Protein AF-0000000075628827 (afdb_homodimer)

Organism: Aeropyrum pernix (strain ATCC 700893 / DSM 11879 / JCM 9820 / NBRC 100138 / K1) (NCBI:txid272557)

Secondary structure (DSSP, 8-state):
-----------------------------------------SB---EEEEEE-SS-GGGSSHHHHHHHHHHHHHHH-TTEEEEEE-S--GGGHHHHHHHHHHHH--SEEEE-SGGGHHHHHHHHHH-TTSEEEEESS-GGGGTT-TTEEEEEE--HHHHHHHHHHHHHH-SSSEEEEE-S--SHHHHHHHHHHHHHHHHHHHHHT-TTTTTT-EEEEPPP-S-SS-HHHHHHHHHHHHHHH---EEEE--SSSHHHHHHHHHHTTT---BEEEEES-HHHHHHHTT---SSEEEEEEE--HHHHHHHHHHHHTT-----EEEE-TTTT-SS-PPPPGGG--TTS--SSEEEPPP-TTTS-HHHHHHHHHHHHHHHTTS--SSBB-EEEEEB-TT--B-S--EEEE-BT-B--HHHHHT--EEETTEEE-/-----------------------------------------SB---EEEEEE-SS-GGGSSHHHHHHHHHHHHHHH-TTEEEEEE-S--GGGHHHHHHHHHHHH--SEEEE-SGGGHHHHHHHHHH-TTSEEEEESS-GGGGTT-TTEEEEEE--HHHHHHHHHHHHHH-SSSEEEEE-S--SHHHHHHHHHHHHHHHHHHHHHT-TTTTTT-EEEEPPP-S-SS-HHHHHHHHHHHHHHH---EEEE--SSSHHHHHHHHHHTTT---BEEEEES-HHHHHHHTT---SSEEEEEEE--HHHHHHHHHHHHTT-----EEEE-TTTT-SS-PPPPGGG--TTS--SSEEEPPP-TTTS-HHHHHHHHHHHHHHHTTS--SSBB-EEEEEB-TT--B-S--EEEE-BT-B--HHHHHT--EEETTEEE-

Solvent-accessible surface area (backbone atoms only — not comparable to full-atom values): 44488 Å² total; per-residue (Å²): 136,87,85,73,88,83,78,79,70,92,70,82,76,78,85,81,82,85,81,76,77,77,73,81,74,77,76,72,75,69,72,76,75,71,74,67,72,71,63,85,61,67,52,37,62,65,46,36,37,37,38,42,26,55,40,48,59,84,39,53,3,55,34,22,22,50,47,52,14,48,54,47,28,45,69,62,31,84,45,50,44,74,50,72,48,59,56,41,49,50,93,46,38,43,63,56,51,49,53,48,44,74,72,69,55,50,47,30,36,39,35,62,38,53,65,35,50,66,35,46,60,52,47,43,68,75,36,66,83,30,37,37,38,35,27,67,47,67,54,74,83,39,69,90,38,73,39,43,27,21,35,39,68,51,53,35,66,42,29,18,49,46,11,27,47,42,35,44,51,45,88,69,36,25,30,32,33,42,34,14,47,60,46,22,68,45,34,38,29,52,32,25,20,49,54,18,23,30,50,30,10,37,77,69,64,32,49,76,49,19,72,54,41,35,34,39,27,47,54,47,66,74,37,54,78,43,51,68,60,40,34,51,52,48,49,48,39,37,76,75,61,51,28,30,32,43,48,69,60,46,30,45,58,35,51,40,52,49,20,36,55,35,45,77,72,74,39,81,27,30,20,44,22,51,28,24,58,46,65,61,54,39,38,75,72,74,38,81,71,85,16,48,44,26,27,37,26,44,39,44,21,64,58,50,41,52,55,51,49,33,48,55,67,63,60,65,66,54,31,49,44,70,41,39,48,31,38,82,32,47,73,37,66,62,52,55,47,93,69,41,57,72,28,36,94,49,37,37,35,34,37,28,53,65,31,70,84,58,29,42,69,71,50,51,47,49,48,23,42,51,52,24,32,33,27,66,48,61,47,64,87,65,39,26,66,38,46,19,24,37,40,50,75,66,50,51,72,73,50,73,67,39,86,73,34,54,72,79,38,51,70,53,66,70,62,50,63,63,31,56,47,38,37,63,52,53,40,64,96,140,80,81,76,91,77,84,74,96,75,90,79,90,81,80,87,73,84,75,76,80,78,76,80,75,80,77,73,75,71,70,75,75,70,72,68,72,72,65,85,61,67,52,38,64,65,46,37,34,38,38,42,24,54,39,48,59,84,41,53,3,55,34,21,23,50,48,53,14,49,52,47,29,45,71,61,30,84,44,51,44,74,53,73,48,58,55,41,50,51,92,45,37,42,63,56,52,48,52,47,44,73,73,68,55,50,47,30,38,37,36,63,36,53,65,35,51,68,36,48,61,54,47,45,68,76,36,66,82,30,37,36,37,36,27,67,47,69,53,75,82,39,70,89,38,72,38,44,27,24,34,40,68,52,54,35,66,42,29,18,48,46,11,28,46,43,35,44,52,45,85,67,37,24,32,32,34,41,33,14,46,60,46,23,68,46,34,39,29,50,33,25,22,51,54,19,23,30,49,30,11,37,75,69,64,32,48,75,49,20,72,54,41,36,35,40,27,48,55,48,66,76,36,55,79,45,52,68,60,42,36,51,52,48,48,48,40,35,75,74,61,52,30,32,31,43,49,69,60,46,30,44,57,36,50,38,50,48,22,35,54,34,45,77,71,75,38,81,25,29,21,46,23,51,29,24,58,45,64,60,54,39,40,75,71,74,37,81,71,85,16,48,42,25,26,39,26,45,37,45,20,63,59,51,41,52,56,52,49,32,47,55,67,62,61,66,67,55,31,51,45,69,41,38,47,31,37,82,33,46,75,35,67,61,53,55,46,93,69,43,57,74,28,37,94,50,37,38,35,33,37,27,55,65,31,72,84,58,30,44,67,70,51,51,47,48,47,23,40,50,53,22,32,31,26,67,49,60,46,64,88,63,40,26,67,39,46,20,22,37,39,49,76,66,49,48,71,73,51,73,66,37,86,74,34,54,72,79,38,51,70,53,67,70,63,50,63,63,30,55,46,38,36,64,51,52,40,62,97

Structure (mmCIF, N/CA/C/O backbone):
data_AF-0000000075628827-model_v1
#
loop_
_entity.id
_entity.type
_entity.pdbx_description
1 polymer 'ABC transporter substrate-binding protein PnrA-like domain-containing protein'
#
loop_
_atom_site.group_PDB
_atom_site.id
_atom_site.type_symbol
_atom_site.label_atom_id
_atom_site.label_alt_id
_atom_site.label_comp_id
_atom_site.label_asym_id
_atom_site.label_entity_id
_atom_site.label_seq_id
_atom_site.pdbx_PDB_ins_code
_atom_site.Cartn_x
_atom_site.Cartn_y
_atom_site.Cartn_z
_atom_site.occupancy
_atom_site.B_iso_or_equiv
_atom_site.auth_seq_id
_atom_site.auth_comp_id
_atom_site.auth_asym_id
_atom_site.auth_atom_id
_atom_site.pdbx_PDB_model_num
ATOM 1 N N . MET A 1 1 ? 26.922 -72.75 51.25 1 20.17 1 MET A N 1
ATOM 2 C CA . MET A 1 1 ? 28.25 -72.688 51.844 1 20.17 1 MET A CA 1
ATOM 3 C C . MET A 1 1 ? 28.453 -71.312 52.5 1 20.17 1 MET A C 1
ATOM 5 O O . MET A 1 1 ? 27.688 -70.375 52.25 1 20.17 1 MET A O 1
ATOM 9 N N . SER A 1 2 ? 29.734 -70.875 52.812 1 21.8 2 SER A N 1
ATOM 10 C CA . SER A 1 2 ? 30.562 -70 53.656 1 21.8 2 SER A CA 1
ATOM 11 C C . SER A 1 2 ? 30.484 -68.562 53.219 1 21.8 2 SER A C 1
ATOM 13 O O . SER A 1 2 ? 30.688 -68.25 52.062 1 21.8 2 SER A O 1
ATOM 15 N N . MET A 1 3 ? 29.766 -67.625 53.938 1 24.52 3 MET A N 1
ATOM 16 C CA . MET A 1 3 ? 29.109 -66.312 53.969 1 24.52 3 MET A CA 1
ATOM 17 C C . MET A 1 3 ? 30.125 -65.188 53.906 1 24.52 3 MET A C 1
ATOM 19 O O . MET A 1 3 ? 29.781 -64 54.062 1 24.52 3 MET A O 1
ATOM 23 N N . ASN A 1 4 ? 31.484 -65.562 53.438 1 21.02 4 ASN A N 1
ATOM 24 C CA . ASN A 1 4 ? 32.656 -64.875 54 1 21.02 4 ASN A CA 1
ATOM 25 C C . ASN A 1 4 ? 32.656 -63.375 53.625 1 21.02 4 ASN A C 1
ATOM 27 O O . ASN A 1 4 ? 32.062 -63 52.594 1 21.02 4 ASN A O 1
ATOM 31 N N . ARG A 1 5 ? 33.219 -62.5 54.469 1 22 5 ARG A N 1
ATOM 32 C CA . ARG A 1 5 ? 33.375 -61.125 55 1 22 5 ARG A CA 1
ATOM 33 C C . ARG A 1 5 ? 34.031 -60.219 53.969 1 22 5 ARG A C 1
ATOM 35 O O . ARG A 1 5 ? 35.25 -60.156 53.875 1 22 5 ARG A O 1
ATOM 42 N N . ARG A 1 6 ? 33.812 -60.281 52.531 1 19.89 6 ARG A N 1
ATOM 43 C CA . ARG A 1 6 ? 34.438 -59.75 51.312 1 19.89 6 ARG A CA 1
ATOM 44 C C . ARG A 1 6 ? 34.469 -58.25 51.344 1 19.89 6 ARG A C 1
ATOM 46 O O . ARG A 1 6 ? 34.438 -57.594 50.281 1 19.89 6 ARG A O 1
ATOM 53 N N . ASP A 1 7 ? 33.969 -57.5 52.438 1 21.62 7 ASP A N 1
ATOM 54 C CA . ASP A 1 7 ? 33.594 -56.094 52.562 1 21.62 7 ASP A CA 1
ATOM 55 C C . ASP A 1 7 ? 34.812 -55.188 52.312 1 21.62 7 ASP A C 1
ATOM 57 O O . ASP A 1 7 ? 34.656 -53.969 52.281 1 21.62 7 ASP A O 1
ATOM 61 N N . PHE A 1 8 ? 36.094 -55.719 52.531 1 19.27 8 PHE A N 1
ATOM 62 C CA . PHE A 1 8 ? 37.062 -54.844 53.156 1 19.27 8 PHE A CA 1
ATOM 63 C C . PHE A 1 8 ? 37.406 -53.656 52.281 1 19.27 8 PHE A C 1
ATOM 65 O O . PHE A 1 8 ? 37.312 -52.5 52.719 1 19.27 8 PHE A O 1
ATOM 72 N N . LEU A 1 9 ? 38.781 -53.188 52.125 1 19.64 9 LEU A N 1
ATOM 73 C CA . LEU A 1 9 ? 39.75 -52.156 52.469 1 19.64 9 LEU A CA 1
ATOM 74 C C . LEU A 1 9 ? 40.125 -51.312 51.25 1 19.64 9 LEU A C 1
ATOM 76 O O . LEU A 1 9 ? 40.781 -50.281 51.375 1 19.64 9 LEU A O 1
ATOM 80 N N . LYS A 1 10 ? 39.812 -51.625 50 1 18.67 10 LYS A N 1
ATOM 81 C CA . LYS A 1 10 ? 40.969 -51.469 49.094 1 18.67 10 LYS A CA 1
ATOM 82 C C . LYS A 1 10 ? 41.188 -50 48.75 1 18.67 10 LYS A C 1
ATOM 84 O O . LYS A 1 10 ? 40.406 -49.406 48 1 18.67 10 LYS A O 1
ATOM 89 N N . LEU A 1 11 ? 41.688 -49.156 49.688 1 20.42 11 LEU A N 1
ATOM 90 C CA . LEU A 1 11 ? 42 -47.719 49.75 1 20.42 11 LEU A CA 1
ATOM 91 C C . LEU A 1 11 ? 43.094 -47.375 48.75 1 20.42 11 LEU A C 1
ATOM 93 O O . LEU A 1 11 ? 43.781 -46.344 48.875 1 20.42 11 LEU A O 1
ATOM 97 N N . ALA A 1 12 ? 43.188 -47.906 47.531 1 19.22 12 ALA A N 1
ATOM 98 C CA . ALA A 1 12 ? 44.438 -47.844 46.812 1 19.22 12 ALA A CA 1
ATOM 99 C C . ALA A 1 12 ? 44.875 -46.375 46.562 1 19.22 12 ALA A C 1
ATOM 101 O O . ALA A 1 12 ? 44.094 -45.594 46 1 19.22 12 ALA A O 1
ATOM 102 N N . GLY A 1 13 ? 45.938 -45.906 47.156 1 20.45 13 GLY A N 1
ATOM 103 C CA . GLY A 1 13 ? 46.75 -44.719 47.344 1 20.45 13 GLY A CA 1
ATOM 104 C C . GLY A 1 13 ? 47.406 -44.219 46.031 1 20.45 13 GLY A C 1
ATOM 105 O O . GLY A 1 13 ? 48.281 -43.344 46.062 1 20.45 13 GLY A O 1
ATOM 106 N N . ALA A 1 14 ? 47.062 -44.75 44.875 1 18.7 14 ALA A N 1
ATOM 107 C CA . ALA A 1 14 ? 48.125 -44.719 43.906 1 18.7 14 ALA A CA 1
ATOM 108 C C . ALA A 1 14 ? 48.625 -43.281 43.688 1 18.7 14 ALA A C 1
ATOM 110 O O . ALA A 1 14 ? 47.875 -42.344 43.875 1 18.7 14 ALA A O 1
ATOM 111 N N . ALA A 1 15 ? 49.781 -43.219 43 1 19.42 15 ALA A N 1
ATOM 112 C CA . ALA A 1 15 ? 51.125 -42.625 42.844 1 19.42 15 ALA A CA 1
ATOM 113 C C . ALA A 1 15 ? 51.031 -41.281 42.156 1 19.42 15 ALA A C 1
ATOM 115 O O . ALA A 1 15 ? 49.969 -40.719 42 1 19.42 15 ALA A O 1
ATOM 116 N N . GLY A 1 16 ? 51.75 -41.156 41.031 1 19.33 16 GLY A N 1
ATOM 117 C CA . GLY A 1 16 ? 52.969 -40.406 40.75 1 19.33 16 GLY A CA 1
ATOM 118 C C . GLY A 1 16 ? 52.719 -39 40.219 1 19.33 16 GLY A C 1
ATOM 119 O O . GLY A 1 16 ? 53.25 -38.031 40.75 1 19.33 16 GLY A O 1
ATOM 120 N N . ALA A 1 17 ? 52.656 -38.875 38.844 1 20.12 17 ALA A N 1
ATOM 121 C CA . ALA A 1 17 ? 53.719 -38.281 38.062 1 20.12 17 ALA A CA 1
ATOM 122 C C . ALA A 1 17 ? 53.5 -36.781 37.906 1 20.12 17 ALA A C 1
ATOM 124 O O . ALA A 1 17 ? 54.188 -35.969 38.531 1 20.12 17 ALA A O 1
ATOM 125 N N . GLY A 1 18 ? 53.406 -36.312 36.594 1 21.91 18 GLY A N 1
ATOM 126 C CA . GLY A 1 18 ? 54.219 -35.406 35.812 1 21.91 18 GLY A CA 1
ATOM 127 C C . GLY A 1 18 ? 53.75 -33.969 35.906 1 21.91 18 GLY A C 1
ATOM 128 O O . GLY A 1 18 ? 52.562 -33.688 36 1 21.91 18 GLY A O 1
ATOM 129 N N . LEU A 1 19 ? 54.594 -33.125 36.438 1 22.03 19 LEU A N 1
ATOM 130 C CA . LEU A 1 19 ? 54.688 -31.688 36.75 1 22.03 19 LEU A CA 1
ATOM 131 C C . LEU A 1 19 ? 54.375 -30.844 35.531 1 22.03 19 LEU A C 1
ATOM 133 O O . LEU A 1 19 ? 55.031 -30.938 34.5 1 22.03 19 LEU A O 1
ATOM 137 N N . VAL A 1 20 ? 53.062 -30.578 35.25 1 22.59 20 VAL A N 1
ATOM 138 C CA . VAL A 1 20 ? 52.531 -29.828 34.125 1 22.59 20 VAL A CA 1
ATOM 139 C C . VAL A 1 20 ? 53.031 -28.391 34.188 1 22.59 20 VAL A C 1
ATOM 141 O O . VAL A 1 20 ? 52.719 -27.641 35.094 1 22.59 20 VAL A O 1
ATOM 144 N N . VAL A 1 21 ? 54.312 -28.219 33.812 1 24.62 21 VAL A N 1
ATOM 145 C CA . VAL A 1 21 ? 54.938 -26.906 33.844 1 24.62 21 VAL A CA 1
ATOM 146 C C . VAL A 1 21 ? 54.094 -25.922 33.031 1 24.62 21 VAL A C 1
ATOM 148 O O . VAL A 1 21 ? 53.75 -26.172 31.859 1 24.62 21 VAL A O 1
ATOM 151 N N . GLY A 1 22 ? 53.312 -25.031 33.625 1 24.16 22 GLY A N 1
ATOM 152 C CA . GLY A 1 22 ? 52.375 -23.984 33.281 1 24.16 22 GLY A CA 1
ATOM 153 C C . GLY A 1 22 ? 52.969 -22.859 32.469 1 24.16 22 GLY A C 1
ATOM 154 O O . GLY A 1 22 ? 53.719 -22.031 32.969 1 24.16 22 GLY A O 1
ATOM 155 N N . GLY A 1 23 ? 53.75 -23.266 31.375 1 23.16 23 GLY A N 1
ATOM 156 C CA . GLY A 1 23 ? 54.438 -22.172 30.703 1 23.16 23 GLY A CA 1
ATOM 157 C C . GLY A 1 23 ? 53.531 -21 30.391 1 23.16 23 GLY A C 1
ATOM 158 O O . GLY A 1 23 ? 52.344 -21.172 30.188 1 23.16 23 GLY A O 1
ATOM 159 N N . LEU A 1 24 ? 53.906 -19.797 30.891 1 24.38 24 LEU A N 1
ATOM 160 C CA . LEU A 1 24 ? 53.469 -18.422 30.875 1 24.38 24 LEU A CA 1
ATOM 161 C C . LEU A 1 24 ? 53.281 -17.922 29.438 1 24.38 24 LEU A C 1
ATOM 163 O O . LEU A 1 24 ? 54.281 -17.672 28.734 1 24.38 24 LEU A O 1
ATOM 167 N N . GLY A 1 25 ? 52.656 -18.734 28.516 1 22.97 25 GLY A N 1
ATOM 168 C CA . GLY A 1 25 ? 52.625 -18.234 27.156 1 22.97 25 GLY A CA 1
ATOM 169 C C . GLY A 1 25 ? 52.094 -16.828 27.062 1 22.97 25 GLY A C 1
ATOM 170 O O . GLY A 1 25 ? 51.094 -16.484 27.703 1 22.97 25 GLY A O 1
ATOM 171 N N . GLY A 1 26 ? 52.938 -15.82 26.812 1 22.89 26 GLY A N 1
ATOM 172 C CA . GLY A 1 26 ? 52.781 -14.406 26.516 1 22.89 26 GLY A CA 1
ATOM 173 C C . GLY A 1 26 ? 51.656 -14.117 25.516 1 22.89 26 GLY A C 1
ATOM 174 O O . GLY A 1 26 ? 51.562 -14.797 24.5 1 22.89 26 GLY A O 1
ATOM 175 N N . TYR A 1 27 ? 50.5 -13.695 26.062 1 22.31 27 TYR A N 1
ATOM 176 C CA . TYR A 1 27 ? 49.281 -13.242 25.375 1 22.31 27 TYR A CA 1
ATOM 177 C C . TYR A 1 27 ? 49.625 -12.164 24.344 1 22.31 27 TYR A C 1
ATOM 179 O O . TYR A 1 27 ? 50 -11.055 24.703 1 22.31 27 TYR A O 1
ATOM 187 N N . ILE A 1 28 ? 50.406 -12.547 23.312 1 21.55 28 ILE A N 1
ATOM 188 C CA . ILE A 1 28 ? 50.5 -11.484 22.312 1 21.55 28 ILE A CA 1
ATOM 189 C C . ILE A 1 28 ? 49.094 -11.031 21.938 1 21.55 28 ILE A C 1
ATOM 191 O O . ILE A 1 28 ? 48.281 -11.828 21.469 1 21.55 28 ILE A O 1
ATOM 195 N N . LEU A 1 29 ? 48.562 -10.094 22.734 1 23.94 29 LEU A N 1
ATOM 196 C CA . LEU A 1 29 ? 47.375 -9.312 22.375 1 23.94 29 LEU A CA 1
ATOM 197 C C . LEU A 1 29 ? 47.438 -8.898 20.922 1 23.94 29 LEU A C 1
ATOM 199 O O . LEU A 1 29 ? 48.281 -8.102 20.516 1 23.94 29 LEU A O 1
ATOM 203 N N . SER A 1 30 ? 47.406 -9.875 20 1 23.91 30 SER A N 1
ATOM 204 C CA . SER A 1 30 ? 47.281 -9.406 18.625 1 23.91 30 SER A CA 1
ATOM 205 C C . SER A 1 30 ? 46.156 -8.406 18.469 1 23.91 30 SER A C 1
ATOM 207 O O . SER A 1 30 ? 45.094 -8.57 19.062 1 23.91 30 SER A O 1
ATOM 209 N N . ALA A 1 31 ? 46.5 -7.125 18.203 1 26.25 31 ALA A N 1
ATOM 210 C CA . ALA A 1 31 ? 45.656 -5.977 17.891 1 26.25 31 ALA A CA 1
ATOM 211 C C . ALA A 1 31 ? 44.594 -6.355 16.875 1 26.25 31 ALA A C 1
ATOM 213 O O . ALA A 1 31 ? 44.875 -7.062 15.898 1 26.25 31 ALA A O 1
ATOM 214 N N . PRO A 1 32 ? 43.344 -6.352 17.359 1 28.45 32 PRO A N 1
ATOM 215 C CA . PRO A 1 32 ? 42.25 -6.633 16.406 1 28.45 32 PRO A CA 1
ATOM 216 C C . PRO A 1 32 ? 42.469 -5.938 15.062 1 28.45 32 PRO A C 1
ATOM 218 O O . PRO A 1 32 ? 42.906 -4.781 15.023 1 28.45 32 PRO A O 1
ATOM 221 N N . ARG A 1 33 ? 42.969 -6.711 14.086 1 27.97 33 ARG A N 1
ATOM 222 C CA . ARG A 1 33 ? 42.906 -6.113 12.758 1 27.97 33 ARG A CA 1
ATOM 223 C C . ARG A 1 33 ? 41.625 -5.32 12.562 1 27.97 33 ARG A C 1
ATOM 225 O O . ARG A 1 33 ? 40.531 -5.871 12.688 1 27.97 33 ARG A O 1
ATOM 232 N N . LYS A 1 34 ? 41.688 -4.039 12.883 1 26.09 34 LYS A N 1
ATOM 233 C CA . LYS A 1 34 ? 40.625 -3.127 12.492 1 26.09 34 LYS A CA 1
ATOM 234 C C . LYS A 1 34 ? 40.156 -3.402 11.062 1 26.09 34 LYS A C 1
ATOM 236 O O . LYS A 1 34 ? 40.906 -3.227 10.109 1 26.09 34 LYS A O 1
ATOM 241 N N . GLN A 1 35 ? 39.344 -4.461 10.859 1 28.52 35 GLN A N 1
ATOM 242 C CA . GLN A 1 35 ? 38.688 -4.438 9.562 1 28.52 35 GLN A CA 1
ATOM 243 C C . GLN A 1 35 ? 38.219 -3.027 9.211 1 28.52 35 GLN A C 1
ATOM 245 O O . GLN A 1 35 ? 37.375 -2.447 9.914 1 28.52 35 GLN A O 1
ATOM 250 N N . GLN A 1 36 ? 39.188 -2.248 8.727 1 28.53 36 GLN A N 1
ATOM 251 C CA . GLN A 1 36 ? 38.781 -0.987 8.109 1 28.53 36 GLN A CA 1
ATOM 252 C C . GLN A 1 36 ? 37.469 -1.147 7.328 1 28.53 36 GLN A C 1
ATOM 254 O O . GLN A 1 36 ? 37.438 -1.904 6.359 1 28.53 36 GLN A O 1
ATOM 259 N N . SER A 1 37 ? 36.406 -1.079 8.023 1 30.11 37 SER A N 1
ATOM 260 C CA . SER A 1 37 ? 35.25 -0.718 7.199 1 30.11 37 SER A CA 1
ATOM 261 C C . SER A 1 37 ? 35.656 0.279 6.117 1 30.11 37 SER A C 1
ATOM 263 O O . SER A 1 37 ? 36.125 1.377 6.414 1 30.11 37 SER A O 1
ATOM 265 N N . GLN A 1 38 ? 36.344 -0.163 5.102 1 28.72 38 GLN A N 1
ATOM 266 C CA . GLN A 1 38 ? 36.625 0.75 3.99 1 28.72 38 GLN A CA 1
ATOM 267 C C . GLN A 1 38 ? 35.469 1.743 3.818 1 28.72 38 GLN A C 1
ATOM 269 O O . GLN A 1 38 ? 34.344 1.347 3.547 1 28.72 38 GLN A O 1
ATOM 274 N N . ALA A 1 39 ? 35.531 2.812 4.461 1 32.78 39 ALA A N 1
ATOM 275 C CA . ALA A 1 39 ? 34.75 3.98 4.066 1 32.78 39 ALA A CA 1
ATOM 276 C C . ALA A 1 39 ? 34.656 4.086 2.549 1 32.78 39 ALA A C 1
ATOM 278 O O . ALA A 1 39 ? 35.625 3.783 1.834 1 32.78 39 ALA A O 1
ATOM 279 N N . PRO A 1 40 ? 33.375 4.176 1.906 1 34.84 40 PRO A N 1
ATOM 280 C CA . PRO A 1 40 ? 33.312 4.277 0.446 1 34.84 40 PRO A CA 1
ATOM 281 C C . PRO A 1 40 ? 34.344 5.254 -0.118 1 34.84 40 PRO A C 1
ATOM 283 O O . PRO A 1 40 ? 34.406 6.402 0.323 1 34.84 40 PRO A O 1
ATOM 286 N N . THR A 1 41 ? 35.5 4.898 -0.396 1 31.27 41 THR A N 1
ATOM 287 C CA . THR A 1 41 ? 36.312 5.723 -1.291 1 31.27 41 THR A CA 1
ATOM 288 C C . THR A 1 41 ? 35.438 6.402 -2.338 1 31.27 41 THR A C 1
ATOM 290 O O . THR A 1 41 ? 34.344 5.938 -2.627 1 31.27 41 THR A O 1
ATOM 293 N N . GLY A 1 42 ? 35.656 7.539 -2.867 1 37.34 42 GLY A N 1
ATOM 294 C CA . GLY A 1 42 ? 35 8.43 -3.818 1 37.34 42 GLY A CA 1
ATOM 295 C C . GLY A 1 42 ? 34.281 7.684 -4.926 1 37.34 42 GLY A C 1
ATOM 296 O O . GLY A 1 42 ? 33.938 8.273 -5.953 1 37.34 42 GLY A O 1
ATOM 297 N N . GLY A 1 43 ? 34.406 6.285 -5.172 1 45.97 43 GLY A N 1
ATOM 298 C CA . GLY A 1 43 ? 34 5.539 -6.352 1 45.97 43 GLY A CA 1
ATOM 299 C C . GLY A 1 43 ? 32.5 5.375 -6.469 1 45.97 43 GLY A C 1
ATOM 300 O O . GLY A 1 43 ? 31.781 5.523 -5.484 1 45.97 43 GLY A O 1
ATOM 301 N N . GLY A 1 44 ? 31.812 5.449 -7.727 1 64.88 44 GLY A N 1
ATOM 302 C CA . GLY A 1 44 ? 30.469 5.184 -8.195 1 64.88 44 GLY A CA 1
ATOM 303 C C . GLY A 1 44 ? 29.797 4.035 -7.461 1 64.88 44 GLY A C 1
ATOM 304 O O . GLY A 1 44 ? 30.406 3.402 -6.598 1 64.88 44 GLY A O 1
ATOM 305 N N . LEU A 1 45 ? 28.469 3.996 -7.402 1 84 45 LEU A N 1
ATOM 306 C CA . LEU A 1 45 ? 27.75 2.85 -6.867 1 84 45 LEU A CA 1
ATOM 307 C C . LEU A 1 45 ? 28.359 1.541 -7.348 1 84 45 LEU A C 1
ATOM 309 O O . LEU A 1 45 ? 28.781 1.436 -8.5 1 84 45 LEU A O 1
ATOM 313 N N . SER A 1 46 ? 28.766 0.698 -6.398 1 91.19 46 SER A N 1
ATOM 314 C CA . SER A 1 46 ? 29.203 -0.648 -6.766 1 91.19 46 SER A CA 1
ATOM 315 C C . SER A 1 46 ? 28.656 -1.686 -5.785 1 91.19 46 SER A C 1
ATOM 317 O O . SER A 1 46 ? 28.734 -1.496 -4.57 1 91.19 46 SER A O 1
ATOM 319 N N . LEU A 1 47 ? 28.016 -2.654 -6.336 1 96.38 47 LEU A N 1
ATOM 320 C CA . LEU A 1 47 ? 27.547 -3.795 -5.559 1 96.38 47 LEU A CA 1
ATOM 321 C C . LEU A 1 47 ? 27.766 -5.098 -6.316 1 96.38 47 LEU A C 1
ATOM 323 O O . LEU A 1 47 ? 27.641 -5.137 -7.543 1 96.38 47 LEU A O 1
ATOM 327 N N . LYS A 1 48 ? 28.219 -6.055 -5.609 1 98.25 48 LYS A N 1
ATOM 328 C CA . LYS A 1 48 ? 28.281 -7.418 -6.129 1 98.25 48 LYS A CA 1
ATOM 329 C C . LYS A 1 48 ? 27.234 -8.312 -5.48 1 98.25 48 LYS A C 1
ATOM 331 O O . LYS A 1 48 ? 27.188 -8.445 -4.254 1 98.25 48 LYS A O 1
ATOM 336 N N . ALA A 1 49 ? 26.344 -8.922 -6.348 1 98.81 49 ALA A N 1
ATOM 337 C CA . ALA A 1 49 ? 25.219 -9.672 -5.805 1 98.81 49 ALA A CA 1
ATOM 338 C C . ALA A 1 49 ? 25.156 -11.07 -6.402 1 98.81 49 ALA A C 1
ATOM 340 O O . ALA A 1 49 ? 25.562 -11.281 -7.547 1 98.81 49 ALA A O 1
ATOM 341 N N . LEU A 1 50 ? 24.688 -12.023 -5.562 1 98.88 50 LEU A N 1
ATOM 342 C CA . LEU A 1 50 ? 24.531 -13.422 -5.953 1 98.88 50 LEU A CA 1
ATOM 343 C C . LEU A 1 50 ? 23.078 -13.859 -5.84 1 98.88 50 LEU A C 1
ATOM 345 O O . LEU A 1 50 ? 22.438 -13.617 -4.82 1 98.88 50 LEU A O 1
ATOM 349 N N . TRP A 1 51 ? 22.562 -14.422 -6.934 1 98.81 51 TRP A N 1
ATOM 350 C CA . TRP A 1 51 ? 21.25 -15.062 -6.898 1 98.81 51 TRP A CA 1
ATOM 351 C C . TRP A 1 51 ? 21.375 -16.578 -6.789 1 98.81 51 TRP A C 1
ATOM 353 O O . TRP A 1 51 ? 22.172 -17.188 -7.5 1 98.81 51 TRP A O 1
ATOM 363 N N . ILE A 1 52 ? 20.562 -17.172 -5.852 1 98.69 52 ILE A N 1
ATOM 364 C CA . ILE A 1 52 ? 20.5 -18.625 -5.676 1 98.69 52 ILE A CA 1
ATOM 365 C C . ILE A 1 52 ? 19.125 -19.125 -6.105 1 98.69 52 ILE A C 1
ATOM 367 O O . ILE A 1 52 ? 18.094 -18.719 -5.559 1 98.69 52 ILE A O 1
ATOM 371 N N . TYR A 1 53 ? 19.141 -20.047 -7.117 1 97.19 53 TYR A N 1
ATOM 372 C CA . TYR A 1 53 ? 17.906 -20.562 -7.68 1 97.19 53 TYR A CA 1
ATOM 373 C C . TYR A 1 53 ? 17.688 -22.016 -7.277 1 97.19 53 TYR A C 1
ATOM 375 O O . TYR A 1 53 ? 18.625 -22.812 -7.262 1 97.19 53 TYR A O 1
ATOM 383 N N . VAL A 1 54 ? 16.469 -22.359 -6.98 1 93.06 54 VAL A N 1
ATOM 384 C CA . VAL A 1 54 ? 16.125 -23.703 -6.555 1 93.06 54 VAL A CA 1
ATOM 385 C C . VAL A 1 54 ? 16.031 -24.625 -7.77 1 93.06 54 VAL A C 1
ATOM 387 O O . VAL A 1 54 ? 16.328 -25.828 -7.68 1 93.06 54 VAL A O 1
ATOM 390 N N . GLY A 1 55 ? 15.547 -24.109 -8.898 1 91.56 55 GLY A N 1
ATOM 391 C CA . GLY A 1 55 ? 15.422 -24.859 -10.133 1 91.56 55 GLY A CA 1
ATOM 392 C C . GLY A 1 55 ? 16.219 -24.266 -11.273 1 91.56 55 GLY A C 1
ATOM 393 O O . GLY A 1 55 ? 16.953 -23.297 -11.094 1 91.56 55 GLY A O 1
ATOM 394 N N . PRO A 1 56 ? 16.125 -24.922 -12.422 1 94.19 56 PRO A N 1
ATOM 395 C CA . PRO A 1 56 ? 16.812 -24.406 -13.594 1 94.19 56 PRO A CA 1
ATOM 396 C C . PRO A 1 56 ? 16.125 -23.172 -14.188 1 94.19 56 PRO A C 1
ATOM 398 O O . PRO A 1 56 ? 14.906 -23.047 -14.117 1 94.19 56 PRO A O 1
ATOM 401 N N . VAL A 1 57 ? 16.875 -22.281 -14.758 1 94.5 57 VAL A N 1
ATOM 402 C CA . VAL A 1 57 ? 16.359 -21.078 -15.406 1 94.5 57 VAL A CA 1
ATOM 403 C C . VAL A 1 57 ? 15.391 -21.469 -16.516 1 94.5 57 VAL A C 1
ATOM 405 O O . VAL A 1 57 ? 14.438 -20.75 -16.812 1 94.5 57 VAL A O 1
ATOM 408 N N . GLU A 1 58 ? 15.492 -22.672 -17.047 1 91.81 58 GLU A N 1
ATOM 409 C CA . GLU A 1 58 ? 14.727 -23.109 -18.203 1 91.81 58 GLU A CA 1
ATOM 410 C C . GLU A 1 58 ? 13.391 -23.719 -17.781 1 91.81 58 GLU A C 1
ATOM 412 O O . GLU A 1 58 ? 12.617 -24.188 -18.625 1 91.81 58 GLU A O 1
ATOM 417 N N . ASP A 1 59 ? 13.078 -23.625 -16.516 1 87.88 59 ASP A N 1
ATOM 418 C CA . ASP A 1 59 ? 11.797 -24.188 -16.078 1 87.88 59 ASP A CA 1
ATOM 419 C C . ASP A 1 59 ? 10.625 -23.375 -16.625 1 87.88 59 ASP A C 1
ATOM 421 O O . ASP A 1 59 ? 9.492 -23.859 -16.641 1 87.88 59 ASP A O 1
ATOM 425 N N . TYR A 1 60 ? 10.875 -22.141 -16.938 1 91.38 60 TYR A N 1
ATOM 426 C CA . TYR A 1 60 ? 9.922 -21.172 -17.469 1 91.38 60 TYR A CA 1
ATOM 427 C C . TYR A 1 60 ? 8.758 -20.953 -16.5 1 91.38 60 TYR A C 1
ATOM 429 O O . TYR A 1 60 ? 7.621 -20.766 -16.922 1 91.38 60 TYR A O 1
ATOM 437 N N . GLY A 1 61 ? 9.023 -21.125 -15.32 1 93.38 61 GLY A N 1
ATOM 438 C CA . GLY A 1 61 ? 8.117 -20.828 -14.219 1 93.38 61 GLY A CA 1
ATOM 439 C C . GLY A 1 61 ? 8.75 -19.969 -13.141 1 93.38 61 GLY A C 1
ATOM 440 O O . GLY A 1 61 ? 9.141 -18.828 -13.406 1 93.38 61 GLY A O 1
ATOM 441 N N . TRP A 1 62 ? 8.984 -20.562 -12.047 1 93.81 62 TRP A N 1
ATOM 442 C CA . TRP A 1 62 ? 9.445 -19.859 -10.859 1 93.81 62 TRP A CA 1
ATOM 443 C C . TRP A 1 62 ? 10.859 -19.328 -11.062 1 93.81 62 TRP A C 1
ATOM 445 O O . TRP A 1 62 ? 11.109 -18.125 -10.93 1 93.81 62 TRP A O 1
ATOM 455 N N . THR A 1 63 ? 11.766 -20.188 -11.383 1 95.88 63 THR A N 1
ATOM 456 C CA . THR A 1 63 ? 13.172 -19.812 -11.516 1 95.88 63 THR A CA 1
ATOM 457 C C . THR A 1 63 ? 13.367 -18.844 -12.688 1 95.88 63 THR A C 1
ATOM 459 O O . THR A 1 63 ? 14.117 -17.875 -12.578 1 95.88 63 THR A O 1
ATOM 462 N N . ARG A 1 64 ? 12.672 -19.141 -13.758 1 96.38 64 ARG A N 1
ATOM 463 C CA . ARG A 1 64 ? 12.758 -18.25 -14.906 1 96.38 64 ARG A CA 1
ATOM 464 C C . ARG A 1 64 ? 12.336 -16.828 -14.523 1 96.38 64 ARG A C 1
ATOM 466 O O . ARG A 1 64 ? 12.984 -15.859 -14.906 1 96.38 64 ARG A O 1
ATOM 473 N N . ALA A 1 65 ? 11.273 -16.703 -13.828 1 97.38 65 ALA A N 1
ATOM 474 C CA . ALA A 1 65 ? 10.781 -15.398 -13.414 1 97.38 65 ALA A CA 1
ATOM 475 C C . ALA A 1 65 ? 11.828 -14.656 -12.594 1 97.38 65 ALA A C 1
ATOM 477 O O . ALA A 1 65 ? 12.062 -13.461 -12.797 1 97.38 65 ALA A O 1
ATOM 478 N N . HIS A 1 66 ? 12.484 -15.336 -11.656 1 98.25 66 HIS A N 1
ATOM 479 C CA . HIS A 1 66 ? 13.547 -14.734 -10.867 1 98.25 66 HIS A CA 1
ATOM 480 C C . HIS A 1 66 ? 14.727 -14.32 -11.742 1 98.25 66 HIS A C 1
ATOM 482 O O . HIS A 1 66 ? 15.297 -13.242 -11.555 1 98.25 66 HIS A O 1
ATOM 488 N N . HIS A 1 67 ? 15.055 -15.188 -12.664 1 98.38 67 HIS A N 1
ATOM 489 C CA . HIS A 1 67 ? 16.156 -14.875 -13.57 1 98.38 67 HIS A CA 1
ATOM 490 C C . HIS A 1 67 ? 15.844 -13.648 -14.414 1 98.38 67 HIS A C 1
ATOM 492 O O . HIS A 1 67 ? 16.703 -12.781 -14.594 1 98.38 67 HIS A O 1
ATOM 498 N N . ASP A 1 68 ? 14.68 -13.641 -14.953 1 98.06 68 ASP A N 1
ATOM 499 C CA . ASP A 1 68 ? 14.273 -12.477 -15.727 1 98.06 68 ASP A CA 1
ATOM 500 C C . ASP A 1 68 ? 14.352 -11.195 -14.891 1 98.06 68 ASP A C 1
ATOM 502 O O . ASP A 1 68 ? 14.797 -10.156 -15.375 1 98.06 68 ASP A O 1
ATOM 506 N N . GLY A 1 69 ? 13.898 -11.242 -13.641 1 98.38 69 GLY A N 1
ATOM 507 C CA . GLY A 1 69 ? 14.031 -10.117 -12.734 1 98.38 69 GLY A CA 1
ATOM 508 C C . GLY A 1 69 ? 15.469 -9.711 -12.492 1 98.38 69 GLY A C 1
ATOM 509 O O . GLY A 1 69 ? 15.789 -8.523 -12.461 1 98.38 69 GLY A O 1
ATOM 510 N N . HIS A 1 70 ? 16.344 -10.695 -12.328 1 98.69 70 HIS A N 1
ATOM 511 C CA . HIS A 1 70 ? 17.781 -10.492 -12.18 1 98.69 70 HIS A CA 1
ATOM 512 C C . HIS A 1 70 ? 18.359 -9.766 -13.391 1 98.69 70 HIS A C 1
ATOM 514 O O . HIS A 1 70 ? 19.078 -8.766 -13.234 1 98.69 70 HIS A O 1
ATOM 520 N N . MET A 1 71 ? 18.047 -10.242 -14.547 1 98.44 71 MET A N 1
ATOM 521 C CA . MET A 1 71 ? 18.562 -9.633 -15.766 1 98.44 71 MET A CA 1
ATOM 522 C C . MET A 1 71 ? 18.047 -8.203 -15.922 1 98.44 71 MET A C 1
ATOM 524 O O . MET A 1 71 ? 18.797 -7.324 -16.375 1 98.44 71 MET A O 1
ATOM 528 N N . LYS A 1 72 ? 16.828 -7.992 -15.562 1 97.69 72 LYS A N 1
ATOM 529 C CA . LYS A 1 72 ? 16.281 -6.645 -15.602 1 97.69 72 LYS A CA 1
ATOM 530 C C . LYS A 1 72 ? 17.031 -5.711 -14.656 1 97.69 72 LYS A C 1
ATOM 532 O O . LYS A 1 72 ? 17.359 -4.582 -15.016 1 97.69 72 LYS A O 1
ATOM 537 N N . ALA A 1 73 ? 17.281 -6.148 -13.453 1 98.12 73 ALA A N 1
ATOM 538 C CA . ALA A 1 73 ? 18.031 -5.355 -12.484 1 98.12 73 ALA A CA 1
ATOM 539 C C . ALA A 1 73 ? 19.422 -5.039 -13 1 98.12 73 ALA A C 1
ATOM 541 O O . ALA A 1 73 ? 19.891 -3.898 -12.906 1 98.12 73 ALA A O 1
ATOM 542 N N . ARG A 1 74 ? 20.062 -6.051 -13.562 1 97.38 74 ARG A N 1
ATOM 543 C CA . ARG A 1 74 ? 21.406 -5.871 -14.102 1 97.38 74 ARG A CA 1
ATOM 544 C C . ARG A 1 74 ? 21.406 -4.84 -15.227 1 97.38 74 ARG A C 1
ATOM 546 O O . ARG A 1 74 ? 22.328 -4.023 -15.32 1 97.38 74 ARG A O 1
ATOM 553 N N . SER A 1 75 ? 20.422 -4.898 -16.016 1 97.19 75 SER A N 1
ATOM 554 C CA . SER A 1 75 ? 20.312 -3.969 -17.125 1 97.19 75 SER A CA 1
ATOM 555 C C . SER A 1 75 ? 20.078 -2.543 -16.641 1 97.19 75 SER A C 1
ATOM 557 O O . SER A 1 75 ? 20.594 -1.589 -17.219 1 97.19 75 SER A O 1
ATOM 559 N N . LYS A 1 76 ? 19.375 -2.385 -15.602 1 96.12 76 LYS A N 1
ATOM 560 C CA . LYS A 1 76 ? 18.984 -1.07 -15.102 1 96.12 76 LYS A CA 1
ATOM 561 C C . LYS A 1 76 ? 20.094 -0.455 -14.242 1 96.12 76 LYS A C 1
ATOM 563 O O . LYS A 1 76 ? 20.203 0.77 -14.156 1 96.12 76 LYS A O 1
ATOM 568 N N . LEU A 1 77 ? 20.766 -1.359 -13.609 1 97 77 LEU A N 1
ATOM 569 C CA . LEU A 1 77 ? 21.797 -0.913 -12.664 1 97 77 LEU A CA 1
ATOM 570 C C . LEU A 1 77 ? 23.188 -1.146 -13.227 1 97 77 LEU A C 1
ATOM 572 O O . LEU A 1 77 ? 23.828 -2.158 -12.922 1 97 77 LEU A O 1
ATOM 576 N N . GLY A 1 78 ? 23.734 -0.176 -13.922 1 93.75 78 GLY A N 1
ATOM 577 C CA . GLY A 1 78 ? 25.031 -0.28 -14.594 1 93.75 78 GLY A CA 1
ATOM 578 C C . GLY A 1 78 ? 26.172 -0.535 -13.648 1 93.75 78 GLY A C 1
ATOM 579 O O . GLY A 1 78 ? 27.234 -1.001 -14.062 1 93.75 78 GLY A O 1
ATOM 580 N N . TRP A 1 79 ? 25.953 -0.358 -12.398 1 94.31 79 TRP A N 1
ATOM 581 C CA . TRP A 1 79 ? 27 -0.501 -11.383 1 94.31 79 TRP A CA 1
ATOM 582 C C . TRP A 1 79 ? 26.891 -1.85 -10.68 1 94.31 79 TRP A C 1
ATOM 584 O O . TRP A 1 79 ? 27.672 -2.146 -9.773 1 94.31 79 TRP A O 1
ATOM 594 N N . LEU A 1 80 ? 25.969 -2.682 -11.07 1 97.12 80 LEU A N 1
ATOM 595 C CA . LEU A 1 80 ? 25.734 -3.973 -10.43 1 97.12 80 LEU A CA 1
ATOM 596 C C . LEU A 1 80 ? 26.547 -5.07 -11.109 1 97.12 80 LEU A C 1
ATOM 598 O O . LEU A 1 80 ? 26.438 -5.277 -12.32 1 97.12 80 LEU A O 1
ATOM 602 N N . GLU A 1 81 ? 27.422 -5.648 -10.344 1 97.81 81 GLU A N 1
ATOM 603 C CA . GLU A 1 81 ? 27.969 -6.945 -10.711 1 97.81 81 GLU A CA 1
ATOM 604 C C . GLU A 1 81 ? 27.156 -8.086 -10.117 1 97.81 81 GLU A C 1
ATOM 606 O O . GLU A 1 81 ? 26.812 -8.062 -8.93 1 97.81 81 GLU A O 1
ATOM 611 N N . SER A 1 82 ? 26.781 -9.039 -10.977 1 97.88 82 SER A N 1
ATOM 612 C CA . SER A 1 82 ? 25.922 -10.078 -10.406 1 97.88 82 SER A CA 1
ATOM 613 C C . SER A 1 82 ? 26.234 -11.438 -11.031 1 97.88 82 SER A C 1
ATOM 615 O O . SER A 1 82 ? 26.797 -11.516 -12.125 1 97.88 82 SER A O 1
ATOM 617 N N . SER A 1 83 ? 25.984 -12.469 -10.258 1 98.31 83 SER A N 1
ATOM 618 C CA . SER A 1 83 ? 26.062 -13.867 -10.664 1 98.31 83 SER A CA 1
ATOM 619 C C . SER A 1 83 ? 24.875 -14.664 -10.125 1 98.31 83 SER A C 1
ATOM 621 O O . SER A 1 83 ? 24.078 -14.148 -9.344 1 98.31 83 SER A O 1
ATOM 623 N N . TYR A 1 84 ? 24.734 -15.836 -10.688 1 98.62 84 TYR A N 1
ATOM 624 C CA . TYR A 1 84 ? 23.703 -16.719 -10.164 1 98.62 84 TYR A CA 1
ATOM 625 C C . TYR A 1 84 ? 24.172 -18.172 -10.195 1 98.62 84 TYR A C 1
ATOM 627 O O . TYR A 1 84 ? 25.078 -18.531 -10.938 1 98.62 84 TYR A O 1
ATOM 635 N N . ILE A 1 85 ? 23.641 -18.984 -9.281 1 98.31 85 ILE A N 1
ATOM 636 C CA . ILE A 1 85 ? 23.781 -20.438 -9.273 1 98.31 85 ILE A CA 1
ATOM 637 C C . ILE A 1 85 ? 22.391 -21.078 -9.305 1 98.31 85 ILE A C 1
ATOM 639 O O . ILE A 1 85 ? 21.516 -20.719 -8.531 1 98.31 85 ILE A O 1
ATOM 643 N N . GLU A 1 86 ? 22.125 -21.969 -10.266 1 96.75 86 GLU A N 1
ATOM 644 C CA . GLU A 1 86 ? 20.812 -22.594 -10.406 1 96.75 86 GLU A CA 1
ATOM 645 C C . GLU A 1 86 ? 20.844 -24.031 -9.898 1 96.75 86 GLU A C 1
ATOM 647 O O . GLU A 1 86 ? 21.906 -24.578 -9.609 1 96.75 86 GLU A O 1
ATOM 652 N N . THR A 1 87 ? 19.688 -24.609 -9.719 1 95.06 87 THR A N 1
ATOM 653 C CA . THR A 1 87 ? 19.484 -26 -9.32 1 95.06 87 THR A CA 1
ATOM 654 C C . THR A 1 87 ? 20.188 -26.281 -7.996 1 95.06 87 THR A C 1
ATOM 656 O O . THR A 1 87 ? 20.906 -27.281 -7.875 1 95.06 87 THR A O 1
ATOM 659 N N . VAL A 1 88 ? 20.094 -25.359 -7.094 1 96.12 88 VAL A N 1
ATOM 660 C CA . VAL A 1 88 ? 20.625 -25.562 -5.746 1 96.12 88 VAL A CA 1
ATOM 661 C C . VAL A 1 88 ? 19.516 -26.094 -4.836 1 96.12 88 VAL A C 1
ATOM 663 O O . VAL A 1 88 ? 18.594 -25.359 -4.477 1 96.12 88 VAL A O 1
ATOM 666 N N . SER A 1 89 ? 19.656 -27.328 -4.516 1 93.38 89 SER A N 1
ATOM 667 C CA . SER A 1 89 ? 18.672 -27.875 -3.605 1 93.38 89 SER A CA 1
ATOM 668 C C . SER A 1 89 ? 18.672 -27.156 -2.264 1 93.38 89 SER A C 1
ATOM 670 O O . SER A 1 89 ? 19.719 -26.641 -1.837 1 93.38 89 SER A O 1
ATOM 672 N N . GLU A 1 90 ? 17.578 -27.062 -1.614 1 91.25 90 GLU A N 1
ATOM 673 C CA . GLU A 1 90 ? 17.406 -26.297 -0.381 1 91.25 90 GLU A CA 1
ATOM 674 C C . GLU A 1 90 ? 18.328 -26.828 0.722 1 91.25 90 GLU A C 1
ATOM 676 O O . GLU A 1 90 ? 18.844 -26.047 1.522 1 91.25 90 GLU A O 1
ATOM 681 N N . ASP A 1 91 ? 18.562 -28.172 0.719 1 93.94 91 ASP A N 1
ATOM 682 C CA . ASP A 1 91 ? 19.391 -28.797 1.749 1 93.94 91 ASP A CA 1
ATOM 683 C C . ASP A 1 91 ? 20.875 -28.484 1.508 1 93.94 91 ASP A C 1
ATOM 685 O O . ASP A 1 91 ? 21.703 -28.672 2.402 1 93.94 91 ASP A O 1
ATOM 689 N N . LYS A 1 92 ? 21.234 -27.969 0.348 1 97 92 LYS A N 1
ATOM 690 C CA . LYS A 1 92 ? 22.625 -27.703 0.005 1 97 92 LYS A CA 1
ATOM 691 C C . LYS A 1 92 ? 22.906 -26.203 -0.02 1 97 92 LYS A C 1
ATOM 693 O O . LYS A 1 92 ? 24.031 -25.781 -0.268 1 97 92 LYS A O 1
ATOM 698 N N . ALA A 1 93 ? 21.969 -25.422 0.29 1 97.75 93 ALA A N 1
ATOM 699 C CA . ALA A 1 93 ? 22.047 -23.984 0.127 1 97.75 93 ALA A CA 1
ATOM 700 C C . ALA A 1 93 ? 23.172 -23.391 0.975 1 97.75 93 ALA A C 1
ATOM 702 O O . ALA A 1 93 ? 23.938 -22.547 0.503 1 97.75 93 ALA A O 1
ATOM 703 N N . TYR A 1 94 ? 23.281 -23.844 2.213 1 98.5 94 TYR A N 1
ATOM 704 C CA . TYR A 1 94 ? 24.297 -23.297 3.111 1 98.5 94 TYR A CA 1
ATOM 705 C C . TYR A 1 94 ? 25.688 -23.469 2.516 1 98.5 94 TYR A C 1
ATOM 707 O O . TYR A 1 94 ? 26.438 -22.5 2.391 1 98.5 94 TYR A O 1
ATOM 715 N N . ASP A 1 95 ? 26 -24.672 2.104 1 98.56 95 ASP A N 1
ATOM 716 C CA . ASP A 1 95 ? 27.328 -25 1.617 1 98.56 95 ASP A CA 1
ATOM 717 C C . ASP A 1 95 ? 27.641 -24.25 0.318 1 98.56 95 ASP A C 1
ATOM 719 O O . ASP A 1 95 ? 28.75 -23.719 0.145 1 98.56 95 ASP A O 1
ATOM 723 N N . VAL A 1 96 ? 26.688 -24.234 -0.556 1 98.5 96 VAL A N 1
ATOM 724 C CA . VAL A 1 96 ? 26.875 -23.625 -1.868 1 98.5 96 VAL A CA 1
ATOM 725 C C . VAL A 1 96 ? 27.094 -22.125 -1.716 1 98.5 96 VAL A C 1
ATOM 727 O O . VAL A 1 96 ? 28.031 -21.547 -2.285 1 98.5 96 VAL A O 1
ATOM 730 N N . ILE A 1 97 ? 26.281 -21.406 -0.918 1 98.69 97 ILE A N 1
ATOM 731 C CA . ILE A 1 97 ? 26.344 -19.969 -0.744 1 98.69 97 ILE A CA 1
ATOM 732 C C . ILE A 1 97 ? 27.641 -19.609 -0.011 1 98.69 97 ILE A C 1
ATOM 734 O O . ILE A 1 97 ? 28.344 -18.672 -0.403 1 98.69 97 ILE A O 1
ATOM 738 N N . LYS A 1 98 ? 27.938 -20.359 1.03 1 98.56 98 LYS A N 1
ATOM 739 C CA . LYS A 1 98 ? 29.156 -20.094 1.784 1 98.56 98 LYS A CA 1
ATOM 740 C C . LYS A 1 98 ? 30.391 -20.188 0.889 1 98.56 98 LYS A C 1
ATOM 742 O O . LYS A 1 98 ? 31.281 -19.359 0.964 1 98.56 98 LYS A O 1
ATOM 747 N N . ALA A 1 99 ? 30.469 -21.234 0.107 1 98.5 99 ALA A N 1
ATOM 748 C CA . ALA A 1 99 ? 31.594 -21.422 -0.801 1 98.5 99 ALA A CA 1
ATOM 749 C C . ALA A 1 99 ? 31.766 -20.219 -1.718 1 98.5 99 ALA A C 1
ATOM 751 O O . ALA A 1 99 ? 32.906 -19.766 -1.965 1 98.5 99 ALA A O 1
ATOM 752 N N . GLN A 1 100 ? 30.641 -19.703 -2.211 1 98.25 100 GLN A N 1
ATOM 753 C CA . GLN A 1 100 ? 30.688 -18.547 -3.104 1 98.25 100 GLN A CA 1
ATOM 754 C C . GLN A 1 100 ? 31.125 -17.297 -2.354 1 98.25 100 GLN A C 1
ATOM 756 O O . GLN A 1 100 ? 31.906 -16.5 -2.877 1 98.25 100 GLN A O 1
ATOM 761 N N . LEU A 1 101 ? 30.609 -17.078 -1.142 1 98.25 101 LEU A N 1
ATOM 762 C CA . LEU A 1 101 ? 30.969 -15.922 -0.329 1 98.25 101 LEU A CA 1
ATOM 763 C C . LEU A 1 101 ? 32.469 -15.938 0.001 1 98.25 101 LEU A C 1
ATOM 765 O O . LEU A 1 101 ? 33.125 -14.898 -0.081 1 98.25 101 LEU A O 1
ATOM 769 N N . ASP A 1 102 ? 32.969 -17.078 0.306 1 97.81 102 ASP A N 1
ATOM 770 C CA . ASP A 1 102 ? 34.375 -17.219 0.666 1 97.81 102 ASP A CA 1
ATOM 771 C C . ASP A 1 102 ? 35.281 -17 -0.547 1 97.81 102 ASP A C 1
ATOM 773 O O . ASP A 1 102 ? 36.344 -16.391 -0.434 1 97.81 102 ASP A O 1
ATOM 777 N N . ALA A 1 103 ? 34.844 -17.406 -1.665 1 97.5 103 ALA A N 1
ATOM 778 C CA . ALA A 1 103 ? 35.656 -17.391 -2.869 1 97.5 103 ALA A CA 1
ATOM 779 C C . ALA A 1 103 ? 35.656 -16.031 -3.537 1 97.5 103 ALA A C 1
ATOM 781 O O . ALA A 1 103 ? 36.688 -15.531 -3.988 1 97.5 103 ALA A O 1
ATOM 782 N N . GLU A 1 104 ? 34.5 -15.398 -3.691 1 96 104 GLU A N 1
ATOM 783 C CA . GLU A 1 104 ? 34.312 -14.258 -4.578 1 96 104 GLU A CA 1
ATOM 784 C C . GLU A 1 104 ? 33.906 -13.016 -3.795 1 96 104 GLU A C 1
ATOM 786 O O . GLU A 1 104 ? 34.062 -11.891 -4.285 1 96 104 GLU A O 1
ATOM 791 N N . GLY A 1 105 ? 33.375 -13.289 -2.629 1 95.75 105 GLY A N 1
ATOM 792 C CA . GLY A 1 105 ? 32.844 -12.164 -1.895 1 95.75 105 GLY A CA 1
ATOM 793 C C . GLY A 1 105 ? 31.609 -11.57 -2.543 1 95.75 105 GLY A C 1
ATOM 794 O O . GLY A 1 105 ? 31.547 -11.43 -3.768 1 95.75 105 GLY A O 1
ATOM 795 N N . TYR A 1 106 ? 30.594 -11.312 -1.908 1 98.25 106 TYR A N 1
ATOM 796 C CA . TYR A 1 106 ? 29.359 -10.672 -2.354 1 98.25 106 TYR A CA 1
ATOM 797 C C . TYR A 1 106 ? 28.828 -9.711 -1.299 1 98.25 106 TYR A C 1
ATOM 799 O O . TYR A 1 106 ? 29.062 -9.898 -0.102 1 98.25 106 TYR A O 1
ATOM 807 N N . ASP A 1 107 ? 28.219 -8.594 -1.766 1 98.38 107 ASP A N 1
ATOM 808 C CA . ASP A 1 107 ? 27.562 -7.633 -0.875 1 98.38 107 ASP A CA 1
ATOM 809 C C . ASP A 1 107 ? 26.141 -8.047 -0.56 1 98.38 107 ASP A C 1
ATOM 811 O O . ASP A 1 107 ? 25.578 -7.66 0.471 1 98.38 107 ASP A O 1
ATOM 815 N N . ALA A 1 108 ? 25.531 -8.797 -1.507 1 98.81 108 ALA A N 1
ATOM 816 C CA . ALA A 1 108 ? 24.125 -9.188 -1.404 1 98.81 108 ALA A CA 1
ATOM 817 C C . ALA A 1 108 ? 23.922 -10.609 -1.919 1 98.81 108 ALA A C 1
ATOM 819 O O . ALA A 1 108 ? 24.547 -11.016 -2.902 1 98.81 108 ALA A O 1
ATOM 820 N N . VAL A 1 109 ? 23.062 -11.328 -1.228 1 98.94 109 VAL A N 1
ATOM 821 C CA . VAL A 1 109 ? 22.641 -12.656 -1.662 1 98.94 109 VAL A CA 1
ATOM 822 C C . VAL A 1 109 ? 21.125 -12.727 -1.72 1 98.94 109 VAL A C 1
ATOM 824 O O . VAL A 1 109 ? 20.438 -12.445 -0.729 1 98.94 109 VAL A O 1
ATOM 827 N N . PHE A 1 110 ? 20.609 -13.016 -2.881 1 98.88 110 PHE A N 1
ATOM 828 C CA . PHE A 1 110 ? 19.188 -13.273 -3.047 1 98.88 110 PHE A CA 1
ATOM 829 C C . PHE A 1 110 ? 18.906 -14.773 -3.012 1 98.88 110 PHE A C 1
ATOM 831 O O . PHE A 1 110 ? 19.266 -15.5 -3.936 1 98.88 110 PHE A O 1
ATOM 838 N N . ALA A 1 111 ? 18.297 -15.203 -1.9 1 98.69 111 ALA A N 1
ATOM 839 C CA . ALA A 1 111 ? 17.844 -16.578 -1.76 1 98.69 111 ALA A CA 1
ATOM 840 C C . ALA A 1 111 ? 16.391 -16.734 -2.174 1 98.69 111 ALA A C 1
ATOM 842 O O . ALA A 1 111 ? 15.484 -16.328 -1.435 1 98.69 111 ALA A O 1
ATOM 843 N N . THR A 1 112 ? 16.141 -17.406 -3.289 1 97.69 112 THR A N 1
ATOM 844 C CA . THR A 1 112 ? 14.859 -17.25 -3.986 1 97.69 112 THR A CA 1
ATOM 845 C C . THR A 1 112 ? 13.977 -18.484 -3.768 1 97.69 112 THR A C 1
ATOM 847 O O . THR A 1 112 ? 13.281 -18.922 -4.684 1 97.69 112 THR A O 1
ATOM 850 N N . SER A 1 113 ? 14.086 -19.141 -2.623 1 93.81 113 SER A N 1
ATOM 851 C CA . SER A 1 113 ? 13.219 -20.25 -2.244 1 93.81 113 SER A CA 1
ATOM 852 C C . SER A 1 113 ? 12.93 -20.234 -0.745 1 93.81 113 SER A C 1
ATOM 854 O O . SER A 1 113 ? 13.82 -19.953 0.058 1 93.81 113 SER A O 1
ATOM 856 N N . TYR A 1 114 ? 11.734 -20.641 -0.47 1 90.56 114 TYR A N 1
ATOM 857 C CA . TYR A 1 114 ? 11.312 -20.703 0.926 1 90.56 114 TYR A CA 1
ATOM 858 C C . TYR A 1 114 ? 12.281 -21.547 1.745 1 90.56 114 TYR A C 1
ATOM 860 O O . TYR A 1 114 ? 12.727 -21.125 2.816 1 90.56 114 TYR A O 1
ATOM 868 N N . GLY A 1 115 ? 12.727 -22.609 1.278 1 91.31 115 GLY A N 1
ATOM 869 C CA . GLY A 1 115 ? 13.508 -23.609 1.992 1 91.31 115 GLY A CA 1
ATOM 870 C C . GLY A 1 115 ? 14.945 -23.188 2.219 1 91.31 115 GLY A C 1
ATOM 871 O O . GLY A 1 115 ? 15.711 -23.891 2.879 1 91.31 115 GLY A O 1
ATOM 872 N N . TYR A 1 116 ? 15.305 -22 1.76 1 96.31 116 TYR A N 1
ATOM 873 C CA . TYR A 1 116 ? 16.656 -21.5 1.983 1 96.31 116 TYR A CA 1
ATOM 874 C C . TYR A 1 116 ? 16.766 -20.797 3.334 1 96.31 116 TYR A C 1
ATOM 876 O O . TYR A 1 116 ? 17.828 -20.312 3.711 1 96.31 116 TYR A O 1
ATOM 884 N N . MET A 1 117 ? 15.703 -20.797 4.102 1 95.75 117 MET A N 1
ATOM 885 C CA . MET A 1 117 ? 15.562 -20.031 5.336 1 95.75 117 MET A CA 1
ATOM 886 C C . MET A 1 117 ? 16.641 -20.422 6.348 1 95.75 117 MET A C 1
ATOM 888 O O . MET A 1 117 ? 17.344 -19.562 6.875 1 95.75 117 MET A O 1
ATOM 892 N N . ASP A 1 118 ? 16.812 -21.703 6.605 1 96.44 118 ASP A N 1
ATOM 893 C CA . ASP A 1 118 ? 17.766 -22.172 7.621 1 96.44 118 ASP A CA 1
ATOM 894 C C . ASP A 1 118 ? 19.203 -21.844 7.227 1 96.44 118 ASP A C 1
ATOM 896 O O . ASP A 1 118 ? 20.016 -21.469 8.07 1 96.44 118 ASP A O 1
ATOM 900 N N . ALA A 1 119 ? 19.5 -22.031 6.012 1 98.12 119 ALA A N 1
ATOM 901 C CA . ALA A 1 119 ? 20.828 -21.672 5.512 1 98.12 119 ALA A CA 1
ATOM 902 C C . ALA A 1 119 ? 21.109 -20.203 5.75 1 98.12 119 ALA A C 1
ATOM 904 O O . ALA A 1 119 ? 22.188 -19.844 6.227 1 98.12 119 ALA A O 1
ATOM 905 N N . LEU A 1 120 ? 20.203 -19.328 5.496 1 98.31 120 LEU A N 1
ATOM 906 C CA . LEU A 1 120 ? 20.406 -17.891 5.605 1 98.31 120 LEU A CA 1
ATOM 907 C C . LEU A 1 120 ? 20.562 -17.469 7.066 1 98.31 120 LEU A C 1
ATOM 909 O O . LEU A 1 120 ? 21.312 -16.547 7.383 1 98.31 120 LEU A O 1
ATOM 913 N N . LYS A 1 121 ? 19.781 -18.125 7.945 1 98.12 121 LYS A N 1
ATOM 914 C CA . LYS A 1 121 ? 19.922 -17.828 9.367 1 98.12 121 LYS A CA 1
ATOM 915 C C . LYS A 1 121 ? 21.359 -18.016 9.836 1 98.12 121 LYS A C 1
ATOM 917 O O . LYS A 1 121 ? 21.906 -17.188 10.562 1 98.12 121 LYS A O 1
ATOM 922 N N . ARG A 1 122 ? 21.938 -19.062 9.367 1 98.25 122 ARG A N 1
ATOM 923 C CA . ARG A 1 122 ? 23.312 -19.359 9.727 1 98.25 122 ARG A CA 1
ATOM 924 C C . ARG A 1 122 ? 24.281 -18.406 9.047 1 98.25 122 ARG A C 1
ATOM 926 O O . ARG A 1 122 ? 25.141 -17.797 9.703 1 98.25 122 ARG A O 1
ATOM 933 N N . LEU A 1 123 ? 24.125 -18.234 7.805 1 98.81 123 LEU A N 1
ATOM 934 C CA . LEU A 1 123 ? 25.047 -17.422 7.012 1 98.81 123 LEU A CA 1
ATOM 935 C C . LEU A 1 123 ? 24.984 -15.953 7.438 1 98.81 123 LEU A C 1
ATOM 937 O O . LEU A 1 123 ? 26.016 -15.273 7.457 1 98.81 123 LEU A O 1
ATOM 941 N N . ALA A 1 124 ? 23.828 -15.445 7.742 1 98.69 124 ALA A N 1
ATOM 942 C CA . ALA A 1 124 ? 23.656 -14.047 8.125 1 98.69 124 ALA A CA 1
ATOM 943 C C . ALA A 1 124 ? 24.453 -13.734 9.398 1 98.69 124 ALA A C 1
ATOM 945 O O . ALA A 1 124 ? 24.938 -12.617 9.57 1 98.69 124 ALA A O 1
ATOM 946 N N . THR A 1 125 ? 24.531 -14.703 10.273 1 98.19 125 THR A N 1
ATOM 947 C CA . THR A 1 125 ? 25.312 -14.555 11.5 1 98.19 125 THR A CA 1
ATOM 948 C C . THR A 1 125 ? 26.812 -14.57 11.195 1 98.19 125 THR A C 1
ATOM 950 O O . THR A 1 125 ? 27.562 -13.797 11.773 1 98.19 125 THR A O 1
ATOM 953 N N . GLU A 1 126 ? 27.172 -15.398 10.32 1 98.31 126 GLU A N 1
ATOM 954 C CA . GLU A 1 126 ? 28.578 -15.594 9.977 1 98.31 126 GLU A CA 1
ATOM 955 C C . GLU A 1 126 ? 29.094 -14.43 9.141 1 98.31 126 GLU A C 1
ATOM 957 O O . GLU A 1 126 ? 30.281 -14.102 9.203 1 98.31 126 GLU A O 1
ATOM 962 N N . TYR A 1 127 ? 28.25 -13.836 8.367 1 98.62 127 TYR A N 1
ATOM 963 C CA . TYR A 1 127 ? 28.641 -12.75 7.469 1 98.62 127 TYR A CA 1
ATOM 964 C C . TYR A 1 127 ? 27.797 -11.508 7.734 1 98.62 127 TYR A C 1
ATOM 966 O O . TYR A 1 127 ? 27 -11.102 6.891 1 98.62 127 TYR A O 1
ATOM 974 N N . PRO A 1 128 ? 28.078 -10.797 8.766 1 97.69 128 PRO A N 1
ATOM 975 C CA . PRO A 1 128 ? 27.219 -9.68 9.18 1 97.69 128 PRO A CA 1
ATOM 976 C C . PRO A 1 128 ? 27.25 -8.516 8.188 1 97.69 128 PRO A C 1
ATOM 978 O O . PRO A 1 128 ? 26.359 -7.664 8.203 1 97.69 128 PRO A O 1
ATOM 981 N N . ASP A 1 129 ? 28.234 -8.477 7.316 1 97.31 129 ASP A N 1
ATOM 982 C CA . ASP A 1 129 ? 28.375 -7.355 6.391 1 97.31 129 ASP A CA 1
ATOM 983 C C . ASP A 1 129 ? 27.625 -7.629 5.09 1 97.31 129 ASP A C 1
ATOM 985 O O . ASP A 1 129 ? 27.422 -6.723 4.273 1 97.31 129 ASP A O 1
ATOM 989 N N . VAL A 1 130 ? 27.25 -8.859 4.855 1 98.69 130 VAL A N 1
ATOM 990 C CA . VAL A 1 130 ? 26.469 -9.234 3.676 1 98.69 130 VAL A CA 1
ATOM 991 C C . VAL A 1 130 ? 24.984 -9.039 3.943 1 98.69 130 VAL A C 1
ATOM 993 O O . VAL A 1 130 ? 24.5 -9.328 5.039 1 98.69 130 VAL A O 1
ATOM 996 N N . LYS A 1 131 ? 24.281 -8.391 3.008 1 98.88 131 LYS A N 1
ATOM 997 C CA . LYS A 1 131 ? 22.828 -8.336 3.102 1 98.88 131 LYS A CA 1
ATOM 998 C C . LYS A 1 131 ? 22.188 -9.547 2.43 1 98.88 131 LYS A C 1
ATOM 1000 O O . LYS A 1 131 ? 22.516 -9.875 1.287 1 98.88 131 LYS A O 1
ATOM 1005 N N . PHE A 1 132 ? 21.359 -10.234 3.186 1 98.88 132 PHE A N 1
ATOM 1006 C CA . PHE A 1 132 ? 20.656 -11.414 2.689 1 98.88 132 PHE A CA 1
ATOM 1007 C C . PHE A 1 132 ? 19.188 -11.094 2.438 1 98.88 132 PHE A C 1
ATOM 1009 O O . PHE A 1 132 ? 18.516 -10.523 3.301 1 98.88 132 PHE A O 1
ATOM 1016 N N . TYR A 1 133 ? 18.75 -11.367 1.255 1 98.81 133 TYR A N 1
ATOM 1017 C CA . TYR A 1 133 ? 17.359 -11.188 0.859 1 98.81 133 TYR A CA 1
ATOM 1018 C C . TYR A 1 133 ? 16.672 -12.531 0.641 1 98.81 133 TYR A C 1
ATOM 1020 O O . TYR A 1 133 ? 17.016 -13.258 -0.3 1 98.81 133 TYR A O 1
ATOM 1028 N N . HIS A 1 134 ? 15.734 -12.867 1.518 1 98.56 134 HIS A N 1
ATOM 1029 C CA . HIS A 1 134 ? 15.031 -14.148 1.471 1 98.56 134 HIS A CA 1
ATOM 1030 C C . HIS A 1 134 ? 13.656 -14 0.836 1 98.56 134 HIS A C 1
ATOM 1032 O O . HIS A 1 134 ? 12.852 -13.172 1.275 1 98.56 134 HIS A O 1
ATOM 1038 N N . CYS A 1 135 ? 13.406 -14.773 -0.172 1 97.25 135 CYS A N 1
ATOM 1039 C CA . CYS A 1 135 ? 12.102 -14.758 -0.831 1 97.25 135 CYS A CA 1
ATOM 1040 C C . CYS A 1 135 ? 11.133 -15.719 -0.158 1 97.25 135 CYS A C 1
ATOM 1042 O O . CYS A 1 135 ? 11.477 -16.875 0.086 1 97.25 135 CYS A O 1
ATOM 1044 N N . SER A 1 136 ? 9.945 -15.234 0.203 1 92.44 136 SER A N 1
ATOM 1045 C CA . SER A 1 136 ? 8.758 -16.031 0.524 1 92.44 136 SER A CA 1
ATOM 1046 C C . SER A 1 136 ? 8.781 -16.484 1.979 1 92.44 136 SER A C 1
ATOM 1048 O O . SER A 1 136 ? 7.84 -17.141 2.441 1 92.44 136 SER A O 1
ATOM 1050 N N . GLY A 1 137 ? 9.797 -16.203 2.707 1 90.44 137 GLY A N 1
ATOM 1051 C CA . GLY A 1 137 ? 9.828 -16.609 4.102 1 90.44 137 GLY A CA 1
ATOM 1052 C C . GLY A 1 137 ? 9.227 -15.57 5.039 1 90.44 137 GLY A C 1
ATOM 1053 O O . GLY A 1 137 ? 9.102 -14.398 4.68 1 90.44 137 GLY A O 1
ATOM 1054 N N . PRO A 1 138 ? 8.828 -16.062 6.25 1 92.62 138 PRO A N 1
ATOM 1055 C CA . PRO A 1 138 ? 8.352 -15.133 7.277 1 92.62 138 PRO A CA 1
ATOM 1056 C C . PRO A 1 138 ? 9.469 -14.289 7.883 1 92.62 138 PRO A C 1
ATOM 1058 O O . PRO A 1 138 ? 10.484 -14.836 8.32 1 92.62 138 PRO A O 1
ATOM 1061 N N . TRP A 1 139 ? 9.25 -12.984 7.949 1 95 139 TRP A N 1
ATOM 1062 C CA . TRP A 1 139 ? 10.273 -12.094 8.492 1 95 139 TRP A CA 1
ATOM 1063 C C . TRP A 1 139 ? 10.547 -12.414 9.961 1 95 139 TRP A C 1
ATOM 1065 O O . TRP A 1 139 ? 11.648 -12.172 10.461 1 95 139 TRP A O 1
ATOM 1075 N N . GLU A 1 140 ? 9.578 -12.992 10.617 1 94.62 140 GLU A N 1
ATOM 1076 C CA . GLU A 1 140 ? 9.664 -13.297 12.039 1 94.62 140 GLU A CA 1
ATOM 1077 C C . GLU A 1 140 ? 10.812 -14.266 12.328 1 94.62 140 GLU A C 1
ATOM 1079 O O . GLU A 1 140 ? 11.43 -14.203 13.391 1 94.62 140 GLU A O 1
ATOM 1084 N N . GLU A 1 141 ? 11.055 -15.109 11.359 1 94.69 141 GLU A N 1
ATOM 1085 C CA . GLU A 1 141 ? 12.117 -16.094 11.508 1 94.69 141 GLU A CA 1
ATOM 1086 C C . GLU A 1 141 ? 13.492 -15.422 11.508 1 94.69 141 GLU A C 1
ATOM 1088 O O . GLU A 1 141 ? 14.484 -16.031 11.914 1 94.69 141 GLU A O 1
ATOM 1093 N N . PHE A 1 142 ? 13.555 -14.211 11.062 1 97 142 PHE A N 1
ATOM 1094 C CA . PHE A 1 142 ? 14.812 -13.477 10.93 1 97 142 PHE A CA 1
ATOM 1095 C C . PHE A 1 142 ? 14.82 -12.258 11.852 1 97 142 PHE A C 1
ATOM 1097 O O . PHE A 1 142 ? 15.602 -11.328 11.648 1 97 142 PHE A O 1
ATOM 1104 N N . ARG A 1 143 ? 13.984 -12.133 12.875 1 94.19 143 ARG A N 1
ATOM 1105 C CA . ARG A 1 143 ? 13.742 -10.938 13.68 1 94.19 143 ARG A CA 1
ATOM 1106 C C . ARG A 1 143 ? 15.031 -10.406 14.281 1 94.19 143 ARG A C 1
ATOM 1108 O O . ARG A 1 143 ? 15.242 -9.195 14.344 1 94.19 143 ARG A O 1
ATOM 1115 N N . ASP A 1 144 ? 15.984 -11.25 14.633 1 95.75 144 ASP A N 1
ATOM 1116 C CA . ASP A 1 144 ? 17.188 -10.836 15.352 1 95.75 144 ASP A CA 1
ATOM 1117 C C . ASP A 1 144 ? 18.391 -10.766 14.406 1 95.75 144 ASP A C 1
ATOM 1119 O O . ASP A 1 144 ? 19.531 -10.68 14.852 1 95.75 144 ASP A O 1
ATOM 1123 N N . LEU A 1 145 ? 18.125 -10.891 13.164 1 98.06 145 LEU A N 1
ATOM 1124 C CA . LEU A 1 145 ? 19.172 -10.812 12.133 1 98.06 145 LEU A CA 1
ATOM 1125 C C . LEU A 1 145 ? 19 -9.547 11.289 1 98.06 145 LEU A C 1
ATOM 1127 O O . LEU A 1 145 ? 18.297 -9.562 10.281 1 98.06 145 LEU A O 1
ATOM 1131 N N . PRO A 1 146 ? 19.688 -8.445 11.664 1 97.44 146 PRO A N 1
ATOM 1132 C CA . PRO A 1 146 ? 19.469 -7.133 11.055 1 97.44 146 PRO A CA 1
ATOM 1133 C C . PRO A 1 146 ? 19.844 -7.094 9.578 1 97.44 146 PRO A C 1
ATOM 1135 O O . PRO A 1 146 ? 19.438 -6.18 8.852 1 97.44 146 PRO A O 1
ATOM 1138 N N . ASN A 1 147 ? 20.672 -8.094 9.117 1 98.5 147 ASN A N 1
ATOM 1139 C CA . ASN A 1 147 ? 21.141 -8.078 7.738 1 98.5 147 ASN A CA 1
ATOM 1140 C C . ASN A 1 147 ? 20.328 -9.016 6.855 1 98.5 147 ASN A C 1
ATOM 1142 O O . ASN A 1 147 ? 20.766 -9.398 5.77 1 98.5 147 ASN A O 1
ATOM 1146 N N . VAL A 1 148 ? 19.109 -9.438 7.336 1 98.69 148 VAL A N 1
ATOM 1147 C CA . VAL A 1 148 ? 18.219 -10.273 6.531 1 98.69 148 VAL A CA 1
ATOM 1148 C C . VAL A 1 148 ? 16.906 -9.531 6.281 1 98.69 148 VAL A C 1
ATOM 1150 O O . VAL A 1 148 ? 16.219 -9.141 7.23 1 98.69 148 VAL A O 1
ATOM 1153 N N . SER A 1 149 ? 16.641 -9.227 5.086 1 98.56 149 SER A N 1
ATOM 1154 C CA . SER A 1 149 ? 15.344 -8.742 4.656 1 98.56 149 SER A CA 1
ATOM 1155 C C . SER A 1 149 ? 14.562 -9.828 3.912 1 98.56 149 SER A C 1
ATOM 1157 O O . SER A 1 149 ? 15.164 -10.742 3.344 1 98.56 149 SER A O 1
ATOM 1159 N N . THR A 1 150 ? 13.25 -9.75 3.98 1 98.19 150 THR A N 1
ATOM 1160 C CA . THR A 1 150 ? 12.383 -10.703 3.295 1 98.19 150 THR A CA 1
ATOM 1161 C C . THR A 1 150 ? 11.523 -10.008 2.248 1 98.19 150 THR A C 1
ATOM 1163 O O . THR A 1 150 ? 11.203 -8.828 2.389 1 98.19 150 THR A O 1
ATOM 1166 N N . TYR A 1 151 ? 11.281 -10.672 1.196 1 97.94 151 TYR A N 1
ATOM 1167 C CA . TYR A 1 151 ? 10.414 -10.141 0.152 1 97.94 151 TYR A CA 1
ATOM 1168 C C . TYR A 1 151 ? 9.586 -11.25 -0.484 1 97.94 151 TYR A C 1
ATOM 1170 O O . TYR A 1 151 ? 10.016 -12.406 -0.533 1 97.94 151 TYR A O 1
ATOM 1178 N N . PHE A 1 152 ? 8.438 -10.859 -0.846 1 96.56 152 PHE A N 1
ATOM 1179 C CA . PHE A 1 152 ? 7.531 -11.75 -1.567 1 96.56 152 PHE A CA 1
ATOM 1180 C C . PHE A 1 152 ? 6.531 -10.945 -2.393 1 96.56 152 PHE A C 1
ATOM 1182 O O . PHE A 1 152 ? 6.512 -9.719 -2.332 1 96.56 152 PHE A O 1
ATOM 1189 N N . ALA A 1 153 ? 5.902 -11.562 -3.285 1 92.94 153 ALA A N 1
ATOM 1190 C CA . ALA A 1 153 ? 4.781 -11 -4.035 1 92.94 153 ALA A CA 1
ATOM 1191 C C . ALA A 1 153 ? 3.492 -11.766 -3.748 1 92.94 153 ALA A C 1
ATOM 1193 O O . ALA A 1 153 ? 3.508 -12.992 -3.607 1 92.94 153 ALA A O 1
ATOM 1194 N N . GLU A 1 154 ? 2.459 -10.992 -3.615 1 87.56 154 GLU A N 1
ATOM 1195 C CA . GLU A 1 154 ? 1.16 -11.562 -3.264 1 87.56 154 GLU A CA 1
ATOM 1196 C C . GLU A 1 154 ? 0.468 -12.156 -4.488 1 87.56 154 GLU A C 1
ATOM 1198 O O . GLU A 1 154 ? -0.109 -11.422 -5.297 1 87.56 154 GLU A O 1
ATOM 1203 N N . PHE A 1 155 ? 0.299 -13.43 -4.547 1 95.69 155 PHE A N 1
ATOM 1204 C CA . PHE A 1 155 ? -0.277 -14.07 -5.723 1 95.69 155 PHE A CA 1
ATOM 1205 C C . PHE A 1 155 ? -1.743 -14.414 -5.488 1 95.69 155 PHE A C 1
ATOM 1207 O O . PHE A 1 155 ? -2.477 -14.703 -6.438 1 95.69 155 PHE A O 1
ATOM 1214 N N . TYR A 1 156 ? -2.189 -14.422 -4.227 1 97.88 156 TYR A N 1
ATOM 1215 C CA . TYR A 1 156 ? -3.564 -14.836 -3.984 1 97.88 156 TYR A CA 1
ATOM 1216 C C . TYR A 1 156 ? -4.551 -13.914 -4.695 1 97.88 156 TYR A C 1
ATOM 1218 O O . TYR A 1 156 ? -5.621 -14.352 -5.125 1 97.88 156 TYR A O 1
ATOM 1226 N N . GLN A 1 157 ? -4.191 -12.664 -4.836 1 98.31 157 GLN A N 1
ATOM 1227 C CA . GLN A 1 157 ? -5.051 -11.742 -5.57 1 98.31 157 GLN A CA 1
ATOM 1228 C C . GLN A 1 157 ? -5.203 -12.172 -7.027 1 98.31 157 GLN A C 1
ATOM 1230 O O . GLN A 1 157 ? -6.297 -12.094 -7.594 1 98.31 157 GLN A O 1
ATOM 1235 N N . LEU A 1 158 ? -4.113 -12.625 -7.598 1 98.69 158 LEU A N 1
ATOM 1236 C CA . LEU A 1 158 ? -4.137 -13.086 -8.984 1 98.69 158 LEU A CA 1
ATOM 1237 C C . LEU A 1 158 ? -4.871 -14.414 -9.102 1 98.69 158 LEU A C 1
ATOM 1239 O O . LEU A 1 158 ? -5.602 -14.648 -10.062 1 98.69 158 LEU A O 1
ATOM 1243 N N . TYR A 1 159 ? -4.68 -15.312 -8.117 1 98.81 159 TYR A N 1
ATOM 1244 C CA . TYR A 1 159 ? -5.418 -16.578 -8.125 1 98.81 159 TYR A CA 1
ATOM 1245 C C . TYR A 1 159 ? -6.914 -16.328 -7.992 1 98.81 159 TYR A C 1
ATOM 1247 O O . TYR A 1 159 ? -7.723 -17.047 -8.578 1 98.81 159 TYR A O 1
ATOM 1255 N N . TYR A 1 160 ? -7.328 -15.32 -7.199 1 98.94 160 TYR A N 1
ATOM 1256 C CA . TYR A 1 160 ? -8.727 -14.906 -7.137 1 98.94 160 TYR A CA 1
ATOM 1257 C C . TYR A 1 160 ? -9.242 -14.523 -8.516 1 98.94 160 TYR A C 1
ATOM 1259 O O . TYR A 1 160 ? -10.312 -14.977 -8.93 1 98.94 160 TYR A O 1
ATOM 1267 N N . LEU A 1 161 ? -8.461 -13.758 -9.25 1 98.94 161 LEU A N 1
ATOM 1268 C CA . LEU A 1 161 ? -8.852 -13.336 -10.594 1 98.94 161 LEU A CA 1
ATOM 1269 C C . LEU A 1 161 ? -8.875 -14.523 -11.555 1 98.94 161 LEU A C 1
ATOM 1271 O O . LEU A 1 161 ? -9.727 -14.594 -12.438 1 98.94 161 LEU A O 1
ATOM 1275 N N . ASN A 1 162 ? -7.891 -15.453 -11.406 1 98.94 162 ASN A N 1
ATOM 1276 C CA . ASN A 1 162 ? -7.938 -16.703 -12.156 1 98.94 162 ASN A CA 1
ATOM 1277 C C . ASN A 1 162 ? -9.234 -17.469 -11.898 1 98.94 162 ASN A C 1
ATOM 1279 O O . ASN A 1 162 ? -9.789 -18.078 -12.805 1 98.94 162 ASN A O 1
ATOM 1283 N N . GLY A 1 163 ? -9.711 -17.438 -10.648 1 98.94 163 GLY A N 1
ATOM 1284 C CA . GLY A 1 163 ? -10.984 -18.062 -10.312 1 98.94 163 GLY A CA 1
ATOM 1285 C C . GLY A 1 163 ? -12.156 -17.453 -11.062 1 98.94 163 GLY A C 1
ATOM 1286 O O . GLY A 1 163 ? -13.031 -18.172 -11.547 1 98.94 163 GLY A O 1
ATOM 1287 N N . LEU A 1 164 ? -12.164 -16.141 -11.141 1 98.94 164 LEU A N 1
ATOM 1288 C CA . LEU A 1 164 ? -13.188 -15.469 -11.93 1 98.94 164 LEU A CA 1
ATOM 1289 C C . LEU A 1 164 ? -13.156 -15.945 -13.383 1 98.94 164 LEU A C 1
ATOM 1291 O O . LEU A 1 164 ? -14.195 -16.266 -13.961 1 98.94 164 LEU A O 1
ATOM 1295 N N . ALA A 1 165 ? -11.953 -15.992 -13.953 1 98.94 165 ALA A N 1
ATOM 1296 C CA . ALA A 1 165 ? -11.781 -16.453 -15.336 1 98.94 165 ALA A CA 1
ATOM 1297 C C . ALA A 1 165 ? -12.258 -17.891 -15.5 1 98.94 165 ALA A C 1
ATOM 1299 O O . ALA A 1 165 ? -12.922 -18.219 -16.484 1 98.94 165 ALA A O 1
ATOM 1300 N N . ALA A 1 166 ? -11.938 -18.719 -14.539 1 98.94 166 ALA A N 1
ATOM 1301 C CA . ALA A 1 166 ? -12.336 -20.125 -14.57 1 98.94 166 ALA A CA 1
ATOM 1302 C C . ALA A 1 166 ? -13.852 -20.266 -14.586 1 98.94 166 ALA A C 1
ATOM 1304 O O . ALA A 1 166 ? -14.406 -21.078 -15.336 1 98.94 166 ALA A O 1
ATOM 1305 N N . ALA A 1 167 ? -14.523 -19.484 -13.75 1 98.88 167 ALA A N 1
ATOM 1306 C CA . ALA A 1 167 ? -15.984 -19.5 -13.719 1 98.88 167 ALA A CA 1
ATOM 1307 C C . ALA A 1 167 ? -16.562 -19.109 -15.07 1 98.88 167 ALA A C 1
ATOM 1309 O O . ALA A 1 167 ? -17.609 -19.625 -15.477 1 98.88 167 ALA A O 1
ATOM 1310 N N . GLY A 1 168 ? -15.922 -18.188 -15.719 1 98.75 168 GLY A N 1
ATOM 1311 C CA . GLY A 1 168 ? -16.359 -17.781 -17.047 1 98.75 168 GLY A CA 1
ATOM 1312 C C . GLY A 1 168 ? -16.219 -18.875 -18.078 1 98.75 168 GLY A C 1
ATOM 1313 O O . GLY A 1 168 ? -17.109 -19.062 -18.906 1 98.75 168 GLY A O 1
ATOM 1314 N N . ALA A 1 169 ? -15.172 -19.656 -18 1 98.81 169 ALA A N 1
ATOM 1315 C CA . ALA A 1 169 ? -14.805 -20.578 -19.062 1 98.81 169 ALA A CA 1
ATOM 1316 C C . ALA A 1 169 ? -15.422 -21.969 -18.828 1 98.81 169 ALA A C 1
ATOM 1318 O O . ALA A 1 169 ? -15.68 -22.703 -19.781 1 98.81 169 ALA A O 1
ATOM 1319 N N . THR A 1 170 ? -15.695 -22.328 -17.609 1 98.88 170 THR A N 1
ATOM 1320 C CA . THR A 1 170 ? -16.078 -23.703 -17.281 1 98.88 170 THR A CA 1
ATOM 1321 C C . THR A 1 170 ? -17.438 -24.031 -17.859 1 98.88 170 THR A C 1
ATOM 1323 O O . THR A 1 170 ? -18.344 -23.188 -17.891 1 98.88 170 THR A O 1
ATOM 1326 N N . GLU A 1 171 ? -17.547 -25.25 -18.312 1 98 171 GLU A N 1
ATOM 1327 C CA . GLU A 1 171 ? -18.812 -25.797 -18.781 1 98 171 GLU A CA 1
ATOM 1328 C C . GLU A 1 171 ? -19.312 -26.922 -17.859 1 98 171 GLU A C 1
ATOM 1330 O O . GLU A 1 171 ? -20.484 -27.281 -17.906 1 98 171 GLU A O 1
ATOM 1335 N N . THR A 1 172 ? -18.438 -27.375 -17.016 1 98.5 172 THR A N 1
ATOM 1336 C CA . THR A 1 172 ? -18.766 -28.547 -16.203 1 98.5 172 THR A CA 1
ATOM 1337 C C . THR A 1 172 ? -19.016 -28.156 -14.75 1 98.5 172 THR A C 1
ATOM 1339 O O . THR A 1 172 ? -19.594 -28.922 -13.984 1 98.5 172 THR A O 1
ATOM 1342 N N . CYS A 1 173 ? -18.531 -27 -14.352 1 98.69 173 CYS A N 1
ATOM 1343 C CA . CYS A 1 173 ? -18.562 -26.5 -12.984 1 98.69 173 CYS A CA 1
ATOM 1344 C C . CYS A 1 173 ? -17.594 -27.266 -12.094 1 98.69 173 CYS A C 1
ATOM 1346 O O . CYS A 1 173 ? -17.547 -27.047 -10.883 1 98.69 173 CYS A O 1
ATOM 1348 N N . ASN A 1 174 ? -16.781 -28.188 -12.719 1 98.81 174 ASN A N 1
ATOM 1349 C CA . ASN A 1 174 ? -15.703 -28.875 -12.039 1 98.81 174 ASN A CA 1
ATOM 1350 C C . ASN A 1 174 ? -14.344 -28.281 -12.383 1 98.81 174 ASN A C 1
ATOM 1352 O O . ASN A 1 174 ? -13.875 -28.406 -13.516 1 98.81 174 ASN A O 1
ATOM 1356 N N . LEU A 1 175 ? -13.773 -27.641 -11.383 1 98.94 175 LEU A N 1
ATOM 1357 C CA . LEU A 1 175 ? -12.445 -27.047 -11.508 1 98.94 175 LEU A CA 1
ATOM 1358 C C . LEU A 1 175 ? -11.406 -27.875 -10.742 1 98.94 175 LEU A C 1
ATOM 1360 O O . LEU A 1 175 ? -11.758 -28.703 -9.914 1 98.94 175 LEU A O 1
ATOM 1364 N N . GLY A 1 176 ? -10.172 -27.641 -11.086 1 98.94 176 GLY A N 1
ATOM 1365 C CA . GLY A 1 176 ? -9.109 -28.406 -10.445 1 98.94 176 GLY A CA 1
ATOM 1366 C C . GLY A 1 176 ? -7.969 -27.547 -9.945 1 98.94 176 GLY A C 1
ATOM 1367 O O . GLY A 1 176 ? -7.777 -26.422 -10.43 1 98.94 176 GLY A O 1
ATOM 1368 N N . TYR A 1 177 ? -7.277 -28 -8.984 1 98.94 177 TYR A N 1
ATOM 1369 C CA . TYR A 1 177 ? -6.039 -27.406 -8.492 1 98.94 177 TYR A CA 1
ATOM 1370 C C . TYR A 1 177 ? -5.004 -28.484 -8.18 1 98.94 177 TYR A C 1
ATOM 1372 O O . TYR A 1 177 ? -5.297 -29.453 -7.48 1 98.94 177 TYR A O 1
ATOM 1380 N N . ILE A 1 178 ? -3.814 -28.312 -8.695 1 98.88 178 ILE A N 1
ATOM 1381 C CA . ILE A 1 178 ? -2.705 -29.219 -8.438 1 98.88 178 ILE A CA 1
ATOM 1382 C C . ILE A 1 178 ? -1.649 -28.531 -7.582 1 98.88 178 ILE A C 1
ATOM 1384 O O . ILE A 1 178 ? -0.868 -27.719 -8.094 1 98.88 178 ILE A O 1
ATOM 1388 N N . PRO A 1 179 ? -1.586 -28.812 -6.328 1 98.31 179 PRO A N 1
ATOM 1389 C CA . PRO A 1 179 ? -0.601 -28.172 -5.453 1 98.31 179 PRO A CA 1
ATOM 1390 C C . PRO A 1 179 ? 0.747 -28.891 -5.457 1 98.31 179 PRO A C 1
ATOM 1392 O O . PRO A 1 179 ? 0.794 -30.125 -5.426 1 98.31 179 PRO A O 1
ATOM 1395 N N . ALA A 1 180 ? 1.819 -28.078 -5.5 1 95 180 ALA A N 1
ATOM 1396 C CA . ALA A 1 180 ? 3.141 -28.656 -5.27 1 95 180 ALA A CA 1
ATOM 1397 C C . ALA A 1 180 ? 3.301 -29.094 -3.818 1 95 180 ALA A C 1
ATOM 1399 O O . ALA A 1 180 ? 3.789 -30.203 -3.551 1 95 180 ALA A O 1
ATOM 1400 N N . PHE A 1 181 ? 2.986 -28.25 -2.977 1 92.5 181 PHE A N 1
ATOM 1401 C CA . PHE A 1 181 ? 2.898 -28.438 -1.534 1 92.5 181 PHE A CA 1
ATOM 1402 C C . PHE A 1 181 ? 1.631 -27.812 -0.978 1 92.5 181 PHE A C 1
ATOM 1404 O O . PHE A 1 181 ? 1.014 -26.969 -1.634 1 92.5 181 PHE A O 1
ATOM 1411 N N . LEU A 1 182 ? 1.289 -28.266 0.227 1 95.81 182 LEU A N 1
ATOM 1412 C CA . LEU A 1 182 ? 0.161 -27.625 0.887 1 95.81 182 LEU A CA 1
ATOM 1413 C C . LEU A 1 182 ? 0.63 -26.797 2.086 1 95.81 182 LEU A C 1
ATOM 1415 O O . LEU A 1 182 ? 0.116 -26.969 3.195 1 95.81 182 LEU A O 1
ATOM 1419 N N . ILE A 1 183 ? 1.578 -25.969 1.818 1 92 183 ILE A N 1
ATOM 1420 C CA . ILE A 1 183 ? 2.008 -24.953 2.779 1 92 183 ILE A CA 1
ATOM 1421 C C . ILE A 1 183 ? 1.037 -23.781 2.758 1 92 183 ILE A C 1
ATOM 1423 O O . ILE A 1 183 ? 0.243 -23.641 1.824 1 92 183 ILE A O 1
ATOM 1427 N N . PRO A 1 184 ? 1.074 -22.922 3.752 1 94.56 184 PRO A N 1
ATOM 1428 C CA . PRO A 1 184 ? 0.089 -21.844 3.869 1 94.56 184 PRO A CA 1
ATOM 1429 C C . PRO A 1 184 ? -0.014 -21 2.6 1 94.56 184 PRO A C 1
ATOM 1431 O O . PRO A 1 184 ? -1.111 -20.594 2.219 1 94.56 184 PRO A O 1
ATOM 1434 N N . GLU A 1 185 ? 1.094 -20.688 1.924 1 94.81 185 GLU A N 1
ATOM 1435 C CA . GLU A 1 185 ? 1.094 -19.938 0.677 1 94.81 185 GLU A CA 1
ATOM 1436 C C . GLU A 1 185 ? 0.173 -20.578 -0.358 1 94.81 185 GLU A C 1
ATOM 1438 O O . GLU A 1 185 ? -0.67 -19.891 -0.95 1 94.81 185 GLU A O 1
ATOM 1443 N N . VAL A 1 186 ? 0.344 -21.859 -0.526 1 96.62 186 VAL A N 1
ATOM 1444 C CA . VAL A 1 186 ? -0.422 -22.578 -1.54 1 96.62 186 VAL A CA 1
ATOM 1445 C C . VAL A 1 186 ? -1.881 -22.688 -1.104 1 96.62 186 VAL A C 1
ATOM 1447 O O . VAL A 1 186 ? -2.793 -22.531 -1.921 1 96.62 186 VAL A O 1
ATOM 1450 N N . VAL A 1 187 ? -2.115 -22.938 0.18 1 98.06 187 VAL A N 1
ATOM 1451 C CA . VAL A 1 187 ? -3.473 -23 0.712 1 98.06 187 VAL A CA 1
ATOM 1452 C C . VAL A 1 187 ? -4.199 -21.688 0.442 1 98.06 187 VAL A C 1
ATOM 1454 O O . VAL A 1 187 ? -5.348 -21.672 0.001 1 98.06 187 VAL A O 1
ATOM 1457 N N . ARG A 1 188 ? -3.518 -20.578 0.65 1 97.81 188 ARG A N 1
ATOM 1458 C CA . ARG A 1 188 ? -4.07 -19.25 0.381 1 97.81 188 ARG A CA 1
ATOM 1459 C C . ARG A 1 188 ? -4.387 -19.094 -1.101 1 97.81 188 ARG A C 1
ATOM 1461 O O . ARG A 1 188 ? -5.402 -18.484 -1.46 1 97.81 188 ARG A O 1
ATOM 1468 N N . HIS A 1 189 ? -3.553 -19.609 -1.97 1 98.38 189 HIS A N 1
ATOM 1469 C CA . HIS A 1 189 ? -3.791 -19.562 -3.408 1 98.38 189 HIS A CA 1
ATOM 1470 C C . HIS A 1 189 ? -5.047 -20.344 -3.785 1 98.38 189 HIS A C 1
ATOM 1472 O O . HIS A 1 189 ? -5.875 -19.859 -4.559 1 98.38 189 HIS A O 1
ATOM 1478 N N . ILE A 1 190 ? -5.172 -21.516 -3.219 1 98.81 190 ILE A N 1
ATOM 1479 C CA . ILE A 1 190 ? -6.32 -22.375 -3.504 1 98.81 190 ILE A CA 1
ATOM 1480 C C . ILE A 1 190 ? -7.605 -21.672 -3.076 1 98.81 190 ILE A C 1
ATOM 1482 O O . ILE A 1 190 ? -8.562 -21.594 -3.854 1 98.81 190 ILE A O 1
ATOM 1486 N N . ASN A 1 191 ? -7.559 -21.156 -1.868 1 98.88 191 ASN A N 1
ATOM 1487 C CA . ASN A 1 191 ? -8.742 -20.484 -1.346 1 98.88 191 ASN A CA 1
ATOM 1488 C C . ASN A 1 191 ? -9.125 -19.281 -2.193 1 98.88 191 ASN A C 1
ATOM 1490 O O . ASN A 1 191 ? -10.305 -19.062 -2.473 1 98.88 191 ASN A O 1
ATOM 1494 N N . ALA A 1 192 ? -8.164 -18.484 -2.557 1 98.88 192 ALA A N 1
ATOM 1495 C CA . ALA A 1 192 ? -8.438 -17.328 -3.4 1 98.88 192 ALA A CA 1
ATOM 1496 C C . ALA A 1 192 ? -9.047 -17.734 -4.734 1 98.88 192 ALA A C 1
ATOM 1498 O O . ALA A 1 192 ? -10 -17.109 -5.211 1 98.88 192 ALA A O 1
ATOM 1499 N N . TYR A 1 193 ? -8.516 -18.797 -5.305 1 98.94 193 TYR A N 1
ATOM 1500 C CA . TYR A 1 193 ? -9.031 -19.359 -6.547 1 98.94 193 TYR A CA 1
ATOM 1501 C C . TYR A 1 193 ? -10.492 -19.781 -6.387 1 98.94 193 TYR A C 1
ATOM 1503 O O . TYR A 1 193 ? -11.328 -19.469 -7.234 1 98.94 193 TYR A O 1
ATOM 1511 N N . VAL A 1 194 ? -10.812 -20.438 -5.305 1 98.94 194 VAL A N 1
ATOM 1512 C CA . VAL A 1 194 ? -12.172 -20.906 -5.023 1 98.94 194 VAL A CA 1
ATOM 1513 C C . VAL A 1 194 ? -13.102 -19.719 -4.84 1 98.94 194 VAL A C 1
ATOM 1515 O O . VAL A 1 194 ? -14.188 -19.672 -5.414 1 98.94 194 VAL A O 1
ATOM 1518 N N . ILE A 1 195 ? -12.664 -18.734 -4.051 1 98.88 195 ILE A N 1
ATOM 1519 C CA . ILE A 1 195 ? -13.469 -17.547 -3.787 1 98.88 195 ILE A CA 1
ATOM 1520 C C . ILE A 1 195 ? -13.805 -16.844 -5.102 1 98.88 195 ILE A C 1
ATOM 1522 O O . ILE A 1 195 ? -14.961 -16.469 -5.34 1 98.88 195 ILE A O 1
ATOM 1526 N N . GLY A 1 196 ? -12.789 -16.719 -5.984 1 98.94 196 GLY A N 1
ATOM 1527 C CA . GLY A 1 196 ? -13.008 -16.109 -7.289 1 98.94 196 GLY A CA 1
ATOM 1528 C C . GLY A 1 196 ? -13.977 -16.906 -8.148 1 98.94 196 GLY A C 1
ATOM 1529 O O . GLY A 1 196 ? -14.859 -16.328 -8.797 1 98.94 196 GLY A O 1
ATOM 1530 N N . ALA A 1 197 ? -13.828 -18.188 -8.172 1 98.94 197 ALA A N 1
ATOM 1531 C CA . ALA A 1 197 ? -14.672 -19.062 -8.984 1 98.94 197 ALA A CA 1
ATOM 1532 C C . ALA A 1 197 ? -16.125 -18.969 -8.547 1 98.94 197 ALA A C 1
ATOM 1534 O O . ALA A 1 197 ? -17.031 -18.859 -9.383 1 98.94 197 ALA A O 1
ATOM 1535 N N . VAL A 1 198 ? -16.359 -19.016 -7.262 1 98.81 198 VAL A N 1
ATOM 1536 C CA . VAL A 1 198 ? -17.719 -18.953 -6.715 1 98.81 198 VAL A CA 1
ATOM 1537 C C . VAL A 1 198 ? -18.344 -17.609 -7.043 1 98.81 198 VAL A C 1
ATOM 1539 O O . VAL A 1 198 ? -19.484 -17.531 -7.523 1 98.81 198 VAL A O 1
ATOM 1542 N N . GLU A 1 199 ? -17.578 -16.547 -6.855 1 98.62 199 GLU A N 1
ATOM 1543 C CA . GLU A 1 199 ? -18.094 -15.219 -7.176 1 98.62 199 GLU A CA 1
ATOM 1544 C C . GLU A 1 199 ? -18.406 -15.094 -8.664 1 98.62 199 GLU A C 1
ATOM 1546 O O . GLU A 1 199 ? -19.453 -14.57 -9.047 1 98.62 199 GLU A O 1
ATOM 1551 N N . GLY A 1 200 ? -17.391 -15.516 -9.469 1 98.88 200 GLY A N 1
ATOM 1552 C CA . GLY A 1 200 ? -17.594 -15.43 -10.906 1 98.88 200 GLY A CA 1
ATOM 1553 C C . GLY A 1 200 ? -18.844 -16.141 -11.375 1 98.88 200 GLY A C 1
ATOM 1554 O O . GLY A 1 200 ? -19.609 -15.617 -12.195 1 98.88 200 GLY A O 1
ATOM 1555 N N . ALA A 1 201 ? -19.094 -17.328 -10.859 1 98.81 201 ALA A N 1
ATOM 1556 C CA . ALA A 1 201 ? -20.281 -18.094 -11.219 1 98.81 201 ALA A CA 1
ATOM 1557 C C . ALA A 1 201 ? -21.562 -17.375 -10.797 1 98.81 201 ALA A C 1
ATOM 1559 O O . ALA A 1 201 ? -22.547 -17.359 -11.531 1 98.81 201 ALA A O 1
ATOM 1560 N N . LYS A 1 202 ? -21.516 -16.75 -9.625 1 98.56 202 LYS A N 1
ATOM 1561 C CA . LYS A 1 202 ? -22.656 -15.977 -9.148 1 98.56 202 LYS A CA 1
ATOM 1562 C C . LYS A 1 202 ? -22.938 -14.797 -10.07 1 98.56 202 LYS A C 1
ATOM 1564 O O . LYS A 1 202 ? -24.094 -14.547 -10.43 1 98.56 202 LYS A O 1
ATOM 1569 N N . VAL A 1 203 ? -21.922 -14.102 -10.469 1 98.44 203 VAL A N 1
ATOM 1570 C CA . VAL A 1 203 ? -22.031 -12.93 -11.328 1 98.44 203 VAL A CA 1
ATOM 1571 C C . VAL A 1 203 ? -22.641 -13.32 -12.672 1 98.44 203 VAL A C 1
ATOM 1573 O O . VAL A 1 203 ? -23.438 -12.578 -13.242 1 98.44 203 VAL A O 1
ATOM 1576 N N . LEU A 1 204 ? -22.281 -14.539 -13.125 1 98.56 204 LEU A N 1
ATOM 1577 C CA . LEU A 1 204 ? -22.719 -14.977 -14.445 1 98.56 204 LEU A CA 1
ATOM 1578 C C . LEU A 1 204 ? -24.031 -15.766 -14.344 1 98.56 204 LEU A C 1
ATOM 1580 O O . LEU A 1 204 ? -24.609 -16.125 -15.367 1 98.56 204 LEU A O 1
ATOM 1584 N N . GLY A 1 205 ? -24.5 -16.047 -13.164 1 98.19 205 GLY A N 1
ATOM 1585 C CA . GLY A 1 205 ? -25.672 -16.891 -12.992 1 98.19 205 GLY A CA 1
ATOM 1586 C C . GLY A 1 205 ? -25.453 -18.328 -13.438 1 98.19 205 GLY A C 1
ATOM 1587 O O . GLY A 1 205 ? -26.375 -18.969 -13.961 1 98.19 205 GLY A O 1
ATOM 1588 N N . LYS A 1 206 ? -24.203 -18.781 -13.227 1 97.44 206 LYS A N 1
ATOM 1589 C CA . LYS A 1 206 ? -23.812 -20.125 -13.617 1 97.44 206 LYS A CA 1
ATOM 1590 C C . LYS A 1 206 ? -23.625 -21.031 -12.398 1 97.44 206 LYS A C 1
ATOM 1592 O O . LYS A 1 206 ? -23.469 -20.531 -11.273 1 97.44 206 LYS A O 1
ATOM 1597 N N . CYS A 1 207 ? -23.719 -22.406 -12.656 1 98.25 207 CYS A N 1
ATOM 1598 C CA . CYS A 1 207 ? -23.375 -23.391 -11.641 1 98.25 207 CYS A CA 1
ATOM 1599 C C . CYS A 1 207 ? -24.188 -23.156 -10.367 1 98.25 207 CYS A C 1
ATOM 1601 O O . CYS A 1 207 ? -23.609 -23.109 -9.273 1 98.25 207 CYS A O 1
ATOM 1603 N N . GLY A 1 208 ? -25.5 -22.906 -10.508 1 97.94 208 GLY A N 1
ATOM 1604 C CA . GLY A 1 208 ? -26.359 -22.656 -9.367 1 97.94 208 GLY A CA 1
ATOM 1605 C C . GLY A 1 208 ? -25.984 -21.406 -8.602 1 97.94 208 GLY A C 1
ATOM 1606 O O . GLY A 1 208 ? -25.938 -21.406 -7.367 1 97.94 208 GLY A O 1
ATOM 1607 N N . ASP A 1 209 ? -25.594 -20.391 -9.312 1 97.44 209 ASP A N 1
ATOM 1608 C CA . ASP A 1 209 ? -25.125 -19.141 -8.719 1 97.44 209 ASP A CA 1
ATOM 1609 C C . ASP A 1 209 ? -23.922 -19.359 -7.82 1 97.44 209 ASP A C 1
ATOM 1611 O O . ASP A 1 209 ? -23.859 -18.844 -6.707 1 97.44 209 ASP A O 1
ATOM 1615 N N . GLY A 1 210 ? -23.016 -20.281 -8.289 1 97.19 210 GLY A N 1
ATOM 1616 C CA . GLY A 1 210 ? -21.766 -20.516 -7.59 1 97.19 210 GLY A CA 1
ATOM 1617 C C . GLY A 1 210 ? -21.844 -21.672 -6.609 1 97.19 210 GLY A C 1
ATOM 1618 O O . GLY A 1 210 ? -20.812 -22.219 -6.184 1 97.19 210 GLY A O 1
ATOM 1619 N N . ARG A 1 211 ? -23.078 -22.203 -6.297 1 95.94 211 ARG A N 1
ATOM 1620 C CA . ARG A 1 211 ? -23.25 -23.234 -5.281 1 95.94 211 ARG A CA 1
ATOM 1621 C C . ARG A 1 211 ? -22.719 -24.578 -5.766 1 95.94 211 ARG A C 1
ATOM 1623 O O . ARG A 1 211 ? -22.281 -25.406 -4.961 1 95.94 211 ARG A O 1
ATOM 1630 N N . ASN A 1 212 ? -22.656 -24.734 -7.066 1 97.69 212 ASN A N 1
ATOM 1631 C CA . ASN A 1 212 ? -22.297 -26.031 -7.633 1 97.69 212 ASN A CA 1
ATOM 1632 C C . ASN A 1 212 ? -20.859 -26.062 -8.117 1 97.69 212 ASN A C 1
ATOM 1634 O O . ASN A 1 212 ? -20.406 -27.047 -8.711 1 97.69 212 ASN A O 1
ATOM 1638 N N . ILE A 1 213 ? -20.141 -24.938 -7.918 1 98.62 213 ILE A N 1
ATOM 1639 C CA . ILE A 1 213 ? -18.719 -24.938 -8.219 1 98.62 213 ILE A CA 1
ATOM 1640 C C . ILE A 1 213 ? -18 -25.938 -7.305 1 98.62 213 ILE A C 1
ATOM 1642 O O . ILE A 1 213 ? -18.172 -25.922 -6.086 1 98.62 213 ILE A O 1
ATOM 1646 N N . ARG A 1 214 ? -17.234 -26.797 -7.922 1 98.25 214 ARG A N 1
ATOM 1647 C CA . ARG A 1 214 ? -16.328 -27.703 -7.215 1 98.25 214 ARG A CA 1
ATOM 1648 C C . ARG A 1 214 ? -14.875 -27.469 -7.645 1 98.25 214 ARG A C 1
ATOM 1650 O O . ARG A 1 214 ? -14.578 -27.422 -8.836 1 98.25 214 ARG A O 1
ATOM 1657 N N . VAL A 1 215 ? -14.062 -27.219 -6.625 1 98.88 215 VAL A N 1
ATOM 1658 C CA . VAL A 1 215 ? -12.633 -27.172 -6.918 1 98.88 215 VAL A CA 1
ATOM 1659 C C . VAL A 1 215 ? -11.945 -28.406 -6.328 1 98.88 215 VAL A C 1
ATOM 1661 O O . VAL A 1 215 ? -11.758 -28.5 -5.113 1 98.88 215 VAL A O 1
ATOM 1664 N N . LEU A 1 216 ? -11.641 -29.312 -7.211 1 98.88 216 LEU A N 1
ATOM 1665 C CA . LEU A 1 216 ? -10.992 -30.562 -6.816 1 98.88 216 LEU A CA 1
ATOM 1666 C C . LEU A 1 216 ? -9.492 -30.375 -6.66 1 98.88 216 LEU A C 1
ATOM 1668 O O . LEU A 1 216 ? -8.797 -30.031 -7.625 1 98.88 216 LEU A O 1
ATOM 1672 N N . VAL A 1 217 ? -9 -30.578 -5.434 1 98.81 217 VAL A N 1
ATOM 1673 C CA . VAL A 1 217 ? -7.59 -30.391 -5.109 1 98.81 217 VAL A CA 1
ATOM 1674 C C . VAL A 1 217 ? -6.902 -31.75 -5.004 1 98.81 217 VAL A C 1
ATOM 1676 O O . VAL A 1 217 ? -7.262 -32.562 -4.156 1 98.81 217 VAL A O 1
ATOM 1679 N N . THR A 1 218 ? -5.953 -32 -5.84 1 98.56 218 THR A N 1
ATOM 1680 C CA . THR A 1 218 ? -5.227 -33.281 -5.809 1 98.56 218 THR A CA 1
ATOM 1681 C C . THR A 1 218 ? -4.309 -33.344 -4.59 1 98.56 218 THR A C 1
ATOM 1683 O O . THR A 1 218 ? -4.039 -32.312 -3.955 1 98.56 218 THR A O 1
ATOM 1686 N N . PRO A 1 219 ? -3.859 -34.562 -4.254 1 97.19 219 PRO A N 1
ATOM 1687 C CA . PRO A 1 219 ? -2.754 -34.625 -3.295 1 97.19 219 PRO A CA 1
ATOM 1688 C C . PRO A 1 219 ? -1.536 -33.812 -3.764 1 97.19 219 PRO A C 1
ATOM 1690 O O . PRO A 1 219 ? -1.297 -33.719 -4.969 1 97.19 219 PRO A O 1
ATOM 1693 N N . PRO A 1 220 ? -0.831 -33.25 -2.783 1 98 220 PRO A N 1
ATOM 1694 C CA . PRO A 1 220 ? 0.35 -32.469 -3.193 1 98 220 PRO A CA 1
ATOM 1695 C C . PRO A 1 220 ? 1.397 -33.344 -3.893 1 98 220 PRO A C 1
ATOM 1697 O O . PRO A 1 220 ? 1.561 -34.531 -3.553 1 98 220 PRO A O 1
ATOM 1700 N N . LEU A 1 221 ? 2.102 -32.719 -4.797 1 97.31 221 LEU A N 1
ATOM 1701 C CA . LEU A 1 221 ? 3.154 -33.406 -5.531 1 97.31 221 LEU A CA 1
ATOM 1702 C C . LEU A 1 221 ? 4.371 -33.656 -4.645 1 97.31 221 LEU A C 1
ATOM 1704 O O . LEU A 1 221 ? 5.223 -34.469 -4.961 1 97.31 221 LEU A O 1
ATOM 1708 N N . ASN A 1 222 ? 4.5 -32.844 -3.652 1 93.56 222 ASN A N 1
ATOM 1709 C CA . ASN A 1 222 ? 5.613 -32.844 -2.711 1 93.56 222 ASN A CA 1
ATOM 1710 C C . ASN A 1 222 ? 6.934 -32.5 -3.4 1 93.56 222 ASN A C 1
ATOM 1712 O O . ASN A 1 222 ? 7.969 -33.094 -3.094 1 93.56 222 ASN A O 1
ATOM 1716 N N . SER A 1 223 ? 6.809 -31.734 -4.383 1 90.19 223 SER A N 1
ATOM 1717 C CA . SER A 1 223 ? 7.938 -31.172 -5.125 1 90.19 223 SER A CA 1
ATOM 1718 C C . SER A 1 223 ? 7.535 -29.922 -5.895 1 90.19 223 SER A C 1
ATOM 1720 O O . SER A 1 223 ? 6.441 -29.859 -6.469 1 90.19 223 SER A O 1
ATOM 1722 N N . TRP A 1 224 ? 8.406 -28.953 -5.949 1 90.69 224 TRP A N 1
ATOM 1723 C CA . TRP A 1 224 ? 8.133 -27.75 -6.73 1 90.69 224 TRP A CA 1
ATOM 1724 C C . TRP A 1 224 ? 8.344 -28 -8.219 1 90.69 224 TRP A C 1
ATOM 1726 O O . TRP A 1 224 ? 7.746 -27.328 -9.062 1 90.69 224 TRP A O 1
ATOM 1736 N N . PHE A 1 225 ? 9.242 -28.875 -8.5 1 90.62 225 PHE A N 1
ATOM 1737 C CA . PHE A 1 225 ? 9.57 -29.234 -9.875 1 90.62 225 PHE A CA 1
ATOM 1738 C C . PHE A 1 225 ? 9.297 -30.719 -10.125 1 90.62 225 PHE A C 1
ATOM 1740 O O . PHE A 1 225 ? 10.125 -31.578 -9.797 1 90.62 225 PHE A O 1
ATOM 1747 N N . ALA A 1 226 ? 8.133 -31.062 -10.664 1 93.62 226 ALA A N 1
ATOM 1748 C CA . ALA A 1 226 ? 7.703 -32.438 -10.945 1 93.62 226 ALA A CA 1
ATOM 1749 C C . ALA A 1 226 ? 6.734 -32.469 -12.125 1 93.62 226 ALA A C 1
ATOM 1751 O O . ALA A 1 226 ? 5.582 -32.875 -11.977 1 93.62 226 ALA A O 1
ATOM 1752 N N . PRO A 1 227 ? 7.32 -32.156 -13.328 1 95.5 227 PRO A N 1
ATOM 1753 C CA . PRO A 1 227 ? 6.43 -32.031 -14.484 1 95.5 227 PRO A CA 1
ATOM 1754 C C . PRO A 1 227 ? 5.68 -33.312 -14.797 1 95.5 227 PRO A C 1
ATOM 1756 O O . PRO A 1 227 ? 4.52 -33.281 -15.211 1 95.5 227 PRO A O 1
ATOM 1759 N N . ASP A 1 228 ? 6.301 -34.5 -14.602 1 97.81 228 ASP A N 1
ATOM 1760 C CA . ASP A 1 228 ? 5.641 -35.75 -14.898 1 97.81 228 ASP A CA 1
ATOM 1761 C C . ASP A 1 228 ? 4.469 -36 -13.945 1 97.81 228 ASP A C 1
ATOM 1763 O O . ASP A 1 228 ? 3.379 -36.375 -14.383 1 97.81 228 ASP A O 1
ATOM 1767 N N . LYS A 1 229 ? 4.711 -35.75 -12.68 1 98.06 229 LYS A N 1
ATOM 1768 C CA . LYS A 1 229 ? 3.639 -35.906 -11.703 1 98.06 229 LYS A CA 1
ATOM 1769 C C . LYS A 1 229 ? 2.51 -34.906 -11.961 1 98.06 229 LYS A C 1
ATOM 1771 O O . LYS A 1 229 ? 1.336 -35.25 -11.773 1 98.06 229 LYS A O 1
ATOM 1776 N N . ALA A 1 230 ? 2.865 -33.75 -12.375 1 98.44 230 ALA A N 1
ATOM 1777 C CA . ALA A 1 230 ? 1.88 -32.719 -12.68 1 98.44 230 ALA A CA 1
ATOM 1778 C C . ALA A 1 230 ? 0.991 -33.125 -13.852 1 98.44 230 ALA A C 1
ATOM 1780 O O . ALA A 1 230 ? -0.227 -32.938 -13.805 1 98.44 230 ALA A O 1
ATOM 1781 N N . ARG A 1 231 ? 1.598 -33.719 -14.883 1 98.62 231 ARG A N 1
ATOM 1782 C CA . ARG A 1 231 ? 0.84 -34.188 -16.031 1 98.62 231 ARG A CA 1
ATOM 1783 C C . ARG A 1 231 ? -0.134 -35.281 -15.633 1 98.62 231 ARG A C 1
ATOM 1785 O O . ARG A 1 231 ? -1.291 -35.281 -16.062 1 98.62 231 ARG A O 1
ATOM 1792 N N . ASP A 1 232 ? 0.387 -36.156 -14.82 1 98.69 232 ASP A N 1
ATOM 1793 C CA . ASP A 1 232 ? -0.447 -37.25 -14.367 1 98.69 232 ASP A CA 1
ATOM 1794 C C . ASP A 1 232 ? -1.632 -36.75 -13.547 1 98.69 232 ASP A C 1
ATOM 1796 O O . ASP A 1 232 ? -2.756 -37.219 -13.711 1 98.69 232 ASP A O 1
ATOM 1800 N N . ALA A 1 233 ? -1.361 -35.812 -12.672 1 98.75 233 ALA A N 1
ATOM 1801 C CA . ALA A 1 233 ? -2.424 -35.25 -11.859 1 98.75 233 ALA A CA 1
ATOM 1802 C C . ALA A 1 233 ? -3.459 -34.531 -12.727 1 98.75 233 ALA A C 1
ATOM 1804 O O . ALA A 1 233 ? -4.664 -34.625 -12.477 1 98.75 233 ALA A O 1
ATOM 1805 N N . ALA A 1 234 ? -3.023 -33.844 -13.734 1 98.88 234 ALA A N 1
ATOM 1806 C CA . ALA A 1 234 ? -3.926 -33.156 -14.656 1 98.88 234 ALA A CA 1
ATOM 1807 C C . ALA A 1 234 ? -4.82 -34.156 -15.391 1 98.88 234 ALA A C 1
ATOM 1809 O O . ALA A 1 234 ? -6.027 -33.938 -15.523 1 98.88 234 ALA A O 1
ATOM 1810 N N . ARG A 1 235 ? -4.227 -35.219 -15.859 1 98.69 235 ARG A N 1
ATOM 1811 C CA . ARG A 1 235 ? -4.992 -36.25 -16.562 1 98.69 235 ARG A CA 1
ATOM 1812 C C . ARG A 1 235 ? -6.051 -36.875 -15.648 1 98.69 235 ARG A C 1
ATOM 1814 O O . ARG A 1 235 ? -7.184 -37.094 -16.078 1 98.69 235 ARG A O 1
ATOM 1821 N N . LEU A 1 236 ? -5.629 -37.125 -14.445 1 98.62 236 LEU A N 1
ATOM 1822 C CA . LEU A 1 236 ? -6.57 -37.656 -13.469 1 98.62 236 LEU A CA 1
ATOM 1823 C C . LEU A 1 236 ? -7.773 -36.75 -13.32 1 98.62 236 LEU A C 1
ATOM 1825 O O . LEU A 1 236 ? -8.922 -37.188 -13.352 1 98.62 236 LEU A O 1
ATOM 1829 N N . LEU A 1 237 ? -7.559 -35.438 -13.164 1 98.88 237 LEU A N 1
ATOM 1830 C CA . LEU A 1 237 ? -8.609 -34.469 -12.961 1 98.88 237 LEU A CA 1
ATOM 1831 C C . LEU A 1 237 ? -9.555 -34.406 -14.156 1 98.88 237 LEU A C 1
ATOM 1833 O O . LEU A 1 237 ? -10.773 -34.375 -13.984 1 98.88 237 LEU A O 1
ATOM 1837 N N . VAL A 1 238 ? -9.023 -34.438 -15.367 1 98.81 238 VAL A N 1
ATOM 1838 C CA . VAL A 1 238 ? -9.82 -34.281 -16.578 1 98.81 238 VAL A CA 1
ATOM 1839 C C . VAL A 1 238 ? -10.586 -35.594 -16.844 1 98.81 238 VAL A C 1
ATOM 1841 O O . VAL A 1 238 ? -11.805 -35.562 -17.016 1 98.81 238 VAL A O 1
ATOM 1844 N N . GLU A 1 239 ? -9.938 -36.719 -16.797 1 98.62 239 GLU A N 1
ATOM 1845 C CA . GLU A 1 239 ? -10.492 -37.969 -17.266 1 98.62 239 GLU A CA 1
ATOM 1846 C C . GLU A 1 239 ? -11.43 -38.594 -16.234 1 98.62 239 GLU A C 1
ATOM 1848 O O . GLU A 1 239 ? -12.438 -39.188 -16.578 1 98.62 239 GLU A O 1
ATOM 1853 N N . THR A 1 240 ? -11.094 -38.438 -14.992 1 98.56 240 THR A N 1
ATOM 1854 C CA . THR A 1 240 ? -11.859 -39.094 -13.945 1 98.56 240 THR A CA 1
ATOM 1855 C C . THR A 1 240 ? -12.922 -38.156 -13.375 1 98.56 240 THR A C 1
ATOM 1857 O O . THR A 1 240 ? -14.008 -38.594 -12.992 1 98.56 240 THR A O 1
ATOM 1860 N N . TYR A 1 241 ? -12.656 -36.844 -13.328 1 98.44 241 TYR A N 1
ATOM 1861 C CA . TYR A 1 241 ? -13.523 -35.938 -12.562 1 98.44 241 TYR A CA 1
ATOM 1862 C C . TYR A 1 241 ? -14.148 -34.875 -13.453 1 98.44 241 TYR A C 1
ATOM 1864 O O . TYR A 1 241 ? -14.805 -33.969 -12.961 1 98.44 241 TYR A O 1
ATOM 1872 N N . ASP A 1 242 ? -13.938 -34.938 -14.727 1 98.38 242 ASP A N 1
ATOM 1873 C CA . ASP A 1 242 ? -14.555 -34.062 -15.711 1 98.38 242 ASP A CA 1
ATOM 1874 C C . ASP A 1 242 ? -14.188 -32.594 -15.453 1 98.38 242 ASP A C 1
ATOM 1876 O O . ASP A 1 242 ? -15.031 -31.703 -15.578 1 98.38 242 ASP A O 1
ATOM 1880 N N . VAL A 1 243 ? -12.961 -32.375 -14.953 1 98.88 243 VAL A N 1
ATOM 1881 C CA . VAL A 1 243 ? -12.438 -31.047 -14.734 1 98.88 243 VAL A CA 1
ATOM 1882 C C . VAL A 1 243 ? -12.117 -30.391 -16.078 1 98.88 243 VAL A C 1
ATOM 1884 O O . VAL A 1 243 ? -11.531 -31.031 -16.969 1 98.88 243 VAL A O 1
ATOM 1887 N N . ASP A 1 244 ? -12.492 -29.094 -16.203 1 98.88 244 ASP A N 1
ATOM 1888 C CA . ASP A 1 244 ? -12.25 -28.469 -17.484 1 98.88 244 ASP A CA 1
ATOM 1889 C C . ASP A 1 244 ? -11.438 -27.188 -17.344 1 98.88 244 ASP A C 1
ATOM 1891 O O . ASP A 1 244 ? -11.133 -26.516 -18.328 1 98.88 244 ASP A O 1
ATOM 1895 N N . VAL A 1 245 ? -11.062 -26.75 -16.156 1 98.94 245 VAL A N 1
ATOM 1896 C CA . VAL A 1 245 ? -10.109 -25.672 -15.898 1 98.94 245 VAL A CA 1
ATOM 1897 C C . VAL A 1 245 ? -9.195 -26.078 -14.742 1 98.94 245 VAL A C 1
ATOM 1899 O O . VAL A 1 245 ? -9.672 -26.422 -13.656 1 98.94 245 VAL A O 1
ATOM 1902 N N . ILE A 1 246 ? -7.875 -26 -14.883 1 98.94 246 ILE A N 1
ATOM 1903 C CA . ILE A 1 246 ? -6.945 -26.5 -13.875 1 98.94 246 ILE A CA 1
ATOM 1904 C C . ILE A 1 246 ? -5.969 -25.391 -13.484 1 98.94 246 ILE A C 1
ATOM 1906 O O . ILE A 1 246 ? -5.219 -24.891 -14.32 1 98.94 246 ILE A O 1
ATOM 1910 N N . ALA A 1 247 ? -5.969 -24.938 -12.227 1 98.88 247 ALA A N 1
ATOM 1911 C CA . ALA A 1 247 ? -4.918 -24.125 -11.633 1 98.88 247 ALA A CA 1
ATOM 1912 C C . ALA A 1 247 ? -3.863 -24.984 -10.953 1 98.88 247 ALA A C 1
ATOM 1914 O O . ALA A 1 247 ? -4.098 -26.172 -10.688 1 98.88 247 ALA A O 1
ATOM 1915 N N . TYR A 1 248 ? -2.691 -24.406 -10.664 1 98.56 248 TYR A N 1
ATOM 1916 C CA . TYR A 1 248 ? -1.599 -25.219 -10.133 1 98.56 248 TYR A CA 1
ATOM 1917 C C . TYR A 1 248 ? -0.492 -24.344 -9.562 1 98.56 248 TYR A C 1
ATOM 1919 O O . TYR A 1 248 ? -0.525 -23.125 -9.711 1 98.56 248 TYR A O 1
ATOM 1927 N N . THR A 1 249 ? 0.482 -24.938 -8.82 1 96.12 249 THR A N 1
ATOM 1928 C CA . THR A 1 249 ? 1.639 -24.219 -8.312 1 96.12 249 THR A CA 1
ATOM 1929 C C . THR A 1 249 ? 2.934 -24.938 -8.68 1 96.12 249 THR A C 1
ATOM 1931 O O . THR A 1 249 ? 4.016 -24.531 -8.242 1 96.12 249 THR A O 1
ATOM 1934 N N . GLU A 1 250 ? 2.875 -26.047 -9.422 1 94 250 GLU A N 1
ATOM 1935 C CA . GLU A 1 250 ? 4.09 -26.688 -9.922 1 94 250 GLU A CA 1
ATOM 1936 C C . GLU A 1 250 ? 4.828 -25.781 -10.898 1 94 250 GLU A C 1
ATOM 1938 O O . GLU A 1 250 ? 4.203 -25.094 -11.719 1 94 250 GLU A O 1
ATOM 1943 N N . ASP A 1 251 ? 6.133 -25.703 -10.922 1 92.5 251 ASP A N 1
ATOM 1944 C CA . ASP A 1 251 ? 6.957 -24.609 -11.406 1 92.5 251 ASP A CA 1
ATOM 1945 C C . ASP A 1 251 ? 7.203 -24.719 -12.906 1 92.5 251 ASP A C 1
ATOM 1947 O O . ASP A 1 251 ? 8.016 -23.984 -13.469 1 92.5 251 ASP A O 1
ATOM 1951 N N . THR A 1 252 ? 6.555 -25.656 -13.656 1 93.81 252 THR A N 1
ATOM 1952 C CA . THR A 1 252 ? 6.805 -25.828 -15.086 1 93.81 252 THR A CA 1
ATOM 1953 C C . THR A 1 252 ? 5.535 -25.547 -15.891 1 93.81 252 THR A C 1
ATOM 1955 O O . THR A 1 252 ? 4.484 -25.266 -15.32 1 93.81 252 THR A O 1
ATOM 1958 N N . THR A 1 253 ? 5.66 -25.688 -17.219 1 95.94 253 THR A N 1
ATOM 1959 C CA . THR A 1 253 ? 4.535 -25.469 -18.125 1 95.94 253 THR A CA 1
ATOM 1960 C C . THR A 1 253 ? 3.711 -26.734 -18.266 1 95.94 253 THR A C 1
ATOM 1962 O O . THR A 1 253 ? 2.754 -26.781 -19.047 1 95.94 253 THR A O 1
ATOM 1965 N N . ALA A 1 254 ? 3.932 -27.781 -17.516 1 97.31 254 ALA A N 1
ATOM 1966 C CA . ALA A 1 254 ? 3.416 -29.125 -17.75 1 97.31 254 ALA A CA 1
ATOM 1967 C C . ALA A 1 254 ? 1.89 -29.141 -17.719 1 97.31 254 ALA A C 1
ATOM 1969 O O . ALA A 1 254 ? 1.248 -29.781 -18.547 1 97.31 254 ALA A O 1
ATOM 1970 N N . VAL A 1 255 ? 1.312 -28.484 -16.781 1 98.5 255 VAL A N 1
ATOM 1971 C CA . VAL A 1 255 ? -0.138 -28.5 -16.625 1 98.5 255 VAL A CA 1
ATOM 1972 C C . VAL A 1 255 ? -0.792 -27.781 -17.797 1 98.5 255 VAL A C 1
ATOM 1974 O O . VAL A 1 255 ? -1.751 -28.297 -18.391 1 98.5 255 VAL A O 1
ATOM 1977 N N . LEU A 1 256 ? -0.274 -26.594 -18.203 1 98.44 256 LEU A N 1
ATOM 1978 C CA . LEU A 1 256 ? -0.809 -25.844 -19.328 1 98.44 256 LEU A CA 1
ATOM 1979 C C . LEU A 1 256 ? -0.659 -26.625 -20.625 1 98.44 256 LEU A C 1
ATOM 1981 O O . LEU A 1 256 ? -1.58 -26.656 -21.438 1 98.44 256 LEU A O 1
ATOM 1985 N N . GLU A 1 257 ? 0.45 -27.297 -20.781 1 97.81 257 GLU A N 1
ATOM 1986 C CA . GLU A 1 257 ? 0.683 -28.125 -21.953 1 97.81 257 GLU A CA 1
ATOM 1987 C C . GLU A 1 257 ? -0.292 -29.297 -22 1 97.81 257 GLU A C 1
ATOM 1989 O O . GLU A 1 257 ? -0.769 -29.672 -23.078 1 97.81 257 GLU A O 1
ATOM 1994 N N . THR A 1 258 ? -0.511 -29.891 -20.859 1 98.69 258 THR A N 1
ATOM 1995 C CA . THR A 1 258 ? -1.464 -31 -20.797 1 98.69 258 THR A CA 1
ATOM 1996 C C . THR A 1 258 ? -2.863 -30.531 -21.188 1 98.69 258 THR A C 1
ATOM 1998 O O . THR A 1 258 ? -3.559 -31.203 -21.953 1 98.69 258 THR A O 1
ATOM 2001 N N . ALA A 1 259 ? -3.262 -29.391 -20.703 1 98.81 259 ALA A N 1
ATOM 2002 C CA . ALA A 1 259 ? -4.551 -28.828 -21.094 1 98.81 259 ALA A CA 1
ATOM 2003 C C . ALA A 1 259 ? -4.645 -28.641 -22.594 1 98.81 259 ALA A C 1
ATOM 2005 O O . ALA A 1 259 ? -5.652 -28.984 -23.219 1 98.81 259 ALA A O 1
ATOM 2006 N N . GLU A 1 260 ? -3.596 -28.109 -23.188 1 98.5 260 GLU A N 1
ATOM 2007 C CA . GLU A 1 260 ? -3.572 -27.875 -24.625 1 98.5 260 GLU A CA 1
ATOM 2008 C C . GLU A 1 260 ? -3.701 -29.188 -25.406 1 98.5 260 GLU A C 1
ATOM 2010 O O . GLU A 1 260 ? -4.348 -29.234 -26.453 1 98.5 260 GLU A O 1
ATOM 2015 N N . SER A 1 261 ? -3.096 -30.234 -24.891 1 98.31 261 SER A N 1
ATOM 2016 C CA . SER A 1 261 ? -3.133 -31.516 -25.578 1 98.31 261 SER A C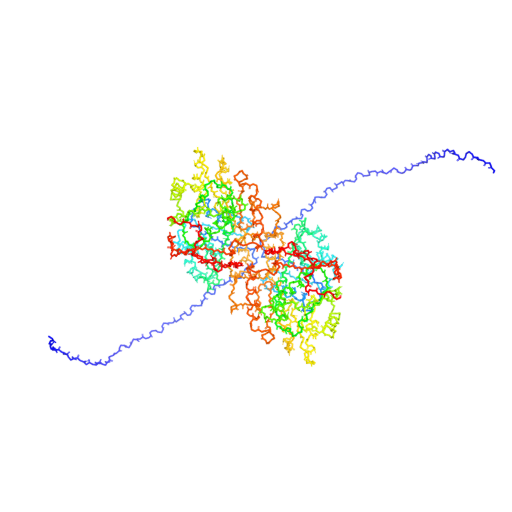A 1
ATOM 2017 C C . SER A 1 261 ? -4.559 -32.031 -25.688 1 98.31 261 SER A C 1
ATOM 2019 O O . SER A 1 261 ? -4.898 -32.75 -26.641 1 98.31 261 SER A O 1
ATOM 2021 N N . TYR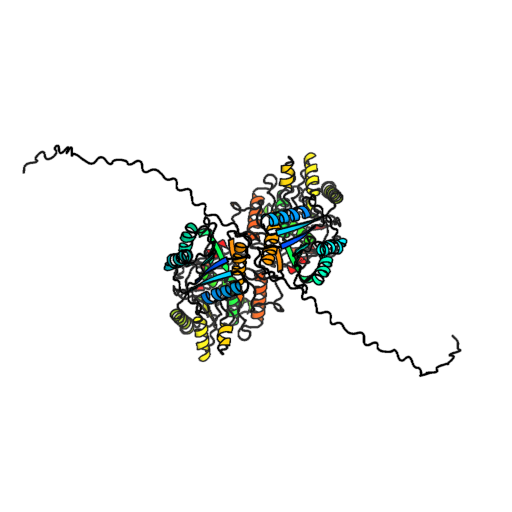 A 1 262 ? -5.367 -31.781 -24.766 1 98.5 262 TYR A N 1
ATOM 2022 C CA . TYR A 1 262 ? -6.766 -32.188 -24.828 1 98.5 262 TYR A CA 1
ATOM 2023 C C . TYR A 1 262 ? -7.504 -31.422 -25.922 1 98.5 262 TYR A C 1
ATOM 2025 O O . TYR A 1 262 ? -8.398 -31.969 -26.578 1 98.5 262 TYR A O 1
ATOM 2033 N N . TRP A 1 263 ? -7.152 -30.172 -26.141 1 97.81 263 TRP A N 1
ATOM 2034 C CA . TRP A 1 263 ? -7.738 -29.406 -27.234 1 97.81 263 TRP A CA 1
ATOM 2035 C C . TRP A 1 263 ? -7.449 -30.078 -28.578 1 97.81 263 TRP A C 1
ATOM 2037 O O . TRP A 1 263 ? -8.297 -30.062 -29.469 1 97.81 263 TRP A O 1
ATOM 2047 N N . ASP A 1 264 ? -6.344 -30.656 -28.688 1 96.88 264 ASP A N 1
ATOM 2048 C CA . ASP A 1 264 ? -5.992 -31.391 -29.906 1 96.88 264 ASP A CA 1
ATOM 2049 C C . ASP A 1 264 ? -6.926 -32.594 -30.109 1 96.88 264 ASP A C 1
ATOM 2051 O O . ASP A 1 264 ? -7.07 -33.062 -31.234 1 96.88 264 ASP A O 1
ATOM 2055 N N . GLN A 1 265 ? -7.539 -32.969 -29.078 1 96.81 265 GLN A N 1
ATOM 2056 C CA . GLN A 1 265 ? -8.445 -34.125 -29.125 1 96.81 265 GLN A CA 1
ATOM 2057 C C . GLN A 1 265 ? -9.898 -33.656 -29.125 1 96.81 265 GLN A C 1
ATOM 2059 O O . GLN A 1 265 ? -10.812 -34.5 -29.031 1 96.81 265 GLN A O 1
ATOM 2064 N N . GLY A 1 266 ? -10.133 -32.406 -29.141 1 96.69 266 GLY A N 1
ATOM 2065 C CA . GLY A 1 266 ? -11.477 -31.875 -29.219 1 96.69 266 GLY A CA 1
ATOM 2066 C C . GLY A 1 266 ? -12.125 -31.688 -27.859 1 96.69 266 GLY A C 1
ATOM 2067 O O . GLY A 1 266 ? -13.328 -31.469 -27.766 1 96.69 266 GLY A O 1
ATOM 2068 N N . VAL A 1 267 ? -11.32 -31.828 -26.781 1 97.88 267 VAL A N 1
ATOM 2069 C CA . VAL A 1 267 ? -11.805 -31.609 -25.422 1 97.88 267 VAL A CA 1
ATOM 2070 C C . VAL A 1 267 ? -11.336 -30.266 -24.906 1 97.88 267 VAL A C 1
ATOM 2072 O O . VAL A 1 267 ? -10.133 -29.969 -24.891 1 97.88 267 VAL A O 1
ATOM 2075 N N . LYS A 1 268 ? -12.242 -29.438 -24.438 1 98.25 268 LYS A N 1
ATOM 2076 C CA . LYS A 1 268 ? -11.914 -28.094 -24 1 98.25 268 LYS A CA 1
ATOM 2077 C C . LYS A 1 268 ? -11.445 -28.078 -22.547 1 98.25 268 LYS A C 1
ATOM 2079 O O . LYS A 1 268 ? -12.266 -28.109 -21.625 1 98.25 268 LYS A O 1
ATOM 2084 N N . VAL A 1 269 ? -10.164 -28.062 -22.391 1 98.88 269 VAL A N 1
ATOM 2085 C CA . VAL A 1 269 ? -9.547 -27.938 -21.078 1 98.88 269 VAL A CA 1
ATOM 2086 C C . VAL A 1 269 ? -8.688 -26.672 -21.016 1 98.88 269 VAL A C 1
ATOM 2088 O O . VAL A 1 269 ? -7.938 -26.391 -21.953 1 98.88 269 VAL A O 1
ATOM 2091 N N . TYR A 1 270 ? -8.852 -25.891 -19.953 1 98.94 270 TYR A N 1
ATOM 2092 C CA . TYR A 1 270 ? -8.133 -24.625 -19.812 1 98.94 270 TYR A CA 1
ATOM 2093 C C . TYR A 1 270 ? -7.184 -24.656 -18.625 1 98.94 270 TYR A C 1
ATOM 2095 O O . TYR A 1 270 ? -7.352 -25.469 -17.719 1 98.94 270 TYR A O 1
ATOM 2103 N N . SER A 1 271 ? -6.172 -23.812 -18.688 1 98.88 271 SER A N 1
ATOM 2104 C CA . SER A 1 271 ? -5.242 -23.578 -17.594 1 98.88 271 SER A CA 1
ATOM 2105 C C . SER A 1 271 ? -4.652 -22.188 -17.641 1 98.88 271 SER A C 1
ATOM 2107 O O . SER A 1 271 ? -5.238 -21.281 -18.25 1 98.88 271 SER A O 1
ATOM 2109 N N . PHE A 1 272 ? -3.611 -21.953 -16.891 1 98.88 272 PHE A N 1
ATOM 2110 C CA . PHE A 1 272 ? -3.111 -20.609 -16.641 1 98.88 272 PHE A CA 1
ATOM 2111 C C . PHE A 1 272 ? -1.598 -20.547 -16.797 1 98.88 272 PHE A C 1
ATOM 2113 O O . PHE A 1 272 ? -0.909 -21.562 -16.609 1 98.88 272 PHE A O 1
ATOM 2120 N N . SER A 1 273 ? -1.119 -19.312 -17.156 1 98.38 273 SER A N 1
ATOM 2121 C CA . SER A 1 273 ? 0.297 -19.031 -16.953 1 98.38 273 SER A CA 1
ATOM 2122 C C . SER A 1 273 ? 0.646 -19.031 -15.469 1 98.38 273 SER A C 1
ATOM 2124 O O . SER A 1 273 ? -0.181 -18.656 -14.633 1 98.38 273 SER A O 1
ATOM 2126 N N . HIS A 1 274 ? 1.827 -19.438 -15.164 1 97.31 274 HIS A N 1
ATOM 2127 C CA . HIS A 1 274 ? 2.293 -19.5 -13.789 1 97.31 274 HIS A CA 1
ATOM 2128 C C . HIS A 1 274 ? 3.684 -18.891 -13.648 1 97.31 274 HIS A C 1
ATOM 2130 O O . HIS A 1 274 ? 4.664 -19.453 -14.141 1 97.31 274 HIS A O 1
ATOM 2136 N N . TYR A 1 275 ? 3.75 -17.703 -13.07 1 96.12 275 TYR A N 1
ATOM 2137 C CA . TYR A 1 275 ? 4.918 -16.906 -12.695 1 96.12 275 TYR A CA 1
ATOM 2138 C C . TYR A 1 275 ? 5.531 -16.234 -13.914 1 96.12 275 TYR A C 1
ATOM 2140 O O . TYR A 1 275 ? 6.082 -15.133 -13.805 1 96.12 275 TYR A O 1
ATOM 2148 N N . THR A 1 276 ? 5.535 -16.891 -15.078 1 97 276 THR A N 1
ATOM 2149 C CA . THR A 1 276 ? 5.918 -16.25 -16.328 1 97 276 THR A CA 1
ATOM 2150 C C . THR A 1 276 ? 4.766 -16.281 -17.328 1 97 276 THR A C 1
ATOM 2152 O O . THR A 1 276 ? 3.812 -17.047 -17.156 1 97 276 THR A O 1
ATOM 2155 N N . ASP A 1 277 ? 4.875 -15.398 -18.297 1 97.31 277 ASP A N 1
ATOM 2156 C CA . ASP A 1 277 ? 3.889 -15.406 -19.375 1 97.31 277 ASP A CA 1
ATOM 2157 C C . ASP A 1 277 ? 4.113 -16.594 -20.328 1 97.31 277 ASP A C 1
ATOM 2159 O O . ASP A 1 277 ? 4.715 -16.438 -21.391 1 97.31 277 ASP A O 1
ATOM 2163 N N . MET A 1 278 ? 3.523 -17.656 -19.969 1 97.38 278 MET A N 1
ATOM 2164 C CA . MET A 1 278 ? 3.699 -18.891 -20.734 1 97.38 278 MET A CA 1
ATOM 2165 C C . MET A 1 278 ? 3.016 -18.812 -22.094 1 97.38 278 MET A C 1
ATOM 2167 O O . MET A 1 278 ? 3.445 -19.453 -23.047 1 97.38 278 MET A O 1
ATOM 2171 N N . TYR A 1 279 ? 1.976 -18 -22.156 1 97.19 279 TYR A N 1
ATOM 2172 C CA . TYR A 1 279 ? 1.315 -17.781 -23.438 1 97.19 279 TYR A CA 1
ATOM 2173 C C . TYR A 1 279 ? 2.275 -17.141 -24.438 1 97.19 279 TYR A C 1
ATOM 2175 O O . TYR A 1 279 ? 2.398 -17.625 -25.578 1 97.19 279 TYR A O 1
ATOM 2183 N N . ALA A 1 280 ? 2.914 -16.094 -24.016 1 95.19 280 ALA A N 1
ATOM 2184 C CA . ALA A 1 280 ? 3.885 -15.406 -24.859 1 95.19 280 ALA A CA 1
ATOM 2185 C C . ALA A 1 280 ? 5.039 -16.344 -25.234 1 95.19 280 ALA A C 1
ATOM 2187 O O . ALA A 1 280 ? 5.555 -16.281 -26.344 1 95.19 280 ALA A O 1
ATOM 2188 N N . TYR A 1 281 ? 5.457 -17.141 -24.312 1 94.31 281 TYR A N 1
ATOM 2189 C CA . TYR A 1 281 ? 6.535 -18.094 -24.562 1 94.31 281 TYR A CA 1
ATOM 2190 C C . TYR A 1 281 ? 6.168 -19.062 -25.672 1 94.31 281 TYR A C 1
ATOM 2192 O O . TYR A 1 281 ? 6.918 -19.219 -26.641 1 94.31 281 TYR A O 1
ATOM 2200 N N . PHE A 1 282 ? 5.043 -19.703 -25.594 1 96.31 282 PHE A N 1
ATOM 2201 C CA . PHE A 1 282 ? 4.625 -20.672 -26.609 1 96.31 282 PHE A CA 1
ATOM 2202 C C . PHE A 1 282 ? 4.355 -19.984 -27.938 1 96.31 282 PHE A C 1
ATOM 2204 O O . PHE A 1 282 ? 4.66 -20.531 -29 1 96.31 282 PHE A O 1
ATOM 2211 N N . LYS A 1 283 ? 3.842 -18.781 -27.844 1 96 283 LYS A N 1
ATOM 2212 C CA . LYS A 1 283 ? 3.633 -18.016 -29.062 1 96 283 LYS A CA 1
ATOM 2213 C C . LYS A 1 283 ? 4.957 -17.75 -29.781 1 96 283 LYS A C 1
ATOM 2215 O O . LYS A 1 283 ? 5.031 -17.828 -31.016 1 96 283 LYS A O 1
ATOM 2220 N N . SER A 1 284 ? 5.949 -17.422 -29.047 1 94.5 284 SER A N 1
ATOM 2221 C CA . SER A 1 284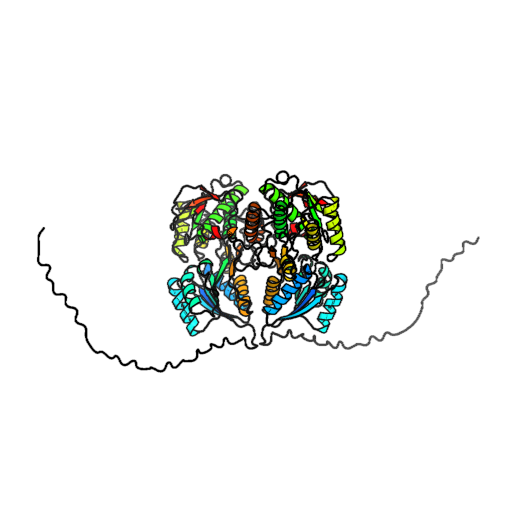 ? 7.273 -17.172 -29.609 1 94.5 284 SER A CA 1
ATOM 2222 C C . SER A 1 284 ? 7.828 -18.406 -30.297 1 94.5 284 SER A C 1
ATOM 2224 O O . SER A 1 284 ? 8.711 -18.312 -31.141 1 94.5 284 SER A O 1
ATOM 2226 N N . GLN A 1 285 ? 7.301 -19.562 -29.906 1 94.75 285 GLN A N 1
ATOM 2227 C CA . GLN A 1 285 ? 7.707 -20.828 -30.516 1 94.75 285 GLN A CA 1
ATOM 2228 C C . GLN A 1 285 ? 6.77 -21.219 -31.641 1 94.75 285 GLN A C 1
ATOM 2230 O O . GLN A 1 285 ? 6.836 -22.328 -32.156 1 94.75 285 GLN A O 1
ATOM 2235 N N . GLY A 1 286 ? 5.812 -20.391 -31.984 1 95.75 286 GLY A N 1
ATOM 2236 C CA . GLY A 1 286 ? 4.918 -20.609 -33.094 1 95.75 286 GLY A CA 1
ATOM 2237 C C . GLY A 1 286 ? 3.637 -21.328 -32.719 1 95.75 286 GLY A C 1
ATOM 2238 O O . GLY A 1 286 ? 2.908 -21.828 -33.562 1 95.75 286 GLY A O 1
ATOM 2239 N N . LYS A 1 287 ? 3.414 -21.391 -31.391 1 95.81 287 LYS A N 1
ATOM 2240 C CA . LYS A 1 287 ? 2.219 -22.078 -30.922 1 95.81 287 LYS A CA 1
ATOM 2241 C C . LYS A 1 287 ? 1.28 -21.125 -30.188 1 95.81 287 LYS A C 1
ATOM 2243 O O . LYS A 1 287 ? 1.661 -20.531 -29.188 1 95.81 287 LYS A O 1
ATOM 2248 N N . THR A 1 288 ? 0.133 -20.984 -30.734 1 95.75 288 THR A N 1
ATOM 2249 C CA . THR A 1 288 ? -0.914 -20.234 -30.031 1 95.75 288 THR A CA 1
ATOM 2250 C C . THR A 1 288 ? -1.783 -21.188 -29.219 1 95.75 288 THR A C 1
ATOM 2252 O O . THR A 1 288 ? -2.486 -22.031 -29.766 1 95.75 288 THR A O 1
ATOM 2255 N N . LEU A 1 289 ? -1.804 -20.984 -27.922 1 97.62 289 LEU A N 1
ATOM 2256 C CA . LEU A 1 289 ? -2.5 -21.922 -27.047 1 97.62 289 LEU A CA 1
ATOM 2257 C C . LEU A 1 289 ? -3.977 -21.562 -26.922 1 97.62 289 LEU A C 1
ATOM 2259 O O . LEU A 1 289 ? -4.316 -20.422 -26.578 1 97.62 289 LEU A O 1
ATOM 2263 N N . ARG A 1 290 ? -4.855 -22.516 -27.188 1 98.12 290 ARG A N 1
ATOM 2264 C CA . ARG A 1 290 ? -6.293 -22.359 -26.984 1 98.12 290 ARG A CA 1
ATOM 2265 C C . ARG A 1 290 ? -6.656 -22.516 -25.516 1 98.12 290 ARG A C 1
ATOM 2267 O O . ARG A 1 290 ? -7.637 -21.938 -25.047 1 98.12 290 ARG A O 1
ATOM 2274 N N . SER A 1 291 ? -5.801 -23.219 -24.781 1 98.56 291 SER A N 1
ATOM 2275 C CA . SER A 1 291 ? -6.059 -23.672 -23.406 1 98.56 291 SER A CA 1
ATOM 2276 C C . SER A 1 291 ? -5.738 -22.578 -22.406 1 98.56 291 SER A C 1
ATOM 2278 O O . SER A 1 291 ? -6.109 -22.672 -21.234 1 98.56 291 SER A O 1
ATOM 2280 N N . HIS A 1 292 ? -5.082 -21.531 -22.812 1 98.81 292 HIS A N 1
ATOM 2281 C CA . HIS A 1 292 ? -4.605 -20.5 -21.891 1 98.81 292 HIS A CA 1
ATOM 2282 C C . HIS A 1 292 ? -5.695 -19.469 -21.594 1 98.81 292 HIS A C 1
ATOM 2284 O O . HIS A 1 292 ? -6.203 -18.812 -22.516 1 98.81 292 HIS A O 1
ATOM 2290 N N . LEU A 1 293 ? -6.004 -19.266 -20.375 1 98.81 293 LEU A N 1
ATOM 2291 C CA . LEU A 1 293 ? -7.031 -18.297 -20 1 98.81 293 LEU A CA 1
ATOM 2292 C C . LEU A 1 293 ? -6.41 -16.938 -19.672 1 98.81 293 LEU A C 1
ATOM 2294 O O . LEU A 1 293 ? -6.898 -15.906 -20.109 1 98.81 293 LEU A O 1
ATOM 2298 N N . THR A 1 294 ? -5.457 -16.906 -18.844 1 98.75 294 THR A N 1
ATOM 2299 C CA . THR A 1 294 ? -4.602 -15.828 -18.359 1 98.75 294 THR A CA 1
ATOM 2300 C C . THR A 1 294 ? -3.484 -16.391 -17.469 1 98.75 294 THR A C 1
ATOM 2302 O O . THR A 1 294 ? -2.646 -17.156 -17.938 1 98.75 294 THR A O 1
ATOM 2305 N N . GLY A 1 295 ? -3.426 -15.953 -16.234 1 98.56 295 GLY A N 1
ATOM 2306 C CA . GLY A 1 295 ? -2.443 -16.516 -15.328 1 98.56 295 GLY A CA 1
ATOM 2307 C C . GLY A 1 295 ? -1.761 -15.477 -14.461 1 98.56 295 GLY A C 1
ATOM 2308 O O . GLY A 1 295 ? -1.956 -14.273 -14.656 1 98.56 295 GLY A O 1
ATOM 2309 N N . GLN A 1 296 ? -1.081 -15.922 -13.453 1 98.19 296 GLN A N 1
ATOM 2310 C CA . GLN A 1 296 ? -0.383 -15.055 -12.5 1 98.19 296 GLN A CA 1
ATOM 2311 C C . GLN A 1 296 ? 1.085 -14.898 -12.883 1 98.19 296 GLN A C 1
ATOM 2313 O O . GLN A 1 296 ? 1.812 -15.883 -13.008 1 98.19 296 GLN A O 1
ATOM 2318 N N . ILE A 1 297 ? 1.49 -13.672 -13.102 1 97.94 297 ILE A N 1
ATOM 2319 C CA . ILE A 1 297 ? 2.852 -13.367 -13.531 1 97.94 297 ILE A CA 1
ATOM 2320 C C . ILE A 1 297 ? 3.574 -12.586 -12.43 1 97.94 297 ILE A C 1
ATOM 2322 O O . ILE A 1 297 ? 2.99 -11.703 -11.805 1 97.94 297 ILE A O 1
ATOM 2326 N N . SER A 1 298 ? 4.781 -12.977 -12.164 1 96.75 298 SER A N 1
ATOM 2327 C CA . SER A 1 298 ? 5.637 -12.234 -11.234 1 96.75 298 SER A CA 1
ATOM 2328 C C . SER A 1 298 ? 6.738 -11.492 -11.977 1 96.75 298 SER A C 1
ATOM 2330 O O . SER A 1 298 ? 7.395 -12.055 -12.859 1 96.75 298 SER A O 1
ATOM 2332 N N . ASP A 1 299 ? 6.887 -10.281 -11.75 1 97.44 299 ASP A N 1
ATOM 2333 C CA . ASP A 1 299 ? 8.062 -9.492 -12.125 1 97.44 299 ASP A CA 1
ATOM 2334 C C . ASP A 1 299 ? 8.852 -9.07 -10.883 1 97.44 299 ASP A C 1
ATOM 2336 O O . ASP A 1 299 ? 8.5 -8.102 -10.211 1 97.44 299 ASP A O 1
ATOM 2340 N N . TRP A 1 300 ? 9.953 -9.773 -10.672 1 98.31 300 TRP A N 1
ATOM 2341 C CA . TRP A 1 300 ? 10.758 -9.531 -9.484 1 98.31 300 TRP A CA 1
ATOM 2342 C C . TRP A 1 300 ? 11.664 -8.32 -9.672 1 98.31 300 TRP A C 1
ATOM 2344 O O . TRP A 1 300 ? 12.242 -7.816 -8.711 1 98.31 300 TRP A O 1
ATOM 2354 N N . GLY A 1 301 ? 11.828 -7.844 -10.844 1 98.12 301 GLY A N 1
ATOM 2355 C CA . GLY A 1 301 ? 12.766 -6.789 -11.203 1 98.12 301 GLY A CA 1
ATOM 2356 C C . GLY A 1 301 ? 12.633 -5.551 -10.336 1 98.12 301 GLY A C 1
ATOM 2357 O O . GLY A 1 301 ? 13.602 -5.121 -9.711 1 98.12 301 GLY A O 1
ATOM 2358 N N . PRO A 1 302 ? 11.453 -5.016 -10.266 1 97.69 302 PRO A N 1
ATOM 2359 C CA . PRO A 1 302 ? 11.273 -3.793 -9.484 1 97.69 302 PRO A CA 1
ATOM 2360 C C . PRO A 1 302 ? 11.688 -3.967 -8.023 1 97.69 302 PRO A C 1
ATOM 2362 O O . PRO A 1 302 ? 12.273 -3.059 -7.426 1 97.69 302 PRO A O 1
ATOM 2365 N N . ILE A 1 303 ? 11.383 -5.078 -7.406 1 98.25 303 ILE A N 1
ATOM 2366 C CA . ILE A 1 303 ? 11.758 -5.34 -6.02 1 98.25 303 ILE A CA 1
ATOM 2367 C C . ILE A 1 303 ? 13.273 -5.426 -5.902 1 98.25 303 ILE A C 1
ATOM 2369 O O . ILE A 1 303 ? 13.867 -4.848 -4.988 1 98.25 303 ILE A O 1
ATOM 2373 N N . TYR A 1 304 ? 13.898 -6.172 -6.871 1 98.69 304 TYR A N 1
ATOM 2374 C CA . TYR A 1 304 ? 15.352 -6.297 -6.859 1 98.69 304 TYR A CA 1
ATOM 2375 C C . TYR A 1 304 ? 16.016 -4.934 -6.98 1 98.69 304 TYR A C 1
ATOM 2377 O O . TYR A 1 304 ? 16.938 -4.613 -6.223 1 98.69 304 TYR A O 1
ATOM 2385 N N . VAL A 1 305 ? 15.578 -4.152 -7.898 1 98.19 305 VAL A N 1
ATOM 2386 C CA . VAL A 1 305 ? 16.141 -2.82 -8.109 1 98.19 305 VAL A CA 1
ATOM 2387 C C . VAL A 1 305 ? 15.992 -1.99 -6.836 1 98.19 305 VAL A C 1
ATOM 2389 O O . VAL A 1 305 ? 16.938 -1.328 -6.406 1 98.19 305 VAL A O 1
ATOM 2392 N N . ASP A 1 306 ? 14.883 -1.993 -6.238 1 97.44 306 ASP A N 1
ATOM 2393 C CA . ASP A 1 306 ? 14.609 -1.232 -5.027 1 97.44 306 ASP A CA 1
ATOM 2394 C C . ASP A 1 306 ? 15.57 -1.62 -3.904 1 97.44 306 ASP A C 1
ATOM 2396 O O . ASP A 1 306 ? 16.234 -0.76 -3.324 1 97.44 306 ASP A O 1
ATOM 2400 N N . LEU A 1 307 ? 15.664 -2.916 -3.654 1 98.38 307 LEU A N 1
ATOM 2401 C CA . LEU A 1 307 ? 16.5 -3.422 -2.57 1 98.38 307 LEU A CA 1
ATOM 2402 C C . LEU A 1 307 ? 17.969 -3.109 -2.828 1 98.38 307 LEU A C 1
ATOM 2404 O O . LEU A 1 307 ? 18.688 -2.658 -1.927 1 98.38 307 LEU A O 1
ATOM 2408 N N . LEU A 1 308 ? 18.438 -3.291 -4.043 1 98.44 308 LEU A N 1
ATOM 2409 C CA . LEU A 1 308 ? 19.844 -3.094 -4.402 1 98.44 308 LEU A CA 1
ATOM 2410 C C . LEU A 1 308 ? 20.203 -1.613 -4.371 1 98.44 308 LEU A C 1
ATOM 2412 O O . LEU A 1 308 ? 21.297 -1.247 -3.916 1 98.44 308 LEU A O 1
ATOM 2416 N N . VAL A 1 309 ? 19.344 -0.763 -4.812 1 97.31 309 VAL A N 1
ATOM 2417 C CA . VAL A 1 309 ? 19.594 0.675 -4.824 1 97.31 309 VAL A CA 1
ATOM 2418 C C . VAL A 1 309 ? 19.688 1.196 -3.395 1 97.31 309 VAL A C 1
ATOM 2420 O O . VAL A 1 309 ? 20.594 1.974 -3.074 1 97.31 309 VAL A O 1
ATOM 2423 N N . ARG A 1 310 ? 18.828 0.802 -2.533 1 97.06 310 ARG A N 1
ATOM 2424 C CA . ARG A 1 310 ? 18.875 1.225 -1.138 1 97.06 310 ARG A CA 1
ATOM 2425 C C . ARG A 1 310 ? 20.172 0.787 -0.473 1 97.06 310 ARG A C 1
ATOM 2427 O O . ARG A 1 310 ? 20.797 1.558 0.265 1 97.06 310 ARG A O 1
ATOM 2434 N N . GLN A 1 311 ? 20.531 -0.463 -0.779 1 96.94 311 GLN A N 1
ATOM 2435 C CA . GLN A 1 311 ? 21.781 -0.973 -0.232 1 96.94 311 GLN A CA 1
ATOM 2436 C C . GLN A 1 311 ? 22.984 -0.183 -0.762 1 96.94 311 GLN A C 1
ATOM 2438 O O . GLN A 1 311 ? 23.844 0.239 0.01 1 96.94 311 GLN A O 1
ATOM 2443 N N . ALA A 1 312 ? 23 0.076 -2.023 1 95.75 312 ALA A N 1
ATOM 2444 C CA . ALA A 1 312 ? 24.125 0.751 -2.674 1 95.75 312 ALA A CA 1
ATOM 2445 C C . ALA A 1 312 ? 24.234 2.203 -2.219 1 95.75 312 ALA A C 1
ATOM 2447 O O . ALA A 1 312 ? 25.328 2.748 -2.104 1 95.75 312 ALA A O 1
ATOM 2448 N N . ALA A 1 313 ? 23.094 2.816 -1.894 1 94.25 313 ALA A N 1
ATOM 2449 C CA . ALA A 1 313 ? 23.047 4.227 -1.514 1 94.25 313 ALA A CA 1
ATOM 2450 C C . ALA A 1 313 ? 23.328 4.402 -0.023 1 94.25 313 ALA A C 1
ATOM 2452 O O . ALA A 1 313 ? 23.359 5.527 0.482 1 94.25 313 ALA A O 1
ATOM 2453 N N . GLY A 1 314 ? 23.422 3.287 0.674 1 93.94 314 GLY A N 1
ATOM 2454 C CA . GLY A 1 314 ? 23.766 3.354 2.086 1 93.94 314 GLY A CA 1
ATOM 2455 C C . GLY A 1 314 ? 22.562 3.582 2.982 1 93.94 314 GLY A C 1
ATOM 2456 O O . GLY A 1 314 ? 22.703 4.09 4.098 1 93.94 314 GLY A O 1
ATOM 2457 N N . VAL A 1 315 ? 21.422 3.254 2.453 1 95.75 315 VAL A N 1
ATOM 2458 C CA . VAL A 1 315 ? 20.234 3.488 3.268 1 95.75 315 VAL A CA 1
ATOM 2459 C C . VAL A 1 315 ? 19.516 2.168 3.523 1 95.75 315 VAL A C 1
ATOM 2461 O O . VAL A 1 315 ? 18.297 2.143 3.688 1 95.75 315 VAL A O 1
ATOM 2464 N N . TYR A 1 316 ? 20.266 1.058 3.521 1 96.19 316 TYR A N 1
ATOM 2465 C CA . TYR A 1 316 ? 19.688 -0.25 3.826 1 96.19 316 TYR A CA 1
ATOM 2466 C C . TYR A 1 316 ? 18.984 -0.236 5.176 1 96.19 316 TYR A C 1
ATOM 2468 O O . TYR A 1 316 ? 19.5 0.324 6.145 1 96.19 316 TYR A O 1
ATOM 2476 N N . GLU A 1 317 ? 17.859 -0.751 5.184 1 95.19 317 GLU A N 1
ATOM 2477 C CA . GLU A 1 317 ? 17.125 -1.107 6.391 1 95.19 317 GLU A CA 1
ATOM 2478 C C . GLU A 1 317 ? 16.406 -2.447 6.227 1 95.19 317 GLU A C 1
ATOM 2480 O O . GLU A 1 317 ? 15.883 -2.752 5.152 1 95.19 317 GLU A O 1
ATOM 2485 N N . LYS A 1 318 ? 16.484 -3.246 7.367 1 97.25 318 LYS A N 1
ATOM 2486 C CA . LYS A 1 318 ? 15.734 -4.492 7.336 1 97.25 318 LYS A CA 1
ATOM 2487 C C . LYS A 1 318 ? 14.266 -4.234 7.008 1 97.25 318 LYS A C 1
ATOM 2489 O O . LYS A 1 318 ? 13.641 -3.352 7.598 1 97.25 318 LYS A O 1
ATOM 2494 N N . ILE A 1 319 ? 13.758 -4.961 6.035 1 97.69 319 ILE A N 1
ATOM 2495 C CA . ILE A 1 319 ? 12.383 -4.723 5.59 1 97.69 319 ILE A CA 1
ATOM 2496 C C . ILE A 1 319 ? 11.727 -6.051 5.227 1 97.69 319 ILE A C 1
ATOM 2498 O O . ILE A 1 319 ? 12.406 -7.035 4.945 1 97.69 319 ILE A O 1
ATOM 2502 N N . ASP A 1 320 ? 10.445 -6.148 5.363 1 97.38 320 ASP A N 1
ATOM 2503 C CA . ASP A 1 320 ? 9.609 -7.223 4.844 1 97.38 320 ASP A CA 1
ATOM 2504 C C . ASP A 1 320 ? 8.656 -6.707 3.77 1 97.38 320 ASP A C 1
ATOM 2506 O O . ASP A 1 320 ? 7.727 -5.949 4.066 1 97.38 320 ASP A O 1
ATOM 2510 N N . ILE A 1 321 ? 8.922 -7.113 2.525 1 97.25 321 ILE A N 1
ATOM 2511 C CA . ILE A 1 321 ? 8.102 -6.688 1.396 1 97.25 321 ILE A CA 1
ATOM 2512 C C . ILE A 1 321 ? 7.145 -7.812 1.001 1 97.25 321 ILE A C 1
ATOM 2514 O O . ILE A 1 321 ? 7.57 -8.938 0.741 1 97.25 321 ILE A O 1
ATOM 2518 N N . TRP A 1 322 ? 5.906 -7.598 1.032 1 96.12 322 TRP A N 1
ATOM 2519 C CA . TRP A 1 322 ? 4.883 -8.422 0.395 1 96.12 322 TRP A CA 1
ATOM 2520 C C . TRP A 1 322 ? 4.086 -7.609 -0.62 1 96.12 322 TRP A C 1
ATOM 2522 O O . TRP A 1 322 ? 3.062 -7.012 -0.28 1 96.12 322 TRP A O 1
ATOM 2532 N N . ALA A 1 323 ? 4.617 -7.586 -1.858 1 96.19 323 ALA A N 1
ATOM 2533 C CA . ALA A 1 323 ? 4.078 -6.727 -2.908 1 96.19 323 ALA A CA 1
ATOM 2534 C C . ALA A 1 323 ? 2.721 -7.23 -3.387 1 96.19 323 ALA A C 1
ATOM 2536 O O . ALA A 1 323 ? 2.549 -8.43 -3.637 1 96.19 323 ALA A O 1
ATOM 2537 N N . ARG A 1 324 ? 1.77 -6.348 -3.504 1 95 324 ARG A N 1
ATOM 2538 C CA . ARG A 1 324 ? 0.421 -6.621 -3.992 1 95 324 ARG A CA 1
ATOM 2539 C C . ARG A 1 324 ? 0.191 -5.977 -5.355 1 95 324 ARG A C 1
ATOM 2541 O O . ARG A 1 324 ? 1.054 -5.254 -5.859 1 95 324 ARG A O 1
ATOM 2548 N N . LEU A 1 325 ? -0.97 -6.32 -5.938 1 96.81 325 LEU A N 1
ATOM 2549 C CA . LEU A 1 325 ? -1.35 -5.621 -7.16 1 96.81 325 LEU A CA 1
ATOM 2550 C C . LEU A 1 325 ? -1.277 -4.109 -6.969 1 96.81 325 LEU A C 1
ATOM 2552 O O . LEU A 1 325 ? -1.778 -3.584 -5.969 1 96.81 325 LEU A O 1
ATOM 2556 N N . GLY A 1 326 ? -0.587 -3.424 -7.859 1 95.38 326 GLY A N 1
ATOM 2557 C CA . GLY A 1 326 ? -0.434 -1.981 -7.75 1 95.38 326 GLY A CA 1
ATOM 2558 C C . GLY A 1 326 ? 0.916 -1.564 -7.199 1 95.38 326 GLY A C 1
ATOM 2559 O O . GLY A 1 326 ? 1.398 -0.467 -7.488 1 95.38 326 GLY A O 1
ATOM 2560 N N . ASP A 1 327 ? 1.493 -2.4 -6.328 1 95.75 327 ASP A N 1
ATOM 2561 C CA . ASP A 1 327 ? 2.818 -2.084 -5.805 1 95.75 327 ASP A CA 1
ATOM 2562 C C . ASP A 1 327 ? 3.857 -2.051 -6.922 1 95.75 327 ASP A C 1
ATOM 2564 O O . ASP A 1 327 ? 3.818 -2.875 -7.836 1 95.75 327 ASP A O 1
ATOM 2568 N N . TYR A 1 328 ? 4.773 -1.048 -6.855 1 96.31 328 TYR A N 1
ATOM 2569 C CA . TYR A 1 328 ? 5.84 -0.794 -7.82 1 96.31 328 TYR A CA 1
ATOM 2570 C C . TYR A 1 328 ? 5.266 -0.351 -9.156 1 96.31 328 TYR A C 1
ATOM 2572 O O . TYR A 1 328 ? 5.836 -0.643 -10.211 1 96.31 328 TYR A O 1
ATOM 2580 N N . THR A 1 329 ? 4.039 0.162 -9.164 1 95.88 329 THR A N 1
ATOM 2581 C CA . THR A 1 329 ? 3.439 0.9 -10.266 1 95.88 329 THR A CA 1
ATOM 2582 C C . THR A 1 329 ? 3.527 2.404 -10.023 1 95.88 329 THR A C 1
ATOM 2584 O O . THR A 1 329 ? 3.012 2.908 -9.031 1 95.88 329 THR A O 1
ATOM 2587 N N . PRO A 1 330 ? 4.184 3.145 -10.93 1 93.75 330 PRO A N 1
ATOM 2588 C CA . PRO A 1 330 ? 4.441 4.562 -10.664 1 93.75 330 PRO A CA 1
ATOM 2589 C C . PRO A 1 330 ? 3.164 5.359 -10.406 1 93.75 330 PRO A C 1
ATOM 2591 O O . PRO A 1 330 ? 3.125 6.188 -9.492 1 93.75 330 PRO A O 1
ATOM 2594 N N . ILE A 1 331 ? 2.127 5.188 -11.219 1 93.5 331 ILE A N 1
ATOM 2595 C CA . ILE A 1 331 ? 0.792 5.742 -11.031 1 93.5 331 ILE A CA 1
ATOM 2596 C C . ILE A 1 331 ? -0.211 4.613 -10.805 1 93.5 331 ILE A C 1
ATOM 2598 O O . ILE A 1 331 ? -0.758 4.062 -11.766 1 93.5 331 ILE A O 1
ATOM 2602 N N . ARG A 1 332 ? -0.486 4.254 -9.531 1 93.38 332 ARG A N 1
ATOM 2603 C CA . ARG A 1 332 ? -1.106 2.973 -9.211 1 93.38 332 ARG A CA 1
ATOM 2604 C C . ARG A 1 332 ? -2.609 3.127 -9.008 1 93.38 332 ARG A C 1
ATOM 2606 O O . ARG A 1 332 ? -3.293 2.172 -8.633 1 93.38 332 ARG A O 1
ATOM 2613 N N . TRP A 1 333 ? -3.166 4.281 -9.266 1 95.81 333 TRP A N 1
ATOM 2614 C CA . TRP A 1 333 ? -4.559 4.547 -8.93 1 95.81 333 TRP A CA 1
ATOM 2615 C C . TRP A 1 333 ? -5.5 3.766 -9.836 1 95.81 333 TRP A C 1
ATOM 2617 O O . TRP A 1 333 ? -5.234 3.615 -11.031 1 95.81 333 TRP A O 1
ATOM 2627 N N . ALA A 1 334 ? -6.594 3.363 -9.219 1 96.19 334 ALA A N 1
ATOM 2628 C CA . ALA A 1 334 ? -7.559 2.523 -9.922 1 96.19 334 ALA A CA 1
ATOM 2629 C C . ALA A 1 334 ? -8.094 3.227 -11.164 1 96.19 334 ALA A C 1
ATOM 2631 O O . ALA A 1 334 ? -8.484 4.395 -11.109 1 96.19 334 ALA A O 1
ATOM 2632 N N . LYS A 1 335 ? -8.125 2.502 -12.242 1 95.69 335 LYS A N 1
ATOM 2633 C CA . LYS A 1 335 ? -8.711 2.945 -13.508 1 95.69 335 LYS A CA 1
ATOM 2634 C C . LYS A 1 335 ? -10.078 2.312 -13.734 1 95.69 335 LYS A C 1
ATOM 2636 O O . LYS A 1 335 ? -10.477 1.404 -13 1 95.69 335 LYS A O 1
ATOM 2641 N N . SER A 1 336 ? -10.805 2.912 -14.727 1 95.75 336 SER A N 1
ATOM 2642 C CA . SER A 1 336 ? -12.016 2.244 -15.195 1 95.75 336 SER A CA 1
ATOM 2643 C C . SER A 1 336 ? -11.68 0.934 -15.906 1 95.75 336 SER A C 1
ATOM 2645 O O . SER A 1 336 ? -10.562 0.75 -16.391 1 95.75 336 SER A O 1
ATOM 2647 N N . PRO A 1 337 ? -12.648 0.005 -15.906 1 96.5 337 PRO A N 1
ATOM 2648 C CA . PRO A 1 337 ? -12.391 -1.257 -16.609 1 96.5 337 PRO A CA 1
ATOM 2649 C C . PRO A 1 337 ? -11.93 -1.05 -18.047 1 96.5 337 PRO A C 1
ATOM 2651 O O . PRO A 1 337 ? -11.047 -1.77 -18.516 1 96.5 337 PRO A O 1
ATOM 2654 N N . SER A 1 338 ? -12.469 -0.021 -18.688 1 96.31 338 SER A N 1
ATOM 2655 C CA . SER A 1 338 ? -12.117 0.215 -20.094 1 96.31 338 SER A CA 1
ATOM 2656 C C . SER A 1 338 ? -10.664 0.665 -20.219 1 96.31 338 SER A C 1
ATOM 2658 O O . SER A 1 338 ? -10.047 0.485 -21.266 1 96.31 338 SER A O 1
ATOM 2660 N N . GLU A 1 339 ? -10.078 1.186 -19.156 1 96.25 339 GLU A N 1
ATOM 2661 C CA . GLU A 1 339 ? -8.711 1.689 -19.172 1 96.25 339 GLU A CA 1
ATOM 2662 C C . GLU A 1 339 ? -7.77 0.756 -18.422 1 96.25 339 GLU A C 1
ATOM 2664 O O . GLU A 1 339 ? -6.582 1.056 -18.266 1 96.25 339 GLU A O 1
ATOM 2669 N N . SER A 1 340 ? -8.305 -0.366 -17.984 1 97.56 340 SER A N 1
ATOM 2670 C CA . SER A 1 340 ? -7.555 -1.291 -17.156 1 97.56 340 SER A CA 1
ATOM 2671 C C . SER A 1 340 ? -6.387 -1.906 -17.906 1 97.56 340 SER A C 1
ATOM 2673 O O . SER A 1 340 ? -6.508 -2.211 -19.109 1 97.56 340 SER A O 1
ATOM 2675 N N . LEU A 1 341 ? -5.344 -2.166 -17.172 1 96.5 341 LEU A N 1
ATOM 2676 C CA . LEU A 1 341 ? -4.18 -2.83 -17.75 1 96.5 341 LEU A CA 1
ATOM 2677 C C . LEU A 1 341 ? -4.148 -4.305 -17.359 1 96.5 341 LEU A C 1
ATOM 2679 O O . LEU A 1 341 ? -3.115 -4.965 -17.5 1 96.5 341 LEU A O 1
ATOM 2683 N N . ALA A 1 342 ? -5.281 -4.805 -16.828 1 97.62 342 ALA A N 1
ATOM 2684 C CA . ALA A 1 342 ? -5.355 -6.238 -16.562 1 97.62 342 ALA A CA 1
ATOM 2685 C C . ALA A 1 342 ? -5.004 -7.043 -17.812 1 97.62 342 ALA A C 1
ATOM 2687 O O . ALA A 1 342 ? -5.617 -6.867 -18.859 1 97.62 342 ALA A O 1
ATOM 2688 N N . GLY A 1 343 ? -4.004 -7.867 -17.672 1 97.5 343 GLY A N 1
ATOM 2689 C CA . GLY A 1 343 ? -3.559 -8.648 -18.812 1 97.5 343 GLY A CA 1
ATOM 2690 C C . GLY A 1 343 ? -2.334 -8.062 -19.5 1 97.5 343 GLY A C 1
ATOM 2691 O O . GLY A 1 343 ? -1.879 -8.586 -20.516 1 97.5 343 GLY A O 1
ATOM 2692 N N . SER A 1 344 ? -1.827 -6.969 -18.875 1 97 344 SER A N 1
ATOM 2693 C CA . SER A 1 344 ? -0.604 -6.328 -19.344 1 97 344 SER A CA 1
ATOM 2694 C C . SER A 1 344 ? 0.391 -6.125 -18.203 1 97 344 SER A C 1
ATOM 2696 O O . SER A 1 344 ? -0.001 -6.035 -17.031 1 97 344 SER A O 1
ATOM 2698 N N . PRO A 1 345 ? 1.658 -6.09 -18.625 1 96.31 345 PRO A N 1
ATOM 2699 C CA . PRO A 1 345 ? 2.684 -5.945 -17.594 1 96.31 345 PRO A CA 1
ATOM 2700 C C . PRO A 1 345 ? 2.539 -4.648 -16.797 1 96.31 345 PRO A C 1
ATOM 2702 O O . PRO A 1 345 ? 2.422 -3.57 -17.391 1 96.31 345 PRO A O 1
ATOM 2705 N N . GLU A 1 346 ? 2.5 -4.781 -15.477 1 95.06 346 GLU A N 1
ATOM 2706 C CA . GLU A 1 346 ? 2.525 -3.65 -14.555 1 95.06 346 GLU A CA 1
ATOM 2707 C C . GLU A 1 346 ? 2.869 -4.102 -13.141 1 95.06 346 GLU A C 1
ATOM 2709 O O . GLU A 1 346 ? 2.326 -5.094 -12.648 1 95.06 346 GLU A O 1
ATOM 2714 N N . GLY A 1 347 ? 3.781 -3.387 -12.508 1 95.69 347 GLY A N 1
ATOM 2715 C CA . GLY A 1 347 ? 4.105 -3.67 -11.117 1 95.69 347 GLY A CA 1
ATOM 2716 C C . GLY A 1 347 ? 4.875 -4.965 -10.938 1 95.69 347 GLY A C 1
ATOM 2717 O O . GLY A 1 347 ? 5.543 -5.434 -11.859 1 95.69 347 GLY A O 1
ATOM 2718 N N . ALA A 1 348 ? 4.812 -5.5 -9.68 1 97.12 348 ALA A N 1
ATOM 2719 C CA . ALA A 1 348 ? 5.578 -6.688 -9.312 1 97.12 348 ALA A CA 1
ATOM 2720 C C . ALA A 1 348 ? 4.805 -7.961 -9.641 1 97.12 348 ALA A C 1
ATOM 2722 O O . ALA A 1 348 ? 5.395 -9.039 -9.766 1 97.12 348 ALA A O 1
ATOM 2723 N N . VAL A 1 349 ? 3.457 -7.859 -9.703 1 97.44 349 VAL A N 1
ATOM 2724 C CA . VAL A 1 349 ? 2.586 -8.969 -10.078 1 97.44 349 VAL A CA 1
ATOM 2725 C C . VAL A 1 349 ? 1.481 -8.469 -11.008 1 97.44 349 VAL A C 1
ATOM 2727 O O . VAL A 1 349 ? 0.965 -7.359 -10.82 1 97.44 349 VAL A O 1
ATOM 2730 N N . TYR A 1 350 ? 1.132 -9.227 -12 1 97.94 350 TYR A N 1
ATOM 2731 C CA . TYR A 1 350 ? 0.071 -8.859 -12.938 1 97.94 350 TYR A CA 1
ATOM 2732 C C . TYR A 1 350 ? -0.489 -10.102 -13.633 1 97.94 350 TYR A C 1
ATOM 2734 O O . TYR A 1 350 ? 0.044 -11.203 -13.477 1 97.94 350 TYR A O 1
ATOM 2742 N N . LEU A 1 351 ? -1.554 -9.938 -14.32 1 98.44 351 LEU A N 1
ATOM 2743 C CA . LEU A 1 351 ? -2.172 -11.023 -15.078 1 98.44 351 LEU A CA 1
ATOM 2744 C C . LEU A 1 351 ? -1.529 -11.164 -16.453 1 98.44 351 LEU A C 1
ATOM 2746 O O . LEU A 1 351 ? -1.229 -10.164 -17.109 1 98.44 351 LEU A O 1
ATOM 2750 N N . ALA A 1 352 ? -1.378 -12.398 -16.812 1 98.31 352 ALA A N 1
ATOM 2751 C CA . ALA A 1 352 ? -1.098 -12.664 -18.219 1 98.31 352 ALA A CA 1
ATOM 2752 C C . ALA A 1 352 ? -2.262 -12.219 -19.109 1 98.31 352 ALA A C 1
ATOM 2754 O O . ALA A 1 352 ? -3.342 -11.898 -18.594 1 98.31 352 ALA A O 1
ATOM 2755 N N . PRO A 1 353 ? -2.02 -12.148 -20.422 1 98.19 353 PRO A N 1
ATOM 2756 C CA . PRO A 1 353 ? -3.105 -11.742 -21.312 1 98.19 353 PRO A CA 1
ATOM 2757 C C . PRO A 1 353 ? -4.383 -12.547 -21.094 1 98.19 353 PRO A C 1
ATOM 2759 O O . PRO A 1 353 ? -4.32 -13.758 -20.859 1 98.19 353 PRO A O 1
ATOM 2762 N N . LEU A 1 354 ? -5.484 -11.867 -21.188 1 98.62 354 LEU A N 1
ATOM 2763 C CA . LEU A 1 354 ? -6.789 -12.484 -20.984 1 98.62 354 LEU A CA 1
ATOM 2764 C C . LEU A 1 354 ? -7.293 -13.141 -22.266 1 98.62 354 LEU A C 1
ATOM 2766 O O . LEU A 1 354 ? -7.188 -12.555 -23.344 1 98.62 354 LEU A O 1
ATOM 2770 N N . ASN A 1 355 ? -7.766 -14.32 -22.141 1 98.62 355 ASN A N 1
ATOM 2771 C CA . ASN A 1 355 ? -8.391 -15.008 -23.266 1 98.62 355 ASN A CA 1
ATOM 2772 C C . ASN A 1 355 ? -9.789 -14.461 -23.547 1 98.62 355 ASN A C 1
ATOM 2774 O O . ASN A 1 355 ? -10.773 -14.938 -22.984 1 98.62 355 ASN A O 1
ATOM 2778 N N . THR A 1 356 ? -9.891 -13.609 -24.531 1 97.38 356 THR A N 1
ATOM 2779 C CA . THR A 1 356 ? -11.148 -12.914 -24.781 1 97.38 356 THR A CA 1
ATOM 2780 C C . THR A 1 356 ? -12.125 -13.812 -25.531 1 97.38 356 THR A C 1
ATOM 2782 O O . THR A 1 356 ? -13.312 -13.508 -25.625 1 97.38 356 THR A O 1
ATOM 2785 N N . GLU A 1 357 ? -11.711 -14.898 -26.031 1 97.56 357 GLU A N 1
ATOM 2786 C CA . GLU A 1 357 ? -12.586 -15.852 -26.719 1 97.56 357 GLU A CA 1
ATOM 2787 C C . GLU A 1 357 ? -13.273 -16.781 -25.719 1 97.56 357 GLU A C 1
ATOM 2789 O O . GLU A 1 357 ? -14.453 -17.094 -25.859 1 97.56 357 GLU A O 1
ATOM 2794 N N . ALA A 1 358 ? -12.523 -17.172 -24.734 1 98.31 358 ALA A N 1
ATOM 2795 C CA . ALA A 1 358 ? -13.016 -18.172 -23.781 1 98.31 358 ALA A CA 1
ATOM 2796 C C . ALA A 1 358 ? -13.758 -17.516 -22.625 1 98.31 358 ALA A C 1
ATOM 2798 O O . ALA A 1 358 ? -14.672 -18.109 -22.047 1 98.31 358 ALA A O 1
ATOM 2799 N N . ILE A 1 359 ? -13.383 -16.312 -22.219 1 98.69 359 ILE A N 1
ATOM 2800 C CA . ILE A 1 359 ? -13.977 -15.609 -21.094 1 98.69 359 ILE A CA 1
ATOM 2801 C C . ILE A 1 359 ? -15.062 -14.664 -21.594 1 98.69 359 ILE A C 1
ATOM 2803 O O . ILE A 1 359 ? -14.797 -13.773 -22.406 1 98.69 359 ILE A O 1
ATOM 2807 N N . PRO A 1 360 ? -16.25 -14.82 -21.109 1 98.62 360 PRO A N 1
ATOM 2808 C CA . PRO A 1 360 ? -17.344 -13.953 -21.547 1 98.62 360 PRO A CA 1
ATOM 2809 C C . PRO A 1 360 ? -17.078 -12.477 -21.25 1 98.62 360 PRO A C 1
ATOM 2811 O O . PRO A 1 360 ? -16.438 -12.148 -20.25 1 98.62 360 PRO A O 1
ATOM 2814 N N . ALA A 1 361 ? -17.703 -11.609 -22.047 1 98.38 361 ALA A N 1
ATOM 2815 C CA . ALA A 1 361 ? -17.484 -10.172 -21.969 1 98.38 361 ALA A CA 1
ATOM 2816 C C . ALA A 1 361 ? -17.828 -9.641 -20.562 1 98.38 361 ALA A C 1
ATOM 2818 O O . ALA A 1 361 ? -17.094 -8.82 -20.016 1 98.38 361 ALA A O 1
ATOM 2819 N N . LYS A 1 362 ? -18.922 -10.094 -20.047 1 98.62 362 LYS A N 1
ATOM 2820 C CA . LYS A 1 362 ? -19.344 -9.656 -18.719 1 98.62 362 LYS A CA 1
ATOM 2821 C C . LYS A 1 362 ? -18.281 -10 -17.672 1 98.62 362 LYS A C 1
ATOM 2823 O O . LYS A 1 362 ? -18.016 -9.195 -16.781 1 98.62 362 LYS A O 1
ATOM 2828 N N . MET A 1 363 ? -17.734 -11.18 -17.781 1 98.75 363 MET A N 1
ATOM 2829 C CA . MET A 1 363 ? -16.719 -11.617 -16.828 1 98.75 363 MET A CA 1
ATOM 2830 C C . MET A 1 363 ? -15.414 -10.859 -17.047 1 98.75 363 MET A C 1
ATOM 2832 O O . MET A 1 363 ? -14.719 -10.531 -16.078 1 98.75 363 MET A O 1
ATOM 2836 N N . LEU A 1 364 ? -15.07 -10.602 -18.312 1 98.75 364 LEU A N 1
ATOM 2837 C CA . LEU A 1 364 ? -13.891 -9.797 -18.594 1 98.75 364 LEU A CA 1
ATOM 2838 C C . LEU A 1 364 ? -13.984 -8.438 -17.922 1 98.75 364 LEU A C 1
ATOM 2840 O O . LEU A 1 364 ? -13.016 -7.977 -17.297 1 98.75 364 LEU A O 1
ATOM 2844 N N . GLU A 1 365 ? -15.102 -7.809 -18 1 98.62 365 GLU A N 1
ATOM 2845 C CA . GLU A 1 365 ? -15.328 -6.512 -17.375 1 98.62 365 GLU A CA 1
ATOM 2846 C C . GLU A 1 365 ? -15.203 -6.609 -15.852 1 98.62 365 GLU A C 1
ATOM 2848 O O . GLU A 1 365 ? -14.625 -5.734 -15.219 1 98.62 365 GLU A O 1
ATOM 2853 N N . HIS A 1 366 ? -15.75 -7.688 -15.336 1 98.69 366 HIS A N 1
ATOM 2854 C CA . HIS A 1 366 ? -15.703 -7.891 -13.891 1 98.69 366 HIS A CA 1
ATOM 2855 C C . HIS A 1 366 ? -14.273 -8.125 -13.414 1 98.69 366 HIS A C 1
ATOM 2857 O O . HIS A 1 366 ? -13.875 -7.605 -12.367 1 98.69 366 HIS A O 1
ATOM 2863 N N . ILE A 1 367 ? -13.508 -8.906 -14.164 1 98.88 367 ILE A N 1
ATOM 2864 C CA . ILE A 1 367 ? -12.102 -9.148 -13.859 1 98.88 367 ILE A CA 1
ATOM 2865 C C . ILE A 1 367 ? -11.344 -7.828 -13.844 1 98.88 367 ILE A C 1
ATOM 2867 O O . ILE A 1 367 ? -10.578 -7.551 -12.914 1 98.88 367 ILE A O 1
ATOM 2871 N N . LYS A 1 368 ? -11.539 -7.031 -14.812 1 98.75 368 LYS A N 1
ATOM 2872 C CA . LYS A 1 368 ? -10.875 -5.734 -14.906 1 98.75 368 LYS A CA 1
ATOM 2873 C C . LYS A 1 368 ? -11.266 -4.82 -13.75 1 98.75 368 LYS A C 1
ATOM 2875 O O . LYS A 1 368 ? -10.422 -4.121 -13.195 1 98.75 368 LYS A O 1
ATOM 2880 N N . LEU A 1 369 ? -12.547 -4.82 -13.43 1 98.31 369 LEU A N 1
ATOM 2881 C CA . LEU A 1 369 ? -13.031 -4.031 -12.305 1 98.31 369 LEU A CA 1
ATOM 2882 C C . LEU A 1 369 ? -12.328 -4.434 -11.008 1 98.31 369 LEU A C 1
ATOM 2884 O O . LEU A 1 369 ? -11.797 -3.582 -10.297 1 98.31 369 LEU A O 1
ATOM 2888 N N . ARG A 1 370 ? -12.289 -5.734 -10.703 1 98.56 370 ARG A N 1
ATOM 2889 C CA . ARG A 1 370 ? -11.68 -6.246 -9.477 1 98.56 370 ARG A CA 1
ATOM 2890 C C . ARG A 1 370 ? -10.18 -5.988 -9.461 1 98.56 370 ARG A C 1
ATOM 2892 O O . ARG A 1 370 ? -9.617 -5.637 -8.43 1 98.56 370 ARG A O 1
ATOM 2899 N N . TYR A 1 371 ? -9.539 -6.23 -10.664 1 98.56 371 TYR A N 1
ATOM 2900 C CA . TYR A 1 371 ? -8.117 -5.953 -10.805 1 98.56 371 TYR A CA 1
ATOM 2901 C C . TYR A 1 371 ? -7.793 -4.527 -10.375 1 98.56 371 TYR A C 1
ATOM 2903 O O . TYR A 1 371 ? -6.914 -4.309 -9.531 1 98.56 371 TYR A O 1
ATOM 2911 N N . GLU A 1 372 ? -8.523 -3.568 -10.852 1 97.88 372 GLU A N 1
ATOM 2912 C CA . GLU A 1 372 ? -8.281 -2.156 -10.57 1 97.88 372 GLU A CA 1
ATOM 2913 C C . GLU A 1 372 ? -8.633 -1.817 -9.125 1 97.88 372 GLU A C 1
ATOM 2915 O O . GLU A 1 372 ? -7.922 -1.047 -8.469 1 97.88 372 GLU A O 1
ATOM 2920 N N . GLN A 1 373 ? -9.68 -2.389 -8.617 1 97.06 373 GLN A N 1
ATOM 2921 C CA . GLN A 1 373 ? -10.039 -2.166 -7.223 1 97.06 373 GLN A CA 1
ATOM 2922 C C . GLN A 1 373 ? -8.945 -2.676 -6.281 1 97.06 373 GLN A C 1
ATOM 2924 O O . GLN A 1 373 ? -8.656 -2.047 -5.262 1 97.06 373 GLN A O 1
ATOM 2929 N N . MET A 1 374 ? -8.32 -3.777 -6.625 1 97.19 374 MET A N 1
ATOM 2930 C CA . MET A 1 374 ? -7.332 -4.387 -5.738 1 97.19 374 MET A CA 1
ATOM 2931 C C . MET A 1 374 ? -6.012 -3.635 -5.801 1 97.19 374 MET A C 1
ATOM 2933 O O . MET A 1 374 ? -5.199 -3.717 -4.875 1 97.19 374 MET A O 1
ATOM 2937 N N . LYS A 1 375 ? -5.781 -2.834 -6.848 1 95.94 375 LYS A N 1
ATOM 2938 C CA . LYS A 1 375 ? -4.574 -2.016 -6.922 1 95.94 375 LYS A CA 1
ATOM 2939 C C . LYS A 1 375 ? -4.52 -1.011 -5.777 1 95.94 375 LYS A C 1
ATOM 2941 O O . LYS A 1 375 ? -3.436 -0.638 -5.32 1 95.94 375 LYS A O 1
ATOM 2946 N N . GLU A 1 376 ? -5.727 -0.604 -5.285 1 94.31 376 GLU A N 1
ATOM 2947 C CA . GLU A 1 376 ? -5.805 0.346 -4.18 1 94.31 376 GLU A CA 1
ATOM 2948 C C . GLU A 1 376 ? -6.391 -0.307 -2.932 1 94.31 376 GLU A C 1
ATOM 2950 O O . GLU A 1 376 ? -6.758 0.382 -1.978 1 94.31 376 GLU A O 1
ATOM 2955 N N . LEU A 1 377 ? -6.582 -1.595 -3.021 1 93.44 377 LEU A N 1
ATOM 2956 C CA . LEU A 1 377 ? -7.152 -2.4 -1.947 1 93.44 377 LEU A CA 1
ATOM 2957 C C . LEU A 1 377 ? -8.547 -1.904 -1.573 1 93.44 377 LEU A C 1
ATOM 2959 O O . LEU A 1 377 ? -8.906 -1.886 -0.395 1 93.44 377 LEU A O 1
ATOM 2963 N N . LEU A 1 378 ? -9.312 -1.474 -2.574 1 95.25 378 LEU A N 1
ATOM 2964 C CA . LEU A 1 378 ? -10.719 -1.134 -2.398 1 95.25 378 LEU A CA 1
ATOM 2965 C C . LEU A 1 378 ? -11.57 -2.391 -2.254 1 95.25 378 LEU A C 1
ATOM 2967 O O . LEU A 1 378 ? -12.688 -2.336 -1.731 1 95.25 378 LEU A O 1
ATOM 2971 N N . PHE A 1 379 ? -11 -3.463 -2.779 1 95.69 379 PHE A N 1
ATOM 2972 C CA . PHE A 1 379 ? -11.547 -4.809 -2.648 1 95.69 379 PHE A CA 1
ATOM 2973 C C . PHE A 1 379 ? -10.484 -5.785 -2.168 1 95.69 379 PHE A C 1
ATOM 2975 O O . PHE A 1 379 ? -9.312 -5.668 -2.541 1 95.69 379 PHE A O 1
ATOM 2982 N N . GLU A 1 380 ? -10.953 -6.703 -1.308 1 96.25 380 GLU A N 1
ATOM 2983 C CA . GLU A 1 380 ? -10.102 -7.777 -0.803 1 96.25 380 GLU A CA 1
ATOM 2984 C C . GLU A 1 380 ? -10.828 -9.117 -0.85 1 96.25 380 GLU A C 1
ATOM 2986 O O . GLU A 1 380 ? -11.891 -9.281 -0.256 1 96.25 380 GLU A O 1
ATOM 2991 N N . PRO A 1 381 ? -10.242 -10.094 -1.552 1 97.88 381 PRO A N 1
ATOM 2992 C CA . PRO A 1 381 ? -10.898 -11.398 -1.689 1 97.88 381 PRO A CA 1
ATOM 2993 C C . PRO A 1 381 ? -11.203 -12.047 -0.343 1 97.88 381 PRO A C 1
ATOM 2995 O O . PRO A 1 381 ? -12.273 -12.641 -0.167 1 97.88 381 PRO A O 1
ATOM 2998 N N . PHE A 1 382 ? -10.305 -11.961 0.581 1 98.25 382 PHE A N 1
ATOM 2999 C CA . PHE A 1 382 ? -10.484 -12.602 1.878 1 98.25 382 PHE A CA 1
ATOM 3000 C C . PHE A 1 382 ? -11.281 -11.703 2.82 1 98.25 382 PHE A C 1
ATOM 3002 O O . PHE A 1 382 ? -10.805 -11.359 3.904 1 98.25 382 PHE A O 1
ATOM 3009 N N . THR A 1 383 ? -12.398 -11.367 2.41 1 97 383 THR A N 1
ATOM 3010 C CA . THR A 1 383 ? -13.406 -10.664 3.191 1 97 383 THR A CA 1
ATOM 3011 C C . THR A 1 383 ? -14.578 -11.586 3.518 1 97 383 THR A C 1
ATOM 3013 O O . THR A 1 383 ? -15.102 -12.266 2.633 1 97 383 THR A O 1
ATOM 3016 N N . GLY A 1 384 ? -15.031 -11.68 4.684 1 96.62 384 GLY A N 1
ATOM 3017 C CA . GLY A 1 384 ? -16.062 -12.625 5.105 1 96.62 384 GLY A CA 1
ATOM 3018 C C . GLY A 1 384 ? -17.453 -12.227 4.656 1 96.62 384 GLY A C 1
ATOM 3019 O O . GLY A 1 384 ? -17.656 -11.109 4.168 1 96.62 384 GLY A O 1
ATOM 3020 N N . PRO A 1 385 ? -18.344 -13.148 4.84 1 97.38 385 PRO A N 1
ATOM 3021 C CA . PRO A 1 385 ? -18.141 -14.422 5.535 1 97.38 385 PRO A CA 1
ATOM 3022 C C . PRO A 1 385 ? -17.5 -15.484 4.648 1 97.38 385 PRO A C 1
ATOM 3024 O O . PRO A 1 385 ? -17.797 -15.555 3.453 1 97.38 385 PRO A O 1
ATOM 3027 N N . ILE A 1 386 ? -16.609 -16.266 5.195 1 98.44 386 ILE A N 1
ATOM 3028 C CA . ILE A 1 386 ? -15.992 -17.391 4.512 1 98.44 386 ILE A CA 1
ATOM 3029 C C . ILE A 1 386 ? -16.031 -18.625 5.41 1 98.44 386 ILE A C 1
ATOM 3031 O O . ILE A 1 386 ? -15.68 -18.562 6.59 1 98.44 386 ILE A O 1
ATOM 3035 N N . ARG A 1 387 ? -16.531 -19.672 4.891 1 98.44 387 ARG A N 1
ATOM 3036 C CA . ARG A 1 387 ? -16.547 -20.953 5.578 1 98.44 387 ARG A CA 1
ATOM 3037 C C . ARG A 1 387 ? -15.5 -21.906 5.004 1 98.44 387 ARG A C 1
ATOM 3039 O O . ARG A 1 387 ? -15.219 -21.875 3.805 1 98.44 387 ARG A O 1
ATOM 3046 N N . GLY A 1 388 ? -14.914 -22.672 5.852 1 98.56 388 GLY A N 1
ATOM 3047 C CA . GLY A 1 388 ? -13.883 -23.609 5.441 1 98.56 388 GLY A CA 1
ATOM 3048 C C . GLY A 1 388 ? -13.602 -24.672 6.488 1 98.56 388 GLY A C 1
ATOM 3049 O O . GLY A 1 388 ? -14.312 -24.781 7.484 1 98.56 388 GLY A O 1
ATOM 3050 N N . TYR A 1 389 ? -12.641 -25.547 6.188 1 98.62 389 TYR A N 1
ATOM 3051 C CA . TYR A 1 389 ? -12.258 -26.641 7.078 1 98.62 389 TYR A CA 1
ATOM 3052 C C . TYR A 1 389 ? -10.742 -26.766 7.164 1 98.62 389 TYR A C 1
ATOM 3054 O O . TYR A 1 389 ? -10.039 -26.531 6.18 1 98.62 389 TYR A O 1
ATOM 3062 N N . SER A 1 390 ? -10.242 -27.047 8.242 1 98.19 390 SER A N 1
ATOM 3063 C CA . SER A 1 390 ? -8.812 -27.234 8.453 1 98.19 390 SER A CA 1
ATOM 3064 C C . SER A 1 390 ? -8.305 -28.484 7.75 1 98.19 390 SER A C 1
ATOM 3066 O O . SER A 1 390 ? -9.047 -29.453 7.582 1 98.19 390 SER A O 1
ATOM 3068 N N . ILE A 1 391 ? -7.074 -28.406 7.379 1 98.06 391 ILE A N 1
ATOM 3069 C CA . ILE A 1 391 ? -6.477 -29.547 6.688 1 98.06 391 ILE A CA 1
ATOM 3070 C C . ILE A 1 391 ? -5.137 -29.891 7.332 1 98.06 391 ILE A C 1
ATOM 3072 O O . ILE A 1 391 ? -4.543 -29.078 8.031 1 98.06 391 ILE A O 1
ATOM 3076 N N . ASP A 1 392 ? -4.727 -31.062 7.129 1 95.19 392 ASP A N 1
ATOM 3077 C CA . ASP A 1 392 ? -3.352 -31.422 7.469 1 95.19 392 ASP A CA 1
ATOM 3078 C C . ASP A 1 392 ? -2.422 -31.219 6.273 1 95.19 392 ASP A C 1
ATOM 3080 O O . ASP A 1 392 ? -2.822 -30.641 5.258 1 95.19 392 ASP A O 1
ATOM 3084 N N . ALA A 1 393 ? -1.145 -31.656 6.34 1 89.75 393 ALA A N 1
ATOM 3085 C CA . ALA A 1 393 ? -0.101 -31.375 5.355 1 89.75 393 ALA A CA 1
ATOM 3086 C C . ALA A 1 393 ? -0.384 -32.094 4.039 1 89.75 393 ALA A C 1
ATOM 3088 O O . ALA A 1 393 ? 0.186 -31.75 3.002 1 89.75 393 ALA A O 1
ATOM 3089 N N . GLN A 1 394 ? -1.258 -33.062 4.082 1 92.25 394 GLN A N 1
ATOM 3090 C CA . GLN A 1 394 ? -1.592 -33.812 2.877 1 92.25 394 GLN A CA 1
ATOM 3091 C C . GLN A 1 394 ? -2.947 -33.375 2.32 1 92.25 394 GLN A C 1
ATOM 3093 O O . GLN A 1 394 ? -3.391 -33.906 1.292 1 92.25 394 GLN A O 1
ATOM 3098 N N . GLY A 1 395 ? -3.578 -32.375 2.926 1 95.44 395 GLY A N 1
ATOM 3099 C CA . GLY A 1 395 ? -4.832 -31.812 2.439 1 95.44 395 GLY A CA 1
ATOM 3100 C C . GLY A 1 395 ? -6.055 -32.531 3.004 1 95.44 395 GLY A C 1
ATOM 3101 O O . GLY A 1 395 ? -7.184 -32.219 2.605 1 95.44 395 GLY A O 1
ATOM 3102 N N . ARG A 1 396 ? -5.918 -33.562 3.984 1 94.94 396 ARG A N 1
ATOM 3103 C CA . ARG A 1 396 ? -7.047 -34.281 4.562 1 94.94 396 ARG A CA 1
ATOM 3104 C C . ARG A 1 396 ? -7.844 -33.375 5.504 1 94.94 396 ARG A C 1
ATOM 3106 O O . ARG A 1 396 ? -7.277 -32.75 6.398 1 94.94 396 ARG A O 1
ATOM 3113 N N . PRO A 1 397 ? -9.047 -33.312 5.254 1 97.31 397 PRO A N 1
ATOM 3114 C CA . PRO A 1 397 ? -9.875 -32.531 6.16 1 97.31 397 PRO A CA 1
ATOM 3115 C C . PRO A 1 397 ? -9.766 -32.969 7.613 1 97.31 397 PRO A C 1
ATOM 3117 O O . PRO A 1 397 ? -9.742 -34.188 7.898 1 97.31 397 PRO A O 1
ATOM 3120 N N . GLN A 1 398 ? -9.727 -32 8.508 1 97.56 398 GLN A N 1
ATOM 3121 C CA . GLN A 1 398 ? -9.594 -32.312 9.93 1 97.56 398 GLN A CA 1
ATOM 3122 C C . GLN A 1 398 ? -10.852 -31.906 10.695 1 97.56 398 GLN A C 1
ATOM 3124 O O . GLN A 1 398 ? -10.945 -32.125 11.906 1 97.56 398 GLN A O 1
ATOM 3129 N N . GLU A 1 399 ? -11.773 -31.281 10.062 1 97.69 399 GLU A N 1
ATOM 3130 C CA . GLU A 1 399 ? -13.039 -30.828 10.625 1 97.69 399 GLU A CA 1
ATOM 3131 C C . GLU A 1 399 ? -14.07 -30.578 9.531 1 97.69 399 GLU A C 1
ATOM 3133 O O . GLU A 1 399 ? -13.742 -30.609 8.344 1 97.69 399 GLU A O 1
ATOM 3138 N N . ASP A 1 400 ? -15.336 -30.484 10 1 97.38 400 ASP A N 1
ATOM 3139 C CA . ASP A 1 400 ? -16.375 -30.016 9.086 1 97.38 400 ASP A CA 1
ATOM 3140 C C . ASP A 1 400 ? -16.25 -28.531 8.812 1 97.38 400 ASP A C 1
ATOM 3142 O O . ASP A 1 400 ? -15.672 -27.797 9.617 1 97.38 400 ASP A O 1
ATOM 3146 N N . PRO A 1 401 ? -16.75 -28.062 7.672 1 97.75 401 PRO A N 1
ATOM 3147 C CA . PRO A 1 401 ? -16.688 -26.625 7.379 1 97.75 401 PRO A CA 1
ATOM 3148 C C . PRO A 1 401 ? -17.359 -25.781 8.453 1 97.75 401 PRO A C 1
ATOM 3150 O O . PRO A 1 401 ? -18.422 -26.141 8.953 1 97.75 401 PRO A O 1
ATOM 3153 N N . LYS A 1 402 ? -16.734 -24.734 8.766 1 98.31 402 LYS A N 1
ATOM 3154 C CA . LYS A 1 402 ? -17.25 -23.75 9.711 1 98.31 402 LYS A CA 1
ATOM 3155 C C . LYS A 1 402 ? -16.844 -22.328 9.312 1 98.31 402 LYS A C 1
ATOM 3157 O O . LYS A 1 402 ? -16.109 -22.141 8.336 1 98.31 402 LYS A O 1
ATOM 3162 N N . LEU A 1 403 ? -17.422 -21.375 10.094 1 98.38 403 LEU A N 1
ATOM 3163 C CA . LEU A 1 403 ? -17.094 -19.984 9.812 1 98.38 403 LEU A CA 1
ATOM 3164 C C . LEU A 1 403 ? -15.625 -19.719 10.117 1 98.38 403 LEU A C 1
ATOM 3166 O O . LEU A 1 403 ? -15.156 -19.969 11.227 1 98.38 403 LEU A O 1
ATOM 3170 N N . LYS A 1 404 ? -14.836 -19.312 9.109 1 98.38 404 LYS A N 1
ATOM 3171 C CA . LYS A 1 404 ? -13.406 -19.031 9.258 1 98.38 404 LYS A CA 1
ATOM 3172 C C . LYS A 1 404 ? -13.133 -17.531 9.273 1 98.38 404 LYS A C 1
ATOM 3174 O O . LYS A 1 404 ? -12.188 -17.078 9.914 1 98.38 404 LYS A O 1
ATOM 3179 N N . VAL A 1 405 ? -13.914 -16.734 8.531 1 98.25 405 VAL A N 1
ATOM 3180 C CA . VAL A 1 405 ? -13.836 -15.281 8.461 1 98.25 405 VAL A CA 1
ATOM 3181 C C . VAL A 1 405 ? -15.219 -14.672 8.664 1 98.25 405 VAL A C 1
ATOM 3183 O O . VAL A 1 405 ? -16.141 -14.953 7.902 1 98.25 405 VAL A O 1
ATOM 3186 N N . ARG A 1 406 ? -15.391 -13.789 9.602 1 96.31 406 ARG A N 1
ATOM 3187 C CA . ARG A 1 406 ? -16.688 -13.203 9.953 1 96.31 406 ARG A CA 1
ATOM 3188 C C . ARG A 1 406 ? -17.125 -12.188 8.906 1 96.31 406 ARG A C 1
ATOM 3190 O O . ARG A 1 406 ? -16.297 -11.648 8.164 1 96.31 406 ARG A O 1
ATOM 3197 N N . GLU A 1 407 ? -18.406 -11.984 8.875 1 94.94 407 GLU A N 1
ATOM 3198 C CA . GLU A 1 407 ? -18.969 -11.031 7.938 1 94.94 407 GLU A CA 1
ATOM 3199 C C . GLU A 1 407 ? -18.328 -9.648 8.094 1 94.94 407 GLU A C 1
ATOM 3201 O O . GLU A 1 407 ? -18.234 -9.125 9.203 1 94.94 407 GLU A O 1
ATOM 3206 N N . GLY A 1 408 ? -17.844 -9.133 7 1 90.81 408 GLY A N 1
ATOM 3207 C CA . GLY A 1 408 ? -17.297 -7.789 6.996 1 90.81 408 GLY A CA 1
ATOM 3208 C C . GLY A 1 408 ? -15.828 -7.754 7.398 1 90.81 408 GLY A C 1
ATOM 3209 O O . GLY A 1 408 ? -15.141 -6.754 7.18 1 90.81 408 GLY A O 1
ATOM 3210 N N . GLU A 1 409 ? -15.359 -8.844 7.941 1 94.06 409 GLU A N 1
ATOM 3211 C CA . GLU A 1 409 ? -13.961 -8.922 8.352 1 94.06 409 GLU A CA 1
ATOM 3212 C C . GLU A 1 409 ? -13.039 -9.141 7.148 1 94.06 409 GLU A C 1
ATOM 3214 O O . GLU A 1 409 ? -13.359 -9.922 6.254 1 94.06 409 GLU A O 1
ATOM 3219 N N . ARG A 1 410 ? -11.969 -8.406 7.086 1 96.31 410 ARG A N 1
ATOM 3220 C CA . ARG A 1 410 ? -10.914 -8.594 6.094 1 96.31 410 ARG A CA 1
ATOM 3221 C C . ARG A 1 410 ? -9.648 -9.156 6.738 1 96.31 410 ARG A C 1
ATOM 3223 O O . ARG A 1 410 ? -9.203 -8.656 7.777 1 96.31 410 ARG A O 1
ATOM 3230 N N . LEU A 1 411 ? -9.156 -10.18 6.145 1 97.06 411 LEU A N 1
ATOM 3231 C CA . LEU A 1 411 ? -7.938 -10.766 6.691 1 97.06 411 LEU A CA 1
ATOM 3232 C C . LEU A 1 411 ? -6.711 -9.969 6.266 1 97.06 411 LEU A C 1
ATOM 3234 O O . LEU A 1 411 ? -6.617 -9.531 5.117 1 97.06 411 LEU A O 1
ATOM 3238 N N . GLY A 1 412 ? -5.816 -9.766 7.223 1 95.25 412 GLY A N 1
ATOM 3239 C CA . GLY A 1 412 ? -4.539 -9.125 6.957 1 95.25 412 GLY A CA 1
ATOM 3240 C C . GLY A 1 412 ? -3.416 -10.117 6.715 1 95.25 412 GLY A C 1
ATOM 3241 O O . GLY A 1 412 ? -3.66 -11.32 6.566 1 95.25 412 GLY A O 1
ATOM 3242 N N . ARG A 1 413 ? -2.182 -9.602 6.699 1 95.75 413 ARG A N 1
ATOM 3243 C CA . ARG A 1 413 ? -0.982 -10.367 6.379 1 95.75 413 ARG A CA 1
ATOM 3244 C C . ARG A 1 413 ? -0.801 -11.531 7.344 1 95.75 413 ARG A C 1
ATOM 3246 O O . ARG A 1 413 ? -0.533 -12.656 6.926 1 95.75 413 ARG A O 1
ATOM 3253 N N . ASN A 1 414 ? -0.99 -11.312 8.602 1 95.12 414 ASN A N 1
ATOM 3254 C CA . ASN A 1 414 ? -0.623 -12.312 9.602 1 95.12 414 ASN A CA 1
ATOM 3255 C C . ASN A 1 414 ? -1.482 -13.562 9.477 1 95.12 414 ASN A C 1
ATOM 3257 O O . ASN A 1 414 ? -0.959 -14.672 9.312 1 95.12 414 ASN A O 1
ATOM 3261 N N . PRO A 1 415 ? -2.791 -13.406 9.422 1 96.25 415 PRO A N 1
ATOM 3262 C CA . PRO A 1 415 ? -3.594 -14.617 9.258 1 96.25 415 PRO A CA 1
ATOM 3263 C C . PRO A 1 415 ? -3.418 -15.258 7.879 1 96.25 415 PRO A C 1
ATOM 3265 O O . PRO A 1 415 ? -3.475 -16.484 7.746 1 96.25 415 PRO A O 1
ATOM 3268 N N . LEU A 1 416 ? -3.234 -14.516 6.871 1 96.88 416 LEU A N 1
ATOM 3269 C CA . LEU A 1 416 ? -3.057 -15.055 5.523 1 96.88 416 LEU A CA 1
ATOM 3270 C C . LEU A 1 416 ? -1.761 -15.852 5.422 1 96.88 416 LEU A C 1
ATOM 3272 O O . LEU A 1 416 ? -1.702 -16.859 4.723 1 96.88 416 LEU A O 1
ATOM 3276 N N . TRP A 1 417 ? -0.804 -15.414 6.133 1 94.88 417 TRP A N 1
ATOM 3277 C CA . TRP A 1 417 ? 0.534 -15.992 6.039 1 94.88 417 TRP A CA 1
ATOM 3278 C C . TRP A 1 417 ? 0.569 -17.391 6.652 1 94.88 417 TRP A C 1
ATOM 3280 O O . TRP A 1 417 ? 1.439 -18.188 6.324 1 94.88 417 TRP A O 1
ATOM 3290 N N . VAL A 1 418 ? -0.398 -17.703 7.562 1 94.5 418 VAL A N 1
ATOM 3291 C CA . VAL A 1 418 ? -0.339 -18.984 8.266 1 94.5 418 VAL A CA 1
ATOM 3292 C C . VAL A 1 418 ? -1.596 -19.797 7.961 1 94.5 418 VAL A C 1
ATOM 3294 O O . VAL A 1 418 ? -1.941 -20.719 8.703 1 94.5 418 VAL A O 1
ATOM 3297 N N . MET A 1 419 ? -2.23 -19.516 6.938 1 97 419 MET A N 1
ATOM 3298 C CA . MET A 1 419 ? -3.51 -20.141 6.602 1 97 419 MET A CA 1
ATOM 3299 C C . MET A 1 419 ? -3.365 -21.656 6.473 1 97 419 MET A C 1
ATOM 3301 O O . MET A 1 419 ? -2.471 -22.141 5.773 1 97 419 MET A O 1
ATOM 3305 N N . ASP A 1 420 ? -4.316 -22.375 7.141 1 97.38 420 ASP A N 1
ATOM 3306 C CA . ASP A 1 420 ? -4.23 -23.828 7.156 1 97.38 420 ASP A CA 1
ATOM 3307 C C . ASP A 1 420 ? -5.605 -24.453 6.961 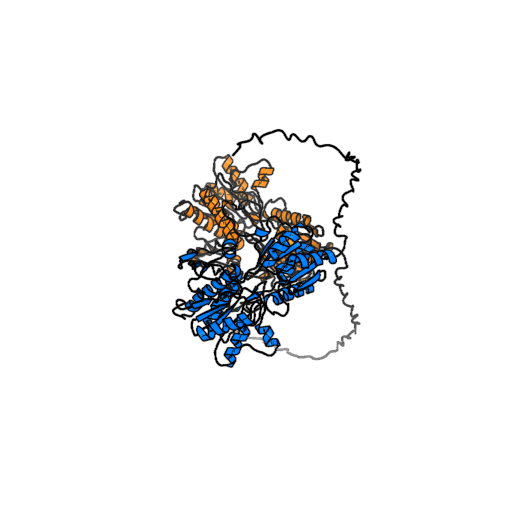1 97.38 420 ASP A C 1
ATOM 3309 O O . ASP A 1 420 ? -5.855 -25.578 7.43 1 97.38 420 ASP A O 1
ATOM 3313 N N . TRP A 1 421 ? -6.453 -23.766 6.387 1 98.69 421 TRP A N 1
ATOM 3314 C CA . TRP A 1 421 ? -7.797 -24.25 6.098 1 98.69 421 TRP A CA 1
ATOM 3315 C C . TRP A 1 421 ? -8.172 -24 4.645 1 98.69 421 TRP A C 1
ATOM 3317 O O . TRP A 1 421 ? -7.645 -23.078 4.016 1 98.69 421 TRP A O 1
ATOM 3327 N N . LEU A 1 422 ? -9.023 -24.812 4.141 1 98.75 422 LEU A N 1
ATOM 3328 C CA . LEU A 1 422 ? -9.516 -24.656 2.777 1 98.75 422 LEU A CA 1
ATOM 3329 C C . LEU A 1 422 ? -10.977 -24.219 2.779 1 98.75 422 LEU A C 1
ATOM 3331 O O . LEU A 1 422 ? -11.742 -24.594 3.674 1 98.75 422 LEU A O 1
ATOM 3335 N N . HIS A 1 423 ? -11.359 -23.391 1.824 1 98.62 423 HIS A N 1
ATOM 3336 C CA . HIS A 1 423 ? -12.734 -22.984 1.574 1 98.62 423 HIS A CA 1
ATOM 3337 C C . HIS A 1 423 ? -13.648 -24.203 1.428 1 98.62 423 HIS A C 1
ATOM 3339 O O . HIS A 1 423 ? -13.227 -25.25 0.909 1 98.62 423 HIS A O 1
ATOM 3345 N N . GLU A 1 424 ? -14.883 -24.125 1.688 1 97.94 424 GLU A N 1
ATOM 3346 C CA . GLU A 1 424 ? -15.789 -25.266 1.745 1 97.94 424 GLU A CA 1
ATOM 3347 C C . GLU A 1 424 ? -16.062 -25.828 0.352 1 97.94 424 GLU A C 1
ATOM 3349 O O . GLU A 1 424 ? -16.391 -27.016 0.208 1 97.94 424 GLU A O 1
ATOM 3354 N N . ASN A 1 425 ? -15.828 -25.047 -0.662 1 97.94 425 ASN A N 1
ATOM 3355 C CA . ASN A 1 425 ? -16.031 -25.531 -2.025 1 97.94 425 ASN A CA 1
ATOM 3356 C C . ASN A 1 425 ? -14.781 -26.234 -2.561 1 97.94 425 ASN A C 1
ATOM 3358 O O . ASN A 1 425 ? -14.797 -26.766 -3.672 1 97.94 425 ASN A O 1
ATOM 3362 N N . ALA A 1 426 ? -13.688 -26.203 -1.837 1 98.56 426 ALA A N 1
ATOM 3363 C CA . ALA A 1 426 ? -12.508 -27 -2.176 1 98.56 426 ALA A CA 1
ATOM 3364 C C . ALA A 1 426 ? -12.664 -28.438 -1.682 1 98.56 426 ALA A C 1
ATOM 3366 O O . ALA A 1 426 ? -12.992 -28.656 -0.517 1 98.56 426 ALA A O 1
ATOM 3367 N N . GLU A 1 427 ? -12.469 -29.312 -2.605 1 97.38 427 GLU A N 1
ATOM 3368 C CA . GLU A 1 427 ? -12.578 -30.734 -2.299 1 97.38 427 GLU A CA 1
ATOM 3369 C C . GLU A 1 427 ? -11.234 -31.438 -2.479 1 97.38 427 GLU A C 1
ATOM 3371 O O . GLU A 1 427 ? -10.75 -31.594 -3.602 1 97.38 427 GLU A O 1
ATOM 3376 N N . THR A 1 428 ? -10.711 -31.875 -1.417 1 96.81 428 THR A N 1
ATOM 3377 C CA . THR A 1 428 ? -9.438 -32.594 -1.497 1 96.81 428 THR A CA 1
ATOM 3378 C C . THR A 1 428 ? -9.648 -34.031 -1.907 1 96.81 428 THR A C 1
ATOM 3380 O O . THR A 1 428 ? -10.562 -34.719 -1.406 1 96.81 428 THR A O 1
ATOM 3383 N N . LEU A 1 429 ? -8.898 -34.406 -2.848 1 96.19 429 LEU A N 1
ATOM 3384 C CA . LEU A 1 429 ? -9.016 -35.75 -3.369 1 96.19 429 LEU A CA 1
ATOM 3385 C C . LEU A 1 429 ? -8.164 -36.719 -2.557 1 96.19 429 LEU A C 1
ATOM 3387 O O . LEU A 1 429 ? -7.098 -36.375 -2.057 1 96.19 429 LEU A O 1
ATOM 3391 N N . MET B 1 1 ? -35.25 58.812 -44.125 1 22.7 1 MET B N 1
ATOM 3392 C CA . MET B 1 1 ? -35 57.438 -44.594 1 22.7 1 MET B CA 1
ATOM 3393 C C . MET B 1 1 ? -33.875 57.375 -45.625 1 22.7 1 MET B C 1
ATOM 3395 O O . MET B 1 1 ? -33.531 56.312 -46.125 1 22.7 1 MET B O 1
ATOM 3399 N N . SER B 1 2 ? -33.531 58.469 -46.188 1 18.47 2 SER B N 1
ATOM 3400 C CA . SER B 1 2 ? -33.219 58.875 -47.562 1 18.47 2 SER B CA 1
ATOM 3401 C C . SER B 1 2 ? -31.828 58.406 -47.969 1 18.47 2 SER B C 1
ATOM 3403 O O . SER B 1 2 ? -31 58.094 -47.125 1 18.47 2 SER B O 1
ATOM 3405 N N . MET B 1 3 ? -31.359 59.062 -48.969 1 18.98 3 MET B N 1
ATOM 3406 C CA . MET B 1 3 ? -30.812 58.625 -50.25 1 18.98 3 MET B CA 1
ATOM 3407 C C . MET B 1 3 ? -29.344 58.25 -50.125 1 18.98 3 MET B C 1
ATOM 3409 O O . MET B 1 3 ? -28.953 57.156 -50.531 1 18.98 3 MET B O 1
ATOM 3413 N N . ASN B 1 4 ? -28.328 59.062 -50.25 1 18 4 ASN B N 1
ATOM 3414 C CA . ASN B 1 4 ? -27.781 59.281 -51.562 1 18 4 ASN B CA 1
ATOM 3415 C C . ASN B 1 4 ? -26.406 58.656 -51.719 1 18 4 ASN B C 1
ATOM 3417 O O . ASN B 1 4 ? -26.172 57.906 -52.656 1 18 4 ASN B O 1
ATOM 3421 N N . ARG B 1 5 ? -25.375 59.469 -51.688 1 17.8 5 ARG B N 1
ATOM 3422 C CA . ARG B 1 5 ? -24.359 59.688 -52.719 1 17.8 5 ARG B CA 1
ATOM 3423 C C . ARG B 1 5 ? -23.188 58.719 -52.531 1 17.8 5 ARG B C 1
ATOM 3425 O O . ARG B 1 5 ? -22.5 58.75 -51.531 1 17.8 5 ARG B O 1
ATOM 3432 N N . ARG B 1 6 ? -23.078 57.406 -53.031 1 20.5 6 ARG B N 1
ATOM 3433 C CA . ARG B 1 6 ? -22.516 56.094 -53.344 1 20.5 6 ARG B CA 1
ATOM 3434 C C . ARG B 1 6 ? -21.172 56.25 -54.062 1 20.5 6 ARG B C 1
ATOM 3436 O O . ARG B 1 6 ? -20.719 55.312 -54.75 1 20.5 6 ARG B O 1
ATOM 3443 N N . ASP B 1 7 ? -20.641 57.406 -53.969 1 18.55 7 ASP B N 1
ATOM 3444 C CA . ASP B 1 7 ? -19.609 57.781 -54.938 1 18.55 7 ASP B CA 1
ATOM 3445 C C . ASP B 1 7 ? -18.484 56.75 -54.969 1 18.55 7 ASP B C 1
ATOM 3447 O O . ASP B 1 7 ? -18.062 56.25 -53.938 1 18.55 7 ASP B O 1
ATOM 3451 N N . PHE B 1 8 ? -17.891 56.25 -56.125 1 18.55 8 PHE B N 1
ATOM 3452 C CA . PHE B 1 8 ? -17.453 55.219 -57.062 1 18.55 8 PHE B CA 1
ATOM 3453 C C . PHE B 1 8 ? -15.977 54.906 -56.875 1 18.55 8 PHE B C 1
ATOM 3455 O O . PHE B 1 8 ? -15.578 53.75 -56.938 1 18.55 8 PHE B O 1
ATOM 3462 N N . LEU B 1 9 ? -14.914 55.812 -56.75 1 18.52 9 LEU B N 1
ATOM 3463 C CA . LEU B 1 9 ? -13.789 55.688 -57.656 1 18.52 9 LEU B CA 1
ATOM 3464 C C . LEU B 1 9 ? -12.867 54.531 -57.25 1 18.52 9 LEU B C 1
ATOM 3466 O O . LEU B 1 9 ? -12.367 54.5 -56.125 1 18.52 9 LEU B O 1
ATOM 3470 N N . LYS B 1 10 ? -12.648 53.312 -57.938 1 18.36 10 LYS B N 1
ATOM 3471 C CA . LYS B 1 10 ? -12.289 51.906 -58.125 1 18.36 10 LYS B CA 1
ATOM 3472 C C . LYS B 1 10 ? -10.773 51.75 -58.25 1 18.36 10 LYS B C 1
ATOM 3474 O O . LYS B 1 10 ? -10.195 50.781 -57.75 1 18.36 10 LYS B O 1
ATOM 3479 N N . LEU B 1 11 ? -10.039 52.5 -59.094 1 18.12 11 LEU B N 1
ATOM 3480 C CA . LEU B 1 11 ? -9.18 51.781 -60.031 1 18.12 11 LEU B CA 1
ATOM 3481 C C . LEU B 1 11 ? -7.965 51.188 -59.312 1 18.12 11 LEU B C 1
ATOM 3483 O O . LEU B 1 11 ? -7.473 51.75 -58.344 1 18.12 11 LEU B O 1
ATOM 3487 N N . ALA B 1 12 ? -7.121 50 -59.906 1 20.06 12 ALA B N 1
ATOM 3488 C CA . ALA B 1 12 ? -6.418 48.719 -59.875 1 20.06 12 ALA B CA 1
ATOM 3489 C C . ALA B 1 12 ? -4.906 48.938 -59.844 1 20.06 12 ALA B C 1
ATOM 3491 O O . ALA B 1 12 ? -4.141 47.969 -59.719 1 20.06 12 ALA B O 1
ATOM 3492 N N . GLY B 1 13 ? -4.332 50.125 -59.906 1 18.41 13 GLY B N 1
ATOM 3493 C CA . GLY B 1 13 ? -3.1 50.062 -60.688 1 18.41 13 GLY B CA 1
ATOM 3494 C C . GLY B 1 13 ? -2.037 49.188 -60.031 1 18.41 13 GLY B C 1
ATOM 3495 O O . GLY B 1 13 ? -2.01 49.031 -58.812 1 18.41 13 GLY B O 1
ATOM 3496 N N . ALA B 1 14 ? -1.13 48.406 -60.844 1 19.36 14 ALA B N 1
ATOM 3497 C CA . ALA B 1 14 ? -0.294 47.25 -61.125 1 19.36 14 ALA B CA 1
ATOM 3498 C C . ALA B 1 14 ? 1.064 47.344 -60.438 1 19.36 14 ALA B C 1
ATOM 3500 O O . ALA B 1 14 ? 1.58 46.375 -59.906 1 19.36 14 ALA B O 1
ATOM 3501 N N . ALA B 1 15 ? 1.882 48.375 -60.688 1 18.59 15 ALA B N 1
ATOM 3502 C CA . ALA B 1 15 ? 3.16 48.062 -61.344 1 18.59 15 ALA B CA 1
ATOM 3503 C C . ALA B 1 15 ? 4.176 47.562 -60.312 1 18.59 15 ALA B C 1
ATOM 3505 O O . ALA B 1 15 ? 4.816 46.531 -60.531 1 18.59 15 ALA B O 1
ATOM 3506 N N . GLY B 1 16 ? 4.887 48.438 -59.594 1 18.69 16 GLY B N 1
ATOM 3507 C CA . GLY B 1 16 ? 6.324 48.594 -59.75 1 18.69 16 GLY B CA 1
ATOM 3508 C C . GLY B 1 16 ? 7.133 47.562 -59 1 18.69 16 GLY B C 1
ATOM 3509 O O . GLY B 1 16 ? 6.598 46.844 -58.156 1 18.69 16 GLY B O 1
ATOM 3510 N N . ALA B 1 17 ? 8.445 47.844 -58.656 1 20.55 17 ALA B N 1
ATOM 3511 C CA . ALA B 1 17 ? 9.852 47.531 -58.906 1 20.55 17 ALA B CA 1
ATOM 3512 C C . ALA B 1 17 ? 10.477 46.812 -57.719 1 20.55 17 ALA B C 1
ATOM 3514 O O . ALA B 1 17 ? 11.555 46.219 -57.844 1 20.55 17 ALA B O 1
ATOM 3515 N N . GLY B 1 18 ? 9.961 46.812 -56.469 1 20.31 18 GLY B N 1
ATOM 3516 C CA . GLY B 1 18 ? 11.055 46.906 -55.531 1 20.31 18 GLY B CA 1
ATOM 3517 C C . GLY B 1 18 ? 11.844 45.625 -55.375 1 20.31 18 GLY B C 1
ATOM 3518 O O . GLY B 1 18 ? 11.281 44.594 -55.062 1 20.31 18 GLY B O 1
ATOM 3519 N N . LEU B 1 19 ? 12.875 45.438 -56.156 1 22.97 19 LEU B N 1
ATOM 3520 C CA . LEU B 1 19 ? 13.773 44.281 -56.281 1 22.97 19 LEU B CA 1
ATOM 3521 C C . LEU B 1 19 ? 14.484 44 -54.969 1 22.97 19 LEU B C 1
ATOM 3523 O O . LEU B 1 19 ? 15.312 44.781 -54.531 1 22.97 19 LEU B O 1
ATOM 3527 N N . VAL B 1 20 ? 13.797 43.656 -53.875 1 22.78 20 VAL B N 1
ATOM 3528 C CA . VAL B 1 20 ? 14.492 43.531 -52.625 1 22.78 20 VAL B CA 1
ATOM 3529 C C . VAL B 1 20 ? 15.539 42.438 -52.688 1 22.78 20 VAL B C 1
ATOM 3531 O O . VAL B 1 20 ? 15.211 41.281 -53.062 1 22.78 20 VAL B O 1
ATOM 3534 N N . VAL B 1 21 ? 16.75 42.781 -52.844 1 25.05 21 VAL B N 1
ATOM 3535 C CA . VAL B 1 21 ? 18 42.062 -52.969 1 25.05 21 VAL B CA 1
ATOM 3536 C C . VAL B 1 21 ? 18.172 41.125 -51.75 1 25.05 21 VAL B C 1
ATOM 3538 O O . VAL B 1 21 ? 18.062 41.562 -50.625 1 25.05 21 VAL B O 1
ATOM 3541 N N . GLY B 1 22 ? 17.984 39.781 -51.938 1 24.36 22 GLY B N 1
ATOM 3542 C CA . GLY B 1 22 ? 17.969 38.562 -51.125 1 24.36 22 GLY B CA 1
ATOM 3543 C C . GLY B 1 22 ? 19.312 38.281 -50.469 1 24.36 22 GLY B C 1
ATOM 3544 O O . GLY B 1 22 ? 20.281 37.938 -51.156 1 24.36 22 GLY B O 1
ATOM 3545 N N . GLY B 1 23 ? 19.859 39.25 -49.688 1 23.19 23 GLY B N 1
ATOM 3546 C CA . GLY B 1 23 ? 21.188 38.969 -49.156 1 23.19 23 GLY B CA 1
ATOM 3547 C C . GLY B 1 23 ? 21.297 37.594 -48.531 1 23.19 23 GLY B C 1
ATOM 3548 O O . GLY B 1 23 ? 20.344 37.125 -47.906 1 23.19 23 GLY B O 1
ATOM 3549 N N . LEU B 1 24 ? 22.125 36.719 -49.094 1 24.64 24 LEU B N 1
ATOM 3550 C CA . LEU B 1 24 ? 22.594 35.344 -48.875 1 24.64 24 LEU B CA 1
ATOM 3551 C C . LEU B 1 24 ? 23.172 35.188 -47.469 1 24.64 24 LEU B C 1
ATOM 3553 O O . LEU B 1 24 ? 24.359 35.469 -47.25 1 24.64 24 LEU B O 1
ATOM 3557 N N . GLY B 1 25 ? 22.625 35.812 -46.406 1 23.48 25 GLY B N 1
ATOM 3558 C CA . GLY B 1 25 ? 23.406 35.688 -45.188 1 23.48 25 GLY B CA 1
ATOM 3559 C C . GLY B 1 25 ? 23.703 34.219 -44.844 1 23.48 25 GLY B C 1
ATOM 3560 O O . GLY B 1 25 ? 22.859 33.344 -45.031 1 23.48 25 GLY B O 1
ATOM 3561 N N . GLY B 1 26 ? 24.938 33.812 -44.812 1 23.14 26 GLY B N 1
ATOM 3562 C CA . GLY B 1 26 ? 25.656 32.594 -44.5 1 23.14 26 GLY B CA 1
ATOM 3563 C C . GLY B 1 26 ? 25.234 31.984 -43.156 1 23.14 26 GLY B C 1
ATOM 3564 O O . GLY B 1 26 ? 25.141 32.688 -42.156 1 23.14 26 GLY B O 1
ATOM 3565 N N . TYR B 1 27 ? 24.297 31.016 -43.219 1 22.88 27 TYR B N 1
ATOM 3566 C CA . TYR B 1 27 ? 23.797 30.172 -42.125 1 22.88 27 TYR B CA 1
ATOM 3567 C C . TYR B 1 27 ? 24.953 29.531 -41.344 1 22.88 27 TYR B C 1
ATOM 3569 O O . TYR B 1 27 ? 25.656 28.688 -41.875 1 22.88 27 TYR B O 1
ATOM 3577 N N . ILE B 1 28 ? 25.75 30.375 -40.688 1 21.88 28 ILE B N 1
ATOM 3578 C CA . ILE B 1 28 ? 26.688 29.656 -39.844 1 21.88 28 ILE B CA 1
ATOM 3579 C C . ILE B 1 28 ? 25.922 28.672 -38.938 1 21.88 28 ILE B C 1
ATOM 3581 O O . ILE B 1 28 ? 25.047 29.062 -38.188 1 21.88 28 ILE B O 1
ATOM 3585 N N . LEU B 1 29 ? 25.672 27.469 -39.5 1 24.45 29 LEU B N 1
ATOM 3586 C CA . LEU B 1 29 ? 25.234 26.297 -38.75 1 24.45 29 LEU B CA 1
ATOM 3587 C C . LEU B 1 29 ? 26 26.172 -37.438 1 24.45 29 LEU B C 1
ATOM 3589 O O . LEU B 1 29 ? 27.203 25.922 -37.438 1 24.45 29 LEU B O 1
ATOM 3593 N N . SER B 1 30 ? 25.844 27.141 -36.531 1 24.23 30 SER B N 1
ATOM 3594 C CA . SER B 1 30 ? 26.453 26.875 -35.25 1 24.23 30 SER B CA 1
ATOM 3595 C C . SER B 1 30 ? 26.047 25.5 -34.719 1 24.23 30 SER B C 1
ATOM 3597 O O . SER B 1 30 ? 24.875 25.109 -34.812 1 24.23 30 SER B O 1
ATOM 3599 N N . ALA B 1 31 ? 27.016 24.562 -34.688 1 26 31 ALA B N 1
ATOM 3600 C CA . ALA B 1 31 ? 26.969 23.219 -34.156 1 26 31 ALA B CA 1
ATOM 3601 C C . ALA B 1 31 ? 26.344 23.203 -32.75 1 26 31 ALA B C 1
ATOM 3603 O O . ALA B 1 31 ? 26.656 24.047 -31.922 1 26 31 ALA B O 1
ATOM 3604 N N . PRO B 1 32 ? 25.125 22.625 -32.688 1 28.56 32 PRO B N 1
ATOM 3605 C CA . PRO B 1 32 ? 24.547 22.5 -31.344 1 28.56 32 PRO B CA 1
ATOM 3606 C C . PRO B 1 32 ? 25.578 22.062 -30.297 1 28.56 32 PRO B C 1
ATOM 3608 O O . PRO B 1 32 ? 26.375 21.172 -30.547 1 28.56 32 PRO B O 1
ATOM 3611 N N . ARG B 1 33 ? 26.031 23.047 -29.516 1 27.88 33 ARG B N 1
ATOM 3612 C CA . ARG B 1 33 ? 26.781 22.609 -28.344 1 27.88 33 ARG B CA 1
ATOM 3613 C C . ARG B 1 33 ? 26.172 21.359 -27.719 1 27.88 33 ARG B C 1
ATOM 3615 O O . ARG B 1 33 ? 25.016 21.359 -27.328 1 27.88 33 ARG B O 1
ATOM 3622 N N . LYS B 1 34 ? 26.625 20.234 -28.219 1 26.5 34 LYS B N 1
ATOM 3623 C CA . LYS B 1 34 ? 26.328 18.984 -27.531 1 26.5 34 LYS B CA 1
ATOM 3624 C C . LYS B 1 34 ? 26.484 19.156 -26.016 1 26.5 34 LYS B C 1
ATOM 3626 O O . LYS B 1 34 ? 27.594 19.391 -25.516 1 26.5 34 LYS B O 1
ATOM 3631 N N . GLN B 1 35 ? 25.516 19.797 -25.344 1 28.91 35 GLN B N 1
ATOM 3632 C CA . GLN B 1 35 ? 25.578 19.562 -23.906 1 28.91 35 GLN B CA 1
ATOM 3633 C C . GLN B 1 35 ? 25.922 18.109 -23.594 1 28.91 35 GLN B C 1
ATOM 3635 O O . GLN B 1 35 ? 25.188 17.188 -23.984 1 28.91 35 GLN B O 1
ATOM 3640 N N . GLN B 1 36 ? 27.203 17.859 -23.641 1 28.48 36 GLN B N 1
ATOM 3641 C CA . GLN B 1 36 ? 27.656 16.578 -23.109 1 28.48 36 GLN B CA 1
ATOM 3642 C C . GLN B 1 36 ? 26.875 16.188 -21.859 1 28.48 36 GLN B C 1
ATOM 3644 O O . GLN B 1 36 ? 26.906 16.906 -20.844 1 28.48 36 GLN B O 1
ATOM 3649 N N . SER B 1 37 ? 25.75 15.602 -22.062 1 30.05 37 SER B N 1
ATOM 3650 C CA . SER B 1 37 ? 25.328 14.82 -20.891 1 30.05 37 SER B CA 1
ATOM 3651 C C . SER B 1 37 ? 26.516 14.156 -20.219 1 30.05 37 SER B C 1
ATOM 3653 O O . SER B 1 37 ? 27.234 13.359 -20.828 1 30.05 37 SER B O 1
ATOM 3655 N N . GLN B 1 38 ? 27.344 14.906 -19.516 1 28.73 38 GLN B N 1
ATOM 3656 C CA . GLN B 1 38 ? 28.391 14.258 -18.75 1 28.73 38 GLN B CA 1
ATOM 3657 C C . GLN B 1 38 ? 27.938 12.891 -18.25 1 28.73 38 GLN B C 1
ATOM 3659 O O . GLN B 1 38 ? 26.969 12.789 -17.484 1 28.73 38 GLN B O 1
ATOM 3664 N N . ALA B 1 39 ? 28.188 11.914 -18.953 1 32.84 39 ALA B N 1
ATOM 3665 C CA . ALA B 1 39 ? 28.188 10.555 -18.406 1 32.84 39 ALA B CA 1
ATOM 3666 C C . ALA B 1 39 ? 28.797 10.539 -17 1 32.84 39 ALA B C 1
ATOM 3668 O O . ALA B 1 39 ? 29.75 11.25 -16.734 1 32.84 39 ALA B O 1
ATOM 3669 N N . PRO B 1 40 ? 28.047 10 -15.906 1 34.84 40 PRO B N 1
ATOM 3670 C CA . PRO B 1 40 ? 28.656 10 -14.57 1 34.84 40 PRO B CA 1
ATOM 3671 C C . PRO B 1 40 ? 30.109 9.562 -14.594 1 34.84 40 PRO B C 1
ATOM 3673 O O . PRO B 1 40 ? 30.438 8.508 -15.148 1 34.84 40 PRO B O 1
ATOM 3676 N N . THR B 1 41 ? 31.047 10.375 -14.789 1 31.16 41 THR B N 1
ATOM 3677 C CA . THR B 1 41 ? 32.406 10.031 -14.391 1 31.16 41 THR B CA 1
ATOM 3678 C C . THR B 1 41 ? 32.406 9.148 -13.148 1 31.16 41 THR B C 1
ATOM 3680 O O . THR B 1 41 ? 31.422 9.148 -12.383 1 31.16 41 THR B O 1
ATOM 3683 N N . GLY B 1 42 ? 33.25 8.273 -12.852 1 37.34 42 GLY B N 1
ATOM 3684 C CA . GLY B 1 42 ? 33.5 7.289 -11.805 1 37.34 42 GLY B CA 1
ATOM 3685 C C . GLY B 1 42 ? 33.031 7.746 -10.438 1 37.34 42 GLY B C 1
ATOM 3686 O O . GLY B 1 42 ? 33.406 7.172 -9.414 1 37.34 42 GLY B O 1
ATOM 3687 N N . GLY B 1 43 ? 32.656 9.086 -10.148 1 45.97 43 GLY B N 1
ATOM 3688 C CA . GLY B 1 43 ? 32.5 9.688 -8.836 1 45.97 43 GLY B CA 1
ATOM 3689 C C . GLY B 1 43 ? 31.234 9.219 -8.117 1 45.97 43 GLY B C 1
ATOM 3690 O O . GLY B 1 43 ? 30.312 8.688 -8.75 1 45.97 43 GLY B O 1
ATOM 3691 N N . GLY B 1 44 ? 31.203 8.969 -6.707 1 65.19 44 GLY B N 1
ATOM 3692 C CA . GLY B 1 44 ? 30.188 8.68 -5.719 1 65.19 44 GLY B CA 1
ATOM 3693 C C . GLY B 1 44 ? 28.859 9.367 -6.004 1 65.19 44 GLY B C 1
ATOM 3694 O O . GLY B 1 44 ? 28.75 10.109 -6.977 1 65.19 44 GLY B O 1
ATOM 3695 N N . LEU B 1 45 ? 27.734 8.836 -5.512 1 84.06 45 LEU B N 1
ATOM 3696 C CA . LEU B 1 45 ? 26.453 9.516 -5.594 1 84.06 45 LEU B CA 1
ATOM 3697 C C . LEU B 1 45 ? 26.609 11.008 -5.289 1 84.06 45 LEU B C 1
ATOM 3699 O O . LEU B 1 45 ? 27.359 11.383 -4.398 1 84.06 45 LEU B O 1
ATOM 3703 N N . SER B 1 46 ? 26.188 11.852 -6.23 1 91.25 46 SER B N 1
ATOM 3704 C CA . SER B 1 46 ? 26.109 13.281 -5.945 1 91.25 46 SER B CA 1
ATOM 3705 C C . SER B 1 46 ? 24.844 13.898 -6.52 1 91.25 46 SER B C 1
ATOM 3707 O O . SER B 1 46 ? 24.484 13.633 -7.668 1 91.25 46 SER B O 1
ATOM 3709 N N . LEU B 1 47 ? 24.141 14.555 -5.668 1 96.38 47 LEU B N 1
ATOM 3710 C CA . LEU B 1 47 ? 22.969 15.312 -6.074 1 96.38 47 LEU B CA 1
ATOM 3711 C C . LEU B 1 47 ? 22.906 16.656 -5.355 1 96.38 47 LEU B C 1
ATOM 3713 O O . LEU B 1 47 ? 23.297 16.766 -4.191 1 96.38 47 LEU B O 1
ATOM 3717 N N . LYS B 1 48 ? 22.562 17.656 -6.09 1 98.25 48 LYS B N 1
ATOM 3718 C CA . LYS B 1 48 ? 22.266 18.953 -5.523 1 98.25 48 LYS B CA 1
ATOM 3719 C C . LYS B 1 48 ? 20.766 19.266 -5.598 1 98.25 48 LYS B C 1
ATOM 3721 O O . LYS B 1 48 ? 20.188 19.234 -6.68 1 98.25 48 LYS B O 1
ATOM 3726 N N . ALA B 1 49 ? 20.156 19.516 -4.395 1 98.81 49 ALA B N 1
ATOM 3727 C CA . ALA B 1 49 ? 18.703 19.656 -4.359 1 98.81 49 ALA B CA 1
ATOM 3728 C C . ALA B 1 49 ? 18.297 20.953 -3.652 1 98.81 49 ALA B C 1
ATOM 3730 O O . ALA B 1 49 ? 19 21.422 -2.754 1 98.81 49 ALA B O 1
ATOM 3731 N N . LEU B 1 50 ? 17.172 21.531 -4.129 1 98.88 50 LEU B N 1
ATOM 3732 C CA . LEU B 1 50 ? 16.625 22.766 -3.578 1 98.88 50 LEU B CA 1
ATOM 3733 C C . LEU B 1 50 ? 15.211 22.547 -3.049 1 98.88 50 LEU B C 1
ATOM 3735 O O . LEU B 1 50 ? 14.375 21.953 -3.732 1 98.88 50 LEU B O 1
ATOM 3739 N N . TRP B 1 51 ? 14.984 22.938 -1.791 1 98.81 51 TRP B N 1
ATOM 3740 C CA . TRP B 1 51 ? 13.641 22.953 -1.23 1 98.81 51 TRP B CA 1
ATOM 3741 C C . TRP B 1 51 ? 13.062 24.359 -1.238 1 98.81 51 TRP B C 1
ATOM 3743 O O . TRP B 1 51 ? 13.734 25.312 -0.856 1 98.81 51 TRP B O 1
ATOM 3753 N N . ILE B 1 52 ? 11.773 24.469 -1.697 1 98.62 52 ILE B N 1
ATOM 3754 C CA . ILE B 1 52 ? 11.031 25.734 -1.69 1 98.62 52 ILE B CA 1
ATOM 3755 C C . ILE B 1 52 ? 9.883 25.641 -0.692 1 98.62 52 ILE B C 1
ATOM 3757 O O . ILE B 1 52 ? 9 24.781 -0.817 1 98.62 52 ILE B O 1
ATOM 3761 N N . TYR B 1 53 ? 9.914 26.578 0.304 1 97.12 53 TYR B N 1
ATOM 3762 C CA . TYR B 1 53 ? 8.914 26.578 1.368 1 97.12 53 TYR B CA 1
ATOM 3763 C C . TYR B 1 53 ? 7.961 27.75 1.23 1 97.12 53 TYR B C 1
ATOM 3765 O O . TYR B 1 53 ? 8.383 28.859 0.912 1 97.12 53 TYR B O 1
ATOM 3773 N N . VAL B 1 54 ? 6.715 27.5 1.475 1 92.94 54 VAL B N 1
ATOM 3774 C CA . VAL B 1 54 ? 5.695 28.547 1.355 1 92.94 54 VAL B CA 1
ATOM 3775 C C . VAL B 1 54 ? 5.727 29.438 2.586 1 92.94 54 VAL B C 1
ATOM 3777 O O . VAL B 1 54 ? 5.426 30.641 2.494 1 92.94 54 VAL B O 1
ATOM 3780 N N . GLY B 1 55 ? 6.023 28.891 3.766 1 91.5 55 GLY B N 1
ATOM 3781 C CA . GLY B 1 55 ? 6.109 29.625 5.012 1 91.5 55 GLY B CA 1
ATOM 3782 C C . GLY B 1 55 ? 7.473 29.547 5.664 1 91.5 55 GLY B C 1
ATOM 3783 O O . GLY B 1 55 ? 8.398 28.953 5.105 1 91.5 55 GLY B O 1
ATOM 3784 N N . PRO B 1 56 ? 7.578 30.203 6.809 1 94.12 56 PRO B N 1
ATOM 3785 C CA . PRO B 1 56 ? 8.844 30.141 7.539 1 94.12 56 PRO B CA 1
ATOM 3786 C C . PRO B 1 56 ? 9.047 28.797 8.242 1 94.12 56 PRO B C 1
ATOM 3788 O O . PRO B 1 56 ? 8.07 28.172 8.672 1 94.12 56 PRO B O 1
ATOM 3791 N N . VAL B 1 57 ? 10.258 28.359 8.383 1 94.44 57 VAL B N 1
ATOM 3792 C CA . VAL B 1 57 ? 10.602 27.109 9.07 1 94.44 57 VAL B CA 1
ATOM 3793 C C . VAL B 1 57 ? 10.109 27.172 10.516 1 94.44 57 VAL B C 1
ATOM 3795 O O . VAL B 1 57 ? 9.766 26.141 11.102 1 94.44 57 VAL B O 1
ATOM 3798 N N . GLU B 1 58 ? 9.906 28.344 11.062 1 91.69 58 GLU B N 1
ATOM 3799 C CA . GLU B 1 58 ? 9.562 28.531 12.477 1 91.69 58 GLU B CA 1
ATOM 3800 C C . GLU B 1 58 ? 8.055 28.469 12.688 1 91.69 58 GLU B C 1
ATOM 3802 O O . GLU B 1 58 ? 7.578 28.641 13.812 1 91.69 58 GLU B O 1
ATOM 3807 N N . ASP B 1 59 ? 7.32 28.125 11.664 1 87.81 59 ASP B N 1
ATOM 3808 C CA . ASP B 1 59 ? 5.871 28.047 11.828 1 87.81 59 ASP B CA 1
ATOM 3809 C C . ASP B 1 59 ? 5.488 26.875 12.727 1 87.81 59 ASP B C 1
ATOM 3811 O O . ASP B 1 59 ? 4.371 26.828 13.25 1 87.81 59 ASP B O 1
ATOM 3815 N N . TYR B 1 60 ? 6.34 25.891 12.789 1 91.31 60 TYR B N 1
ATOM 3816 C CA . TYR B 1 60 ? 6.195 24.672 13.562 1 91.31 60 TYR B CA 1
ATOM 3817 C C . TYR B 1 60 ? 4.945 23.891 13.133 1 91.31 60 TYR B C 1
ATOM 3819 O O . TYR B 1 60 ? 4.281 23.266 13.961 1 91.31 60 TYR B O 1
ATOM 3827 N N . GLY B 1 61 ? 4.605 24.047 11.969 1 93.31 61 GLY B N 1
ATOM 3828 C CA . GLY B 1 61 ? 3.545 23.312 11.305 1 93.31 61 GLY B CA 1
ATOM 3829 C C . GLY B 1 61 ? 3.984 22.688 9.992 1 93.31 61 GLY B C 1
ATOM 3830 O O . GLY B 1 61 ? 4.883 21.844 9.969 1 93.31 61 GLY B O 1
ATOM 3831 N N . TRP B 1 62 ? 3.471 23.219 8.953 1 93.75 62 TRP B N 1
ATOM 3832 C CA . TRP B 1 62 ? 3.668 22.656 7.625 1 93.75 62 TRP B CA 1
ATOM 3833 C C . TRP B 1 62 ? 5.121 22.797 7.184 1 93.75 62 TRP B C 1
ATOM 3835 O O . TRP B 1 62 ? 5.77 21.797 6.852 1 93.75 62 TRP B O 1
ATOM 3845 N N . THR B 1 63 ? 5.625 23.984 7.184 1 95.88 63 THR B N 1
ATOM 3846 C CA . THR B 1 63 ? 6.973 24.266 6.699 1 95.88 63 THR B CA 1
ATOM 3847 C C . THR B 1 63 ? 8.016 23.578 7.59 1 95.88 63 THR B C 1
ATOM 3849 O O . THR B 1 63 ? 8.984 23.016 7.094 1 95.88 63 THR B O 1
ATOM 3852 N N . ARG B 1 64 ? 7.77 23.656 8.883 1 96.31 64 ARG B N 1
ATOM 3853 C CA . ARG B 1 64 ? 8.68 22.984 9.805 1 96.31 64 ARG B CA 1
ATOM 3854 C C . ARG B 1 64 ? 8.781 21.5 9.492 1 96.31 64 ARG B C 1
ATOM 3856 O O . ARG B 1 64 ? 9.875 20.938 9.484 1 96.31 64 ARG B O 1
ATOM 3863 N N . ALA B 1 65 ? 7.699 20.875 9.281 1 97.38 65 ALA B N 1
ATOM 3864 C CA . ALA B 1 65 ? 7.691 19.438 8.984 1 97.38 65 ALA B CA 1
ATOM 3865 C C . ALA B 1 65 ? 8.516 19.141 7.734 1 97.38 65 ALA B C 1
ATOM 3867 O O . ALA B 1 65 ? 9.289 18.172 7.719 1 97.38 65 ALA B O 1
ATOM 3868 N N . HIS B 1 66 ? 8.367 19.938 6.68 1 98.19 66 HIS B N 1
ATOM 3869 C CA . HIS B 1 66 ? 9.156 19.766 5.465 1 98.19 66 HIS B CA 1
ATOM 3870 C C . HIS B 1 66 ? 10.641 19.969 5.742 1 98.19 66 HIS B C 1
ATOM 3872 O O . HIS B 1 66 ? 11.484 19.234 5.238 1 98.19 66 HIS B O 1
ATOM 3878 N N . HIS B 1 67 ? 10.922 20.984 6.527 1 98.38 67 HIS B N 1
ATOM 3879 C CA . HIS B 1 67 ? 12.312 21.25 6.871 1 98.38 67 HIS B CA 1
ATOM 3880 C C . HIS B 1 67 ? 12.922 20.094 7.656 1 98.38 67 HIS B C 1
ATOM 3882 O O . HIS B 1 67 ? 14.062 19.688 7.391 1 98.38 67 HIS B O 1
ATOM 3888 N N . ASP B 1 68 ? 12.203 19.656 8.625 1 98.06 68 ASP B N 1
ATOM 3889 C CA . ASP B 1 68 ? 12.68 18.5 9.391 1 98.06 68 ASP B CA 1
ATOM 3890 C C . ASP B 1 68 ? 12.938 17.297 8.477 1 98.06 68 ASP B C 1
ATOM 3892 O O . ASP B 1 68 ? 13.938 16.594 8.641 1 98.06 68 ASP B O 1
ATOM 3896 N N . GLY B 1 69 ? 12.039 17.031 7.531 1 98.38 69 GLY B N 1
ATOM 3897 C CA . GLY B 1 69 ? 12.258 15.984 6.547 1 98.38 69 GLY B CA 1
ATOM 3898 C C . GLY B 1 69 ? 13.5 16.203 5.703 1 98.38 69 GLY B C 1
ATOM 3899 O O . GLY B 1 69 ? 14.242 15.266 5.43 1 98.38 69 GLY B O 1
ATOM 3900 N N . HIS B 1 70 ? 13.727 17.453 5.289 1 98.69 70 HIS B N 1
ATOM 3901 C CA . HIS B 1 70 ? 14.914 17.859 4.551 1 98.69 70 HIS B CA 1
ATOM 3902 C C . HIS B 1 70 ? 16.188 17.562 5.34 1 98.69 70 HIS B C 1
ATOM 3904 O O . HIS B 1 70 ? 17.109 16.953 4.82 1 98.69 70 HIS B O 1
ATOM 3910 N N . MET B 1 71 ? 16.203 17.969 6.566 1 98.38 71 MET B N 1
ATOM 3911 C CA . MET B 1 71 ? 17.375 17.766 7.41 1 98.38 71 MET B CA 1
ATOM 3912 C C . MET B 1 71 ? 17.625 16.266 7.621 1 98.38 71 MET B C 1
ATOM 3914 O O . MET B 1 71 ? 18.781 15.828 7.645 1 98.38 71 MET B O 1
ATOM 3918 N N . LYS B 1 72 ? 16.578 15.531 7.77 1 97.69 72 LYS B N 1
ATOM 3919 C CA . LYS B 1 72 ? 16.719 14.078 7.898 1 97.69 72 LYS B CA 1
ATOM 3920 C C . LYS B 1 72 ? 17.328 13.469 6.645 1 97.69 72 LYS B C 1
ATOM 3922 O O . LYS B 1 72 ? 18.219 12.625 6.734 1 97.69 72 LYS B O 1
ATOM 3927 N N . ALA B 1 73 ? 16.859 13.852 5.488 1 98.12 73 ALA B N 1
ATOM 3928 C CA . ALA B 1 73 ? 17.406 13.359 4.227 1 98.12 73 ALA B CA 1
ATOM 3929 C C . ALA B 1 73 ? 18.891 13.711 4.102 1 98.12 73 ALA B C 1
ATOM 3931 O O . ALA B 1 73 ? 19.703 12.867 3.719 1 98.12 73 ALA B O 1
ATOM 3932 N N . ARG B 1 74 ? 19.203 14.953 4.449 1 97.38 74 ARG B N 1
ATOM 3933 C CA . ARG B 1 74 ? 20.578 15.406 4.379 1 97.38 74 ARG B CA 1
ATOM 3934 C C . ARG B 1 74 ? 21.484 14.586 5.301 1 97.38 74 ARG B C 1
ATOM 3936 O O . ARG B 1 74 ? 22.609 14.25 4.941 1 97.38 74 ARG B O 1
ATOM 3943 N N . SER B 1 75 ? 20.969 14.281 6.43 1 97.25 75 SER B N 1
ATOM 3944 C CA . SER B 1 75 ? 21.734 13.508 7.398 1 97.25 75 SER B CA 1
ATOM 3945 C C . SER B 1 75 ? 21.953 12.078 6.922 1 97.25 75 SER B C 1
ATOM 3947 O O . SER B 1 75 ? 23.016 11.492 7.141 1 97.25 75 SER B O 1
ATOM 3949 N N . LYS B 1 76 ? 21.016 11.547 6.238 1 96.12 76 LYS B N 1
ATOM 3950 C CA . LYS B 1 76 ? 21.047 10.148 5.82 1 96.12 76 LYS B CA 1
ATOM 3951 C C . LYS B 1 76 ? 21.859 9.977 4.535 1 96.12 76 LYS B C 1
ATOM 3953 O O . LYS B 1 76 ? 22.422 8.914 4.293 1 96.12 76 LYS B O 1
ATOM 3958 N N . LEU B 1 77 ? 21.766 11.023 3.766 1 97 77 LEU B N 1
ATOM 3959 C CA . LEU B 1 77 ? 22.406 10.961 2.453 1 97 77 LEU B CA 1
ATOM 3960 C C . LEU B 1 77 ? 23.672 11.82 2.416 1 97 77 LEU B C 1
ATOM 3962 O O . LEU B 1 77 ? 23.625 12.977 1.989 1 97 77 LEU B O 1
ATOM 3966 N N . GLY B 1 78 ? 24.812 11.258 2.727 1 93.81 78 GLY B N 1
ATOM 3967 C CA . GLY B 1 78 ? 26.078 11.961 2.824 1 93.81 78 GLY B CA 1
ATOM 3968 C C . GLY B 1 78 ? 26.516 12.586 1.515 1 93.81 78 GLY B C 1
ATOM 3969 O O . GLY B 1 78 ? 27.344 13.5 1.504 1 93.81 78 GLY B O 1
ATOM 3970 N N . TRP B 1 79 ? 25.906 12.195 0.458 1 94.31 79 TRP B N 1
ATOM 3971 C CA . TRP B 1 79 ? 26.281 12.672 -0.872 1 94.31 79 TRP B CA 1
ATOM 3972 C C . TRP B 1 79 ? 25.328 13.773 -1.341 1 94.31 79 TRP B C 1
ATOM 3974 O O . TRP B 1 79 ? 25.469 14.289 -2.451 1 94.31 79 TRP B O 1
ATOM 3984 N N . LEU B 1 80 ? 24.391 14.172 -0.535 1 97.12 80 LEU B N 1
ATOM 3985 C CA . LEU B 1 80 ? 23.406 15.18 -0.902 1 97.12 80 LEU B CA 1
ATOM 3986 C C . LEU B 1 80 ? 23.875 16.578 -0.513 1 97.12 80 LEU B C 1
ATOM 3988 O O . LEU B 1 80 ? 24.188 16.828 0.653 1 97.12 80 LEU B O 1
ATOM 3992 N N . GLU B 1 81 ? 24.016 17.406 -1.505 1 97.81 81 GLU B N 1
ATOM 3993 C CA . GLU B 1 81 ? 24.062 18.844 -1.268 1 97.81 81 GLU B CA 1
ATOM 3994 C C . GLU B 1 81 ? 22.688 19.469 -1.371 1 97.81 81 GLU B C 1
ATOM 3996 O O . GLU B 1 81 ? 21.938 19.188 -2.309 1 97.81 81 GLU B O 1
ATOM 4001 N N . SER B 1 82 ? 22.328 20.25 -0.348 1 97.81 82 SER B N 1
ATOM 4002 C CA . SER B 1 82 ? 20.969 20.766 -0.415 1 97.81 82 SER B CA 1
ATOM 4003 C C . SER B 1 82 ? 20.891 22.172 0.154 1 97.81 82 SER B C 1
ATOM 4005 O O . SER B 1 82 ? 21.75 22.594 0.928 1 97.81 82 SER B O 1
ATOM 4007 N N . SER B 1 83 ? 19.938 22.922 -0.348 1 98.31 83 SER B N 1
ATOM 4008 C CA . SER B 1 83 ? 19.578 24.266 0.118 1 98.31 83 SER B CA 1
ATOM 4009 C C . SER B 1 83 ? 18.062 24.438 0.184 1 98.31 83 SER B C 1
ATOM 4011 O O . SER B 1 83 ? 17.312 23.547 -0.247 1 98.31 83 SER B O 1
ATOM 4013 N N . TYR B 1 84 ? 17.688 25.484 0.872 1 98.62 84 TYR B N 1
ATOM 4014 C CA . TYR B 1 84 ? 16.25 25.797 0.898 1 98.62 84 TYR B CA 1
ATOM 4015 C C . TYR B 1 84 ? 16.031 27.312 0.872 1 98.62 84 TYR B C 1
ATOM 4017 O O . TYR B 1 84 ? 16.938 28.078 1.213 1 98.62 84 TYR B O 1
ATOM 4025 N N . ILE B 1 85 ? 14.891 27.734 0.339 1 98.31 85 ILE B N 1
ATOM 4026 C CA . ILE B 1 85 ? 14.383 29.094 0.415 1 98.31 85 ILE B CA 1
ATOM 4027 C C . ILE B 1 85 ? 13 29.094 1.066 1 98.31 85 ILE B C 1
ATOM 4029 O O . ILE B 1 85 ? 12.125 28.312 0.685 1 98.31 85 ILE B O 1
ATOM 4033 N N . GLU B 1 86 ? 12.805 29.859 2.131 1 96.69 86 GLU B N 1
ATOM 4034 C CA . GLU B 1 86 ? 11.539 29.891 2.854 1 96.69 86 GLU B CA 1
ATOM 4035 C C . GLU B 1 86 ? 10.742 31.141 2.52 1 96.69 86 GLU B C 1
ATOM 4037 O O . GLU B 1 86 ? 11.258 32.062 1.872 1 96.69 86 GLU B O 1
ATOM 4042 N N . THR B 1 87 ? 9.492 31.141 2.877 1 94.94 87 THR B N 1
ATOM 4043 C CA . THR B 1 87 ? 8.578 32.281 2.729 1 94.94 87 THR B CA 1
ATOM 4044 C C . THR B 1 87 ? 8.492 32.719 1.269 1 94.94 87 THR B C 1
ATOM 4046 O O . THR B 1 87 ? 8.602 33.906 0.96 1 94.94 87 THR B O 1
ATOM 4049 N N . VAL B 1 88 ? 8.438 31.766 0.391 1 96.06 88 VAL B N 1
ATOM 4050 C CA . VAL B 1 88 ? 8.227 32.031 -1.027 1 96.06 88 VAL B CA 1
ATOM 4051 C C . VAL B 1 88 ? 6.738 31.969 -1.352 1 96.06 88 VAL B C 1
ATOM 4053 O O . VAL B 1 88 ? 6.152 30.875 -1.371 1 96.06 88 VAL B O 1
ATOM 4056 N N . SER B 1 89 ? 6.211 33.094 -1.593 1 93.31 89 SER B N 1
ATOM 4057 C CA . SER B 1 89 ? 4.801 33.094 -1.961 1 93.31 89 SER B CA 1
ATOM 4058 C C . SER B 1 89 ? 4.566 32.312 -3.254 1 93.31 89 SER B C 1
ATOM 4060 O O . SER B 1 89 ? 5.453 32.25 -4.109 1 93.31 89 SER B O 1
ATOM 4062 N N . GLU B 1 90 ? 3.441 31.703 -3.408 1 91.25 90 GLU B N 1
ATOM 4063 C CA . GLU B 1 90 ? 3.129 30.828 -4.531 1 91.25 90 GLU B CA 1
ATOM 4064 C C . GLU B 1 90 ? 3.203 31.578 -5.855 1 91.25 90 GLU B C 1
ATOM 4066 O O . GLU B 1 90 ? 3.631 31.031 -6.871 1 91.25 90 GLU B O 1
ATOM 4071 N N . ASP B 1 91 ? 2.828 32.906 -5.824 1 93.88 91 ASP B N 1
ATOM 4072 C CA . ASP B 1 91 ? 2.826 33.719 -7.043 1 93.88 91 ASP B CA 1
ATOM 4073 C C . ASP B 1 91 ? 4.25 34.094 -7.453 1 93.88 91 ASP B C 1
ATOM 4075 O O . ASP B 1 91 ? 4.48 34.5 -8.586 1 93.88 91 ASP B O 1
ATOM 4079 N N . LYS B 1 92 ? 5.23 33.875 -6.598 1 97 92 LYS B N 1
ATOM 4080 C CA . LYS B 1 92 ? 6.613 34.25 -6.875 1 97 92 LYS B CA 1
ATOM 4081 C C . LYS B 1 92 ? 7.484 33.031 -7.105 1 97 92 LYS B C 1
ATOM 4083 O O . LYS B 1 92 ? 8.68 33.156 -7.383 1 97 92 LYS B O 1
ATOM 4088 N N . ALA B 1 93 ? 6.934 31.906 -7.078 1 97.75 93 ALA B N 1
ATOM 4089 C CA . ALA B 1 93 ? 7.68 30.641 -7.102 1 97.75 93 ALA B CA 1
ATOM 4090 C C . ALA B 1 93 ? 8.492 30.516 -8.383 1 97.75 93 ALA B C 1
ATOM 4092 O O . ALA B 1 93 ? 9.664 30.125 -8.344 1 97.75 93 ALA B O 1
ATOM 4093 N N . TYR B 1 94 ? 7.875 30.828 -9.5 1 98.44 94 TYR B N 1
ATOM 4094 C CA . TYR B 1 94 ? 8.562 30.703 -10.773 1 98.44 94 TYR B CA 1
ATOM 4095 C C . TYR B 1 94 ? 9.859 31.5 -10.789 1 98.44 94 TYR B C 1
ATOM 4097 O O . TYR B 1 94 ? 10.93 30.953 -11.07 1 98.44 94 TYR B O 1
ATOM 4105 N N . ASP B 1 95 ? 9.781 32.75 -10.438 1 98.56 95 ASP B N 1
ATOM 4106 C CA . ASP B 1 95 ? 10.93 33.656 -10.508 1 98.56 95 ASP B CA 1
ATOM 4107 C C . ASP B 1 95 ? 12.016 33.25 -9.523 1 98.56 95 ASP B C 1
ATOM 4109 O O . ASP B 1 95 ? 13.203 33.25 -9.867 1 98.56 95 ASP B O 1
ATOM 4113 N N . VAL B 1 96 ? 11.609 32.906 -8.352 1 98.5 96 VAL B N 1
ATOM 4114 C CA . VAL B 1 96 ? 12.555 32.562 -7.293 1 98.5 96 VAL B CA 1
ATOM 4115 C C . VAL B 1 96 ? 13.297 31.281 -7.656 1 98.5 96 VAL B C 1
ATOM 4117 O O . VAL B 1 96 ? 14.523 31.219 -7.578 1 98.5 96 VAL B O 1
ATOM 4120 N N . ILE B 1 97 ? 12.609 30.219 -8.117 1 98.62 97 ILE B N 1
ATOM 4121 C CA . ILE B 1 97 ? 13.211 28.938 -8.445 1 98.62 97 ILE B CA 1
ATOM 4122 C C . ILE B 1 97 ? 14.109 29.078 -9.672 1 98.62 97 ILE B C 1
ATOM 4124 O O . ILE B 1 97 ? 15.227 28.562 -9.688 1 98.62 97 ILE B O 1
ATOM 4128 N N . LYS B 1 98 ? 13.602 29.781 -10.656 1 98.56 98 LYS B N 1
ATOM 4129 C CA . LYS B 1 98 ? 14.398 29.984 -11.867 1 98.56 98 LYS B CA 1
ATOM 4130 C C . LYS B 1 98 ? 15.719 30.688 -11.547 1 98.56 98 LYS B C 1
ATOM 4132 O O . LYS B 1 98 ? 16.766 30.297 -12.055 1 98.56 98 LYS B O 1
ATOM 4137 N N . ALA B 1 99 ? 15.656 31.734 -10.773 1 98.44 99 ALA B N 1
ATOM 4138 C CA . ALA B 1 99 ? 16.859 32.469 -10.391 1 98.44 99 ALA B CA 1
ATOM 4139 C C . ALA B 1 99 ? 17.891 31.531 -9.742 1 98.44 99 ALA B C 1
ATOM 4141 O O . ALA B 1 99 ? 19.078 31.625 -10.016 1 98.44 99 ALA B O 1
ATOM 4142 N N . GLN B 1 100 ? 17.406 30.656 -8.883 1 98.25 100 GLN B N 1
ATOM 4143 C CA . GLN B 1 100 ? 18.281 29.719 -8.195 1 98.25 100 GLN B CA 1
ATOM 4144 C C . GLN B 1 100 ? 18.859 28.703 -9.172 1 98.25 100 GLN B C 1
ATOM 4146 O O . GLN B 1 100 ? 20.047 28.344 -9.094 1 98.25 100 GLN B O 1
ATOM 4151 N N . LEU B 1 101 ? 18.031 28.156 -10.078 1 98.25 101 LEU B N 1
ATOM 4152 C CA . LEU B 1 101 ? 18.484 27.203 -11.07 1 98.25 101 LEU B CA 1
ATOM 4153 C C . LEU B 1 101 ? 19.547 27.797 -11.977 1 98.25 101 LEU B C 1
ATOM 4155 O O . LEU B 1 101 ? 20.562 27.156 -12.273 1 98.25 101 LEU B O 1
ATOM 4159 N N . ASP B 1 102 ? 19.359 29.031 -12.352 1 97.81 102 ASP B N 1
ATOM 4160 C CA . ASP B 1 102 ? 20.297 29.719 -13.242 1 97.81 102 ASP B CA 1
ATOM 4161 C C . ASP B 1 102 ? 21.609 30.016 -12.523 1 97.81 102 ASP B C 1
ATOM 4163 O O . ASP B 1 102 ? 22.688 29.891 -13.117 1 97.81 102 ASP B O 1
ATOM 4167 N N . ALA B 1 103 ? 21.547 30.297 -11.297 1 97.44 103 ALA B N 1
ATOM 4168 C CA . ALA B 1 103 ? 22.719 30.75 -10.539 1 97.44 103 ALA B CA 1
ATOM 4169 C C . ALA B 1 103 ? 23.547 29.562 -10.055 1 97.44 103 ALA B C 1
ATOM 4171 O O . ALA B 1 103 ? 24.781 29.609 -10.102 1 97.44 103 ALA B O 1
ATOM 4172 N N . GLU B 1 104 ? 22.938 28.531 -9.516 1 95.88 104 GLU B N 1
ATOM 4173 C CA . GLU B 1 104 ? 23.625 27.516 -8.742 1 95.88 104 GLU B CA 1
ATOM 4174 C C . GLU B 1 104 ? 23.5 26.141 -9.406 1 95.88 104 GLU B C 1
ATOM 4176 O O . GLU B 1 104 ? 24.297 25.234 -9.125 1 95.88 104 GLU B O 1
ATOM 4181 N N . GLY B 1 105 ? 22.484 26.078 -10.219 1 95.69 105 GLY B N 1
ATOM 4182 C CA . GLY B 1 105 ? 22.219 24.75 -10.773 1 95.69 105 GLY B CA 1
ATOM 4183 C C . GLY B 1 105 ? 21.734 23.75 -9.742 1 95.69 105 GLY B C 1
ATOM 4184 O O . GLY B 1 105 ? 22.234 23.719 -8.617 1 95.69 105 GLY B O 1
ATOM 4185 N N . TYR B 1 106 ? 20.766 23.031 -9.93 1 98.25 106 TYR B N 1
ATOM 4186 C CA . TYR B 1 106 ? 20.219 21.984 -9.086 1 98.25 106 TYR B CA 1
ATOM 4187 C C . TYR B 1 106 ? 19.766 20.797 -9.922 1 98.25 106 TYR B C 1
ATOM 4189 O O . TYR B 1 106 ? 19.375 20.953 -11.078 1 98.25 106 TYR B O 1
ATOM 4197 N N . ASP B 1 107 ? 19.922 19.578 -9.336 1 98.38 107 ASP B N 1
ATOM 4198 C CA . ASP B 1 107 ? 19.438 18.359 -9.977 1 98.38 107 ASP B CA 1
ATOM 4199 C C . ASP B 1 107 ? 17.984 18.094 -9.641 1 98.38 107 ASP B C 1
ATOM 4201 O O . ASP B 1 107 ? 17.281 17.406 -10.383 1 98.38 107 ASP B O 1
ATOM 4205 N N . ALA B 1 108 ? 17.562 18.594 -8.469 1 98.81 108 ALA B N 1
ATOM 4206 C CA . ALA B 1 108 ? 16.219 18.344 -7.953 1 98.81 108 ALA B CA 1
ATOM 4207 C C . ALA B 1 108 ? 15.664 19.594 -7.266 1 98.81 108 ALA B C 1
ATOM 4209 O O . ALA B 1 108 ? 16.391 20.312 -6.586 1 98.81 108 ALA B O 1
ATOM 4210 N N . VAL B 1 109 ? 14.391 19.812 -7.477 1 98.94 109 VAL B N 1
ATOM 4211 C CA . VAL B 1 109 ? 13.664 20.875 -6.785 1 98.94 109 VAL B CA 1
ATOM 4212 C C . VAL B 1 109 ? 12.422 20.297 -6.105 1 98.94 109 VAL B C 1
ATOM 4214 O O . VAL B 1 109 ? 11.594 19.672 -6.758 1 98.94 109 VAL B O 1
ATOM 4217 N N . PHE B 1 110 ? 12.359 20.453 -4.824 1 98.88 110 PHE B N 1
ATOM 4218 C CA . PHE B 1 110 ? 11.164 20.094 -4.066 1 98.88 110 PHE B CA 1
ATOM 4219 C C . PHE B 1 110 ? 10.289 21.312 -3.84 1 98.88 110 PHE B C 1
ATOM 4221 O O . PHE B 1 110 ? 10.648 22.219 -3.078 1 98.88 110 PHE B O 1
ATOM 4228 N N . ALA B 1 111 ? 9.164 21.359 -4.562 1 98.69 111 ALA B N 1
ATOM 4229 C CA . ALA B 1 111 ? 8.156 22.391 -4.371 1 98.69 111 ALA B CA 1
ATOM 4230 C C . ALA B 1 111 ? 7.082 21.938 -3.385 1 98.69 111 ALA B C 1
ATOM 4232 O O . ALA B 1 111 ? 6.223 21.125 -3.723 1 98.69 111 ALA B O 1
ATOM 4233 N N . THR B 1 112 ? 7.043 22.547 -2.209 1 97.69 112 THR B N 1
ATOM 4234 C CA . THR B 1 112 ? 6.359 21.938 -1.074 1 97.69 112 THR B CA 1
ATOM 4235 C C . THR B 1 112 ? 5.035 22.656 -0.8 1 97.69 112 THR B C 1
ATOM 4237 O O . THR B 1 112 ? 4.648 22.828 0.357 1 97.69 112 THR B O 1
ATOM 4240 N N . SER B 1 113 ? 4.379 23.188 -1.828 1 93.75 113 SER B N 1
ATOM 4241 C CA . SER B 1 113 ? 3.049 23.781 -1.714 1 93.75 113 SER B CA 1
ATOM 4242 C C . SER B 1 113 ? 2.215 23.516 -2.961 1 93.75 113 SER B C 1
ATOM 4244 O O . SER B 1 113 ? 2.73 23.547 -4.082 1 93.75 113 SER B O 1
ATOM 4246 N N . TYR B 1 114 ? 0.959 23.328 -2.674 1 90.5 114 TYR B N 1
ATOM 4247 C CA . TYR B 1 114 ? 0.026 23.078 -3.768 1 90.5 114 TYR B CA 1
ATOM 4248 C C . TYR B 1 114 ? 0.123 24.156 -4.828 1 90.5 114 TYR B C 1
ATOM 4250 O O . TYR B 1 114 ? 0.224 23.875 -6.02 1 90.5 114 TYR B O 1
ATOM 4258 N N . GLY B 1 115 ? 0.212 25.359 -4.477 1 91.31 115 GLY B N 1
ATOM 4259 C CA . GLY B 1 115 ? 0.136 26.531 -5.348 1 91.31 115 GLY B CA 1
ATOM 4260 C C . GLY B 1 115 ? 1.388 26.734 -6.18 1 91.31 115 GLY B C 1
ATOM 4261 O O . GLY B 1 115 ? 1.437 27.625 -7.027 1 91.31 115 GLY B O 1
ATOM 4262 N N . TYR B 1 116 ? 2.379 25.859 -6.023 1 96.31 116 TYR B N 1
ATOM 4263 C CA . TYR B 1 116 ? 3.594 25.953 -6.824 1 96.31 116 TYR B CA 1
ATOM 4264 C C . TYR B 1 116 ? 3.422 25.234 -8.156 1 96.31 116 TYR B C 1
ATOM 4266 O O . TYR B 1 116 ? 4.336 25.234 -8.984 1 96.31 116 TYR B O 1
ATOM 4274 N N . MET B 1 117 ? 2.252 24.719 -8.43 1 95.75 117 MET B N 1
ATOM 4275 C CA . MET B 1 117 ? 1.959 23.859 -9.562 1 95.75 117 MET B CA 1
ATOM 4276 C C . MET B 1 117 ? 2.246 24.562 -10.883 1 95.75 117 MET B C 1
ATOM 4278 O O . MET B 1 117 ? 2.971 24.031 -11.727 1 95.75 117 MET B O 1
ATOM 4282 N N . ASP B 1 118 ? 1.752 25.781 -11.07 1 96.38 118 ASP B N 1
ATOM 4283 C CA . ASP B 1 118 ? 1.905 26.484 -12.336 1 96.38 118 ASP B CA 1
ATOM 4284 C C . ASP B 1 118 ? 3.369 26.844 -12.594 1 96.38 118 ASP B C 1
ATOM 4286 O O . ASP B 1 118 ? 3.838 26.766 -13.727 1 96.38 118 ASP B O 1
ATOM 4290 N N . ALA B 1 119 ? 4.027 27.266 -11.602 1 98.12 119 ALA B N 1
ATOM 4291 C CA . ALA B 1 119 ? 5.453 27.547 -11.727 1 98.12 119 ALA B CA 1
ATOM 4292 C C . ALA B 1 119 ? 6.219 26.312 -12.195 1 98.12 119 ALA B C 1
ATOM 4294 O O . ALA B 1 119 ? 7.047 26.391 -13.102 1 98.12 119 ALA B O 1
ATOM 4295 N N . LEU B 1 120 ? 5.961 25.156 -11.664 1 98.31 120 LEU B N 1
ATOM 4296 C CA . LEU B 1 120 ? 6.688 23.938 -11.992 1 98.31 120 LEU B CA 1
ATOM 4297 C C . LEU B 1 120 ? 6.383 23.484 -13.414 1 98.31 120 LEU B C 1
ATOM 4299 O O . LEU B 1 120 ? 7.25 22.938 -14.094 1 98.31 120 LEU B O 1
ATOM 4303 N N . LYS B 1 121 ? 5.117 23.672 -13.828 1 98.12 121 LYS B N 1
ATOM 4304 C CA . LYS B 1 121 ? 4.777 23.312 -15.203 1 98.12 121 LYS B CA 1
ATOM 4305 C C . LYS B 1 121 ? 5.664 24.062 -16.203 1 98.12 121 LYS B C 1
ATOM 4307 O O . LYS B 1 121 ? 6.16 23.469 -17.156 1 98.12 121 LYS B O 1
ATOM 4312 N N . ARG B 1 122 ? 5.891 25.281 -15.914 1 98.25 122 ARG B N 1
ATOM 4313 C CA . ARG B 1 122 ? 6.734 26.109 -16.781 1 98.25 122 ARG B CA 1
ATOM 4314 C C . ARG B 1 122 ? 8.203 25.719 -16.641 1 98.25 122 ARG B C 1
ATOM 4316 O O . ARG B 1 122 ? 8.883 25.469 -17.641 1 98.25 122 ARG B O 1
ATOM 4323 N N . LEU B 1 123 ? 8.656 25.609 -15.477 1 98.81 123 LEU B N 1
ATOM 4324 C CA . LEU B 1 123 ? 10.07 25.344 -15.203 1 98.81 123 LEU B CA 1
ATOM 4325 C C . LEU B 1 123 ? 10.469 23.953 -15.703 1 98.81 123 LEU B C 1
ATOM 4327 O O . LEU B 1 123 ? 11.578 23.766 -16.203 1 98.81 123 LEU B O 1
ATOM 4331 N N . ALA B 1 124 ? 9.617 22.984 -15.562 1 98.69 124 ALA B N 1
ATOM 4332 C CA . ALA B 1 124 ? 9.914 21.609 -15.977 1 98.69 124 ALA B CA 1
ATOM 4333 C C . ALA B 1 124 ? 10.172 21.531 -17.484 1 98.69 124 ALA B C 1
ATOM 4335 O O . ALA B 1 124 ? 10.969 20.719 -17.938 1 98.69 124 ALA B O 1
ATOM 4336 N N . THR B 1 125 ? 9.469 22.359 -18.203 1 98.19 125 THR B N 1
ATOM 4337 C CA . THR B 1 125 ? 9.664 22.438 -19.656 1 98.19 125 THR B CA 1
ATOM 4338 C C . THR B 1 125 ? 10.992 23.109 -19.984 1 98.19 125 THR B C 1
ATOM 4340 O O . THR B 1 125 ? 11.703 22.688 -20.891 1 98.19 125 THR B O 1
ATOM 4343 N N . GLU B 1 126 ? 11.297 24.109 -19.25 1 98.31 126 GLU B N 1
ATOM 4344 C CA . GLU B 1 126 ? 12.5 24.906 -19.5 1 98.31 126 GLU B CA 1
ATOM 4345 C C . GLU B 1 126 ? 13.758 24.156 -19.062 1 98.31 126 GLU B C 1
ATOM 4347 O O . GLU B 1 126 ? 14.828 24.344 -19.625 1 98.31 126 GLU B O 1
ATOM 4352 N N . TYR B 1 127 ? 13.633 23.328 -18.062 1 98.62 127 TYR B N 1
ATOM 4353 C CA . TYR B 1 127 ? 14.766 22.609 -17.516 1 98.62 127 TYR B CA 1
ATOM 4354 C C . TYR B 1 127 ? 14.508 21.094 -17.531 1 98.62 127 TYR B C 1
ATOM 4356 O O . TYR B 1 127 ? 14.383 20.469 -16.469 1 98.62 127 TYR B O 1
ATOM 4364 N N . PRO B 1 128 ? 14.602 20.484 -18.641 1 97.69 128 PRO B N 1
ATOM 4365 C CA . PRO B 1 128 ? 14.211 19.078 -18.766 1 97.69 128 PRO B CA 1
ATOM 4366 C C . PRO B 1 128 ? 15.141 18.141 -18 1 97.69 128 PRO B C 1
ATOM 4368 O O . PRO B 1 128 ? 14.773 16.984 -17.734 1 97.69 128 PRO B O 1
ATOM 4371 N N . ASP B 1 129 ? 16.312 18.609 -17.609 1 97.31 129 ASP B N 1
ATOM 4372 C CA . ASP B 1 129 ? 17.266 17.75 -16.938 1 97.31 129 ASP B CA 1
ATOM 4373 C C . ASP B 1 129 ? 17.078 17.797 -15.414 1 97.31 129 ASP B C 1
ATOM 4375 O O . ASP B 1 129 ? 17.641 16.969 -14.688 1 97.31 129 ASP B O 1
ATOM 4379 N N . VAL B 1 130 ? 16.344 18.766 -14.938 1 98.69 130 VAL B N 1
ATOM 4380 C CA . VAL B 1 130 ? 16.047 18.891 -13.523 1 98.69 130 VAL B CA 1
ATOM 4381 C C . VAL B 1 130 ? 14.812 18.062 -13.18 1 98.69 130 VAL B C 1
ATOM 4383 O O . VAL B 1 130 ? 13.852 18.016 -13.945 1 98.69 130 VAL B O 1
ATOM 4386 N N . LYS B 1 131 ? 14.891 17.266 -12.102 1 98.88 131 LYS B N 1
ATOM 4387 C CA . LYS B 1 131 ? 13.695 16.594 -11.602 1 98.88 131 LYS B CA 1
ATOM 4388 C C . LYS B 1 131 ? 12.938 17.484 -10.617 1 98.88 131 LYS B C 1
ATOM 4390 O O . LYS B 1 131 ? 13.531 18.016 -9.68 1 98.88 131 LYS B O 1
ATOM 4395 N N . PHE B 1 132 ? 11.672 17.688 -10.898 1 98.88 132 PHE B N 1
ATOM 4396 C CA . PHE B 1 132 ? 10.805 18.484 -10.047 1 98.88 132 PHE B CA 1
ATOM 4397 C C . PHE B 1 132 ? 9.852 17.609 -9.25 1 98.88 132 PHE B C 1
ATOM 4399 O O . PHE B 1 132 ? 9.188 16.734 -9.812 1 98.88 132 PHE B O 1
ATOM 4406 N N . TYR B 1 133 ? 9.867 17.781 -7.977 1 98.81 133 TYR B N 1
ATOM 4407 C CA . TYR B 1 133 ? 8.977 17.078 -7.07 1 98.81 133 TYR B CA 1
ATOM 4408 C C . TYR B 1 133 ? 7.945 18.016 -6.461 1 98.81 133 TYR B C 1
ATOM 4410 O O . TYR B 1 133 ? 8.289 18.891 -5.672 1 98.81 133 TYR B O 1
ATOM 4418 N N . HIS B 1 134 ? 6.68 17.828 -6.84 1 98.56 134 HIS B N 1
ATOM 4419 C CA . HIS B 1 134 ? 5.594 18.703 -6.391 1 98.56 134 HIS B CA 1
ATOM 4420 C C . HIS B 1 134 ? 4.797 18.047 -5.27 1 98.56 134 HIS B C 1
ATOM 4422 O O . HIS B 1 134 ? 4.312 16.922 -5.418 1 98.56 134 HIS B O 1
ATOM 4428 N N . CYS B 1 135 ? 4.684 18.719 -4.176 1 97.31 135 CYS B N 1
ATOM 4429 C CA . CYS B 1 135 ? 3.902 18.219 -3.051 1 97.31 135 CYS B CA 1
ATOM 4430 C C . CYS B 1 135 ? 2.438 18.625 -3.178 1 97.31 135 CYS B C 1
ATOM 4432 O O . CYS B 1 135 ? 2.131 19.781 -3.428 1 97.31 135 CYS B O 1
ATOM 4434 N N . SER B 1 136 ? 1.527 17.641 -3.064 1 92.44 136 SER B N 1
ATOM 4435 C CA . SER B 1 136 ? 0.103 17.828 -2.801 1 92.44 136 SER B CA 1
ATOM 4436 C C . SER B 1 136 ? -0.664 18.109 -4.086 1 92.44 136 SER B C 1
ATOM 4438 O O . SER B 1 136 ? -1.886 18.266 -4.062 1 92.44 136 SER B O 1
ATOM 4440 N N . GLY B 1 137 ? -0.015 18.203 -5.191 1 90.44 137 GLY B N 1
ATOM 4441 C CA . GLY B 1 137 ? -0.73 18.453 -6.434 1 90.44 137 GLY B CA 1
ATOM 4442 C C . GLY B 1 137 ? -1.155 17.188 -7.141 1 90.44 137 GLY B C 1
ATOM 4443 O O . GLY B 1 137 ? -0.61 16.109 -6.879 1 90.44 137 GLY B O 1
ATOM 4444 N N . PRO B 1 138 ? -2.178 17.344 -8.023 1 92.69 138 PRO B N 1
ATOM 4445 C CA . PRO B 1 138 ? -2.592 16.203 -8.852 1 92.69 138 PRO B CA 1
ATOM 4446 C C . PRO B 1 138 ? -1.576 15.867 -9.938 1 92.69 138 PRO B C 1
ATOM 4448 O O . PRO B 1 138 ? -1.157 16.75 -10.695 1 92.69 138 PRO B O 1
ATOM 4451 N N . TRP B 1 139 ? -1.229 14.586 -10.039 1 95 139 TRP B N 1
ATOM 4452 C CA . TRP B 1 139 ? -0.251 14.164 -11.039 1 95 139 TRP B CA 1
ATOM 4453 C C . TRP B 1 139 ? -0.764 14.43 -12.453 1 95 139 TRP B C 1
ATOM 4455 O O . TRP B 1 139 ? 0.025 14.633 -13.375 1 95 139 TRP B O 1
ATOM 4465 N N . GLU B 1 140 ? -2.053 14.477 -12.594 1 94.69 140 GLU B N 1
ATOM 4466 C CA . GLU B 1 140 ? -2.695 14.664 -13.891 1 94.69 140 GLU B CA 1
ATOM 4467 C C . GLU B 1 140 ? -2.295 15.992 -14.523 1 94.69 140 GLU B C 1
ATOM 4469 O O . GLU B 1 140 ? -2.209 16.094 -15.75 1 94.69 140 GLU B O 1
ATOM 4474 N N . GLU B 1 141 ? -2.059 16.953 -13.672 1 94.81 141 GLU B N 1
ATOM 4475 C CA . GLU B 1 141 ? -1.67 18.281 -14.148 1 94.81 141 GLU B CA 1
ATOM 4476 C C . GLU B 1 141 ? -0.276 18.25 -14.773 1 94.81 141 GLU B C 1
ATOM 4478 O O . GLU B 1 141 ? 0.108 19.172 -15.484 1 94.81 141 GLU B O 1
ATOM 4483 N N . PHE B 1 142 ? 0.48 17.219 -14.508 1 97.06 142 PHE B N 1
ATOM 4484 C CA . PHE B 1 142 ? 1.856 17.094 -14.977 1 97.06 142 PHE B CA 1
ATOM 4485 C C . PHE B 1 142 ? 2.002 15.922 -15.93 1 97.06 142 PHE B C 1
ATOM 4487 O O . PHE B 1 142 ? 3.111 15.43 -16.156 1 97.06 142 PHE B O 1
ATOM 4494 N N . ARG B 1 143 ? 0.96 15.367 -16.531 1 94.19 143 ARG B N 1
ATOM 4495 C CA . ARG B 1 143 ? 0.934 14.117 -17.281 1 94.19 143 ARG B CA 1
ATOM 4496 C C . ARG B 1 143 ? 1.966 14.125 -18.391 1 94.19 143 ARG B C 1
ATOM 4498 O O . ARG B 1 143 ? 2.615 13.109 -18.656 1 94.19 143 ARG B O 1
ATOM 4505 N N . ASP B 1 144 ? 2.236 15.25 -19.016 1 95.75 144 ASP B N 1
ATOM 4506 C CA . ASP B 1 144 ? 3.096 15.312 -20.188 1 95.75 144 ASP B CA 1
ATOM 4507 C C . ASP B 1 144 ? 4.484 15.836 -19.828 1 95.75 144 ASP B C 1
ATOM 4509 O O . ASP B 1 144 ? 5.266 16.203 -20.719 1 95.75 144 ASP B O 1
ATOM 4513 N N . LEU B 1 145 ? 4.734 15.969 -18.594 1 98.06 145 LEU B N 1
ATOM 4514 C CA . LEU B 1 145 ? 6.023 16.422 -18.094 1 98.06 145 LEU B CA 1
ATOM 4515 C C . LEU B 1 145 ? 6.762 15.305 -17.375 1 98.06 145 LEU B C 1
ATOM 4517 O O . LEU B 1 145 ? 6.594 15.109 -16.172 1 98.06 145 LEU B O 1
ATOM 4521 N N . PRO B 1 146 ? 7.648 14.562 -18.094 1 97.38 146 PRO B N 1
ATOM 4522 C CA . PRO B 1 146 ? 8.258 13.344 -17.578 1 97.38 146 PRO B CA 1
ATOM 4523 C C . PRO B 1 146 ? 9.188 13.609 -16.391 1 97.38 146 PRO B C 1
ATOM 4525 O O . PRO B 1 146 ? 9.539 12.68 -15.656 1 97.38 146 PRO B O 1
ATOM 4528 N N . ASN B 1 147 ? 9.602 14.906 -16.203 1 98.5 147 ASN B N 1
ATOM 4529 C CA . ASN B 1 147 ? 10.555 15.211 -15.148 1 98.5 147 ASN B CA 1
ATOM 4530 C C . ASN B 1 147 ? 9.852 15.797 -13.922 1 98.5 147 ASN B C 1
ATOM 4532 O O . ASN B 1 147 ? 10.492 16.438 -13.078 1 98.5 147 ASN B O 1
ATOM 4536 N N . VAL B 1 148 ? 8.5 15.625 -13.828 1 98.69 148 VAL B N 1
ATOM 4537 C CA . VAL B 1 148 ? 7.754 16.062 -12.656 1 98.69 148 VAL B CA 1
ATOM 4538 C C . VAL B 1 148 ? 7.105 14.875 -11.969 1 98.69 148 VAL B C 1
ATOM 4540 O O . VAL B 1 148 ? 6.324 14.141 -12.586 1 98.69 148 VAL B O 1
ATOM 4543 N N . SER B 1 149 ? 7.508 14.594 -10.805 1 98.56 149 SER B N 1
ATOM 4544 C CA . SER B 1 149 ? 6.828 13.648 -9.93 1 98.56 149 SER B CA 1
ATOM 4545 C C . SER B 1 149 ? 6.047 14.367 -8.828 1 98.56 149 SER B C 1
ATOM 4547 O O . SER B 1 149 ? 6.375 15.5 -8.469 1 98.56 149 SER B O 1
ATOM 4549 N N . THR B 1 150 ? 4.984 13.734 -8.367 1 98.19 150 THR B N 1
ATOM 4550 C CA . THR B 1 150 ? 4.16 14.305 -7.301 1 98.19 150 THR B CA 1
ATOM 4551 C C . THR B 1 150 ? 4.184 13.406 -6.066 1 98.19 150 THR B C 1
ATOM 4553 O O . THR B 1 150 ? 4.367 12.195 -6.176 1 98.19 150 THR B O 1
ATOM 4556 N N . TYR B 1 151 ? 4.129 14 -4.938 1 98 151 TYR B N 1
ATOM 4557 C CA . TYR B 1 151 ? 4.074 13.258 -3.686 1 98 151 TYR B CA 1
ATOM 4558 C C . TYR B 1 151 ? 3.191 13.969 -2.666 1 98 151 TYR B C 1
ATOM 4560 O O . TYR B 1 151 ? 3.074 15.195 -2.688 1 98 151 TYR B O 1
ATOM 4568 N N . PHE B 1 152 ? 2.566 13.172 -1.912 1 96.5 152 PHE B N 1
ATOM 4569 C CA . PHE B 1 152 ? 1.751 13.656 -0.805 1 96.5 152 PHE B CA 1
ATOM 4570 C C . PHE B 1 152 ? 1.609 12.586 0.273 1 96.5 152 PHE B C 1
ATOM 4572 O O . PHE B 1 152 ? 2.098 11.469 0.112 1 96.5 152 PHE B O 1
ATOM 4579 N N . ALA B 1 153 ? 1.198 12.953 1.401 1 92.94 153 ALA B N 1
ATOM 4580 C CA . ALA B 1 153 ? 0.826 12.047 2.479 1 92.94 153 ALA B CA 1
ATOM 4581 C C . ALA B 1 153 ? -0.661 12.156 2.803 1 92.94 153 ALA B C 1
ATOM 4583 O O . ALA B 1 153 ? -1.229 13.25 2.771 1 92.94 153 ALA B O 1
ATOM 4584 N N . GLU B 1 154 ? -1.222 11.016 3.039 1 87.75 154 GLU B N 1
ATOM 4585 C CA . GLU B 1 154 ? -2.656 10.922 3.301 1 87.75 154 GLU B CA 1
ATOM 4586 C C . GLU B 1 154 ? -2.977 11.289 4.75 1 87.75 154 GLU B C 1
ATOM 4588 O O . GLU B 1 154 ? -2.824 10.461 5.648 1 87.75 154 GLU B O 1
ATOM 4593 N N . PHE B 1 155 ? -3.598 12.391 5 1 95.69 155 PHE B N 1
ATOM 4594 C CA . PHE B 1 155 ? -3.855 12.836 6.363 1 95.69 155 PHE B CA 1
ATOM 4595 C C . PHE B 1 155 ? -5.281 12.5 6.781 1 95.69 155 PHE B C 1
ATOM 4597 O O . PHE B 1 155 ? -5.609 12.539 7.969 1 95.69 155 PHE B O 1
ATOM 4604 N N . TYR B 1 156 ? -6.164 12.203 5.812 1 97.88 156 TYR B N 1
ATOM 4605 C CA . TYR B 1 156 ? -7.555 11.969 6.195 1 97.88 156 TYR B CA 1
ATOM 4606 C C . TYR B 1 156 ? -7.668 10.789 7.152 1 97.88 156 TYR B C 1
ATOM 4608 O O . TYR B 1 156 ? -8.547 10.773 8.023 1 97.88 156 TYR B O 1
ATOM 4616 N N . GLN B 1 157 ? -6.785 9.828 7.02 1 98.31 157 GLN B N 1
ATOM 4617 C CA . GLN B 1 157 ? -6.793 8.703 7.949 1 98.31 157 GLN B CA 1
ATOM 4618 C C . GLN B 1 157 ? -6.504 9.164 9.375 1 98.31 157 GLN B C 1
ATOM 4620 O O . GLN B 1 157 ? -7.125 8.688 10.328 1 98.31 157 GLN B O 1
ATOM 4625 N N . LEU B 1 158 ? -5.582 10.094 9.492 1 98.69 158 LEU B N 1
ATOM 4626 C CA . LEU B 1 158 ? -5.23 10.625 10.805 1 98.69 158 LEU B CA 1
ATOM 4627 C C . LEU B 1 158 ? -6.34 11.523 11.344 1 98.69 158 LEU B C 1
ATOM 4629 O O . LEU B 1 158 ? -6.633 11.516 12.539 1 98.69 158 LEU B O 1
ATOM 4633 N N . TYR B 1 159 ? -6.969 12.312 10.453 1 98.81 159 TYR B N 1
ATOM 4634 C CA . TYR B 1 159 ? -8.094 13.133 10.883 1 98.81 159 TYR B CA 1
ATOM 4635 C C . TYR B 1 159 ? -9.258 12.266 11.352 1 98.81 159 TYR B C 1
ATOM 4637 O O . TYR B 1 159 ? -9.977 12.633 12.281 1 98.81 159 TYR B O 1
ATOM 4645 N N . TYR B 1 160 ? -9.492 11.109 10.703 1 98.94 160 TYR B N 1
ATOM 4646 C CA . TYR B 1 160 ? -10.469 10.141 11.18 1 98.94 160 TYR B CA 1
ATOM 4647 C C . TYR B 1 160 ? -10.164 9.711 12.609 1 98.94 160 TYR B C 1
ATOM 4649 O O . TYR B 1 160 ? -11.047 9.703 13.469 1 98.94 160 TYR B O 1
ATOM 4657 N N . LEU B 1 161 ? -8.906 9.422 12.883 1 98.94 161 LEU B N 1
ATOM 4658 C CA . LEU B 1 161 ? -8.492 9.008 14.219 1 98.94 161 LEU B CA 1
ATOM 4659 C C . LEU B 1 161 ? -8.625 10.156 15.211 1 98.94 161 LEU B C 1
ATOM 4661 O O . LEU B 1 161 ? -8.984 9.945 16.375 1 98.94 161 LEU B O 1
ATOM 4665 N N . ASN B 1 162 ? -8.289 11.406 14.766 1 98.94 162 ASN B N 1
ATOM 4666 C CA . ASN B 1 162 ? -8.547 12.586 15.586 1 98.94 162 ASN B CA 1
ATOM 4667 C C . ASN B 1 162 ? -10.023 12.703 15.953 1 98.94 162 ASN B C 1
ATOM 4669 O O . ASN B 1 162 ? -10.367 13.102 17.062 1 98.94 162 ASN B O 1
ATOM 4673 N N . GLY B 1 163 ? -10.906 12.359 15.008 1 98.94 163 GLY B N 1
ATOM 4674 C CA . GLY B 1 163 ? -12.336 12.344 15.281 1 98.94 163 GLY B CA 1
ATOM 4675 C C . GLY B 1 163 ? -12.727 11.375 16.391 1 98.94 163 GLY B C 1
ATOM 4676 O O . GLY B 1 163 ? -13.547 11.703 17.25 1 98.94 163 GLY B O 1
ATOM 4677 N N . LEU B 1 164 ? -12.141 10.188 16.328 1 98.94 164 LEU B N 1
ATOM 4678 C CA . LEU B 1 164 ? -12.359 9.227 17.406 1 98.94 164 LEU B CA 1
ATOM 4679 C C . LEU B 1 164 ? -11.945 9.805 18.75 1 98.94 164 LEU B C 1
ATOM 4681 O O . LEU B 1 164 ? -12.688 9.703 19.734 1 98.94 164 LEU B O 1
ATOM 4685 N N . ALA B 1 165 ? -10.766 10.414 18.797 1 98.94 165 ALA B N 1
ATOM 4686 C CA . ALA B 1 165 ? -10.258 11.023 20.016 1 98.94 165 ALA B CA 1
ATOM 4687 C C . ALA B 1 165 ? -11.188 12.133 20.5 1 98.94 165 ALA B C 1
ATOM 4689 O O . ALA B 1 165 ? -11.461 12.242 21.703 1 98.94 165 ALA B O 1
ATOM 4690 N N . ALA B 1 166 ? -11.664 12.938 19.578 1 98.94 166 ALA B N 1
ATOM 4691 C CA . ALA B 1 166 ? -12.57 14.039 19.906 1 98.94 166 ALA B CA 1
ATOM 4692 C C . ALA B 1 166 ? -13.852 13.523 20.547 1 98.94 166 ALA B C 1
ATOM 4694 O O . ALA B 1 166 ? -14.336 14.094 21.531 1 98.94 166 ALA B O 1
ATOM 4695 N N . ALA B 1 167 ? -14.406 12.461 19.984 1 98.88 167 ALA B N 1
ATOM 4696 C CA . ALA B 1 167 ? -15.609 11.844 20.547 1 98.88 167 ALA B CA 1
ATOM 4697 C C . ALA B 1 167 ? -15.359 11.375 21.984 1 98.88 167 ALA B C 1
ATOM 4699 O O . ALA B 1 167 ? -16.266 11.43 22.828 1 98.88 167 ALA B O 1
ATOM 4700 N N . GLY B 1 168 ? -14.188 10.891 22.203 1 98.75 168 GLY B N 1
ATOM 4701 C CA . GLY B 1 168 ? -13.828 10.461 23.547 1 98.75 168 GLY B CA 1
ATOM 4702 C C . GLY B 1 168 ? -13.758 11.609 24.547 1 98.75 168 GLY B C 1
ATOM 4703 O O . GLY B 1 168 ? -14.227 11.484 25.672 1 98.75 168 GLY B O 1
ATOM 4704 N N . ALA B 1 169 ? -13.273 12.742 24.125 1 98.81 169 ALA B N 1
ATOM 4705 C CA . ALA B 1 169 ? -12.938 13.844 25.031 1 98.81 169 ALA B CA 1
ATOM 4706 C C . ALA B 1 169 ? -14.117 14.797 25.203 1 98.81 169 ALA B C 1
ATOM 4708 O O . ALA B 1 169 ? -14.258 15.438 26.25 1 98.81 169 ALA B O 1
ATOM 4709 N N . THR B 1 170 ? -14.992 14.898 24.234 1 98.81 170 THR B N 1
ATOM 4710 C CA . THR B 1 170 ? -16.016 15.938 24.219 1 98.81 170 THR B CA 1
ATOM 4711 C C . THR B 1 170 ? -17.031 15.719 25.344 1 98.81 170 THR B C 1
ATOM 4713 O O . THR B 1 170 ? -17.391 14.578 25.641 1 98.81 170 THR B O 1
ATOM 4716 N N . GLU B 1 171 ? -17.453 16.797 25.906 1 97.94 171 GLU B N 1
ATOM 4717 C CA . GLU B 1 171 ? -18.516 16.797 26.906 1 97.94 171 GLU B CA 1
ATOM 4718 C C . GLU B 1 171 ? -19.766 17.516 26.375 1 97.94 171 GLU B C 1
ATOM 4720 O O . GLU B 1 171 ? -20.859 17.344 26.906 1 97.94 171 GLU B O 1
ATOM 4725 N N . THR B 1 172 ? -19.578 18.234 25.297 1 98.44 172 THR B N 1
ATOM 4726 C CA . THR B 1 172 ? -20.672 19.062 24.812 1 98.44 172 THR B CA 1
ATOM 4727 C C . THR B 1 172 ? -21.312 18.469 23.562 1 98.44 172 THR B C 1
ATOM 4729 O O . THR B 1 172 ? -22.406 18.844 23.172 1 98.44 172 THR B O 1
ATOM 4732 N N . CYS B 1 173 ? -20.594 17.594 22.875 1 98.69 173 CYS B N 1
ATOM 4733 C CA . CYS B 1 173 ? -20.969 17 21.609 1 98.69 173 CYS B CA 1
ATOM 4734 C C . CYS B 1 173 ? -20.859 18.016 20.469 1 98.69 173 CYS B C 1
ATOM 4736 O O . CYS B 1 173 ? -21.219 17.719 19.328 1 98.69 173 CYS B O 1
ATOM 4738 N N . ASN B 1 174 ? -20.344 19.234 20.797 1 98.81 174 ASN B N 1
ATOM 4739 C CA . ASN B 1 174 ? -20.031 20.25 19.797 1 98.81 174 ASN B CA 1
ATOM 4740 C C . ASN B 1 174 ? -18.531 20.312 19.5 1 98.81 174 ASN B C 1
ATOM 4742 O O . ASN B 1 174 ? -17.75 20.75 20.344 1 98.81 174 ASN B O 1
ATOM 4746 N N . LEU B 1 175 ? -18.219 19.891 18.297 1 98.94 175 LEU B N 1
ATOM 4747 C CA . LEU B 1 175 ? -16.844 19.938 17.812 1 98.94 175 LEU B CA 1
ATOM 4748 C C . LEU B 1 175 ? -16.656 21.031 16.781 1 98.94 175 LEU B C 1
ATOM 4750 O O . LEU B 1 175 ? -17.641 21.562 16.25 1 98.94 175 LEU B O 1
ATOM 4754 N N . GLY B 1 176 ? -15.43 21.391 16.547 1 98.94 176 GLY B N 1
ATOM 4755 C CA . GLY B 1 176 ? -15.156 22.453 15.609 1 98.94 176 GLY B CA 1
ATOM 4756 C C . GLY B 1 176 ? -14.062 22.109 14.617 1 98.94 176 GLY B C 1
ATOM 4757 O O . GLY B 1 176 ? -13.242 21.234 14.867 1 98.94 176 GLY B O 1
ATOM 4758 N N . TYR B 1 177 ? -14.094 22.734 13.492 1 98.94 177 TYR B N 1
ATOM 4759 C CA . TYR B 1 177 ? -13.047 22.672 12.484 1 98.94 177 TYR B CA 1
ATOM 4760 C C . TYR B 1 177 ? -12.789 24.047 11.883 1 98.94 177 TYR B C 1
ATOM 4762 O O . TYR B 1 177 ? -13.727 24.734 11.461 1 98.94 177 TYR B O 1
ATOM 4770 N N . ILE B 1 178 ? -11.547 24.453 11.859 1 98.88 178 ILE B N 1
ATOM 4771 C CA . ILE B 1 178 ? -11.133 25.719 11.258 1 98.88 178 ILE B CA 1
ATOM 4772 C C . ILE B 1 178 ? -10.336 25.453 9.984 1 98.88 178 ILE B C 1
ATOM 4774 O O . ILE B 1 178 ? -9.148 25.109 10.055 1 98.88 178 ILE B O 1
ATOM 4778 N N . PRO B 1 179 ? -10.922 25.625 8.844 1 98.25 179 PRO B N 1
ATOM 4779 C CA . PRO B 1 179 ? -10.211 25.375 7.586 1 98.25 179 PRO B CA 1
ATOM 4780 C C . PRO B 1 179 ? -9.422 26.594 7.113 1 98.25 179 PRO B C 1
ATOM 4782 O O . PRO B 1 179 ? -9.922 27.719 7.18 1 98.25 179 PRO B O 1
ATOM 4785 N N . ALA B 1 180 ? -8.195 26.328 6.641 1 94.94 180 ALA B N 1
ATOM 4786 C CA . ALA B 1 180 ? -7.465 27.391 5.949 1 94.94 180 ALA B CA 1
ATOM 4787 C C . ALA B 1 180 ? -8.109 27.719 4.605 1 94.94 180 ALA B C 1
ATOM 4789 O O . ALA B 1 180 ? -8.289 28.891 4.266 1 94.94 180 ALA B O 1
ATOM 4790 N N . PHE B 1 181 ? -8.344 26.734 3.893 1 92.38 181 PHE B N 1
ATOM 4791 C CA . PHE B 1 181 ? -9.078 26.734 2.635 1 92.38 181 PHE B CA 1
ATOM 4792 C C . PHE B 1 181 ? -10.062 25.578 2.588 1 92.38 181 PHE B C 1
ATOM 4794 O O . PHE B 1 181 ? -9.945 24.625 3.357 1 92.38 181 PHE B O 1
ATOM 4801 N N . LEU B 1 182 ? -11.031 25.719 1.66 1 95.81 182 LEU B N 1
ATOM 4802 C CA . LEU B 1 182 ? -11.938 24.594 1.461 1 95.81 182 LEU B CA 1
ATOM 4803 C C . LEU B 1 182 ? -11.695 23.938 0.106 1 95.81 182 LEU B C 1
ATOM 4805 O O . LEU B 1 182 ? -12.633 23.75 -0.673 1 95.81 182 LEU B O 1
ATOM 4809 N N . ILE B 1 183 ? -10.469 23.609 -0.11 1 92.06 183 ILE B N 1
ATOM 4810 C CA . ILE B 1 183 ? -10.086 22.797 -1.252 1 92.06 183 ILE B CA 1
ATOM 4811 C C . ILE B 1 183 ? -10.359 21.328 -0.946 1 92.06 183 ILE B C 1
ATOM 4813 O O . ILE B 1 183 ? -10.562 20.953 0.212 1 92.06 183 ILE B O 1
ATOM 4817 N N . PRO B 1 184 ? -10.383 20.469 -1.948 1 94.56 184 PRO B N 1
ATOM 4818 C CA . PRO B 1 184 ? -10.766 19.062 -1.753 1 94.56 184 PRO B CA 1
ATOM 4819 C C . PRO B 1 184 ? -9.977 18.391 -0.64 1 94.56 184 PRO B C 1
ATOM 4821 O O . PRO B 1 184 ? -10.531 17.578 0.115 1 94.56 184 PRO B O 1
ATOM 4824 N N . GLU B 1 185 ? -8.672 18.656 -0.508 1 94.75 185 GLU B N 1
ATOM 4825 C CA . GLU B 1 185 ? -7.84 18.094 0.552 1 94.75 185 GLU B CA 1
ATOM 4826 C C . GLU B 1 185 ? -8.43 18.375 1.929 1 94.75 185 GLU B C 1
ATOM 4828 O O . GLU B 1 185 ? -8.578 17.469 2.746 1 94.75 185 GLU B O 1
ATOM 4833 N N . VAL B 1 186 ? -8.766 19.609 2.133 1 96.62 186 VAL B N 1
ATOM 4834 C CA . VAL B 1 186 ? -9.281 20.031 3.436 1 96.62 186 VAL B CA 1
ATOM 4835 C C . VAL B 1 186 ? -10.68 19.469 3.646 1 96.62 186 VAL B C 1
ATOM 4837 O O . VAL B 1 186 ? -11.023 19.031 4.746 1 96.62 186 VAL B O 1
ATOM 4840 N N . VAL B 1 187 ? -11.5 19.469 2.602 1 98.06 187 VAL B N 1
ATOM 4841 C CA . VAL B 1 187 ? -12.844 18.906 2.678 1 98.06 187 VAL B CA 1
ATOM 4842 C C . VAL B 1 187 ? -12.758 17.438 3.092 1 98.06 187 VAL B C 1
ATOM 4844 O O . VAL B 1 187 ? -13.508 16.984 3.961 1 98.06 187 VAL B O 1
ATOM 4847 N N . ARG B 1 188 ? -11.836 16.703 2.518 1 97.81 188 ARG B N 1
ATOM 4848 C CA . ARG B 1 188 ? -11.609 15.312 2.863 1 97.81 188 ARG B CA 1
ATOM 4849 C C . ARG B 1 188 ? -11.188 15.164 4.324 1 97.81 188 ARG B C 1
ATOM 4851 O O . ARG B 1 188 ? -11.609 14.234 5.008 1 97.81 188 ARG B O 1
ATOM 4858 N N . HIS B 1 189 ? -10.375 16.078 4.824 1 98.38 189 HIS B N 1
ATOM 4859 C CA . HIS B 1 189 ? -9.961 16.078 6.223 1 98.38 189 HIS B CA 1
ATOM 4860 C C . HIS B 1 189 ? -11.156 16.297 7.148 1 98.38 189 HIS B C 1
ATOM 4862 O O . HIS B 1 189 ? -11.305 15.578 8.148 1 98.38 189 HIS B O 1
ATOM 4868 N N . ILE B 1 190 ? -12 17.234 6.797 1 98.81 190 ILE B N 1
ATOM 4869 C CA . ILE B 1 190 ? -13.172 17.547 7.602 1 98.81 190 ILE B CA 1
ATOM 4870 C C . ILE B 1 190 ? -14.086 16.328 7.676 1 98.81 190 ILE B C 1
ATOM 4872 O O . ILE B 1 190 ? -14.5 15.922 8.758 1 98.81 190 ILE B O 1
ATOM 4876 N N . ASN B 1 191 ? -14.328 15.773 6.516 1 98.88 191 ASN B N 1
ATOM 4877 C CA . ASN B 1 191 ? -15.219 14.617 6.461 1 98.88 191 ASN B CA 1
ATOM 4878 C C . ASN B 1 191 ? -14.664 13.445 7.27 1 98.88 191 ASN B C 1
ATOM 4880 O O . ASN B 1 191 ? -15.406 12.773 7.984 1 98.88 191 ASN B O 1
ATOM 4884 N N . ALA B 1 192 ? -13.398 13.172 7.133 1 98.88 192 ALA B N 1
ATOM 4885 C CA . ALA B 1 192 ? -12.781 12.086 7.898 1 98.88 192 ALA B CA 1
ATOM 4886 C C . ALA B 1 192 ? -12.914 12.336 9.398 1 98.88 192 ALA B C 1
ATOM 4888 O O . ALA B 1 192 ? -13.219 11.414 10.164 1 98.88 192 ALA B O 1
ATOM 4889 N N . TYR B 1 193 ? -12.695 13.578 9.812 1 98.94 193 TYR B N 1
ATOM 4890 C CA . TYR B 1 193 ? -12.852 13.984 11.203 1 98.94 193 TYR B CA 1
ATOM 4891 C C . TYR B 1 193 ? -14.273 13.727 11.688 1 98.94 193 TYR B C 1
ATOM 4893 O O . TYR B 1 193 ? -14.469 13.18 12.773 1 98.94 193 TYR B O 1
ATOM 4901 N N . VAL B 1 194 ? -15.258 14.078 10.891 1 98.94 194 VAL B N 1
ATOM 4902 C CA . VAL B 1 194 ? -16.656 13.898 11.234 1 98.94 194 VAL B CA 1
ATOM 4903 C C . VAL B 1 194 ? -16.984 12.414 11.336 1 98.94 194 VAL B C 1
ATOM 4905 O O . VAL B 1 194 ? -17.625 11.969 12.297 1 98.94 194 VAL B O 1
ATOM 4908 N N . ILE B 1 195 ? -16.531 11.633 10.352 1 98.88 195 ILE B N 1
ATOM 4909 C CA . ILE B 1 195 ? -16.781 10.195 10.328 1 98.88 195 ILE B CA 1
ATOM 4910 C C . ILE B 1 195 ? -16.234 9.547 11.594 1 98.88 195 ILE B C 1
ATOM 4912 O O . ILE B 1 195 ? -16.906 8.75 12.242 1 98.88 195 ILE B O 1
ATOM 4916 N N . GLY B 1 196 ? -14.992 9.945 11.953 1 98.94 196 GLY B N 1
ATOM 4917 C CA . GLY B 1 196 ? -14.391 9.438 13.18 1 98.94 196 GLY B CA 1
ATOM 4918 C C . GLY B 1 196 ? -15.156 9.82 14.43 1 98.94 196 GLY B C 1
ATOM 4919 O O . GLY B 1 196 ? -15.359 8.992 15.312 1 98.94 196 GLY B O 1
ATOM 4920 N N . ALA B 1 197 ? -15.57 11.055 14.5 1 98.94 197 ALA B N 1
ATOM 4921 C CA . ALA B 1 197 ? -16.281 11.555 15.672 1 98.94 197 ALA B CA 1
ATOM 4922 C C . ALA B 1 197 ? -17.609 10.82 15.859 1 98.94 197 ALA B C 1
ATOM 4924 O O . ALA B 1 197 ? -17.953 10.414 16.969 1 98.94 197 ALA B O 1
ATOM 4925 N N . VAL B 1 198 ? -18.344 10.633 14.797 1 98.81 198 VAL B N 1
ATOM 4926 C CA . VAL B 1 198 ? -19.641 9.953 14.844 1 98.81 198 VAL B CA 1
ATOM 4927 C C . VAL B 1 198 ? -19.438 8.492 15.273 1 98.81 198 VAL B C 1
ATOM 4929 O O . VAL B 1 198 ? -20.141 8 16.156 1 98.81 198 VAL B O 1
ATOM 4932 N N . GLU B 1 199 ? -18.453 7.852 14.688 1 98.62 199 GLU B N 1
ATOM 4933 C CA . GLU B 1 199 ? -18.172 6.469 15.062 1 98.62 199 GLU B CA 1
ATOM 4934 C C . GLU B 1 199 ? -17.766 6.363 16.531 1 98.62 199 GLU B C 1
ATOM 4936 O O . GLU B 1 199 ? -18.234 5.488 17.25 1 98.62 199 GLU B O 1
ATOM 4941 N N . GLY B 1 200 ? -16.797 7.254 16.891 1 98.88 200 GLY B N 1
ATOM 4942 C CA . GLY B 1 200 ? -16.344 7.227 18.266 1 98.88 200 GLY B CA 1
ATOM 4943 C C . GLY B 1 200 ? -17.469 7.395 19.266 1 98.88 200 GLY B C 1
ATOM 4944 O O . GLY B 1 200 ? -17.516 6.676 20.266 1 98.88 200 GLY B O 1
ATOM 4945 N N . ALA B 1 201 ? -18.375 8.297 19.016 1 98.81 201 ALA B N 1
ATOM 4946 C CA . ALA B 1 201 ? -19.516 8.523 19.891 1 98.81 201 ALA B CA 1
ATOM 4947 C C . ALA B 1 201 ? -20.406 7.293 19.969 1 98.81 201 ALA B C 1
ATOM 4949 O O . ALA B 1 201 ? -20.906 6.934 21.031 1 98.81 201 ALA B O 1
ATOM 4950 N N . LYS B 1 202 ? -20.594 6.645 18.828 1 98.5 202 LYS B N 1
ATOM 4951 C CA . LYS B 1 202 ? -21.375 5.414 18.781 1 98.5 202 LYS B CA 1
ATOM 4952 C C . LYS B 1 202 ? -20.734 4.32 19.625 1 98.5 202 LYS B C 1
ATOM 4954 O O . LYS B 1 202 ? -21.422 3.641 20.391 1 98.5 202 LYS B O 1
ATOM 4959 N N . VAL B 1 203 ? -19.453 4.172 19.5 1 98.44 203 VAL B N 1
ATOM 4960 C CA . VAL B 1 203 ? -18.688 3.148 20.219 1 98.44 203 VAL B CA 1
ATOM 4961 C C . VAL B 1 203 ? -18.812 3.375 21.719 1 98.44 203 VAL B C 1
ATOM 4963 O O . VAL B 1 203 ? -18.906 2.42 22.5 1 98.44 203 VAL B O 1
ATOM 4966 N N . LEU B 1 204 ? -18.844 4.668 22.109 1 98.56 204 LEU B N 1
ATOM 4967 C CA . LEU B 1 204 ? -18.859 5.004 23.531 1 98.56 204 LEU B CA 1
ATOM 4968 C C . LEU B 1 204 ? -20.281 5.16 24.047 1 98.56 204 LEU B C 1
ATOM 4970 O O . LEU B 1 204 ? -20.5 5.34 25.25 1 98.56 204 LEU B O 1
ATOM 4974 N N . GLY B 1 205 ? -21.266 5.098 23.188 1 98.19 205 GLY B N 1
ATOM 4975 C CA . GLY B 1 205 ? -22.641 5.34 23.594 1 98.19 205 GLY B CA 1
ATOM 4976 C C . GLY B 1 205 ? -22.891 6.77 24.047 1 98.19 205 GLY B C 1
ATOM 4977 O O . GLY B 1 205 ? -23.672 7.008 24.953 1 98.19 205 GLY B O 1
ATOM 4978 N N . LYS B 1 206 ? -22.156 7.688 23.391 1 97.44 206 LYS B N 1
ATOM 4979 C CA . LYS B 1 206 ? -22.25 9.109 23.719 1 97.44 206 LYS B CA 1
ATOM 4980 C C . LYS B 1 206 ? -22.984 9.875 22.625 1 97.44 206 LYS B C 1
ATOM 4982 O O . LYS B 1 206 ? -23.094 9.391 21.484 1 97.44 206 LYS B O 1
ATOM 4987 N N . CYS B 1 207 ? -23.531 11.094 23.031 1 98.25 207 CYS B N 1
ATOM 4988 C CA . CYS B 1 207 ? -24.078 12.031 22.062 1 98.25 207 CYS B CA 1
ATOM 4989 C C . CYS B 1 207 ? -25.156 11.367 21.219 1 98.25 207 CYS B C 1
ATOM 4991 O O . CYS B 1 207 ? -25.125 11.453 19.984 1 98.25 207 CYS B O 1
ATOM 4993 N N . GLY B 1 208 ? -26.062 10.602 21.844 1 97.94 208 GLY B N 1
ATOM 4994 C CA . GLY B 1 208 ? -27.109 9.906 21.141 1 97.94 208 GLY B CA 1
ATOM 4995 C C . GLY B 1 208 ? -26.594 8.859 20.172 1 97.94 208 GLY B C 1
ATOM 4996 O O . GLY B 1 208 ? -27.062 8.758 19.047 1 97.94 208 GLY B O 1
ATOM 4997 N N . ASP B 1 209 ? -25.547 8.188 20.562 1 97.38 209 ASP B N 1
ATOM 4998 C CA . ASP B 1 209 ? -24.875 7.195 19.719 1 97.38 209 ASP B CA 1
ATOM 4999 C C . ASP B 1 209 ? -24.375 7.824 18.422 1 97.38 209 ASP B C 1
ATOM 5001 O O . ASP B 1 209 ? -24.562 7.266 17.344 1 97.38 209 ASP B O 1
ATOM 5005 N N . GLY B 1 210 ? -23.828 9.07 18.562 1 97.12 210 GLY B N 1
ATOM 5006 C CA . GLY B 1 210 ? -23.203 9.75 17.438 1 97.12 210 GLY B CA 1
ATOM 5007 C C . GLY B 1 210 ? -24.172 10.664 16.688 1 97.12 210 GLY B C 1
ATOM 5008 O O . GLY B 1 210 ? -23.734 11.531 15.938 1 97.12 210 GLY B O 1
ATOM 5009 N N . ARG B 1 211 ? -25.516 10.586 16.969 1 95.94 211 ARG B N 1
ATOM 5010 C CA . ARG B 1 211 ? -26.516 11.344 16.203 1 95.94 211 ARG B CA 1
ATOM 5011 C C . ARG B 1 211 ? -26.453 12.828 16.547 1 95.94 211 ARG B C 1
ATOM 5013 O O . ARG B 1 211 ? -26.781 13.672 15.727 1 95.94 211 ARG B O 1
ATOM 5020 N N . ASN B 1 212 ? -25.938 13.117 17.734 1 97.62 212 ASN B N 1
ATOM 5021 C CA . ASN B 1 212 ? -25.969 14.492 18.219 1 97.62 212 ASN B CA 1
ATOM 5022 C C . ASN B 1 212 ? -24.609 15.164 18.078 1 97.62 212 ASN B C 1
ATOM 5024 O O . ASN B 1 212 ? -24.422 16.297 18.516 1 97.62 212 ASN B O 1
ATOM 5028 N N . ILE B 1 213 ? -23.641 14.445 17.5 1 98.62 213 ILE B N 1
ATOM 5029 C CA . ILE B 1 213 ? -22.359 15.086 17.188 1 98.62 213 ILE B CA 1
ATOM 5030 C C . ILE B 1 213 ? -22.578 16.203 16.156 1 98.62 213 ILE B C 1
ATOM 5032 O O . ILE B 1 213 ? -23.203 15.984 15.125 1 98.62 213 ILE B O 1
ATOM 5036 N N . ARG B 1 214 ? -22.062 17.359 16.484 1 98.19 214 ARG B N 1
ATOM 5037 C CA . ARG B 1 214 ? -22 18.484 15.562 1 98.19 214 ARG B CA 1
ATOM 5038 C C . ARG B 1 214 ? -20.562 18.922 15.344 1 98.19 214 ARG B C 1
ATOM 5040 O O . ARG B 1 214 ? -19.812 19.125 16.297 1 98.19 214 ARG B O 1
ATOM 5047 N N . VAL B 1 215 ? -20.203 18.938 14.062 1 98.88 215 VAL B N 1
ATOM 5048 C CA . VAL B 1 215 ? -18.906 19.531 13.742 1 98.88 215 VAL B CA 1
ATOM 5049 C C . VAL B 1 215 ? -19.125 20.875 13.039 1 98.88 215 VAL B C 1
ATOM 5051 O O . VAL B 1 215 ? -19.5 20.922 11.867 1 98.88 215 VAL B O 1
ATOM 5054 N N . LEU B 1 216 ? -18.906 21.906 13.812 1 98.81 216 LEU B N 1
ATOM 5055 C CA . LEU B 1 216 ? -19.078 23.266 13.305 1 98.81 216 LEU B CA 1
ATOM 5056 C C . LEU B 1 216 ? -17.844 23.719 12.531 1 98.81 216 LEU B C 1
ATOM 5058 O O . LEU B 1 216 ? -16.75 23.797 13.094 1 98.81 216 LEU B O 1
ATOM 5062 N N . VAL B 1 217 ? -18.031 24 11.242 1 98.75 217 VAL B N 1
ATOM 5063 C CA . VAL B 1 217 ? -16.938 24.406 10.352 1 98.75 217 VAL B CA 1
ATOM 5064 C C . VAL B 1 217 ? -17 25.906 10.102 1 98.75 217 VAL B C 1
ATOM 5066 O O . VAL B 1 217 ? -17.984 26.422 9.555 1 98.75 217 VAL B O 1
ATOM 5069 N N . THR B 1 218 ? -16.016 26.609 10.5 1 98.5 218 THR B N 1
ATOM 5070 C CA . THR B 1 218 ? -15.969 28.062 10.297 1 98.5 218 THR B CA 1
ATOM 5071 C C . THR B 1 218 ? -15.75 28.391 8.82 1 98.5 218 THR B C 1
ATOM 5073 O O . THR B 1 218 ? -15.352 27.531 8.039 1 98.5 218 THR B O 1
ATOM 5076 N N . PRO B 1 219 ? -16.047 29.656 8.445 1 97.12 219 PRO B N 1
ATOM 5077 C CA . PRO B 1 219 ? -15.555 30.078 7.125 1 97.12 219 PRO B CA 1
ATOM 5078 C C . PRO B 1 219 ? -14.039 29.922 6.98 1 97.12 219 PRO B C 1
ATOM 5080 O O . PRO B 1 219 ? -13.305 30.031 7.965 1 97.12 219 PRO B O 1
ATOM 5083 N N . PRO B 1 220 ? -13.625 29.609 5.75 1 97.94 220 PRO B N 1
ATOM 5084 C CA . PRO B 1 220 ? -12.18 29.453 5.566 1 97.94 220 PRO B CA 1
ATOM 5085 C C . PRO B 1 220 ? -11.414 30.75 5.859 1 97.94 220 PRO B C 1
ATOM 5087 O O . PRO B 1 220 ? -11.922 31.844 5.598 1 97.94 220 PRO B O 1
ATOM 5090 N N . LEU B 1 221 ? -10.211 30.562 6.332 1 97.25 221 LEU B N 1
ATOM 5091 C CA . LEU B 1 221 ? -9.352 31.703 6.637 1 97.25 221 LEU B CA 1
ATOM 5092 C C . LEU B 1 221 ? -8.828 32.344 5.355 1 97.25 221 LEU B C 1
ATOM 5094 O O . LEU B 1 221 ? -8.359 33.469 5.379 1 97.25 221 LEU B O 1
ATOM 5098 N N . ASN B 1 222 ? -8.781 31.578 4.316 1 93.56 222 ASN B N 1
ATOM 5099 C CA . ASN B 1 222 ? -8.266 31.969 3.006 1 93.56 222 ASN B CA 1
ATOM 5100 C C . ASN B 1 222 ? -6.773 32.281 3.062 1 93.56 222 ASN B C 1
ATOM 5102 O O . ASN B 1 222 ? -6.309 33.219 2.412 1 93.56 222 ASN B O 1
ATOM 5106 N N . SER B 1 223 ? -6.141 31.625 3.939 1 90.12 223 SER B N 1
ATOM 5107 C CA . SER B 1 223 ? -4.691 31.672 4.102 1 90.12 223 SER B CA 1
ATOM 5108 C C . SER B 1 223 ? -4.176 30.438 4.844 1 90.12 223 SER B C 1
ATOM 5110 O O . SER B 1 223 ? -4.801 29.984 5.805 1 90.12 223 SER B O 1
ATOM 5112 N N . TRP B 1 224 ? -3.037 29.938 4.449 1 90.56 224 TRP B N 1
ATOM 5113 C CA . TRP B 1 224 ? -2.434 28.812 5.152 1 90.56 224 TRP B CA 1
ATOM 5114 C C . TRP B 1 224 ? -1.77 29.266 6.449 1 90.56 224 TRP B C 1
ATOM 5116 O O . TRP B 1 224 ? -1.624 28.484 7.391 1 90.56 224 TRP B O 1
ATOM 5126 N N . PHE B 1 225 ? -1.295 30.469 6.418 1 90.38 225 PHE B N 1
ATOM 5127 C CA . PHE B 1 225 ? -0.629 31.062 7.574 1 90.38 225 PHE B CA 1
ATOM 5128 C C . PHE B 1 225 ? -1.376 32.312 8.047 1 90.38 225 PHE B C 1
ATOM 5130 O O . PHE B 1 225 ? -1.203 33.406 7.492 1 90.38 225 PHE B O 1
ATOM 5137 N N . ALA B 1 226 ? -2.238 32.188 9.047 1 93.5 226 ALA B N 1
ATOM 5138 C CA . ALA B 1 226 ? -3.049 33.25 9.609 1 93.5 226 ALA B CA 1
ATOM 5139 C C . ALA B 1 226 ? -3.367 33 11.078 1 93.5 226 ALA B C 1
ATOM 5141 O O . ALA B 1 226 ? -4.535 32.844 11.453 1 93.5 226 ALA B O 1
ATOM 5142 N N . PRO B 1 227 ? -2.266 33.062 11.906 1 95.44 227 PRO B N 1
ATOM 5143 C CA . PRO B 1 227 ? -2.461 32.688 13.305 1 95.44 227 PRO B CA 1
ATOM 5144 C C . PRO B 1 227 ? -3.486 33.562 14.023 1 95.44 227 PRO B C 1
ATOM 5146 O O . PRO B 1 227 ? -4.242 33.062 14.859 1 95.44 227 PRO B O 1
ATOM 5149 N N . ASP B 1 228 ? -3.557 34.875 13.711 1 97.75 228 ASP B N 1
ATOM 5150 C CA . ASP B 1 228 ? -4.508 35.75 14.359 1 97.75 228 ASP B CA 1
ATOM 5151 C C . ASP B 1 228 ? -5.945 35.375 13.992 1 97.75 228 ASP B C 1
ATOM 5153 O O . ASP B 1 228 ? -6.812 35.312 14.867 1 97.75 228 ASP B O 1
ATOM 5157 N N . LYS B 1 229 ? -6.168 35.156 12.719 1 98 229 LYS B N 1
ATOM 5158 C CA . LYS B 1 229 ? -7.5 34.75 12.281 1 98 229 LYS B CA 1
ATOM 5159 C C . LYS B 1 229 ? -7.887 33.375 12.891 1 98 229 LYS B C 1
ATOM 5161 O O . LYS B 1 229 ? -9.055 33.156 13.219 1 98 229 LYS B O 1
ATOM 5166 N N . ALA B 1 230 ? -6.938 32.531 13.008 1 98.38 230 ALA B N 1
ATOM 5167 C CA . ALA B 1 230 ? -7.176 31.203 13.578 1 98.38 230 ALA B CA 1
ATOM 5168 C C . ALA B 1 230 ? -7.59 31.312 15.047 1 98.38 230 ALA B C 1
ATOM 5170 O O . ALA B 1 230 ? -8.516 30.625 15.484 1 98.38 230 ALA B O 1
ATOM 5171 N N . ARG B 1 231 ? -6.922 32.188 15.805 1 98.62 231 ARG B N 1
ATOM 5172 C CA . ARG B 1 231 ? -7.27 32.406 17.203 1 98.62 231 ARG B CA 1
ATOM 5173 C C . ARG B 1 231 ? -8.688 32.969 17.344 1 98.62 231 ARG B C 1
ATOM 5175 O O . ARG B 1 231 ? -9.453 32.5 18.188 1 98.62 231 ARG B O 1
ATOM 5182 N N . ASP B 1 232 ? -8.969 33.875 16.453 1 98.62 232 ASP B N 1
ATOM 5183 C CA . ASP B 1 232 ? -10.297 34.469 16.484 1 98.62 232 ASP B CA 1
ATOM 5184 C C . ASP B 1 232 ? -11.375 33.438 16.188 1 98.62 232 ASP B C 1
ATOM 5186 O O . ASP B 1 232 ? -12.422 33.406 16.828 1 98.62 232 ASP B O 1
ATOM 5190 N N . ALA B 1 233 ? -11.125 32.656 15.195 1 98.75 233 ALA B N 1
ATOM 5191 C CA . ALA B 1 233 ? -12.07 31.594 14.828 1 98.75 233 ALA B CA 1
ATOM 5192 C C . ALA B 1 233 ? -12.25 30.609 15.977 1 98.75 233 ALA B C 1
ATOM 5194 O O . ALA B 1 233 ? -13.375 30.156 16.25 1 98.75 233 ALA B O 1
ATOM 5195 N N . ALA B 1 234 ? -11.188 30.25 16.641 1 98.88 234 ALA B N 1
ATOM 5196 C CA . ALA B 1 234 ? -11.25 29.344 17.781 1 98.88 234 ALA B CA 1
ATOM 5197 C C . ALA B 1 234 ? -12.094 29.922 18.906 1 98.88 234 ALA B C 1
ATOM 5199 O O . ALA B 1 234 ? -12.93 29.234 19.484 1 98.88 234 ALA B O 1
ATOM 5200 N N . ARG B 1 235 ? -11.891 31.188 19.203 1 98.69 235 ARG B N 1
ATOM 5201 C CA . ARG B 1 235 ? -12.656 31.859 20.25 1 98.69 235 ARG B CA 1
ATOM 5202 C C . ARG B 1 235 ? -14.148 31.875 19.906 1 98.69 235 ARG B C 1
ATOM 5204 O O . ARG B 1 235 ? -14.992 31.641 20.781 1 98.69 235 ARG B O 1
ATOM 5211 N N . LEU B 1 236 ? -14.406 32.188 18.656 1 98.62 236 LEU B N 1
ATOM 5212 C CA . LEU B 1 236 ? -15.789 32.156 18.203 1 98.62 236 LEU B CA 1
ATOM 5213 C C . LEU B 1 236 ? -16.438 30.797 18.469 1 98.62 236 LEU B C 1
ATOM 5215 O O . LEU B 1 236 ? -17.547 30.734 19.016 1 98.62 236 LEU B O 1
ATOM 5219 N N . LEU B 1 237 ? -15.773 29.703 18.125 1 98.88 237 LEU B N 1
ATOM 5220 C CA . LEU B 1 237 ? -16.297 28.359 18.266 1 98.88 237 LEU B CA 1
ATOM 5221 C C . LEU B 1 237 ? -16.547 28.031 19.734 1 98.88 237 LEU B C 1
ATOM 5223 O O . LEU B 1 237 ? -17.594 27.469 20.078 1 98.88 237 LEU B O 1
ATOM 5227 N N . VAL B 1 238 ? -15.625 28.391 20.625 1 98.81 238 VAL B N 1
ATOM 5228 C CA . VAL B 1 238 ? -15.727 28.047 22.031 1 98.81 238 VAL B CA 1
ATOM 5229 C C . VAL B 1 238 ? -16.781 28.922 22.703 1 98.81 238 VAL B C 1
ATOM 5231 O O . VAL B 1 238 ? -17.688 28.406 23.359 1 98.81 238 VAL B O 1
ATOM 5234 N N . GLU B 1 239 ? -16.75 30.203 22.516 1 98.62 239 GLU B N 1
ATOM 5235 C CA . GLU B 1 239 ? -17.547 31.156 23.297 1 98.62 239 GLU B CA 1
ATOM 5236 C C . GLU B 1 239 ? -18.984 31.203 22.781 1 98.62 239 GLU B C 1
ATOM 5238 O O . GLU B 1 239 ? -19.906 31.375 23.578 1 98.62 239 GLU B O 1
ATOM 5243 N N . THR B 1 240 ? -19.141 31.078 21.516 1 98.56 240 THR B N 1
ATOM 5244 C CA . THR B 1 240 ? -20.469 31.266 20.938 1 98.56 240 THR B CA 1
ATOM 5245 C C . THR B 1 240 ? -21.172 29.922 20.766 1 98.56 240 THR B C 1
ATOM 5247 O O . THR B 1 240 ? -22.391 29.828 20.906 1 98.56 240 THR B O 1
ATOM 5250 N N . TYR B 1 241 ? -20.406 28.828 20.484 1 98.44 241 TYR B N 1
ATOM 5251 C CA . TYR B 1 241 ? -21.062 27.594 20.062 1 98.44 241 TYR B CA 1
ATOM 5252 C C . TYR B 1 241 ? -20.75 26.453 21.031 1 98.44 241 TYR B C 1
ATOM 5254 O O . TYR B 1 241 ? -21.094 25.297 20.766 1 98.44 241 TYR B O 1
ATOM 5262 N N . ASP B 1 242 ? -20.062 26.703 22.094 1 98.38 242 ASP B N 1
ATOM 5263 C CA . ASP B 1 242 ? -19.781 25.75 23.156 1 98.38 242 ASP B CA 1
ATOM 5264 C C . ASP B 1 242 ? -18.984 24.562 22.625 1 98.38 242 ASP B C 1
ATOM 5266 O O . ASP B 1 242 ? -19.234 23.422 23 1 98.38 242 ASP B O 1
ATOM 5270 N N . VAL B 1 243 ? -18.109 24.844 21.672 1 98.88 243 VAL B N 1
ATOM 5271 C CA . VAL B 1 243 ? -17.203 23.844 21.125 1 98.88 243 VAL B CA 1
ATOM 5272 C C . VAL B 1 243 ? -16.109 23.516 22.156 1 98.88 243 VAL B C 1
ATOM 5274 O O . VAL B 1 243 ? -15.547 24.422 22.766 1 98.88 243 VAL B O 1
ATOM 5277 N N . ASP B 1 244 ? -15.828 22.203 22.297 1 98.88 244 ASP B N 1
ATOM 5278 C CA . ASP B 1 244 ? -14.836 21.875 23.312 1 98.88 244 ASP B CA 1
ATOM 5279 C C . ASP B 1 244 ? -13.695 21.047 22.719 1 98.88 244 ASP B C 1
ATOM 5281 O O . ASP B 1 244 ? -12.766 20.656 23.422 1 98.88 244 ASP B O 1
ATOM 5285 N N . VAL B 1 245 ? -13.703 20.688 21.453 1 98.94 245 VAL B N 1
ATOM 5286 C CA . VAL B 1 245 ? -12.578 20.109 20.719 1 98.94 245 VAL B CA 1
ATOM 5287 C C . VAL B 1 245 ? -12.484 20.734 19.328 1 98.94 245 VAL B C 1
ATOM 5289 O O . VAL B 1 245 ? -13.461 20.75 18.578 1 98.94 245 VAL B O 1
ATOM 5292 N N . ILE B 1 246 ? -11.32 21.25 18.922 1 98.94 246 ILE B N 1
ATOM 5293 C CA . ILE B 1 246 ? -11.188 22 17.672 1 98.94 246 ILE B CA 1
ATOM 5294 C C . ILE B 1 246 ? -10.094 21.375 16.812 1 98.94 246 ILE B C 1
ATOM 5296 O O . ILE B 1 246 ? -8.93 21.328 17.219 1 98.94 246 ILE B O 1
ATOM 5300 N N . ALA B 1 247 ? -10.422 20.844 15.625 1 98.88 247 ALA B N 1
ATOM 5301 C CA . ALA B 1 247 ? -9.461 20.484 14.586 1 98.88 247 ALA B CA 1
ATOM 5302 C C . ALA B 1 247 ? -9.25 21.656 13.617 1 98.88 247 ALA B C 1
ATOM 5304 O O . ALA B 1 247 ? -10.039 22.594 13.594 1 98.88 247 ALA B O 1
ATOM 5305 N N . TYR B 1 248 ? -8.172 21.594 12.82 1 98.56 248 TYR B N 1
ATOM 5306 C CA . TYR B 1 248 ? -7.852 22.75 11.977 1 98.56 248 TYR B CA 1
ATOM 5307 C C . TYR B 1 248 ? -6.812 22.375 10.922 1 98.56 248 TYR B C 1
ATOM 5309 O O . TYR B 1 248 ? -6.262 21.266 10.953 1 98.56 248 TYR B O 1
ATOM 5317 N N . THR B 1 249 ? -6.59 23.234 9.898 1 96.12 249 THR B N 1
ATOM 5318 C CA . THR B 1 249 ? -5.551 23.031 8.891 1 96.12 249 THR B CA 1
ATOM 5319 C C . THR B 1 249 ? -4.668 24.266 8.773 1 96.12 249 THR B C 1
ATOM 5321 O O . THR B 1 249 ? -3.811 24.328 7.887 1 96.12 249 THR B O 1
ATOM 5324 N N . GLU B 1 250 ? -4.867 25.312 9.594 1 93.81 250 GLU B N 1
ATOM 5325 C CA . GLU B 1 250 ? -3.955 26.453 9.609 1 93.81 250 GLU B CA 1
ATOM 5326 C C . GLU B 1 250 ? -2.572 26.047 10.109 1 93.81 250 GLU B C 1
ATOM 5328 O O . GLU B 1 250 ? -2.453 25.25 11.039 1 93.81 250 GLU B O 1
ATOM 5333 N N . ASP B 1 251 ? -1.472 26.531 9.594 1 92.44 251 ASP B N 1
ATOM 5334 C CA . ASP B 1 251 ? -0.139 25.938 9.594 1 92.44 251 ASP B CA 1
ATOM 5335 C C . ASP B 1 251 ? 0.623 26.297 10.867 1 92.44 251 ASP B C 1
ATOM 5337 O O . ASP B 1 251 ? 1.825 26.047 10.969 1 92.44 251 ASP B O 1
ATOM 5341 N N . THR B 1 252 ? 0.005 26.938 11.898 1 93.75 252 THR B N 1
ATOM 5342 C CA . THR B 1 252 ? 0.718 27.328 13.109 1 93.75 252 THR B CA 1
ATOM 5343 C C . THR B 1 252 ? 0.135 26.625 14.336 1 93.75 252 THR B C 1
ATOM 5345 O O . THR B 1 252 ? -0.823 25.859 14.219 1 93.75 252 THR B O 1
ATOM 5348 N N . THR B 1 253 ? 0.718 26.922 15.5 1 95.88 253 THR B N 1
ATOM 5349 C CA . THR B 1 253 ? 0.268 26.328 16.75 1 95.88 253 THR B CA 1
ATOM 5350 C C . THR B 1 253 ? -0.878 27.141 17.359 1 95.88 253 THR B C 1
ATOM 5352 O O . THR B 1 253 ? -1.35 26.844 18.453 1 95.88 253 THR B O 1
ATOM 5355 N N . ALA B 1 254 ? -1.443 28.109 16.672 1 97.25 254 ALA B N 1
ATOM 5356 C CA . ALA B 1 254 ? -2.338 29.125 17.219 1 97.25 254 ALA B CA 1
ATOM 5357 C C . ALA B 1 254 ? -3.594 28.484 17.812 1 97.25 254 ALA B C 1
ATOM 5359 O O . ALA B 1 254 ? -4.043 28.859 18.891 1 97.25 254 ALA B O 1
ATOM 5360 N N . VAL B 1 255 ? -4.164 27.547 17.125 1 98.5 255 VAL B N 1
ATOM 5361 C CA . VAL B 1 255 ? -5.41 26.938 17.578 1 98.5 255 VAL B CA 1
ATOM 5362 C C . VAL B 1 255 ? -5.152 26.125 18.844 1 98.5 255 VAL B C 1
ATOM 5364 O O . VAL B 1 255 ? -5.906 26.234 19.828 1 98.5 255 VAL B O 1
ATOM 5367 N N . LEU B 1 256 ? -4.074 25.328 18.891 1 98.38 256 LEU B N 1
ATOM 5368 C CA . LEU B 1 256 ? -3.729 24.531 20.062 1 98.38 256 LEU B CA 1
ATOM 5369 C C . LEU B 1 256 ? -3.41 25.422 21.25 1 98.38 256 LEU B C 1
ATOM 5371 O O . LEU B 1 256 ? -3.834 25.141 22.375 1 98.38 256 LEU B O 1
ATOM 5375 N N . GLU B 1 257 ? -2.734 26.5 21 1 97.75 257 GLU B N 1
ATOM 5376 C CA . GLU B 1 257 ? -2.42 27.469 22.062 1 97.75 257 GLU B CA 1
ATOM 5377 C C . GLU B 1 257 ? -3.686 28.109 22.609 1 97.75 257 GLU B C 1
ATOM 5379 O O . GLU B 1 257 ? -3.791 28.359 23.812 1 97.75 257 GLU B O 1
ATOM 5384 N N . THR B 1 258 ? -4.578 28.438 21.719 1 98.62 258 THR B N 1
ATOM 5385 C CA . THR B 1 258 ? -5.844 29.031 22.156 1 98.62 258 THR B CA 1
ATOM 5386 C C . THR B 1 258 ? -6.617 28.047 23.031 1 98.62 258 THR B C 1
ATOM 5388 O O . THR B 1 258 ? -7.152 28.438 24.078 1 98.62 258 THR B O 1
ATOM 5391 N N . ALA B 1 259 ? -6.656 26.812 22.656 1 98.81 259 ALA B N 1
ATOM 5392 C CA . ALA B 1 259 ? -7.305 25.797 23.484 1 98.81 259 ALA B CA 1
ATOM 5393 C C . ALA B 1 259 ? -6.68 25.734 24.875 1 98.81 259 ALA B C 1
ATOM 5395 O O . ALA B 1 259 ? -7.395 25.672 25.875 1 98.81 259 ALA B O 1
ATOM 5396 N N . GLU B 1 260 ? -5.371 25.766 24.922 1 98.5 260 GLU B N 1
ATOM 5397 C CA . GLU B 1 260 ? -4.668 25.703 26.203 1 98.5 260 GLU B CA 1
ATOM 5398 C C . GLU B 1 260 ? -5.012 26.906 27.078 1 98.5 260 GLU B C 1
ATOM 5400 O O . GLU B 1 260 ? -5.121 26.781 28.297 1 98.5 260 GLU B O 1
ATOM 5405 N N . SER B 1 261 ? -5.168 28.047 26.453 1 98.25 261 SER B N 1
ATOM 5406 C CA . SER B 1 261 ? -5.465 29.25 27.219 1 98.25 261 SER B CA 1
ATOM 5407 C C . SER B 1 261 ? -6.801 29.125 27.953 1 98.25 261 SER B C 1
ATOM 5409 O O . SER B 1 261 ? -6.98 29.719 29.031 1 98.25 261 SER B O 1
ATOM 5411 N N . TYR B 1 262 ? -7.715 28.438 27.422 1 98.44 262 TYR B N 1
ATOM 5412 C CA . TYR B 1 262 ? -8.992 28.234 28.094 1 98.44 262 TYR B CA 1
ATOM 5413 C C . TYR B 1 262 ? -8.82 27.328 29.312 1 98.44 262 TYR B C 1
ATOM 5415 O O . TYR B 1 262 ? -9.516 27.516 30.328 1 98.44 262 TYR B O 1
ATOM 5423 N N . TRP B 1 263 ? -7.918 26.391 29.234 1 97.75 263 TRP B N 1
ATOM 5424 C CA . TRP B 1 263 ? -7.621 25.562 30.406 1 97.75 263 TRP B CA 1
ATOM 5425 C C . TRP B 1 263 ? -7.125 26.422 31.562 1 97.75 263 TRP B C 1
ATOM 5427 O O . TRP B 1 263 ? -7.434 26.141 32.719 1 97.75 263 TRP B O 1
ATOM 5437 N N . ASP B 1 264 ? -6.434 27.422 31.281 1 96.75 264 ASP B N 1
ATOM 5438 C CA . ASP B 1 264 ? -5.965 28.344 32.312 1 96.75 264 ASP B CA 1
ATOM 5439 C C . ASP B 1 264 ? -7.137 29.047 33 1 96.75 264 ASP B C 1
ATOM 5441 O O . ASP B 1 264 ? -7.004 29.547 34.094 1 96.75 264 ASP B O 1
ATOM 5445 N N . GLN B 1 265 ? -8.227 29.031 32.344 1 96.69 265 GLN B N 1
ATOM 5446 C CA . GLN B 1 265 ? -9.422 29.688 32.844 1 96.69 265 GLN B CA 1
ATOM 5447 C C . GLN B 1 265 ? -10.406 28.656 33.406 1 96.69 265 GLN B C 1
ATOM 5449 O O . GLN B 1 265 ? -11.531 29 33.781 1 96.69 265 GLN B O 1
ATOM 5454 N N . GLY B 1 266 ? -10.062 27.438 33.406 1 96.5 266 GLY B N 1
ATOM 5455 C CA . GLY B 1 266 ? -10.891 26.391 33.969 1 96.5 266 GLY B CA 1
ATOM 5456 C C . GLY B 1 266 ? -11.883 25.812 32.969 1 96.5 266 GLY B C 1
ATOM 5457 O O . GLY B 1 266 ? -12.805 25.094 33.344 1 96.5 266 GLY B O 1
ATOM 5458 N N . VAL B 1 267 ? -11.727 26.172 31.672 1 97.81 267 VAL B N 1
ATOM 5459 C CA . VAL B 1 267 ? -12.586 25.656 30.625 1 97.81 267 VAL B CA 1
ATOM 5460 C C . VAL B 1 267 ? -11.844 24.578 29.828 1 97.81 267 VAL B C 1
ATOM 5462 O O . VAL B 1 267 ? -10.758 24.828 29.312 1 97.81 267 VAL B O 1
ATOM 5465 N N . LYS B 1 268 ? -12.414 23.422 29.703 1 98.25 268 LYS B N 1
ATOM 5466 C CA . LYS B 1 268 ? -11.758 22.297 29.047 1 98.25 268 LYS B CA 1
ATOM 5467 C C . LYS B 1 268 ? -11.969 22.344 27.531 1 98.25 268 LYS B C 1
ATOM 5469 O O . LYS B 1 268 ? -13.016 21.938 27.031 1 98.25 268 LYS B O 1
ATOM 5474 N N . VAL B 1 269 ? -11 22.859 26.859 1 98.88 269 VAL B N 1
ATOM 5475 C CA . VAL B 1 269 ? -10.977 22.875 25.406 1 98.88 269 VAL B CA 1
ATOM 5476 C C . VAL B 1 269 ? -9.773 22.094 24.891 1 98.88 269 VAL B C 1
ATOM 5478 O O . VAL B 1 269 ? -8.664 22.25 25.406 1 98.88 269 VAL B O 1
ATOM 5481 N N . TYR B 1 270 ? -10.008 21.219 23.906 1 98.94 270 TYR B N 1
ATOM 5482 C CA . TYR B 1 270 ? -8.945 20.375 23.375 1 98.94 270 TYR B CA 1
ATOM 5483 C C . TYR B 1 270 ? -8.672 20.688 21.906 1 98.94 270 TYR B C 1
ATOM 5485 O O . TYR B 1 270 ? -9.523 21.25 21.219 1 98.94 270 TYR B O 1
ATOM 5493 N N . SER B 1 271 ? -7.465 20.359 21.484 1 98.88 271 SER B N 1
ATOM 5494 C CA . SER B 1 271 ? -7.062 20.438 20.078 1 98.88 271 SER B CA 1
ATOM 5495 C C . SER B 1 271 ? -5.965 19.438 19.75 1 98.88 271 SER B C 1
ATOM 5497 O O . SER B 1 271 ? -5.812 18.422 20.453 1 98.88 271 SER B O 1
ATOM 5499 N N . PHE B 1 272 ? -5.336 19.594 18.625 1 98.88 272 PHE B N 1
ATOM 5500 C CA . PHE B 1 272 ? -4.465 18.578 18.062 1 98.88 272 PHE B CA 1
ATOM 5501 C C . PHE B 1 272 ? -3.148 19.188 17.594 1 98.88 272 PHE B C 1
ATOM 5503 O O . PHE B 1 272 ? -3.096 20.359 17.234 1 98.88 272 PHE B O 1
ATOM 5510 N N . SER B 1 273 ? -2.092 18.297 17.609 1 98.38 273 SER B N 1
ATOM 5511 C CA . SER B 1 273 ? -0.91 18.625 16.812 1 98.38 273 SER B CA 1
ATOM 5512 C C . SER B 1 273 ? -1.229 18.625 15.32 1 98.38 273 SER B C 1
ATOM 5514 O O . SER B 1 273 ? -2.084 17.859 14.867 1 98.38 273 SER B O 1
ATOM 5516 N N . HIS B 1 274 ? -0.578 19.469 14.602 1 97.31 274 HIS B N 1
ATOM 5517 C CA . HIS B 1 274 ? -0.785 19.578 13.164 1 97.31 274 HIS B CA 1
ATOM 5518 C C . HIS B 1 274 ? 0.544 19.609 12.414 1 97.31 274 HIS B C 1
ATOM 5520 O O . HIS B 1 274 ? 1.306 20.562 12.523 1 97.31 274 HIS B O 1
ATOM 5526 N N . TYR B 1 275 ? 0.864 18.516 11.742 1 96.19 275 TYR B N 1
ATOM 5527 C CA . TYR B 1 275 ? 1.992 18.266 10.852 1 96.19 275 TYR B CA 1
ATOM 5528 C C . TYR B 1 275 ? 3.27 18.031 11.641 1 96.19 275 TYR B C 1
ATOM 5530 O O . TYR B 1 275 ? 4.137 17.266 11.219 1 96.19 275 TYR B O 1
ATOM 5538 N N . THR B 1 276 ? 3.469 18.734 12.766 1 97 276 THR B N 1
ATOM 5539 C CA . THR B 1 276 ? 4.559 18.438 13.688 1 97 276 THR B CA 1
ATOM 5540 C C . THR B 1 276 ? 4.016 18.078 15.07 1 97 276 THR B C 1
ATOM 5542 O O . THR B 1 276 ? 2.852 18.344 15.375 1 97 276 THR B O 1
ATOM 5545 N N . ASP B 1 277 ? 4.871 17.406 15.82 1 97.31 277 ASP B N 1
ATOM 5546 C CA . ASP B 1 277 ? 4.508 17.109 17.203 1 97.31 277 ASP B CA 1
ATOM 5547 C C . ASP B 1 277 ? 4.582 18.359 18.078 1 97.31 277 ASP B C 1
ATOM 5549 O O . ASP B 1 277 ? 5.566 18.562 18.781 1 97.31 277 ASP B O 1
ATOM 5553 N N . MET B 1 278 ? 3.506 19.047 18.109 1 97.38 278 MET B N 1
ATOM 5554 C CA . MET B 1 278 ? 3.439 20.312 18.844 1 97.38 278 MET B CA 1
ATOM 5555 C C . MET B 1 278 ? 3.48 20.062 20.344 1 97.38 278 MET B C 1
ATOM 5557 O O . MET B 1 278 ? 3.951 20.922 21.109 1 97.38 278 MET B O 1
ATOM 5561 N N . TYR B 1 279 ? 2.998 18.922 20.766 1 97.19 279 TYR B N 1
ATOM 5562 C CA . TYR B 1 279 ? 3.082 18.547 22.172 1 97.19 279 TYR B CA 1
ATOM 5563 C C . TYR B 1 279 ? 4.531 18.484 22.625 1 97.19 279 TYR B C 1
ATOM 5565 O O . TYR B 1 279 ? 4.895 19.062 23.656 1 97.19 279 TYR B O 1
ATOM 5573 N N . ALA B 1 280 ? 5.32 17.766 21.875 1 95.19 280 ALA B N 1
ATOM 5574 C CA . ALA B 1 280 ? 6.742 17.641 22.188 1 95.19 280 ALA B CA 1
ATOM 5575 C C . ALA B 1 280 ? 7.43 19 22.141 1 95.19 280 ALA B C 1
ATOM 5577 O O . ALA B 1 280 ? 8.328 19.281 22.938 1 95.19 280 ALA B O 1
ATOM 5578 N N . TYR B 1 281 ? 7.062 19.812 21.203 1 94.38 281 TYR B N 1
ATOM 5579 C CA . TYR B 1 281 ? 7.633 21.156 21.078 1 94.38 281 TYR B CA 1
ATOM 5580 C C . TYR B 1 281 ? 7.383 21.969 22.344 1 94.38 281 TYR B C 1
ATOM 5582 O O . TYR B 1 281 ? 8.32 22.531 22.922 1 94.38 281 TYR B O 1
ATOM 5590 N N . PHE B 1 282 ? 6.164 22.062 22.781 1 96.25 282 PHE B N 1
ATOM 5591 C CA . PHE B 1 282 ? 5.828 22.859 23.969 1 96.25 282 PHE B CA 1
ATOM 5592 C C . PHE B 1 282 ? 6.445 22.25 25.219 1 96.25 282 PHE B C 1
ATOM 5594 O O . PHE B 1 282 ? 6.891 22.969 26.109 1 96.25 282 PHE B O 1
ATOM 5601 N N . LYS B 1 283 ? 6.504 20.953 25.234 1 96 283 LYS B N 1
ATOM 5602 C CA . LYS B 1 283 ? 7.156 20.281 26.359 1 96 283 LYS B CA 1
ATOM 5603 C C . LYS B 1 283 ? 8.633 20.672 26.438 1 96 283 LYS B C 1
ATOM 5605 O O . LYS B 1 283 ? 9.164 20.891 27.531 1 96 283 LYS B O 1
ATOM 5610 N N . SER B 1 284 ? 9.266 20.719 25.328 1 94.5 284 SER B N 1
ATOM 5611 C CA . SER B 1 284 ? 10.672 21.109 25.281 1 94.5 284 SER B CA 1
ATOM 5612 C C . SER B 1 284 ? 10.875 22.531 25.797 1 94.5 284 SER B C 1
ATOM 5614 O O . SER B 1 284 ? 11.977 22.906 26.188 1 94.5 284 SER B O 1
ATOM 5616 N N . GLN B 1 285 ? 9.812 23.312 25.766 1 94.75 285 GLN B N 1
ATOM 5617 C CA . GLN B 1 285 ? 9.852 24.672 26.266 1 94.75 285 GLN B CA 1
ATOM 5618 C C . GLN B 1 285 ? 9.398 24.75 27.719 1 94.75 285 GLN B C 1
ATOM 5620 O O . GLN B 1 285 ? 9.18 25.828 28.266 1 94.75 285 GLN B O 1
ATOM 5625 N N . GLY B 1 286 ? 9.109 23.625 28.344 1 95.69 286 GLY B N 1
ATOM 5626 C CA . GLY B 1 286 ? 8.742 23.562 29.75 1 95.69 286 GLY B CA 1
ATOM 5627 C C . GLY B 1 286 ? 7.246 23.625 29.984 1 95.69 286 GLY B C 1
ATOM 5628 O O . GLY B 1 286 ? 6.793 23.859 31.094 1 95.69 286 GLY B O 1
ATOM 5629 N N . LYS B 1 287 ? 6.488 23.453 28.891 1 95.69 287 LYS B N 1
ATOM 5630 C CA . LYS B 1 287 ? 5.035 23.531 29 1 95.69 287 LYS B CA 1
ATOM 5631 C C . LYS B 1 287 ? 4.379 22.219 28.641 1 95.69 287 LYS B C 1
ATOM 5633 O O . LYS B 1 287 ? 4.527 21.734 27.5 1 95.69 287 LYS B O 1
ATOM 5638 N N . THR B 1 288 ? 3.729 21.641 29.578 1 95.69 288 THR B N 1
ATOM 5639 C CA . THR B 1 288 ? 2.91 20.469 29.297 1 95.69 288 THR B CA 1
ATOM 5640 C C . THR B 1 288 ? 1.472 20.875 29 1 95.69 288 THR B C 1
ATOM 5642 O O . THR B 1 288 ? 0.767 21.391 29.859 1 95.69 288 THR B O 1
ATOM 5645 N N . LEU B 1 289 ? 1.018 20.562 27.812 1 97.56 289 LEU B N 1
ATOM 5646 C CA . LEU B 1 289 ? -0.299 21.031 27.375 1 97.56 289 LEU B CA 1
ATOM 5647 C C . LEU B 1 289 ? -1.388 20.062 27.844 1 97.56 289 LEU B C 1
ATOM 5649 O O . LEU B 1 289 ? -1.327 18.859 27.562 1 97.56 289 LEU B O 1
ATOM 5653 N N . ARG B 1 290 ? -2.395 20.562 28.547 1 98 290 ARG B N 1
ATOM 5654 C CA . ARG B 1 290 ? -3.578 19.797 28.922 1 98 290 ARG B CA 1
ATOM 5655 C C . ARG B 1 290 ? -4.539 19.656 27.75 1 98 290 ARG B C 1
ATOM 5657 O O . ARG B 1 290 ? -5.281 18.672 27.672 1 98 290 ARG B O 1
ATOM 5664 N N . SER B 1 291 ? -4.441 20.578 26.812 1 98.56 291 SER B N 1
ATOM 5665 C CA . SER B 1 291 ? -5.398 20.734 25.719 1 98.56 291 SER B CA 1
ATOM 5666 C C . SER B 1 291 ? -5.086 19.781 24.562 1 98.56 291 SER B C 1
ATOM 5668 O O . SER B 1 291 ? -5.906 19.609 23.656 1 98.56 291 SER B O 1
ATOM 5670 N N . HIS B 1 292 ? -3.945 19.156 24.562 1 98.81 292 HIS B N 1
ATOM 5671 C CA . HIS B 1 292 ? -3.494 18.344 23.438 1 98.81 292 HIS B CA 1
ATOM 5672 C C . HIS B 1 292 ? -4.066 16.922 23.516 1 98.81 292 HIS B C 1
ATOM 5674 O O . HIS B 1 292 ? -3.834 16.219 24.484 1 98.81 292 HIS B O 1
ATOM 5680 N N . LEU B 1 293 ? -4.727 16.484 22.516 1 98.75 293 LEU B N 1
ATOM 5681 C CA . LEU B 1 293 ? -5.297 15.148 22.5 1 98.75 293 LEU B CA 1
ATOM 5682 C C . LEU B 1 293 ? -4.359 14.164 21.812 1 98.75 293 LEU B C 1
ATOM 5684 O O . LEU B 1 293 ? -4.133 13.062 22.312 1 98.75 293 LEU B O 1
ATOM 5688 N N . THR B 1 294 ? -3.914 14.453 20.672 1 98.75 294 THR B N 1
ATOM 5689 C CA . THR B 1 294 ? -2.963 13.797 19.766 1 98.75 294 THR B CA 1
ATOM 5690 C C . THR B 1 294 ? -2.65 14.688 18.578 1 98.75 294 THR B C 1
ATOM 5692 O O . THR B 1 294 ? -2.111 15.789 18.734 1 98.75 294 THR B O 1
ATOM 5695 N N . GLY B 1 295 ? -2.926 14.211 17.375 1 98.56 295 GLY B N 1
ATOM 5696 C CA . GLY B 1 295 ? -2.742 15.047 16.203 1 98.56 295 GLY B CA 1
ATOM 5697 C C . GLY B 1 295 ? -2.098 14.312 15.039 1 98.56 295 GLY B C 1
ATOM 5698 O O . GLY B 1 295 ? -1.668 13.172 15.188 1 98.56 295 GLY B O 1
ATOM 5699 N N . GLN B 1 296 ? -2.141 14.898 13.891 1 98.19 296 GLN B N 1
ATOM 5700 C CA . GLN B 1 296 ? -1.595 14.32 12.664 1 98.19 296 GLN B CA 1
ATOM 5701 C C . GLN B 1 296 ? -0.182 14.836 12.398 1 98.19 296 GLN B C 1
ATOM 5703 O O . GLN B 1 296 ? 0.038 16.047 12.312 1 98.19 296 GLN B O 1
ATOM 5708 N N . ILE B 1 297 ? 0.747 13.938 12.312 1 97.94 297 ILE B N 1
ATOM 5709 C CA . ILE B 1 297 ? 2.152 14.281 12.117 1 97.94 297 ILE B CA 1
ATOM 5710 C C . ILE B 1 297 ? 2.621 13.781 10.758 1 97.94 297 ILE B C 1
ATOM 5712 O O . ILE B 1 297 ? 2.273 12.672 10.344 1 97.94 297 ILE B O 1
ATOM 5716 N N . SER B 1 298 ? 3.318 14.602 10.062 1 96.75 298 SER B N 1
ATOM 5717 C CA . SER B 1 298 ? 3.947 14.211 8.805 1 96.75 298 SER B CA 1
ATOM 5718 C C . SER B 1 298 ? 5.457 14.062 8.961 1 96.75 298 SER B C 1
ATOM 5720 O O . SER B 1 298 ? 6.109 14.93 9.555 1 96.75 298 SER B O 1
ATOM 5722 N N . ASP B 1 299 ? 6.004 13.023 8.57 1 97.44 299 ASP B N 1
ATOM 5723 C CA . ASP B 1 299 ? 7.438 12.844 8.352 1 97.44 299 ASP B CA 1
ATOM 5724 C C . ASP B 1 299 ? 7.754 12.688 6.867 1 97.44 299 ASP B C 1
ATOM 5726 O O . ASP B 1 299 ? 7.617 11.594 6.309 1 97.44 299 ASP B O 1
ATOM 5730 N N . TRP B 1 300 ? 8.258 13.758 6.293 1 98.31 300 TRP B N 1
ATOM 5731 C CA . TRP B 1 300 ? 8.531 13.766 4.855 1 98.31 300 TRP B CA 1
ATOM 5732 C C . TRP B 1 300 ? 9.852 13.078 4.547 1 98.31 300 TRP B C 1
ATOM 5734 O O . TRP B 1 300 ? 10.148 12.773 3.389 1 98.31 300 TRP B O 1
ATOM 5744 N N . GLY B 1 301 ? 10.672 12.836 5.5 1 98.12 301 GLY B N 1
ATOM 5745 C CA . GLY B 1 301 ? 12.023 12.312 5.348 1 98.12 301 GLY B CA 1
ATOM 5746 C C . GLY B 1 301 ? 12.086 11.062 4.496 1 98.12 301 GLY B C 1
ATOM 5747 O O . GLY B 1 301 ? 12.797 11.023 3.488 1 98.12 301 GLY B O 1
ATOM 5748 N N . PRO B 1 302 ? 11.328 10.062 4.863 1 97.75 302 PRO B N 1
ATOM 5749 C CA . PRO B 1 302 ? 11.375 8.812 4.105 1 97.75 302 PRO B CA 1
ATOM 5750 C C . PRO B 1 302 ? 11.039 9 2.629 1 97.75 302 PRO B C 1
ATOM 5752 O O . PRO B 1 302 ? 11.656 8.375 1.764 1 97.75 302 PRO B O 1
ATOM 5755 N N . ILE B 1 303 ? 10.07 9.82 2.297 1 98.25 303 ILE B N 1
ATOM 5756 C CA . ILE B 1 303 ? 9.703 10.086 0.911 1 98.25 303 ILE B CA 1
ATOM 5757 C C . ILE B 1 303 ? 10.844 10.797 0.195 1 98.25 303 ILE B C 1
ATOM 5759 O O . ILE B 1 303 ? 11.203 10.438 -0.931 1 98.25 303 ILE B O 1
ATOM 5763 N N . TYR B 1 304 ? 11.438 11.828 0.888 1 98.69 304 TYR B N 1
ATOM 5764 C CA . TYR B 1 304 ? 12.555 12.555 0.3 1 98.69 304 TYR B CA 1
ATOM 5765 C C . TYR B 1 304 ? 13.719 11.617 0.007 1 98.69 304 TYR B C 1
ATOM 5767 O O . TYR B 1 304 ? 14.289 11.648 -1.087 1 98.69 304 TYR B O 1
ATOM 5775 N N . VAL B 1 305 ? 14.07 10.812 0.945 1 98.25 305 VAL B N 1
ATOM 5776 C CA . VAL B 1 305 ? 15.172 9.867 0.782 1 98.25 305 VAL B CA 1
ATOM 5777 C C . VAL B 1 305 ? 14.883 8.938 -0.392 1 98.25 305 VAL B C 1
ATOM 5779 O O . VAL B 1 305 ? 15.758 8.703 -1.232 1 98.25 305 VAL B O 1
ATOM 5782 N N . ASP B 1 306 ? 13.742 8.414 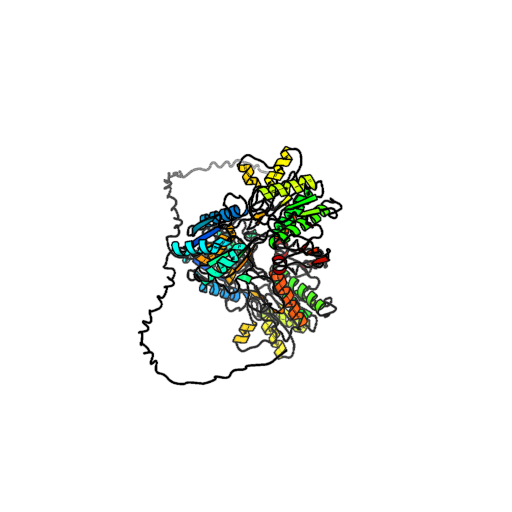-0.484 1 97.44 306 ASP B N 1
ATOM 5783 C CA . ASP B 1 306 ? 13.344 7.492 -1.547 1 97.44 306 ASP B CA 1
ATOM 5784 C C . ASP B 1 306 ? 13.5 8.141 -2.92 1 97.44 306 ASP B C 1
ATOM 5786 O O . ASP B 1 306 ? 14.164 7.594 -3.801 1 97.44 306 ASP B O 1
ATOM 5790 N N . LEU B 1 307 ? 12.93 9.328 -3.061 1 98.38 307 LEU B N 1
ATOM 5791 C CA . LEU B 1 307 ? 12.953 10.039 -4.336 1 98.38 307 LEU B CA 1
ATOM 5792 C C . LEU B 1 307 ? 14.383 10.398 -4.734 1 98.38 307 LEU B C 1
ATOM 5794 O O . LEU B 1 307 ? 14.781 10.203 -5.883 1 98.38 307 LEU B O 1
ATOM 5798 N N . LEU B 1 308 ? 15.18 10.883 -3.809 1 98.44 308 LEU B N 1
ATOM 5799 C CA . LEU B 1 308 ? 16.547 11.328 -4.074 1 98.44 308 LEU B CA 1
ATOM 5800 C C . LEU B 1 308 ? 17.453 10.148 -4.391 1 98.44 308 LEU B C 1
ATOM 5802 O O . LEU B 1 308 ? 18.297 10.234 -5.281 1 98.44 308 LEU B O 1
ATOM 5806 N N . VAL B 1 309 ? 17.297 9.055 -3.719 1 97.38 309 VAL B N 1
ATOM 5807 C CA . VAL B 1 309 ? 18.109 7.863 -3.941 1 97.38 309 VAL B CA 1
ATOM 5808 C C . VAL B 1 309 ? 17.828 7.301 -5.332 1 97.38 309 VAL B C 1
ATOM 5810 O O . VAL B 1 309 ? 18.766 6.957 -6.066 1 97.38 309 VAL B O 1
ATOM 5813 N N . ARG B 1 310 ? 16.609 7.211 -5.723 1 97.06 310 ARG B N 1
ATOM 5814 C CA . ARG B 1 310 ? 16.266 6.715 -7.051 1 97.06 310 ARG B CA 1
ATOM 5815 C C . ARG B 1 310 ? 16.859 7.598 -8.141 1 97.06 310 ARG B C 1
ATOM 5817 O O . ARG B 1 310 ? 17.375 7.094 -9.141 1 97.06 310 ARG B O 1
ATOM 5824 N N . GLN B 1 311 ? 16.734 8.906 -7.891 1 97 311 GLN B N 1
ATOM 5825 C CA . GLN B 1 311 ? 17.312 9.844 -8.852 1 97 311 GLN B CA 1
ATOM 5826 C C . GLN B 1 311 ? 18.828 9.688 -8.93 1 97 311 GLN B C 1
ATOM 5828 O O . GLN B 1 311 ? 19.391 9.594 -10.023 1 97 311 GLN B O 1
ATOM 5833 N N . ALA B 1 312 ? 19.484 9.578 -7.828 1 95.75 312 ALA B N 1
ATOM 5834 C CA . ALA B 1 312 ? 20.938 9.508 -7.758 1 95.75 312 ALA B CA 1
ATOM 5835 C C . ALA B 1 312 ? 21.453 8.203 -8.352 1 95.75 312 ALA B C 1
ATOM 5837 O O . ALA B 1 312 ? 22.531 8.164 -8.953 1 95.75 312 ALA B O 1
ATOM 5838 N N . ALA B 1 313 ? 20.656 7.141 -8.242 1 94.25 313 ALA B N 1
ATOM 5839 C CA . ALA B 1 313 ? 21.062 5.816 -8.703 1 94.25 313 ALA B CA 1
ATOM 5840 C C . ALA B 1 313 ? 20.75 5.633 -10.188 1 94.25 313 ALA B C 1
ATOM 5842 O O . ALA B 1 313 ? 21.047 4.582 -10.766 1 94.25 313 ALA B O 1
ATOM 5843 N N . GLY B 1 314 ? 20.078 6.609 -10.75 1 94 314 GLY B N 1
ATOM 5844 C CA . GLY B 1 314 ? 19.812 6.559 -12.18 1 94 314 GLY B CA 1
ATOM 5845 C C . GLY B 1 314 ? 18.562 5.762 -12.523 1 94 314 GLY B C 1
ATOM 5846 O O . GLY B 1 314 ? 18.438 5.254 -13.641 1 94 314 GLY B O 1
ATOM 5847 N N . VAL B 1 315 ? 17.719 5.621 -11.547 1 95.75 315 VAL B N 1
ATOM 5848 C CA . VAL B 1 315 ? 16.531 4.832 -11.828 1 95.75 315 VAL B CA 1
ATOM 5849 C C . VAL B 1 315 ? 15.281 5.695 -11.641 1 95.75 315 VAL B C 1
ATOM 5851 O O . VAL B 1 315 ? 14.219 5.188 -11.289 1 95.75 315 VAL B O 1
ATOM 5854 N N . TYR B 1 316 ? 15.422 7.008 -11.836 1 96.19 316 TYR B N 1
ATOM 5855 C CA . TYR B 1 316 ? 14.281 7.918 -11.758 1 96.19 316 TYR B CA 1
ATOM 5856 C C . TYR B 1 316 ? 13.164 7.48 -12.695 1 96.19 316 TYR B C 1
ATOM 5858 O O . TYR B 1 316 ? 13.422 7.105 -13.844 1 96.19 316 TYR B O 1
ATOM 5866 N N . GLU B 1 317 ? 12.031 7.461 -12.195 1 95.19 317 GLU B N 1
ATOM 5867 C CA . GLU B 1 317 ? 10.789 7.355 -12.961 1 95.19 317 GLU B CA 1
ATOM 5868 C C . GLU B 1 317 ? 9.711 8.273 -12.391 1 95.19 317 GLU B C 1
ATOM 5870 O O . GLU B 1 317 ? 9.594 8.422 -11.18 1 95.19 317 GLU B O 1
ATOM 5875 N N . LYS B 1 318 ? 8.984 8.938 -13.383 1 97.31 318 LYS B N 1
ATOM 5876 C CA . LYS B 1 318 ? 7.855 9.742 -12.922 1 97.31 318 LYS B CA 1
ATOM 5877 C C . LYS B 1 318 ? 6.914 8.922 -12.055 1 97.31 318 LYS B C 1
ATOM 5879 O O . LYS B 1 318 ? 6.551 7.797 -12.414 1 97.31 318 LYS B O 1
ATOM 5884 N N . ILE B 1 319 ? 6.578 9.453 -10.898 1 97.69 319 ILE B N 1
ATOM 5885 C CA . ILE B 1 319 ? 5.75 8.695 -9.961 1 97.69 319 ILE B CA 1
ATOM 5886 C C . ILE B 1 319 ? 4.801 9.648 -9.234 1 97.69 319 ILE B C 1
ATOM 5888 O O . ILE B 1 319 ? 5.055 10.852 -9.164 1 97.69 319 ILE B O 1
ATOM 5892 N N . ASP B 1 320 ? 3.66 9.18 -8.828 1 97.44 320 ASP B N 1
ATOM 5893 C CA . ASP B 1 320 ? 2.738 9.852 -7.91 1 97.44 320 ASP B CA 1
ATOM 5894 C C . ASP B 1 320 ? 2.621 9.086 -6.594 1 97.44 320 ASP B C 1
ATOM 5896 O O . ASP B 1 320 ? 2.076 7.977 -6.559 1 97.44 320 ASP B O 1
ATOM 5900 N N . ILE B 1 321 ? 3.168 9.672 -5.531 1 97.31 321 ILE B N 1
ATOM 5901 C CA . ILE B 1 321 ? 3.145 9.047 -4.211 1 97.31 321 ILE B CA 1
ATOM 5902 C C . ILE B 1 321 ? 2.055 9.695 -3.357 1 97.31 321 ILE B C 1
ATOM 5904 O O . ILE B 1 321 ? 2.027 10.914 -3.189 1 97.31 321 ILE B O 1
ATOM 5908 N N . TRP B 1 322 ? 1.129 8.977 -2.9 1 96.19 322 TRP B N 1
ATOM 5909 C CA . TRP B 1 322 ? 0.215 9.344 -1.826 1 96.19 322 TRP B CA 1
ATOM 5910 C C . TRP B 1 322 ? 0.329 8.375 -0.656 1 96.19 322 TRP B C 1
ATOM 5912 O O . TRP B 1 322 ? -0.382 7.367 -0.605 1 96.19 322 TRP B O 1
ATOM 5922 N N . ALA B 1 323 ? 1.276 8.703 0.253 1 96.25 323 ALA B N 1
ATOM 5923 C CA . ALA B 1 323 ? 1.635 7.797 1.343 1 96.25 323 ALA B CA 1
ATOM 5924 C C . ALA B 1 323 ? 0.516 7.715 2.377 1 96.25 323 ALA B C 1
ATOM 5926 O O . ALA B 1 323 ? -0.035 8.742 2.787 1 96.25 323 ALA B O 1
ATOM 5927 N N . ARG B 1 324 ? 0.165 6.527 2.785 1 95.06 324 ARG B N 1
ATOM 5928 C CA . ARG B 1 324 ? -0.842 6.238 3.801 1 95.06 324 ARG B CA 1
ATOM 5929 C C . ARG B 1 324 ? -0.199 5.699 5.074 1 95.06 324 ARG B C 1
ATOM 5931 O O . ARG B 1 324 ? 1.011 5.465 5.113 1 95.06 324 ARG B O 1
ATOM 5938 N N . LEU B 1 325 ? -1.045 5.578 6.109 1 96.81 325 LEU B N 1
ATOM 5939 C CA . LEU B 1 325 ? -0.555 4.902 7.309 1 96.81 325 LEU B CA 1
ATOM 5940 C C . LEU B 1 325 ? 0.064 3.555 6.957 1 96.81 325 LEU B C 1
ATOM 5942 O O . LEU B 1 325 ? -0.524 2.773 6.207 1 96.81 325 LEU B O 1
ATOM 5946 N N . GLY B 1 326 ? 1.271 3.311 7.43 1 95.5 326 GLY B N 1
ATOM 5947 C CA . GLY B 1 326 ? 1.962 2.068 7.129 1 95.5 326 GLY B CA 1
ATOM 5948 C C . GLY B 1 326 ? 3.008 2.213 6.039 1 95.5 326 GLY B C 1
ATOM 5949 O O . GLY B 1 326 ? 3.982 1.46 6 1 95.5 326 GLY B O 1
ATOM 5950 N N . ASP B 1 327 ? 2.77 3.125 5.09 1 95.81 327 ASP B N 1
ATOM 5951 C CA . ASP B 1 327 ? 3.764 3.354 4.043 1 95.81 327 ASP B CA 1
ATOM 5952 C C . ASP B 1 327 ? 5.074 3.873 4.637 1 95.81 327 ASP B C 1
ATOM 5954 O O . ASP B 1 327 ? 5.062 4.688 5.562 1 95.81 327 ASP B O 1
ATOM 5958 N N . TYR B 1 328 ? 6.211 3.363 4.102 1 96.31 328 TYR B N 1
ATOM 5959 C CA . TYR B 1 328 ? 7.57 3.68 4.527 1 96.31 328 TYR B CA 1
ATOM 5960 C C . TYR B 1 328 ? 7.84 3.166 5.934 1 96.31 328 TYR B C 1
ATOM 5962 O O . TYR B 1 328 ? 8.594 3.777 6.691 1 96.31 328 TYR B O 1
ATOM 5970 N N . THR B 1 329 ? 7.078 2.174 6.387 1 95.88 329 THR B N 1
ATOM 5971 C CA . THR B 1 329 ? 7.355 1.358 7.562 1 95.88 329 THR B CA 1
ATOM 5972 C C . THR B 1 329 ? 7.965 0.018 7.16 1 95.88 329 THR B C 1
ATOM 5974 O O . THR B 1 329 ? 7.352 -0.749 6.418 1 95.88 329 THR B O 1
ATOM 5977 N N . PRO B 1 330 ? 9.164 -0.29 7.637 1 93.81 330 PRO B N 1
ATOM 5978 C CA . PRO B 1 330 ? 9.867 -1.479 7.152 1 93.81 330 PRO B CA 1
ATOM 5979 C C . PRO B 1 330 ? 9.07 -2.764 7.363 1 93.81 330 PRO B C 1
ATOM 5981 O O . PRO B 1 330 ? 9.016 -3.613 6.469 1 93.81 330 PRO B O 1
ATOM 5984 N N . ILE B 1 331 ? 8.492 -2.977 8.547 1 93.62 331 ILE B N 1
ATOM 5985 C CA . ILE B 1 331 ? 7.57 -4.062 8.867 1 93.62 331 ILE B CA 1
ATOM 5986 C C . ILE B 1 331 ? 6.188 -3.494 9.172 1 93.62 331 ILE B C 1
ATOM 5988 O O . ILE B 1 331 ? 5.895 -3.143 10.32 1 93.62 331 ILE B O 1
ATOM 5992 N N . ARG B 1 332 ? 5.293 -3.412 8.164 1 93.38 332 ARG B N 1
ATOM 5993 C CA . ARG B 1 332 ? 4.121 -2.549 8.242 1 93.38 332 ARG B CA 1
ATOM 5994 C C . ARG B 1 332 ? 2.885 -3.34 8.656 1 93.38 332 ARG B C 1
ATOM 5996 O O . ARG B 1 332 ? 1.775 -2.801 8.68 1 93.38 332 ARG B O 1
ATOM 6003 N N . TRP B 1 333 ? 3.025 -4.59 9 1 95.81 333 TRP B N 1
ATOM 6004 C CA . TRP B 1 333 ? 1.869 -5.449 9.242 1 95.81 333 TRP B CA 1
ATOM 6005 C C . TRP B 1 333 ? 1.15 -5.055 10.523 1 95.81 333 TRP B C 1
ATOM 6007 O O . TRP B 1 333 ? 1.79 -4.695 11.516 1 95.81 333 TRP B O 1
ATOM 6017 N N . ALA B 1 334 ? -0.164 -5.215 10.453 1 96.25 334 ALA B N 1
ATOM 6018 C CA . ALA B 1 334 ? -1.011 -4.801 11.57 1 96.25 334 ALA B CA 1
ATOM 6019 C C . ALA B 1 334 ? -0.637 -5.543 12.852 1 96.25 334 ALA B C 1
ATOM 6021 O O . ALA B 1 334 ? -0.485 -6.766 12.844 1 96.25 334 ALA B O 1
ATOM 6022 N N . LYS B 1 335 ? -0.534 -4.809 13.906 1 95.69 335 LYS B N 1
ATOM 6023 C CA . LYS B 1 335 ? -0.303 -5.336 15.25 1 95.69 335 LYS B CA 1
ATOM 6024 C C . LYS B 1 335 ? -1.588 -5.328 16.078 1 95.69 335 LYS B C 1
ATOM 6026 O O . LYS B 1 335 ? -2.592 -4.746 15.656 1 95.69 335 LYS B O 1
ATOM 6031 N N . SER B 1 336 ? -1.523 -6.066 17.219 1 95.81 336 SER B N 1
ATOM 6032 C CA . SER B 1 336 ? -2.594 -5.93 18.203 1 95.81 336 SER B CA 1
ATOM 6033 C C . SER B 1 336 ? -2.592 -4.543 18.828 1 95.81 336 SER B C 1
ATOM 6035 O O . SER B 1 336 ? -1.565 -3.857 18.828 1 95.81 336 SER B O 1
ATOM 6037 N N . PRO B 1 337 ? -3.764 -4.121 19.312 1 96.56 337 PRO B N 1
ATOM 6038 C CA . PRO B 1 337 ? -3.809 -2.809 19.953 1 96.56 337 PRO B CA 1
ATOM 6039 C C . PRO B 1 337 ? -2.758 -2.658 21.062 1 96.56 337 PRO B C 1
ATOM 6041 O O . PRO B 1 337 ? -2.154 -1.593 21.203 1 96.56 337 PRO B O 1
ATOM 6044 N N . SER B 1 338 ? -2.51 -3.75 21.766 1 96.31 338 SER B N 1
ATOM 6045 C CA . SER B 1 338 ? -1.559 -3.68 22.875 1 96.31 338 SER B CA 1
ATOM 6046 C C . SER B 1 338 ? -0.137 -3.461 22.359 1 96.31 338 SER B C 1
ATOM 6048 O O . SER B 1 338 ? 0.713 -2.938 23.094 1 96.31 338 SER B O 1
ATOM 6050 N N . GLU B 1 339 ? 0.124 -3.787 21.094 1 96.25 339 GLU B N 1
ATOM 6051 C CA . GLU B 1 339 ? 1.457 -3.66 20.516 1 96.25 339 GLU B CA 1
ATOM 6052 C C . GLU B 1 339 ? 1.523 -2.492 19.547 1 96.25 339 GLU B C 1
ATOM 6054 O O . GLU B 1 339 ? 2.547 -2.281 18.891 1 96.25 339 GLU B O 1
ATOM 6059 N N . SER B 1 340 ? 0.439 -1.754 19.484 1 97.56 340 SER B N 1
ATOM 6060 C CA . SER B 1 340 ? 0.317 -0.681 18.5 1 97.56 340 SER B CA 1
ATOM 6061 C C . SER B 1 340 ? 1.315 0.438 18.781 1 97.56 340 SER B C 1
ATOM 6063 O O . SER B 1 340 ? 1.58 0.769 19.938 1 97.56 340 SER B O 1
ATOM 6065 N N . LEU B 1 341 ? 1.748 1.064 17.703 1 96.5 341 LEU B N 1
ATOM 6066 C CA . LEU B 1 341 ? 2.645 2.211 17.828 1 96.5 341 LEU B CA 1
ATOM 6067 C C . LEU B 1 341 ? 1.887 3.516 17.609 1 96.5 341 LEU B C 1
ATOM 6069 O O . LEU B 1 341 ? 2.498 4.562 17.375 1 96.5 341 LEU B O 1
ATOM 6073 N N . ALA B 1 342 ? 0.541 3.428 17.609 1 97.69 342 ALA B N 1
ATOM 6074 C CA . ALA B 1 342 ? -0.233 4.664 17.547 1 97.69 342 ALA B CA 1
ATOM 6075 C C . ALA B 1 342 ? 0.218 5.656 18.609 1 97.69 342 ALA B C 1
ATOM 6077 O O . ALA B 1 342 ? 0.224 5.336 19.797 1 97.69 342 ALA B O 1
ATOM 6078 N N . GLY B 1 343 ? 0.619 6.816 18.156 1 97.56 343 GLY B N 1
ATOM 6079 C CA . GLY B 1 343 ? 1.114 7.816 19.094 1 97.56 343 GLY B CA 1
ATOM 6080 C C . GLY B 1 343 ? 2.629 7.875 19.156 1 97.56 343 GLY B C 1
ATOM 6081 O O . GLY B 1 343 ? 3.193 8.633 19.938 1 97.56 343 GLY B O 1
ATOM 6082 N N . SER B 1 344 ? 3.256 7.047 18.266 1 97.06 344 SER B N 1
ATOM 6083 C CA . SER B 1 344 ? 4.711 7.031 18.141 1 97.06 344 SER B CA 1
ATOM 6084 C C . SER B 1 344 ? 5.137 7.16 16.672 1 97.06 344 SER B C 1
ATOM 6086 O O . SER B 1 344 ? 4.383 6.797 15.773 1 97.06 344 SER B O 1
ATOM 6088 N N . PRO B 1 345 ? 6.348 7.707 16.547 1 96.31 345 PRO B N 1
ATOM 6089 C CA . PRO B 1 345 ? 6.82 7.91 15.172 1 96.31 345 PRO B CA 1
ATOM 6090 C C . PRO B 1 345 ? 6.918 6.605 14.383 1 96.31 345 PRO B C 1
ATOM 6092 O O . PRO B 1 345 ? 7.508 5.633 14.867 1 96.31 345 PRO B O 1
ATOM 6095 N N . GLU B 1 346 ? 6.297 6.582 13.219 1 95.06 346 GLU B N 1
ATOM 6096 C CA . GLU B 1 346 ? 6.406 5.48 12.266 1 95.06 346 GLU B CA 1
ATOM 6097 C C . GLU B 1 346 ? 5.93 5.898 10.883 1 95.06 346 GLU B C 1
ATOM 6099 O O . GLU B 1 346 ? 4.875 6.523 10.742 1 95.06 346 GLU B O 1
ATOM 6104 N N . GLY B 1 347 ? 6.719 5.574 9.859 1 95.69 347 GLY B N 1
ATOM 6105 C CA . GLY B 1 347 ? 6.301 5.832 8.492 1 95.69 347 GLY B CA 1
ATOM 6106 C C . GLY B 1 347 ? 6.301 7.309 8.141 1 95.69 347 GLY B C 1
ATOM 6107 O O . GLY B 1 347 ? 7.023 8.094 8.742 1 95.69 347 GLY B O 1
ATOM 6108 N N . ALA B 1 348 ? 5.512 7.648 7.074 1 97.12 348 ALA B N 1
ATOM 6109 C CA . ALA B 1 348 ? 5.48 9.008 6.543 1 97.12 348 ALA B CA 1
ATOM 6110 C C . ALA B 1 348 ? 4.445 9.859 7.273 1 97.12 348 ALA B C 1
ATOM 6112 O O . ALA B 1 348 ? 4.512 11.094 7.246 1 97.12 348 ALA B O 1
ATOM 6113 N N . VAL B 1 349 ? 3.424 9.203 7.867 1 97.44 349 VAL B N 1
ATOM 6114 C CA . VAL B 1 349 ? 2.4 9.867 8.664 1 97.44 349 VAL B CA 1
ATOM 6115 C C . VAL B 1 349 ? 2.094 9.039 9.914 1 97.44 349 VAL B C 1
ATOM 6117 O O . VAL B 1 349 ? 2.074 7.805 9.852 1 97.44 349 VAL B O 1
ATOM 6120 N N . TYR B 1 350 ? 1.899 9.664 11.031 1 97.94 350 TYR B N 1
ATOM 6121 C CA . TYR B 1 350 ? 1.575 8.977 12.281 1 97.94 350 TYR B CA 1
ATOM 6122 C C . TYR B 1 350 ? 0.886 9.922 13.258 1 97.94 350 TYR B C 1
ATOM 6124 O O . TYR B 1 350 ? 0.786 11.125 13 1 97.94 350 TYR B O 1
ATOM 6132 N N . LEU B 1 351 ? 0.375 9.398 14.312 1 98.44 351 LEU B N 1
ATOM 6133 C CA . LEU B 1 351 ? -0.277 10.188 15.352 1 98.44 351 LEU B CA 1
ATOM 6134 C C . LEU B 1 351 ? 0.744 10.719 16.344 1 98.44 351 LEU B C 1
ATOM 6136 O O . LEU B 1 351 ? 1.677 10.008 16.734 1 98.44 351 LEU B O 1
ATOM 6140 N N . ALA B 1 352 ? 0.49 11.938 16.719 1 98.31 352 ALA B N 1
ATOM 6141 C CA . ALA B 1 352 ? 1.178 12.43 17.922 1 98.31 352 ALA B CA 1
ATOM 6142 C C . ALA B 1 352 ? 0.782 11.617 19.141 1 98.31 352 ALA B C 1
ATOM 6144 O O . ALA B 1 352 ? -0.159 10.82 19.094 1 98.31 352 ALA B O 1
ATOM 6145 N N . PRO B 1 353 ? 1.539 11.773 20.25 1 98.19 353 PRO B N 1
ATOM 6146 C CA . PRO B 1 353 ? 1.197 11.031 21.469 1 98.19 353 PRO B CA 1
ATOM 6147 C C . PRO B 1 353 ? -0.267 11.195 21.859 1 98.19 353 PRO B C 1
ATOM 6149 O O . PRO B 1 353 ? -0.826 12.289 21.734 1 98.19 353 PRO B O 1
ATOM 6152 N N . LEU B 1 354 ? -0.837 10.125 22.328 1 98.62 354 LEU B N 1
ATOM 6153 C CA . LEU B 1 354 ? -2.238 10.109 22.734 1 98.62 354 LEU B CA 1
ATOM 6154 C C . LEU B 1 354 ? -2.4 10.609 24.156 1 98.62 354 LEU B C 1
ATOM 6156 O O . LEU B 1 354 ? -1.626 10.234 25.047 1 98.62 354 LEU B O 1
ATOM 6160 N N . ASN B 1 355 ? -3.336 11.461 24.359 1 98.62 355 ASN B N 1
ATOM 6161 C CA . ASN B 1 355 ? -3.678 11.922 25.688 1 98.62 355 ASN B CA 1
ATOM 6162 C C . ASN B 1 355 ? -4.461 10.867 26.469 1 98.62 355 ASN B C 1
ATOM 6164 O O . ASN B 1 355 ? -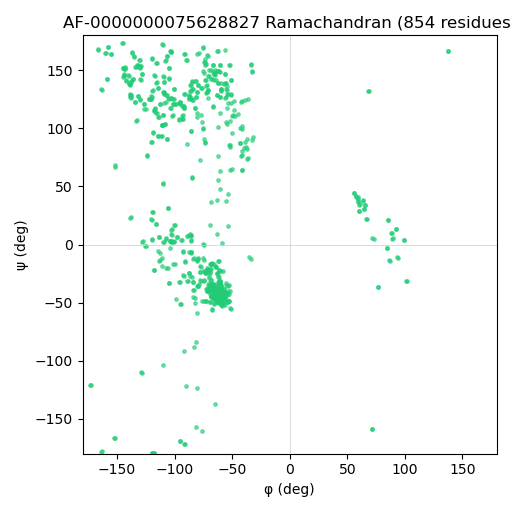5.691 10.82 26.391 1 98.62 355 ASN B O 1
ATOM 6168 N N . THR B 1 356 ? -3.789 10.141 27.328 1 97.38 356 THR B N 1
ATOM 6169 C CA . THR B 1 356 ? -4.41 9.008 28 1 97.38 356 THR B CA 1
ATOM 6170 C C . THR B 1 356 ? -5.277 9.484 29.156 1 97.38 356 THR B C 1
ATOM 6172 O O . THR B 1 356 ? -6.066 8.711 29.703 1 97.38 356 THR B O 1
ATOM 6175 N N . GLU B 1 357 ? -5.195 10.688 29.562 1 97.5 357 GLU B N 1
ATOM 6176 C CA . GLU B 1 357 ? -6.031 11.242 30.609 1 97.5 357 GLU B CA 1
ATOM 6177 C C . GLU B 1 357 ? -7.383 11.695 30.078 1 97.5 357 GLU B C 1
ATOM 6179 O O . GLU B 1 357 ? -8.414 11.484 30.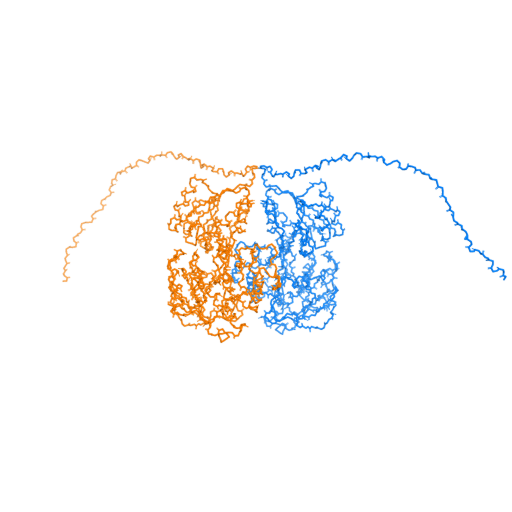703 1 97.5 357 GLU B O 1
ATOM 6184 N N . ALA B 1 358 ? -7.352 12.273 28.906 1 98.31 358 ALA B N 1
ATOM 6185 C CA . ALA B 1 358 ? -8.555 12.875 28.344 1 98.31 358 ALA B CA 1
ATOM 6186 C C . ALA B 1 358 ? -9.352 11.867 27.531 1 98.31 358 ALA B C 1
ATOM 6188 O O . ALA B 1 358 ? -10.57 11.961 27.422 1 98.31 358 ALA B O 1
ATOM 6189 N N . ILE B 1 359 ? -8.695 10.891 26.891 1 98.69 359 ILE B N 1
ATOM 6190 C CA . ILE B 1 359 ? -9.336 9.891 26.047 1 98.69 359 ILE B CA 1
ATOM 6191 C C . ILE B 1 359 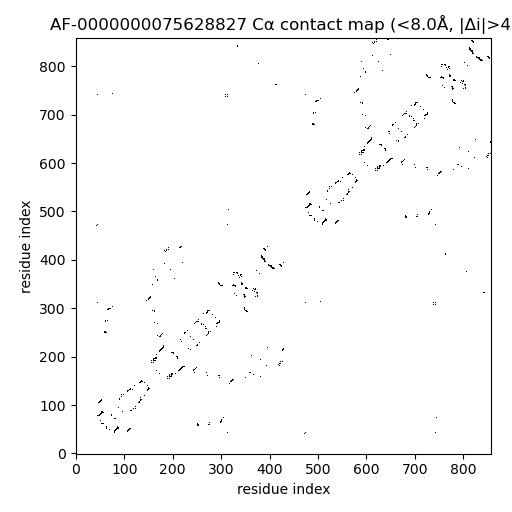? -9.609 8.625 26.859 1 98.69 359 ILE B C 1
ATOM 6193 O O . ILE B 1 359 ? -8.688 8.023 27.406 1 98.69 359 ILE B O 1
ATOM 6197 N N . PRO B 1 360 ? -10.836 8.219 26.922 1 98.62 360 PRO B N 1
ATOM 6198 C CA . PRO B 1 360 ? -11.172 7.02 27.688 1 98.62 360 PRO B CA 1
ATOM 6199 C C . PRO B 1 360 ? -10.461 5.77 27.172 1 98.62 360 PRO B C 1
ATOM 6201 O O . PRO B 1 360 ? -10.211 5.652 25.969 1 98.62 360 PRO B O 1
ATOM 6204 N N . ALA B 1 361 ? -10.273 4.805 28.062 1 98.38 361 ALA B N 1
ATOM 6205 C CA . ALA B 1 361 ? -9.523 3.588 27.766 1 98.38 361 ALA B CA 1
ATOM 6206 C C . ALA B 1 361 ? -10.141 2.84 26.578 1 98.38 361 ALA B C 1
ATOM 6208 O O . ALA B 1 361 ? -9.422 2.357 25.703 1 98.38 361 ALA B O 1
ATOM 6209 N N . LYS B 1 362 ? -11.422 2.73 26.594 1 98.62 362 LYS B N 1
ATOM 6210 C CA . LYS B 1 362 ? -12.125 2.033 25.531 1 98.62 362 LYS B CA 1
ATOM 6211 C C . LYS B 1 362 ? -11.844 2.686 24.172 1 98.62 362 LYS B C 1
ATOM 6213 O O . LYS B 1 362 ? -11.648 1.993 23.172 1 98.62 362 LYS B O 1
ATOM 6218 N N . MET B 1 363 ? -11.859 3.992 24.156 1 98.75 363 MET B N 1
ATOM 6219 C CA . MET B 1 363 ? -11.602 4.727 22.922 1 98.75 363 MET B CA 1
ATOM 6220 C C . MET B 1 363 ? -10.141 4.617 22.516 1 98.75 363 MET B C 1
ATOM 6222 O O . MET B 1 363 ? -9.82 4.531 21.328 1 98.75 363 MET B O 1
ATOM 6226 N N . LEU B 1 364 ? -9.227 4.656 23.5 1 98.69 364 LEU B N 1
ATOM 6227 C CA . LEU B 1 364 ? -7.812 4.453 23.203 1 98.69 364 LEU B CA 1
ATOM 6228 C C . LEU B 1 364 ? -7.586 3.121 22.5 1 98.69 364 LEU B C 1
ATOM 6230 O O . LEU B 1 364 ? -6.867 3.057 21.5 1 98.69 364 LEU B O 1
ATOM 6234 N N . GLU B 1 365 ? -8.195 2.094 22.969 1 98.62 365 GLU B N 1
ATOM 6235 C CA . GLU B 1 365 ? -8.094 0.771 22.359 1 98.62 365 GLU B CA 1
ATOM 6236 C C . GLU B 1 365 ? -8.656 0.768 20.953 1 98.62 365 GLU B C 1
ATOM 6238 O O . GLU B 1 365 ? -8.07 0.161 20.047 1 98.62 365 GLU B O 1
ATOM 6243 N N . HIS B 1 366 ? -9.758 1.454 20.797 1 98.69 366 HIS B N 1
ATOM 6244 C CA . HIS B 1 366 ? -10.398 1.521 19.484 1 98.69 366 HIS B CA 1
ATOM 6245 C C . HIS B 1 366 ? -9.531 2.287 18.484 1 98.69 366 HIS B C 1
ATOM 6247 O O . HIS B 1 366 ? -9.422 1.893 17.328 1 98.69 366 HIS B O 1
ATOM 6253 N N . ILE B 1 367 ? -8.938 3.393 18.938 1 98.88 367 ILE B N 1
ATOM 6254 C CA . ILE B 1 367 ? -8.023 4.176 18.109 1 98.88 367 ILE B CA 1
ATOM 6255 C C . ILE B 1 367 ? -6.855 3.305 17.656 1 98.88 367 ILE B C 1
ATOM 6257 O O . ILE B 1 367 ? -6.504 3.289 16.484 1 98.88 367 ILE B O 1
ATOM 6261 N N . LYS B 1 368 ? -6.285 2.598 18.547 1 98.75 368 LYS B N 1
ATOM 6262 C CA . LYS B 1 368 ? -5.156 1.722 18.25 1 98.75 368 LYS B CA 1
ATOM 6263 C C . LYS B 1 368 ? -5.559 0.622 17.266 1 98.75 368 LYS B C 1
ATOM 6265 O O . LYS B 1 368 ? -4.809 0.296 16.344 1 98.75 368 LYS B O 1
ATOM 6270 N N . LEU B 1 369 ? -6.723 0.054 17.484 1 98.31 369 LEU B N 1
ATOM 6271 C CA . LEU B 1 369 ? -7.242 -0.971 16.594 1 98.31 369 LEU B CA 1
ATOM 6272 C C . LEU B 1 369 ? -7.367 -0.434 15.164 1 98.31 369 LEU B C 1
ATOM 6274 O O . LEU B 1 369 ? -6.871 -1.049 14.219 1 98.31 369 LEU B O 1
ATOM 6278 N N . ARG B 1 370 ? -8.016 0.713 14.992 1 98.56 370 ARG B N 1
ATOM 6279 C CA . ARG B 1 370 ? -8.242 1.311 13.68 1 98.56 370 ARG B CA 1
ATOM 6280 C C . ARG B 1 370 ? -6.922 1.719 13.023 1 98.56 370 ARG B C 1
ATOM 6282 O O . ARG B 1 370 ? -6.738 1.542 11.82 1 98.56 370 ARG B O 1
ATOM 6289 N N . TYR B 1 371 ? -6.016 2.324 13.883 1 98.56 371 TYR B N 1
ATOM 6290 C CA . TYR B 1 371 ? -4.691 2.693 13.398 1 98.56 371 TYR B CA 1
ATOM 6291 C C . TYR B 1 371 ? -4 1.502 12.742 1 98.56 371 TYR B C 1
ATOM 6293 O O . TYR B 1 371 ? -3.541 1.593 11.602 1 98.56 371 TYR B O 1
ATOM 6301 N N . GLU B 1 372 ? -3.994 0.374 13.391 1 97.94 372 GLU B N 1
ATOM 6302 C CA . GLU B 1 372 ? -3.316 -0.824 12.898 1 97.94 372 GLU B CA 1
ATOM 6303 C C . GLU B 1 372 ? -4.043 -1.417 11.695 1 97.94 372 GLU B C 1
ATOM 6305 O O . GLU B 1 372 ? -3.404 -1.873 10.742 1 97.94 372 GLU B O 1
ATOM 6310 N N . GLN B 1 373 ? -5.336 -1.397 11.719 1 97.06 373 GLN B N 1
ATOM 6311 C CA . GLN B 1 373 ? -6.098 -1.886 10.578 1 97.06 373 GLN B CA 1
ATOM 6312 C C . GLN B 1 373 ? -5.812 -1.055 9.328 1 97.06 373 GLN B C 1
ATOM 6314 O O . GLN B 1 373 ? -5.727 -1.595 8.227 1 97.06 373 GLN B O 1
ATOM 6319 N N . MET B 1 374 ? -5.641 0.236 9.492 1 97.25 374 MET B N 1
ATOM 6320 C CA . MET B 1 374 ? -5.457 1.121 8.344 1 97.25 374 MET B CA 1
ATOM 6321 C C . MET B 1 374 ? -4.039 1.006 7.789 1 97.25 374 MET B C 1
ATOM 6323 O O . MET B 1 374 ? -3.795 1.326 6.625 1 97.25 374 MET B O 1
ATOM 6327 N N . LYS B 1 375 ? -3.084 0.493 8.578 1 96 375 LYS B N 1
ATOM 6328 C CA . LYS B 1 375 ? -1.729 0.273 8.078 1 96 375 LYS B CA 1
ATOM 6329 C C . LYS B 1 375 ? -1.723 -0.723 6.922 1 96 375 LYS B C 1
ATOM 6331 O O . LYS B 1 375 ? -0.874 -0.644 6.035 1 96 375 LYS B O 1
ATOM 6336 N N . GLU B 1 376 ? -2.725 -1.64 6.922 1 94.38 376 GLU B N 1
ATOM 6337 C CA . GLU B 1 376 ? -2.834 -2.637 5.863 1 94.38 376 GLU B CA 1
ATOM 6338 C C . GLU B 1 376 ? -4.086 -2.416 5.023 1 94.38 376 GLU B C 1
ATOM 6340 O O . GLU B 1 376 ? -4.477 -3.283 4.238 1 94.38 376 GLU B O 1
ATOM 6345 N N . LEU B 1 377 ? -4.746 -1.335 5.305 1 93.38 377 LEU B N 1
ATOM 6346 C CA . LEU B 1 377 ? -5.98 -0.95 4.629 1 93.38 377 LEU B CA 1
ATOM 6347 C C . LEU B 1 377 ? -7.055 -2.02 4.805 1 93.38 377 LEU B C 1
ATOM 6349 O O . LEU B 1 377 ? -7.809 -2.305 3.875 1 93.38 377 LEU B O 1
ATOM 6353 N N . LEU B 1 378 ? -7.09 -2.637 5.992 1 95.31 378 LEU B N 1
ATOM 6354 C CA . LEU B 1 378 ? -8.156 -3.557 6.367 1 95.31 378 LEU B CA 1
ATOM 6355 C C . LEU B 1 378 ? -9.438 -2.797 6.699 1 95.31 378 LEU B C 1
ATOM 6357 O O . LEU B 1 378 ? -10.531 -3.369 6.676 1 95.31 378 LEU B O 1
ATOM 6361 N N . PHE B 1 379 ? -9.227 -1.545 7.047 1 95.69 379 PHE B N 1
ATOM 6362 C CA . PHE B 1 379 ? -10.289 -0.582 7.285 1 95.69 379 PHE B CA 1
ATOM 6363 C C . PHE B 1 379 ? -10.047 0.706 6.508 1 95.69 379 PHE B C 1
ATOM 6365 O O . PHE B 1 379 ? -8.898 1.135 6.355 1 95.69 379 PHE B O 1
ATOM 6372 N N . GLU B 1 380 ? -11.164 1.249 6.008 1 96.19 380 GLU B N 1
ATOM 6373 C CA . GLU B 1 380 ? -11.141 2.529 5.305 1 96.19 380 GLU B CA 1
ATOM 6374 C C . GLU B 1 380 ? -12.266 3.439 5.773 1 96.19 380 GLU B C 1
ATOM 6376 O O . GLU B 1 380 ? -13.445 3.072 5.691 1 96.19 380 GLU B O 1
ATOM 6381 N N . PRO B 1 381 ? -11.93 4.641 6.27 1 97.88 381 PRO B N 1
ATOM 6382 C CA . PRO B 1 381 ? -12.953 5.543 6.793 1 97.88 381 PRO B CA 1
ATOM 6383 C C . PRO B 1 381 ? -14.031 5.875 5.758 1 97.88 381 PRO B C 1
ATOM 6385 O O . PRO B 1 381 ? -15.219 5.938 6.094 1 97.88 381 PRO B O 1
ATOM 6388 N N . PHE B 1 382 ? -13.641 6.09 4.539 1 98.25 382 PHE B N 1
ATOM 6389 C CA . PHE B 1 382 ? -14.586 6.469 3.5 1 98.25 382 PHE B CA 1
ATOM 6390 C C . PHE B 1 382 ? -15.234 5.234 2.883 1 98.25 382 PHE B C 1
ATOM 6392 O O . PHE B 1 382 ? -15.156 5.023 1.671 1 98.25 382 PHE B O 1
ATOM 6399 N N . THR B 1 383 ? -15.836 4.5 3.678 1 96.94 383 THR B N 1
ATOM 6400 C CA . THR B 1 383 ? -16.672 3.363 3.312 1 96.94 383 THR B CA 1
ATOM 6401 C C . THR B 1 383 ? -18.141 3.668 3.584 1 96.94 383 THR B C 1
ATOM 6403 O O . THR B 1 383 ? -18.5 4.141 4.668 1 96.94 383 THR B O 1
ATOM 6406 N N . GLY B 1 384 ? -19.031 3.451 2.727 1 96.62 384 GLY B N 1
ATOM 6407 C CA . GLY B 1 384 ? -20.438 3.816 2.85 1 96.62 384 GLY B CA 1
ATOM 6408 C C . GLY B 1 384 ? -21.203 2.91 3.789 1 96.62 384 GLY B C 1
ATOM 6409 O O . GLY B 1 384 ? -20.703 1.87 4.215 1 96.62 384 GLY B O 1
ATOM 6410 N N . PRO B 1 385 ? -22.391 3.354 4.078 1 97.38 385 PRO B N 1
ATOM 6411 C CA . PRO B 1 385 ? -23.047 4.516 3.482 1 97.38 385 PRO B CA 1
ATOM 6412 C C . PRO B 1 385 ? -22.625 5.832 4.125 1 97.38 385 PRO B C 1
ATOM 6414 O O . PRO B 1 385 ? -22.406 5.891 5.34 1 97.38 385 PRO B O 1
ATOM 6417 N N . ILE B 1 386 ? -22.453 6.855 3.342 1 98.44 386 ILE B N 1
ATOM 6418 C CA . ILE B 1 386 ? -22.156 8.203 3.814 1 98.44 386 ILE B CA 1
ATOM 6419 C C . ILE B 1 386 ? -23.078 9.203 3.135 1 98.44 386 ILE B C 1
ATOM 6421 O O . ILE B 1 386 ? -23.234 9.18 1.912 1 98.44 386 ILE B O 1
ATOM 6425 N N . ARG B 1 387 ? -23.703 9.984 3.908 1 98.44 387 ARG B N 1
ATOM 6426 C CA . ARG B 1 387 ? -24.547 11.07 3.414 1 98.44 387 ARG B CA 1
ATOM 6427 C C . ARG B 1 387 ? -23.875 12.422 3.594 1 98.44 387 ARG B C 1
ATOM 6429 O O . ARG B 1 387 ? -23.125 12.625 4.559 1 98.44 387 ARG B O 1
ATOM 6436 N N . GLY B 1 388 ? -24.062 13.266 2.66 1 98.5 388 GLY B N 1
ATOM 6437 C CA . GLY B 1 388 ? -23.453 14.594 2.703 1 98.5 388 GLY B CA 1
ATOM 6438 C C . GLY B 1 388 ? -24.109 15.57 1.741 1 98.5 388 GLY B C 1
ATOM 6439 O O . GLY B 1 388 ? -25.141 15.266 1.136 1 98.5 388 GLY B O 1
ATOM 6440 N N . TYR B 1 389 ? -23.578 16.781 1.699 1 98.62 389 TYR B N 1
ATOM 6441 C CA . TYR B 1 389 ? -24.094 17.844 0.84 1 98.62 389 TYR B CA 1
ATOM 6442 C C . TYR B 1 389 ? -22.969 18.594 0.153 1 98.62 389 TYR B C 1
ATOM 6444 O O . TYR B 1 389 ? -21.891 18.781 0.737 1 98.62 389 TYR B O 1
ATOM 6452 N N . SER B 1 390 ? -23.125 18.969 -1.002 1 98.19 390 SER B N 1
ATOM 6453 C CA . SER B 1 390 ? -22.125 19.719 -1.759 1 98.19 390 SER B CA 1
ATOM 6454 C C . SER B 1 390 ? -21.969 21.141 -1.212 1 98.19 390 SER B C 1
ATOM 6456 O O . SER B 1 390 ? -22.906 21.703 -0.663 1 98.19 390 SER B O 1
ATOM 6458 N N . ILE B 1 391 ? -20.766 21.625 -1.379 1 98.06 391 ILE B N 1
ATOM 6459 C CA . ILE B 1 391 ? -20.5 22.969 -0.89 1 98.06 391 ILE B CA 1
ATOM 6460 C C . ILE B 1 391 ? -19.828 23.797 -1.988 1 98.06 391 ILE B C 1
ATOM 6462 O O . ILE B 1 391 ? -19.281 23.234 -2.945 1 98.06 391 ILE B O 1
ATOM 6466 N N . ASP B 1 392 ? -19.906 25.047 -1.87 1 95.19 392 ASP B N 1
ATOM 6467 C CA . ASP B 1 392 ? -19.094 25.922 -2.703 1 95.19 392 ASP B CA 1
ATOM 6468 C C . ASP B 1 392 ? -17.766 26.25 -2.021 1 95.19 392 ASP B C 1
ATOM 6470 O O . ASP B 1 392 ? -17.422 25.656 -0.993 1 95.19 392 ASP B O 1
ATOM 6474 N N . ALA B 1 393 ? -16.953 27.172 -2.564 1 89.62 393 ALA B N 1
ATOM 6475 C CA . ALA B 1 393 ? -15.586 27.469 -2.125 1 89.62 393 ALA B CA 1
ATOM 6476 C C . ALA B 1 393 ? -15.578 28.125 -0.747 1 89.62 393 ALA B C 1
ATOM 6478 O O . ALA B 1 393 ? -14.555 28.156 -0.067 1 89.62 393 ALA B O 1
ATOM 6479 N N . GLN B 1 394 ? -16.734 28.625 -0.347 1 92.12 394 GLN B N 1
ATOM 6480 C CA . GLN B 1 394 ? -16.828 29.281 0.954 1 92.12 394 GLN B CA 1
ATOM 6481 C C . GLN B 1 394 ? -17.516 28.375 1.974 1 92.12 394 GLN B C 1
ATOM 6483 O O . GLN B 1 394 ? -17.672 28.75 3.139 1 92.12 394 GLN B O 1
ATOM 6488 N N . GLY B 1 395 ? -17.844 27.156 1.565 1 95.31 395 GLY B N 1
ATOM 6489 C CA . GLY B 1 395 ? -18.422 26.172 2.469 1 95.31 395 GLY B CA 1
ATOM 6490 C C . GLY B 1 395 ? -19.938 26.234 2.521 1 95.31 395 GLY B C 1
ATOM 6491 O O . GLY B 1 395 ? -20.562 25.516 3.311 1 95.31 395 GLY B O 1
ATOM 6492 N N . ARG B 1 396 ? -20.578 27.062 1.696 1 95.56 396 ARG B N 1
ATOM 6493 C CA . ARG B 1 396 ? -22.031 27.172 1.714 1 95.56 396 ARG B CA 1
ATOM 6494 C C . ARG B 1 396 ? -22.688 25.938 1.099 1 95.56 396 ARG B C 1
ATOM 6496 O O . ARG B 1 396 ? -22.328 25.531 -0.001 1 95.56 396 ARG B O 1
ATOM 6503 N N . PRO B 1 397 ? -23.609 25.438 1.827 1 97 397 PRO B N 1
ATOM 6504 C CA . PRO B 1 397 ? -24.312 24.281 1.268 1 97 397 PRO B CA 1
ATOM 6505 C C . PRO B 1 397 ? -25 24.578 -0.059 1 97 397 PRO B C 1
ATOM 6507 O O . PRO B 1 397 ? -25.594 25.656 -0.214 1 97 397 PRO B O 1
ATOM 6510 N N . GLN B 1 398 ? -24.922 23.672 -0.965 1 97.56 398 GLN B N 1
ATOM 6511 C CA . GLN B 1 398 ? -25.5 23.844 -2.287 1 97.56 398 GLN B CA 1
ATOM 6512 C C . GLN B 1 398 ? -26.672 22.875 -2.504 1 97.56 398 GLN B C 1
ATOM 6514 O O . GLN B 1 398 ? -27.328 22.922 -3.545 1 97.56 398 GLN B O 1
ATOM 6519 N N . GLU B 1 399 ? -26.891 21.984 -1.614 1 97.75 399 GLU B N 1
ATOM 6520 C CA . GLU B 1 399 ? -27.953 20.984 -1.654 1 97.75 399 GLU B CA 1
ATOM 6521 C C . GLU B 1 399 ? -28.234 20.422 -0.264 1 97.75 399 GLU B C 1
ATOM 6523 O O . GLU B 1 399 ? -27.5 20.703 0.685 1 97.75 399 GLU B O 1
ATOM 6528 N N . ASP B 1 400 ? -29.422 19.734 -0.184 1 97.38 400 ASP B N 1
ATOM 6529 C CA . ASP B 1 400 ? -29.688 18.969 1.028 1 97.38 400 ASP B CA 1
ATOM 6530 C C . ASP B 1 400 ? -28.844 17.703 1.077 1 97.38 400 ASP B C 1
ATOM 6532 O O . ASP B 1 400 ? -28.391 17.203 0.041 1 97.38 400 ASP B O 1
ATOM 6536 N N . PRO B 1 401 ? -28.578 17.188 2.268 1 97.75 401 PRO B N 1
ATOM 6537 C CA . PRO B 1 401 ? -27.797 15.945 2.367 1 97.75 401 PRO B CA 1
ATOM 6538 C C . PRO B 1 401 ? -28.406 14.797 1.581 1 97.75 401 PRO B C 1
ATOM 6540 O O . PRO B 1 401 ? -29.625 14.617 1.597 1 97.75 401 PRO B O 1
ATOM 6543 N N . LYS B 1 402 ? -27.609 14.078 0.955 1 98.31 402 LYS B N 1
ATOM 6544 C CA . LYS B 1 402 ? -27.984 12.883 0.213 1 98.31 402 LYS B CA 1
ATOM 6545 C C . LYS B 1 402 ? -26.891 11.82 0.27 1 98.31 402 LYS B C 1
ATOM 6547 O O . LYS B 1 402 ? -25.828 12.062 0.838 1 98.31 402 LYS B O 1
ATOM 6552 N N . LEU B 1 403 ? -27.281 10.641 -0.292 1 98.38 403 LEU B N 1
ATOM 6553 C CA . LEU B 1 403 ? -26.297 9.555 -0.312 1 98.38 403 LEU B CA 1
ATOM 6554 C C . LEU B 1 403 ? -25.125 9.898 -1.215 1 98.38 403 LEU B C 1
ATOM 6556 O O . LEU B 1 403 ? -25.312 10.219 -2.391 1 98.38 403 LEU B O 1
ATOM 6560 N N . LYS B 1 404 ? -23.906 9.969 -0.645 1 98.38 404 LYS B N 1
ATOM 6561 C CA . LYS B 1 404 ? -22.703 10.312 -1.394 1 98.38 404 LYS B CA 1
ATOM 6562 C C . LYS B 1 404 ? -21.844 9.07 -1.659 1 98.38 404 LYS B C 1
ATOM 6564 O O . LYS B 1 404 ? -21.156 8.992 -2.674 1 98.38 404 LYS B O 1
ATOM 6569 N N . VAL B 1 405 ? -21.828 8.094 -0.743 1 98.25 405 VAL B N 1
ATOM 6570 C CA . VAL B 1 405 ? -21.125 6.824 -0.853 1 98.25 405 VAL B CA 1
ATOM 6571 C C . VAL B 1 405 ? -22.062 5.672 -0.529 1 98.25 405 VAL B C 1
ATOM 6573 O O . VAL B 1 405 ? -22.625 5.605 0.57 1 98.25 405 VAL B O 1
ATOM 6576 N N . ARG B 1 406 ? -22.219 4.723 -1.394 1 96.5 406 ARG B N 1
ATOM 6577 C CA . ARG B 1 406 ? -23.156 3.611 -1.239 1 96.5 406 ARG B CA 1
ATOM 6578 C C . ARG B 1 406 ? -22.656 2.611 -0.203 1 96.5 406 ARG B C 1
ATOM 6580 O O . ARG B 1 406 ? -21.453 2.551 0.08 1 96.5 406 ARG B O 1
ATOM 6587 N N . GLU B 1 407 ? -23.578 1.89 0.318 1 94.94 407 GLU B N 1
ATOM 6588 C CA . GLU B 1 407 ? -23.25 0.876 1.315 1 94.94 407 GLU B CA 1
ATOM 6589 C C . GLU B 1 407 ? -22.219 -0.107 0.783 1 94.94 407 GLU B C 1
ATOM 6591 O O . GLU B 1 407 ? -22.375 -0.648 -0.314 1 94.94 407 GLU B O 1
ATOM 6596 N N . GLY B 1 408 ? -21.156 -0.26 1.522 1 90.88 408 GLY B N 1
ATOM 6597 C CA . GLY B 1 408 ? -20.141 -1.229 1.169 1 90.88 408 GLY B CA 1
ATOM 6598 C C . GLY B 1 408 ? -19.094 -0.682 0.203 1 90.88 408 GLY B C 1
ATOM 6599 O O . GLY B 1 408 ? -18.031 -1.271 0.029 1 90.88 408 GLY B O 1
ATOM 6600 N N . GLU B 1 409 ? -19.422 0.441 -0.38 1 94.06 409 GLU B N 1
ATOM 6601 C CA . GLU B 1 409 ? -18.484 1.065 -1.315 1 94.06 409 GLU B CA 1
ATOM 6602 C C . GLU B 1 409 ? -17.344 1.765 -0.578 1 94.06 409 GLU B C 1
ATOM 6604 O O . GLU B 1 409 ? -17.562 2.422 0.44 1 94.06 409 GLU B O 1
ATOM 6609 N N . ARG B 1 410 ? -16.141 1.558 -1.033 1 96.31 410 ARG B N 1
ATOM 6610 C CA . ARG B 1 410 ? -14.961 2.268 -0.544 1 96.31 410 ARG B CA 1
ATOM 6611 C C . ARG B 1 410 ? -14.438 3.244 -1.592 1 96.31 410 ARG B C 1
ATOM 6613 O O . ARG B 1 410 ? -14.289 2.889 -2.762 1 96.31 410 ARG B O 1
ATOM 6620 N N . LEU B 1 411 ? -14.227 4.441 -1.159 1 97 411 LEU B N 1
ATOM 6621 C CA . LEU B 1 411 ? -13.711 5.434 -2.098 1 97 411 LEU B CA 1
ATOM 6622 C C . LEU B 1 411 ? -12.203 5.27 -2.287 1 97 411 LEU B C 1
ATOM 6624 O O . LEU B 1 411 ? -11.477 5.027 -1.322 1 97 411 LEU B O 1
ATOM 6628 N N . GLY B 1 412 ? -11.789 5.375 -3.541 1 95.25 412 GLY B N 1
ATOM 6629 C CA . GLY B 1 412 ? -10.375 5.367 -3.885 1 95.25 412 GLY B CA 1
ATOM 6630 C C . GLY B 1 412 ? -9.781 6.758 -4.031 1 95.25 412 GLY B C 1
ATOM 6631 O O . GLY B 1 412 ? -10.43 7.75 -3.678 1 95.25 412 GLY B O 1
ATOM 6632 N N . ARG B 1 413 ? -8.562 6.812 -4.566 1 95.81 413 ARG B N 1
ATOM 6633 C CA . ARG B 1 413 ? -7.785 8.047 -4.688 1 95.81 413 ARG B CA 1
ATOM 6634 C C . ARG B 1 413 ? -8.523 9.078 -5.535 1 95.81 413 ARG B C 1
ATOM 6636 O O . ARG B 1 413 ? -8.617 10.25 -5.16 1 95.81 413 ARG B O 1
ATOM 6643 N N . ASN B 1 414 ? -9.102 8.664 -6.613 1 95.19 414 ASN B N 1
ATOM 6644 C CA . ASN B 1 414 ? -9.641 9.617 -7.574 1 95.19 414 ASN B CA 1
ATOM 6645 C C . ASN B 1 414 ? -10.812 10.398 -6.992 1 95.19 414 ASN B C 1
ATOM 6647 O O . ASN B 1 414 ? -10.789 11.633 -6.953 1 95.19 414 ASN B O 1
ATOM 6651 N N . PRO B 1 415 ? -11.797 9.711 -6.422 1 96.31 415 PRO B N 1
ATOM 6652 C CA . PRO B 1 415 ? -12.891 10.484 -5.828 1 96.31 415 PRO B CA 1
ATOM 6653 C C . PRO B 1 415 ? -12.453 11.266 -4.59 1 96.31 415 PRO B C 1
ATOM 6655 O O . PRO B 1 415 ? -12.961 12.359 -4.332 1 96.31 415 PRO B O 1
ATOM 6658 N N . LEU B 1 416 ? -11.57 10.773 -3.826 1 96.94 416 LEU B N 1
ATOM 6659 C CA . LEU B 1 416 ? -11.109 11.461 -2.625 1 96.94 416 LEU B CA 1
ATOM 6660 C C . LEU B 1 416 ? -10.352 12.734 -2.986 1 96.94 416 LEU B C 1
ATOM 6662 O O . LEU B 1 416 ? -10.445 13.742 -2.279 1 96.94 416 LEU B O 1
ATOM 6666 N N . TRP B 1 417 ? -9.68 12.68 -4.055 1 94.94 417 TRP B N 1
ATOM 6667 C CA . TRP B 1 417 ? -8.805 13.773 -4.461 1 94.94 417 TRP B CA 1
ATOM 6668 C C . TRP B 1 417 ? -9.617 14.984 -4.898 1 94.94 417 TRP B C 1
ATOM 6670 O O . TRP B 1 417 ? -9.117 16.109 -4.867 1 94.94 417 TRP B O 1
ATOM 6680 N N . VAL B 1 418 ? -10.906 14.781 -5.301 1 94.56 418 VAL B N 1
ATOM 6681 C CA . VAL B 1 418 ? -11.68 15.898 -5.836 1 94.56 418 VAL B CA 1
ATOM 6682 C C . VAL B 1 418 ? -12.922 16.125 -4.973 1 94.56 418 VAL B C 1
ATOM 6684 O O . VAL B 1 418 ? -13.891 16.75 -5.422 1 94.56 418 VAL B O 1
ATOM 6687 N N . MET B 1 419 ? -12.898 15.703 -3.82 1 97 419 MET B N 1
ATOM 6688 C CA . MET B 1 419 ? -14.062 15.75 -2.938 1 97 419 MET B CA 1
ATOM 6689 C C . MET B 1 419 ? -14.531 17.188 -2.736 1 97 419 MET B C 1
ATOM 6691 O O . MET B 1 419 ? -13.734 18.078 -2.428 1 97 419 MET B O 1
ATOM 6695 N N . ASP B 1 420 ? -15.883 17.359 -2.879 1 97.38 420 ASP B N 1
ATOM 6696 C CA . ASP B 1 420 ? -16.438 18.703 -2.791 1 97.38 420 ASP B CA 1
ATOM 6697 C C . ASP B 1 420 ? -17.734 18.719 -1.992 1 97.38 420 ASP B C 1
ATOM 6699 O O . ASP B 1 420 ? -18.594 19.562 -2.215 1 97.38 420 ASP B O 1
ATOM 6703 N N . TRP B 1 421 ? -17.891 17.766 -1.196 1 98.69 421 TRP B N 1
ATOM 6704 C CA . TRP B 1 421 ? -19.078 17.672 -0.34 1 98.69 421 TRP B CA 1
ATOM 6705 C C . TRP B 1 421 ? -18.672 17.422 1.11 1 98.69 421 TRP B C 1
ATOM 6707 O O . TRP B 1 421 ? -17.594 16.875 1.379 1 98.69 421 TRP B O 1
ATOM 6717 N N . LEU B 1 422 ? -19.5 17.859 1.997 1 98.75 422 LEU B N 1
ATOM 6718 C CA . LEU B 1 422 ? -19.281 17.641 3.424 1 98.75 422 LEU B CA 1
ATOM 6719 C C . LEU B 1 422 ? -20.281 16.641 3.979 1 98.75 422 LEU B C 1
ATOM 6721 O O . LEU B 1 422 ? -21.422 16.562 3.516 1 98.75 422 LEU B O 1
ATOM 6725 N N . HIS B 1 423 ? -19.844 15.82 4.914 1 98.62 423 HIS B N 1
ATOM 6726 C CA . HIS B 1 423 ? -20.688 14.898 5.668 1 98.62 423 HIS B CA 1
ATOM 6727 C C . HIS B 1 423 ? -21.875 15.633 6.285 1 98.62 423 HIS B C 1
ATOM 6729 O O . HIS B 1 423 ? -21.766 16.797 6.684 1 98.62 423 HIS B O 1
ATOM 6735 N N . GLU B 1 424 ? -22.953 15.016 6.559 1 97.88 424 GLU B N 1
ATOM 6736 C CA . GLU B 1 424 ? -24.188 15.656 6.984 1 97.88 424 GLU B CA 1
ATOM 6737 C C . GLU B 1 424 ? -24.078 16.188 8.406 1 97.88 424 GLU B C 1
ATOM 6739 O O . GLU B 1 424 ? -24.797 17.125 8.789 1 97.88 424 GLU B O 1
ATOM 6744 N N . ASN B 1 425 ? -23.141 15.664 9.164 1 97.94 425 ASN B N 1
ATOM 6745 C CA . ASN B 1 425 ? -22.953 16.141 10.523 1 97.94 425 ASN B CA 1
ATOM 6746 C C . ASN B 1 425 ? -22.031 17.359 10.57 1 97.94 425 ASN B C 1
ATOM 6748 O O . ASN B 1 425 ? -21.812 17.938 11.641 1 97.94 425 ASN B O 1
ATOM 6752 N N . ALA B 1 426 ? -21.422 17.719 9.469 1 98.5 426 ALA B N 1
ATOM 6753 C CA . ALA B 1 426 ? -20.672 18.969 9.375 1 98.5 426 ALA B CA 1
ATOM 6754 C C . ALA B 1 426 ? -21.594 20.156 9.125 1 98.5 426 ALA B C 1
ATOM 6756 O O . ALA B 1 426 ? -22.438 20.109 8.219 1 98.5 426 ALA B O 1
ATOM 6757 N N . GLU B 1 427 ? -21.453 21.125 9.961 1 97.31 427 GLU B N 1
ATOM 6758 C CA . GLU B 1 427 ? -22.266 22.328 9.859 1 97.31 427 GLU B CA 1
ATOM 6759 C C . GLU B 1 427 ? -21.406 23.547 9.547 1 97.31 427 GLU B C 1
ATOM 6761 O O . GLU B 1 427 ? -20.625 24 10.383 1 97.31 427 GLU B O 1
ATOM 6766 N N . THR B 1 428 ? -21.594 24.062 8.406 1 96.75 428 THR B N 1
ATOM 6767 C CA . THR B 1 428 ? -20.844 25.25 8.023 1 96.75 428 THR B CA 1
ATOM 6768 C C . THR B 1 428 ? -21.469 26.5 8.625 1 96.75 428 THR B C 1
ATOM 6770 O O . THR B 1 428 ? -22.688 26.656 8.609 1 96.75 428 THR B O 1
ATOM 6773 N N . LEU B 1 429 ? -20.641 27.25 9.203 1 96.06 429 LEU B N 1
ATOM 6774 C CA . LEU B 1 429 ? -21.094 28.469 9.859 1 96.06 429 LEU B CA 1
ATOM 6775 C C . LEU B 1 429 ? -21.156 29.625 8.867 1 96.06 429 LEU B C 1
ATOM 6777 O O . LEU B 1 429 ? -20.359 29.688 7.93 1 96.06 429 LEU B O 1
#

Foldseek 3Di:
DDPDPPPDDCPPPDDDDDDPPPPPPDPPVPDPPPPPPPDPDPDDQAFEEEEEEQADCPQQFQNVLVVVLVVLLCVVDVRYHYYYDYNQHLVCLLVVVVVCCVPPNGQEYEYRDQSVLVSCLVVLVVCVRHAYEYELYDCVSCVPRWRYAYAYEQCLLVLLLVLLLLLQQDDPLEAEEAEQWQALSVQSSQQSSLLSVLCNCLLVVHCVSSPNRAYEYEWHNPHLADLPVLLVVLCCCCVVVVHAEYEYRRGHCNNQVSQQVVVVVVRHHAYEGHQHQVQVVVVVVVDHGPRYFKYKHFNCNLVVNVQSVCVSVPNDGHYYYHHYQQASAPPLAFDQLVPACAQHDGHGMGINHGDPPSGDPSSSNVSRNSSRCVSVPVDDSQADQFWWFFADRRRDGPDQIDGPHDHRDHDDDPCSSRPGIHTNSYDYD/DDDDDPDDDDDDDDDDDDPPDPPPPDPPVPDPPPPPPPDPDPDDQAFEEEEEEQADCPQQFQNVLVVVLVVLLCVVDVRYHYYYDYNQHLVCLLVVVVVCCVPPNGQEYEYRDQSVLVSCLVVLVVCVRHAYEYELYDCVSCVPRWRYAYAYEQCLLVLLLVLLLLLQQDPPLEAEEAEQWQALSVQSSQQSSLLSVLCNCLLVVHCVSSPNRAYEYEWHNPHLADLPVLLVVLCCSCVPVVHAEYEYRRGHCNNQVSQQVVVVVVRHHAYEGHQHQVQVVVVVVVDHGPRYFKYKHFNCNLVVNVQSVCVSVPNDGHYYYHHYQQASAPPQAFDQLVPACQQHDGHGMGINHGDPPSGDPSSSNVSRNSSRCVSVPVDDSQADQFWWFFADRRRHGPDQIDGPHDHGDHDDDPCSSRPGIHTNSYHYD

Sequence (858 aa):
MSMNRRDFLKLAGAAGAGLVVGGLGGYILSAPRKQQSQAPTGGGLSLKALWIYVGPVEDYGWTRAHHDGHMKARSKLGWLESSYIETVSEDKAYDVIKAQLDAEGYDAVFATSYGYMDALKRLATEYPDVKFYHCSGPWEEFRDLPNVSTYFAEFYQLYYLNGLAAAGATETCNLGYIPAFLIPEVVRHINAYVIGAVEGAKVLGKCGDGRNIRVLVTPPLNSWFAPDKARDAARLLVETYDVDVIAYTEDTTAVLETAESYWDQGVKVYSFSHYTDMYAYFKSQGKTLRSHLTGQISDWGPIYVDLLVRQAAGVYEKIDIWARLGDYTPIRWAKSPSESLAGSPEGAVYLAPLNTEAIPAKMLEHIKLRYEQMKELLFEPFTGPIRGYSIDAQGRPQEDPKLKVREGERLGRNPLWVMDWLHENAETLMSMNRRDFLKLAGAAGAGLVVGGLGGYILSAPRKQQSQAPTGGGLSLKALWIYVGPVEDYGWTRAHHDGHMKARSKLGWLESSYIETVSEDKAYDVIKAQLDAEGYDAVFATSYGYMDALKRLATEYPDVKFYHCSGPWEEFRDLPNVSTYFAEFYQLYYLNGLAAAGATETCNLGYIPAFLIPEVVRHINAYVIGAVEGAKVLGKCGDGRNIRVLVTPPLNSWFAPDKARDAARLLVETYDVDVIAYTEDTTAVLETAESYWDQGVKVYSFSHYTDMYAYFKSQGKTLRSHLTGQISDWGPIYVDLLVRQAAGVYEKIDIWARLGDYTPIRWAKSPSESLAGSPEGAVYLAPLNTEAIPAKMLEHIKLRYEQMKELLFEPFTGPIRGYSIDAQGRPQEDPKLKVREGERLGRNPLWVMDWLHENAETL

Radius of gyration: 33.38 Å; Cα contacts (8 Å, |Δi|>4): 1851; chains: 2; bounding box: 90×132×116 Å

pLDDT: mean 89.64, std 22.04, range [17.8, 98.94]

Nearest PDB structures (foldseek):
  6pi6-assembly1_A  TM=9.343E-01  e=9.322E-30  Pseudomonas sp. ADP
  3s99-assembly1_A  TM=9.427E-01  e=1.074E-28  Brucella abortus 2308
  4p98-assembly1_A  TM=7.813E-01  e=1.281E-15  Conexibacter woesei DSM 14684
  6shu-assembly1_A  TM=8.626E-01  e=6.956E-14  Borreliella burgdorferi JD1
  4pev-assembly3_B  TM=7.518E-01  e=1.391E-14  Aeropyrum pernix K1

InterPro domains:
  IPR003760 ABC transporter substrate-binding protein PnrA-like [PF02608] (50-278)
  IPR006311 Twin-arginine translocation pathway, signal sequence [PS51318] (1-39)
  IPR019546 Twin-arginine translocation pathway, signal sequence, bacterial/archaeal [PF10518] (2-22)
  IPR019546 Twin-arginine translocation pathway, signal sequence, bacterial/archaeal [TIGR01409] (4-23)
  IPR052910 ABC Transporter and Purine-Binding [PTHR43208] (1-426)